Protein AF-A0AAV2ADL7-F1 (afdb_monomer_lite)

Foldseek 3Di:
DVVVVVVVVVVVVVVVVVVVPPDPDQFWAQWEDWDQDPQGIFTFGGGGAFDWEDQPDDDPDDDTLLNLCCVQPVVQNPDPTGGWRYYSVLSVVLVVVLVVVCQFFCVQFVQLSVLVSNVVCLCHIHRRVVQFKAQPDWDWDQDPVRDITIGGAEMEGFAEPVSLQQSCQQQLQTAGPDPPHGSQQQQQALCGSVRDDSQSSVQQCQDGVVRVHPHSHRYHYDYDNDQWDADPNDIHGHDDDDGDHQLDAPDPVGHRHDCNSHVVVDDPVVPPPPPDPPPPPQDDDPNHRNVVVVVVVVVVVVVVVVVCVVVVVPDPDDDDDDDDDDDDDDDDDDDDDDDDDPDDDDPDDDDDDDDDDDDDDDDDDPDDDDDDDPVVVVVVVVLLVLLVVLLVLLLVCLVPQPVLLVVLVVLLVVLLVLCVPFAFADLDVCPQFPFCPDPVNVVQVVCCVPPNHFWWKKKKKKFWPDFDWDWDWEQDPNDTDIDIATPCPPLVNVVVVLVVVVVLQQDWFDDDPDIDGLLVFADQPPPPVASDHPKQALCQQVQSDSVQSPDPHRNVNSSSSCQSNQQPQSRGGSSRGGRPHLPQQFDDDDPDSRRTRMGMIMTTTGDHPDPVVCVSVVRSVVSVVVVVVPDDDPTIDMDIDTRCVVSVVVVVVLVVCVVVLVVVVVVVLVVLQVVLFDDDDPVCRVVRGPNVLSVVLLVLLVSLLSSLSSNVSSVVHHHYPCLVRPLSVVSSVLSSVLSCQLSVLLVPDDDDPPDDPSSSSSSSSSVRVVVNVCVLQVQLVVLCVQLPDSRNNSNVSSSSNSSSSVSSSVCCSRNSSSSVSVSVVSSVVVVVVVVVVVVPDDDD

Secondary structure (DSSP, 8-state):
-HHHHHHHHHHHHHHHHHHTT--------SEEEEEE-SSSEEEEE--S--EE--TT--BTTTB-HHHHHHHH-GGG--SSS-EES--HHHHHHHHHHHHHHHHHTGGG-HHHHHHHHHHHHHHHT-TTGGGTEEEEEEEEEEPTTS-EEEEEEEEEEEEEHHHHHHHHHHHTT-B-SSTT-BTHHHHTGGGTTTT--HHHHHHHHT--TTTTS--SSEEEEEEESSS-EEETTEEE--B------TTS-SSTTSPPPPTTT-GGGS-TTTTSPP-----PPP-EETTEEHHHHHHHHHHHHHHHHHHHHHHHHS-S---------------------------S-----PPPP----------------PPPPHHHHHHHHHHHHHHHHHHHHHHHHHHSHHHHHHHHHHHHHHHHTHHHH---B---HHHHHS-TTSHHHHHHHHHHHHT-SPPEEEEEEEEES----EEEEEEETTEEEEEEE-GGG-HHHHHHHHHHHHHHHT-EEEETTEEEEHHHHB--TTTTT------BSGGGGGTT-GGGGSSTTHHHHHHHHHHH-TTSGGG--TTSS--S-HHHHEES-SSSGGG--EEEEEEEE---SSHHHHHHHHHHHHHHHHHHHH---SSEEEEEE-TTHHHHHHHHHHHHHHHHHHHHHHHHHHHHHHHTS--S-TTTHHHH--HHHHHHHHHHHHHHHHHHHHHHHHTTPPB-HHHHHHHHHHHHHHHHHHHHHHHHHHHHS---TT--HHHHHHHHHHHHHHHHHHHHHHHHHHHHHHTT-S-HHHHHHHHHHHHHHHHHHHHIIIIIHHHHHHHHHHHHHHHHHHHHHHHTS---

Sequence (844 aa):
MCSIVILMIFISSFHQVLLATSSKKDGHCVMYDQCKGYDGAAPCVYKGPPKQLEKDFQIDGNITAVQLLQELCPEFAFDDDPYVCCSAKQLSNFKEQMDLAEVAGFSRCPSCYHNFRQLICFLSCSPWQNEYLNVTKSYWYKKKDGSENEVVEEAEYHLSELYAYSLFDSCKELQGFIPGTLFLDFACGSWGGKQCSPERWLEFIGSTPYDGGQSPFKCHYVLHVEDKININGQTFYPMKEPHFKCSEAPRPDLSACNCYDCKEACSVQALAPPVIPTIPEPFHIFKRDGPTVVAALVFVLFVITITMIFCCHKNPGFTLHQLYPVPDPTTSPTSINLGSLEEIEPLRSKANPVSVSRTKPQRRSQKLQTKPSKFQRLGSGFEKCLESQFQSWGLYVSERPITIMIVSLFVCSVFSFGLFLNFDVTTNPVDLWVSSGSEARRDMEDYNKHFGPFYRIEHIIITPKNQESFYYPVVLNHELKNISWGPVFQQDFLLAALDLQLQIENLTAAFDNDTIHLKDICLSPLKPLNSACAIQSIFGFYQNKADFFQNETDYLTHFKRCSSAPKDSKCFAPFGGPIDSAAVVLGGFNETYDSAQALVIAIPVINYNDYDMTLKARVWESKFLSFIKNYSHPLMNIAYKAERSIQDEIERGSHSDLLTVAISYMLMFGYITVSLGEYHECKTLLVESKFTLGFFGVLIVLISVISSLGLFTFLGIPATLIIVEVIPFLVLAVGVDNIFILVQAFQRGEKKPGQSLEERIGYVVGKVAPSMLLSSISMSSCFFIGTLTEMPAVRLFALYAGVALLVNFFLQMTCFLGLFILDSKRQECQYAKANFEFLLQPAD

InterPro domains:
  IPR000731 Sterol-sensing domain [PS50156] (657-822)
  IPR032190 Niemann-Pick C1, N-terminal [PF16414] (27-287)
  IPR053956 NPC1, middle luminal domain [PF22314] (447-644)
  IPR053958 HMGCR/SNAP/NPC1-like, sterol-sensing domain [PF12349] (687-833)

pLDDT: mean 80.62, std 17.33, range [25.12, 96.25]

Organism: NCBI:txid280406

Radius of gyration: 48.18 Å; chains: 1; bounding box: 111×82×164 Å

Structure (mmCIF, N/CA/C/O backbone):
data_AF-A0AAV2ADL7-F1
#
_entry.id   AF-A0AAV2ADL7-F1
#
loop_
_atom_site.group_PDB
_atom_site.id
_atom_site.type_symbol
_atom_site.label_atom_id
_atom_site.label_alt_id
_atom_site.label_comp_id
_atom_site.label_asym_id
_atom_site.label_entity_id
_atom_site.label_seq_id
_atom_site.pdbx_PDB_ins_code
_atom_site.Cartn_x
_atom_site.Cartn_y
_atom_site.Cartn_z
_atom_site.occupancy
_atom_site.B_iso_or_equiv
_atom_site.auth_seq_id
_atom_site.auth_comp_id
_atom_site.auth_asym_id
_atom_site.auth_atom_id
_atom_site.pdbx_PDB_model_num
ATOM 1 N N . MET A 1 1 ? -20.965 8.026 -73.906 1.00 48.22 1 MET A N 1
ATOM 2 C CA . MET A 1 1 ? -20.432 7.110 -72.872 1.00 48.22 1 MET A CA 1
ATOM 3 C C . MET A 1 1 ? -19.426 6.088 -73.412 1.00 48.22 1 MET A C 1
ATOM 5 O O . MET A 1 1 ? -18.432 5.893 -72.734 1.00 48.22 1 MET A O 1
ATOM 9 N N . CYS A 1 2 ? -19.560 5.520 -74.622 1.00 42.44 2 CYS A N 1
ATOM 10 C CA . CYS A 1 2 ? -18.522 4.619 -75.175 1.00 42.44 2 CYS A CA 1
ATOM 11 C C . CYS A 1 2 ? -17.165 5.288 -75.482 1.00 42.44 2 CYS A C 1
ATOM 13 O O . CYS A 1 2 ? -16.132 4.689 -75.211 1.00 42.44 2 CYS A O 1
ATOM 15 N N . SER A 1 3 ? -17.128 6.528 -75.986 1.00 43.34 3 SER A N 1
ATOM 16 C CA . SER A 1 3 ? -15.850 7.169 -76.365 1.00 43.34 3 SER A CA 1
ATOM 17 C C . SER A 1 3 ? -14.965 7.588 -75.183 1.00 43.34 3 SER A C 1
ATOM 19 O O . SER A 1 3 ? -13.760 7.703 -75.352 1.00 43.34 3 SER A O 1
ATOM 21 N N . ILE A 1 4 ? -15.531 7.781 -73.985 1.00 53.88 4 ILE A N 1
ATOM 22 C CA . ILE A 1 4 ? -14.768 8.167 -72.780 1.00 53.88 4 ILE A CA 1
ATOM 23 C C . ILE A 1 4 ? -14.136 6.932 -72.120 1.00 53.88 4 ILE A C 1
ATOM 25 O O . ILE A 1 4 ? -13.013 7.000 -71.630 1.00 53.88 4 ILE A O 1
ATOM 29 N N . VAL A 1 5 ? -14.814 5.782 -72.178 1.00 56.25 5 VAL A N 1
ATOM 30 C CA . VAL A 1 5 ? -14.293 4.510 -71.650 1.00 56.25 5 VAL A CA 1
ATOM 31 C C . VAL A 1 5 ? -13.140 3.990 -72.513 1.00 56.25 5 VAL A C 1
ATOM 33 O O . VAL A 1 5 ? -12.138 3.532 -71.977 1.00 56.25 5 VAL A O 1
ATOM 36 N N . ILE A 1 6 ? -13.216 4.148 -73.839 1.00 58.34 6 ILE A N 1
ATOM 37 C CA . ILE A 1 6 ? -12.118 3.763 -74.743 1.00 58.34 6 ILE A CA 1
ATOM 38 C C . ILE A 1 6 ? -10.894 4.674 -74.547 1.00 58.34 6 ILE A C 1
ATOM 40 O O . ILE A 1 6 ? -9.771 4.182 -74.570 1.00 58.34 6 ILE A O 1
ATOM 44 N N . LEU A 1 7 ? -11.095 5.972 -74.277 1.00 56.56 7 LEU A N 1
ATOM 45 C CA . LEU A 1 7 ? -9.999 6.904 -73.989 1.00 56.56 7 LEU A CA 1
ATOM 46 C C . LEU A 1 7 ? -9.311 6.592 -72.646 1.00 56.56 7 LEU A C 1
ATOM 48 O O . LEU A 1 7 ? -8.089 6.624 -72.574 1.00 56.56 7 LEU A O 1
ATOM 52 N N . MET A 1 8 ? -10.069 6.221 -71.607 1.00 53.06 8 MET A N 1
ATOM 53 C CA . MET A 1 8 ? -9.515 5.813 -70.305 1.00 53.06 8 MET A CA 1
ATOM 54 C C . MET A 1 8 ? -8.734 4.493 -70.380 1.00 53.06 8 MET A C 1
ATOM 56 O O . MET A 1 8 ? -7.678 4.383 -69.765 1.00 53.06 8 MET A O 1
ATOM 60 N N . ILE A 1 9 ? -9.200 3.521 -71.175 1.00 57.91 9 ILE A N 1
ATOM 61 C CA . ILE A 1 9 ? -8.489 2.247 -71.383 1.00 57.91 9 ILE A CA 1
ATOM 62 C C . ILE A 1 9 ? -7.218 2.460 -72.219 1.00 57.91 9 ILE A C 1
ATOM 64 O O . ILE A 1 9 ? -6.190 1.845 -71.937 1.00 57.91 9 ILE A O 1
ATOM 68 N N . PHE A 1 10 ? -7.241 3.363 -73.207 1.00 52.62 10 PHE A N 1
ATOM 69 C CA . PHE A 1 10 ? -6.038 3.729 -73.963 1.00 52.62 10 PHE A CA 1
ATOM 70 C C . PHE A 1 10 ? -5.021 4.494 -73.107 1.00 52.62 10 PHE A C 1
ATOM 72 O O . PHE A 1 10 ? -3.828 4.249 -73.236 1.00 52.62 10 PHE A O 1
ATOM 79 N N . ILE A 1 11 ? -5.462 5.367 -72.195 1.00 55.22 11 ILE A N 1
ATOM 80 C CA . ILE A 1 11 ? -4.561 6.086 -71.281 1.00 55.22 11 ILE A CA 1
ATOM 81 C C . ILE A 1 11 ? -3.986 5.137 -70.215 1.00 55.22 11 ILE A C 1
ATOM 83 O O . ILE A 1 11 ? -2.796 5.227 -69.925 1.00 55.22 11 ILE A O 1
ATOM 87 N N . SER A 1 12 ? -4.762 4.176 -69.691 1.00 49.53 12 SER A N 1
ATOM 88 C CA . SER A 1 12 ? -4.249 3.195 -68.718 1.00 49.53 12 SER A CA 1
ATOM 89 C C . SER A 1 12 ? -3.252 2.213 -69.340 1.00 49.53 12 SER A C 1
ATOM 91 O O . SER A 1 12 ? -2.256 1.866 -68.708 1.00 49.53 12 SER A O 1
ATOM 93 N N . SER A 1 13 ? -3.472 1.812 -70.596 1.00 45.69 13 SER A N 1
ATOM 94 C CA . SER A 1 13 ? -2.541 0.944 -71.328 1.00 45.69 13 SER A CA 1
ATOM 95 C C . SER A 1 13 ? -1.287 1.690 -71.801 1.00 45.69 13 SER A C 1
ATOM 97 O O . SER A 1 13 ? -0.201 1.119 -71.751 1.00 45.69 13 SER A O 1
ATOM 99 N N . PHE A 1 14 ? -1.370 2.983 -72.145 1.00 43.66 14 PHE A N 1
ATOM 100 C CA . PHE A 1 14 ? -0.176 3.792 -72.433 1.00 43.66 14 PHE A CA 1
ATOM 101 C C . PHE A 1 14 ? 0.647 4.111 -71.171 1.00 43.66 14 PHE A C 1
ATOM 103 O O . PHE A 1 14 ? 1.869 4.203 -71.253 1.00 43.66 14 PHE A O 1
ATOM 110 N N . HIS A 1 15 ? 0.014 4.225 -69.994 1.00 39.25 15 HIS A N 1
ATOM 111 C CA . HIS A 1 15 ? 0.725 4.415 -68.722 1.00 39.25 15 HIS A CA 1
ATOM 112 C C . HIS A 1 15 ? 1.440 3.136 -68.252 1.00 39.25 15 HIS A C 1
ATOM 114 O O . HIS A 1 15 ? 2.564 3.212 -67.761 1.00 39.25 15 HIS A O 1
ATOM 120 N N . GLN A 1 16 ? 0.849 1.956 -68.484 1.00 39.53 16 GLN A N 1
ATOM 121 C CA . GLN A 1 16 ? 1.512 0.670 -68.223 1.00 39.53 16 GLN A CA 1
ATOM 122 C C . GLN A 1 16 ? 2.676 0.393 -69.187 1.00 39.53 16 GLN A C 1
ATOM 124 O O . GLN A 1 16 ? 3.693 -0.153 -68.767 1.00 39.53 16 GLN A O 1
ATOM 129 N N . VAL A 1 17 ? 2.584 0.819 -70.452 1.00 39.44 17 VAL A N 1
ATOM 130 C CA . VAL A 1 17 ? 3.687 0.662 -71.418 1.00 39.44 17 VAL A CA 1
ATOM 131 C C . VAL A 1 17 ? 4.832 1.652 -71.158 1.00 39.44 17 VAL A C 1
ATOM 133 O O . VAL A 1 17 ? 5.983 1.300 -71.397 1.00 39.44 17 VAL A O 1
ATOM 136 N N . LEU A 1 18 ? 4.570 2.841 -70.595 1.00 31.59 18 LEU A N 1
ATOM 137 C CA . LEU A 1 18 ? 5.644 3.775 -70.219 1.00 31.59 18 LEU A CA 1
ATOM 138 C C . LEU A 1 18 ? 6.449 3.316 -68.986 1.00 31.59 18 LEU A C 1
ATOM 140 O O . LEU A 1 18 ? 7.630 3.637 -68.886 1.00 31.59 18 LEU A O 1
ATOM 144 N N . LEU A 1 19 ? 5.842 2.548 -68.071 1.00 35.19 19 LEU A N 1
ATOM 145 C CA . LEU A 1 19 ? 6.539 1.950 -66.920 1.00 35.19 19 LEU A CA 1
ATOM 146 C C . LEU A 1 19 ? 7.342 0.692 -67.299 1.00 35.19 19 LEU A C 1
ATOM 148 O O . LEU A 1 19 ? 8.351 0.400 -66.664 1.00 35.19 19 LEU A O 1
ATOM 152 N N . ALA A 1 20 ? 6.957 -0.008 -68.372 1.00 32.25 20 ALA A N 1
ATOM 153 C CA . ALA A 1 20 ? 7.648 -1.207 -68.863 1.00 32.25 20 ALA A CA 1
ATOM 154 C C . ALA A 1 20 ? 8.943 -0.918 -69.653 1.00 32.25 20 ALA A C 1
ATOM 156 O O . ALA A 1 20 ? 9.639 -1.842 -70.071 1.00 32.25 20 ALA A O 1
ATOM 157 N N . THR A 1 21 ? 9.301 0.354 -69.845 1.00 32.97 21 THR A N 1
ATOM 158 C CA . THR A 1 21 ? 10.604 0.759 -70.389 1.00 32.97 21 THR A CA 1
ATOM 159 C C . THR A 1 21 ? 11.280 1.794 -69.492 1.00 32.97 21 THR A C 1
ATOM 161 O O . THR A 1 21 ? 11.785 2.807 -69.975 1.00 32.97 21 THR A O 1
ATOM 164 N N . SER A 1 22 ? 11.315 1.556 -68.178 1.00 31.69 22 SER A N 1
ATOM 165 C CA . SER A 1 22 ? 12.402 2.110 -67.369 1.00 31.69 22 SER A CA 1
ATOM 166 C C . SER A 1 22 ? 13.655 1.301 -67.693 1.00 31.69 22 SER A C 1
ATOM 168 O O . SER A 1 22 ? 13.734 0.106 -67.420 1.00 31.69 22 SER A O 1
ATOM 170 N N . SER A 1 23 ? 14.579 1.945 -68.401 1.00 34.06 23 SER A N 1
ATOM 171 C CA . SER A 1 23 ? 15.902 1.446 -68.769 1.00 34.06 23 SER A CA 1
ATOM 172 C C . SER A 1 23 ? 16.484 0.511 -67.703 1.00 34.06 23 SER A C 1
ATOM 174 O O . SER A 1 23 ? 16.592 0.916 -66.547 1.00 34.06 23 SER A O 1
ATOM 176 N N . LYS A 1 24 ? 16.949 -0.682 -68.109 1.00 41.03 24 LYS A N 1
ATOM 177 C CA . LYS A 1 24 ? 18.025 -1.410 -67.416 1.00 41.03 24 LYS A CA 1
ATOM 178 C C . LYS A 1 24 ? 19.196 -0.434 -67.239 1.00 41.03 24 LYS A C 1
ATOM 180 O O . LYS A 1 24 ? 20.038 -0.311 -68.119 1.00 41.03 24 LYS A O 1
ATOM 185 N N . LYS A 1 25 ? 19.185 0.373 -66.179 1.00 46.09 25 LYS A N 1
ATOM 186 C CA . LYS A 1 25 ? 20.380 1.048 -65.684 1.00 46.09 25 LYS A CA 1
ATOM 187 C C . LYS A 1 25 ? 21.240 -0.057 -65.091 1.00 46.09 25 LYS A C 1
ATOM 189 O O . LYS A 1 25 ? 20.715 -0.879 -64.342 1.00 46.09 25 LYS A O 1
ATOM 194 N N . ASP A 1 26 ? 22.518 -0.084 -65.446 1.00 63.66 26 ASP A N 1
ATOM 195 C CA . ASP A 1 26 ? 23.492 -1.033 -64.909 1.00 63.66 26 ASP A CA 1
ATOM 196 C C . ASP A 1 26 ? 23.634 -0.825 -63.390 1.00 63.66 26 ASP A C 1
ATOM 198 O O . ASP A 1 26 ? 24.474 -0.051 -62.926 1.00 63.66 26 ASP A O 1
ATOM 202 N N . GLY A 1 27 ? 22.768 -1.473 -62.606 1.00 71.31 27 GLY A N 1
ATOM 203 C CA . GLY A 1 27 ? 22.862 -1.497 -61.149 1.00 71.31 27 GLY A CA 1
ATOM 204 C C . GLY A 1 27 ? 24.207 -2.076 -60.722 1.00 71.31 27 GLY A C 1
ATOM 205 O O . GLY A 1 27 ? 24.761 -2.937 -61.410 1.00 71.31 27 GLY A O 1
ATOM 206 N N . HIS A 1 28 ? 24.758 -1.579 -59.620 1.00 88.50 28 HIS A N 1
ATOM 207 C CA . HIS A 1 28 ? 26.005 -2.074 -59.050 1.00 88.50 28 HIS A CA 1
ATOM 208 C C . HIS A 1 28 ? 25.827 -2.286 -57.549 1.00 88.50 28 HIS A C 1
ATOM 210 O O . HIS A 1 28 ? 25.308 -1.432 -56.828 1.00 88.50 28 HIS A O 1
ATOM 216 N N . CYS A 1 29 ? 26.297 -3.435 -57.083 1.00 91.12 29 CYS A N 1
ATOM 217 C CA . CYS A 1 29 ? 26.344 -3.758 -55.669 1.00 91.12 29 CYS A CA 1
ATOM 218 C C . CYS A 1 29 ? 27.597 -3.162 -55.029 1.00 91.12 29 CYS A C 1
ATOM 220 O O . CYS A 1 29 ? 28.595 -2.899 -55.707 1.00 91.12 29 CYS A O 1
ATOM 222 N N . VAL A 1 30 ? 27.547 -2.989 -53.710 1.00 90.75 30 VAL A N 1
ATOM 223 C CA . VAL A 1 30 ? 28.713 -2.606 -52.895 1.00 90.75 30 VAL A CA 1
ATOM 224 C C . VAL A 1 30 ? 29.140 -3.764 -51.989 1.00 90.75 30 VAL A C 1
ATOM 226 O O . VAL A 1 30 ? 30.325 -3.931 -51.683 1.00 90.75 30 VAL A O 1
ATOM 229 N N . MET A 1 31 ? 28.181 -4.611 -51.618 1.00 91.19 31 MET A N 1
ATOM 230 C CA . MET A 1 31 ? 28.386 -5.821 -50.836 1.00 91.19 31 MET A CA 1
ATOM 231 C C . MET A 1 31 ? 27.556 -6.978 -51.394 1.00 91.19 31 MET A C 1
ATOM 233 O O . MET A 1 31 ? 26.539 -6.758 -52.046 1.00 91.19 31 MET A O 1
ATOM 237 N N . TYR A 1 32 ? 28.018 -8.210 -51.178 1.00 89.25 32 TYR A N 1
ATOM 238 C CA . TYR A 1 32 ? 27.313 -9.427 -51.587 1.00 89.25 32 TYR A CA 1
ATOM 239 C C . TYR A 1 32 ? 27.820 -10.629 -50.792 1.00 89.25 32 TYR A C 1
ATOM 241 O O . TYR A 1 32 ? 29.029 -10.817 -50.661 1.00 89.25 32 TYR A O 1
ATOM 249 N N . ASP A 1 33 ? 26.899 -11.495 -50.372 1.00 85.88 33 ASP A N 1
ATOM 250 C CA . ASP A 1 33 ? 27.159 -12.695 -49.573 1.00 85.88 33 ASP A CA 1
ATOM 251 C C . ASP A 1 33 ? 27.728 -12.405 -48.172 1.00 85.88 33 ASP A C 1
ATOM 253 O O . ASP A 1 33 ? 28.059 -11.273 -47.806 1.00 85.88 33 ASP A O 1
ATOM 257 N N . GLN A 1 34 ? 27.787 -13.447 -47.348 1.00 84.00 34 GLN A N 1
ATOM 258 C CA . GLN A 1 34 ? 28.156 -13.345 -45.947 1.00 84.00 34 GLN A CA 1
ATOM 259 C C . GLN A 1 34 ? 29.566 -13.879 -45.670 1.00 84.00 34 GLN A C 1
ATOM 261 O O . GLN A 1 34 ? 29.920 -15.021 -45.978 1.00 84.00 34 GLN A O 1
ATOM 266 N N . CYS A 1 35 ? 30.363 -13.046 -45.014 1.00 83.44 35 CYS A N 1
ATOM 267 C CA . CYS A 1 35 ? 31.708 -13.323 -44.548 1.00 83.44 35 CYS A CA 1
ATOM 268 C C . CYS A 1 35 ? 31.734 -13.525 -43.026 1.00 83.44 35 CYS A C 1
ATOM 270 O O . CYS A 1 35 ? 30.883 -13.029 -42.290 1.00 83.44 35 CYS A O 1
ATOM 272 N N . LYS A 1 36 ? 32.732 -14.261 -42.522 1.00 76.25 36 LYS A N 1
ATOM 273 C CA . LYS A 1 36 ? 32.988 -14.333 -41.076 1.00 76.25 36 LYS A CA 1
ATOM 274 C C . LYS A 1 36 ? 33.809 -13.116 -40.666 1.00 76.25 36 LYS A C 1
ATOM 276 O O . LYS A 1 36 ? 34.957 -13.011 -41.086 1.00 76.25 36 LYS A O 1
ATOM 281 N N . GLY A 1 37 ? 33.212 -12.229 -39.880 1.00 67.56 37 GLY A N 1
ATOM 282 C CA . GLY A 1 37 ? 33.882 -11.090 -39.268 1.00 67.56 37 GLY A CA 1
ATOM 283 C C . GLY A 1 37 ? 34.268 -11.343 -37.809 1.00 67.56 37 GLY A C 1
ATOM 284 O O . GLY A 1 37 ? 34.036 -12.429 -37.274 1.00 67.56 37 GLY A O 1
ATOM 285 N N . TYR A 1 38 ? 34.879 -10.338 -37.175 1.00 65.00 38 TYR A N 1
ATOM 286 C CA . TYR A 1 38 ? 35.282 -10.379 -35.762 1.00 65.00 38 TYR A CA 1
ATOM 287 C C . TYR A 1 38 ? 34.087 -10.409 -34.795 1.00 65.00 38 TYR A C 1
ATOM 289 O O . TYR A 1 38 ? 34.083 -11.226 -33.877 1.00 65.00 38 TYR A O 1
ATOM 297 N N . ASP A 1 39 ? 33.058 -9.595 -35.050 1.00 63.06 39 ASP A N 1
ATOM 298 C CA . ASP A 1 39 ? 31.891 -9.420 -34.165 1.00 63.06 39 ASP A CA 1
ATOM 299 C C . ASP A 1 39 ? 30.657 -10.231 -34.598 1.00 63.06 39 ASP A C 1
ATOM 301 O O . ASP A 1 39 ? 29.563 -10.072 -34.061 1.00 63.06 39 ASP A O 1
ATOM 305 N N . GLY A 1 40 ? 30.818 -11.114 -35.586 1.00 70.50 40 GLY A N 1
ATOM 306 C CA . GLY A 1 40 ? 29.726 -11.892 -36.157 1.00 70.50 40 GLY A CA 1
ATOM 307 C C . GLY A 1 40 ? 29.864 -12.065 -37.662 1.00 70.50 40 GLY A C 1
ATOM 308 O O . GLY A 1 40 ? 30.937 -11.911 -38.245 1.00 70.50 40 GLY A O 1
ATOM 309 N N . ALA A 1 41 ? 28.770 -12.442 -38.309 1.00 76.88 41 ALA A N 1
ATOM 310 C CA . ALA A 1 41 ? 28.761 -12.713 -39.734 1.00 76.88 41 ALA A CA 1
ATOM 311 C C . ALA A 1 41 ? 28.357 -11.444 -40.513 1.00 76.88 41 ALA A C 1
ATOM 313 O O . ALA A 1 41 ? 27.180 -11.092 -40.571 1.00 76.88 41 ALA A O 1
ATOM 314 N N . ALA A 1 42 ? 29.351 -10.760 -41.084 1.00 84.38 42 ALA A N 1
ATOM 315 C CA . ALA A 1 42 ? 29.231 -9.469 -41.765 1.00 84.38 42 ALA A CA 1
ATOM 316 C C . ALA A 1 42 ? 29.239 -9.621 -43.304 1.00 84.38 42 ALA A C 1
ATOM 318 O O . ALA A 1 42 ? 29.695 -10.648 -43.813 1.00 84.38 42 ALA A O 1
ATOM 319 N N . PRO A 1 43 ? 28.755 -8.634 -44.077 1.00 88.06 43 PRO A N 1
ATOM 320 C CA . PRO A 1 43 ? 28.778 -8.690 -45.539 1.00 88.06 43 PRO A CA 1
ATOM 321 C C . PRO A 1 43 ? 30.203 -8.689 -46.115 1.00 88.06 43 PRO A C 1
ATOM 323 O O . PRO A 1 43 ? 31.111 -8.050 -45.575 1.00 88.06 43 PRO A O 1
ATOM 326 N N . CYS A 1 44 ? 30.400 -9.381 -47.238 1.00 89.31 44 CYS A N 1
ATOM 327 C CA . CYS A 1 44 ? 31.641 -9.286 -48.009 1.00 89.31 44 CYS A CA 1
ATOM 328 C C . CYS A 1 44 ? 31.595 -8.086 -48.969 1.00 89.31 44 CYS A C 1
ATOM 330 O O . CYS A 1 44 ? 30.545 -7.796 -49.550 1.00 89.31 44 CYS A O 1
ATOM 332 N N . VAL A 1 45 ? 32.734 -7.427 -49.197 1.00 90.00 45 VAL A N 1
ATOM 333 C CA . VAL A 1 45 ? 32.847 -6.353 -50.198 1.00 90.00 45 VAL A CA 1
ATOM 334 C C . VAL A 1 45 ? 32.690 -6.943 -51.603 1.00 90.00 45 VAL A C 1
ATOM 336 O O . VAL A 1 45 ? 33.368 -7.903 -51.970 1.00 90.00 45 VAL A O 1
ATOM 339 N N . TYR A 1 46 ? 31.801 -6.367 -52.413 1.00 89.62 46 TYR A N 1
ATOM 340 C CA . TYR A 1 46 ? 31.567 -6.799 -53.791 1.00 89.62 46 TYR A CA 1
ATOM 341 C C . TYR A 1 46 ? 31.100 -5.628 -54.653 1.00 89.62 46 TYR A C 1
ATOM 343 O O . TYR A 1 46 ? 30.003 -5.122 -54.471 1.00 89.62 46 TYR A O 1
ATOM 351 N N . LYS A 1 47 ? 31.921 -5.237 -55.631 1.00 86.44 47 LYS A N 1
ATOM 352 C CA . LYS A 1 47 ? 31.694 -4.067 -56.505 1.00 86.44 47 LYS A CA 1
ATOM 353 C C . LYS A 1 47 ? 31.160 -4.431 -57.899 1.00 86.44 47 LYS A C 1
ATOM 355 O O . LYS A 1 47 ? 31.403 -3.709 -58.862 1.00 86.44 47 LYS A O 1
ATOM 360 N N . GLY A 1 48 ? 30.544 -5.604 -58.041 1.00 87.25 48 GLY A N 1
ATOM 361 C CA . GLY A 1 48 ? 30.050 -6.109 -59.326 1.00 87.25 48 GLY A CA 1
ATOM 362 C C . GLY A 1 48 ? 28.561 -5.827 -59.563 1.00 87.25 48 GLY A C 1
ATOM 363 O O . GLY A 1 48 ? 27.902 -5.225 -58.714 1.00 87.25 48 GLY A O 1
ATOM 364 N N . PRO A 1 49 ? 28.006 -6.286 -60.699 1.00 89.81 49 PRO A N 1
ATOM 365 C CA . PRO A 1 49 ? 26.579 -6.165 -60.972 1.00 89.81 49 PRO A CA 1
ATOM 366 C C . PRO A 1 49 ? 25.745 -7.075 -60.043 1.00 89.81 49 PRO A C 1
ATOM 368 O O . PRO A 1 49 ? 26.274 -8.094 -59.565 1.00 89.81 49 PRO A O 1
ATOM 371 N N . PRO A 1 50 ? 24.455 -6.748 -59.821 1.00 88.69 50 PRO A N 1
ATOM 3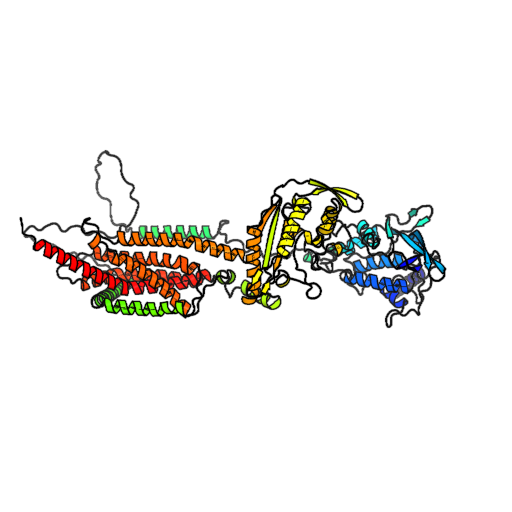72 C CA . PRO A 1 50 ? 23.478 -7.589 -59.134 1.00 88.69 50 PRO A CA 1
ATOM 373 C C . PRO A 1 50 ? 23.466 -9.014 -59.672 1.00 88.69 50 PRO A C 1
ATOM 375 O O . PRO A 1 50 ? 23.608 -9.239 -60.877 1.00 88.69 50 PRO A O 1
ATOM 378 N N . LYS A 1 51 ? 23.292 -9.985 -58.774 1.00 87.75 51 LYS A N 1
ATOM 379 C CA . LYS A 1 51 ? 23.252 -11.405 -59.130 1.00 87.75 51 LYS A CA 1
ATOM 380 C C . LYS A 1 51 ? 21.824 -11.920 -59.057 1.00 87.75 51 LYS A C 1
ATOM 382 O O . LYS A 1 51 ? 21.003 -11.420 -58.296 1.00 87.75 51 LYS A O 1
ATOM 387 N N . GLN A 1 52 ? 21.540 -12.930 -59.867 1.00 86.38 52 GLN A N 1
ATOM 388 C CA . GLN A 1 52 ? 20.272 -13.643 -59.813 1.00 86.38 52 GLN A CA 1
ATOM 389 C C . GLN A 1 52 ? 20.178 -14.417 -58.492 1.00 86.38 52 GLN A C 1
ATOM 391 O O . GLN A 1 52 ? 21.139 -15.088 -58.106 1.00 86.38 52 GLN A O 1
ATOM 396 N N . LEU A 1 53 ? 19.037 -14.319 -57.809 1.00 83.69 53 LEU A N 1
ATOM 397 C CA . LEU A 1 53 ? 18.826 -15.001 -56.534 1.00 83.69 53 LEU A CA 1
ATOM 398 C C . LEU A 1 53 ? 18.762 -16.532 -56.709 1.00 83.69 53 LEU A C 1
ATOM 400 O O . LEU A 1 53 ? 18.102 -17.045 -57.613 1.00 83.69 53 LEU A O 1
ATOM 404 N N . GLU A 1 54 ? 19.438 -17.270 -55.826 1.00 79.56 54 GLU A N 1
ATOM 405 C CA . GLU A 1 54 ? 19.497 -18.738 -55.850 1.00 79.56 54 GLU A CA 1
ATOM 406 C C . GLU A 1 54 ? 18.115 -19.361 -55.562 1.00 79.56 54 GLU A C 1
ATOM 408 O O . GLU A 1 54 ? 17.602 -19.253 -54.450 1.00 79.56 54 GLU A O 1
ATOM 413 N N . LYS A 1 55 ? 17.507 -20.040 -56.548 1.00 66.50 55 LYS A N 1
ATOM 414 C CA . LYS A 1 55 ? 16.154 -20.629 -56.423 1.00 66.50 55 LYS A CA 1
ATOM 415 C C . LYS A 1 55 ? 16.086 -21.897 -55.562 1.00 66.50 55 LYS A C 1
ATOM 417 O O . LYS A 1 55 ? 15.061 -22.145 -54.933 1.00 66.50 55 LYS A O 1
ATOM 422 N N . ASP A 1 56 ? 17.169 -22.673 -55.516 1.00 59.69 56 ASP A N 1
ATOM 423 C CA . ASP A 1 56 ? 17.188 -24.028 -54.939 1.00 59.69 56 ASP A CA 1
ATOM 424 C C . ASP A 1 56 ? 17.607 -24.075 -53.457 1.00 59.69 56 ASP A C 1
ATOM 426 O O . ASP A 1 56 ? 17.727 -25.154 -52.871 1.00 59.69 56 ASP A O 1
ATOM 430 N N . PHE A 1 57 ? 17.840 -22.921 -52.823 1.00 64.06 57 PHE A N 1
ATOM 431 C CA . PHE A 1 57 ? 18.220 -22.860 -51.413 1.00 64.06 57 PHE A CA 1
ATOM 432 C C . PHE A 1 57 ? 16.969 -22.964 -50.526 1.00 64.06 57 PHE A C 1
ATOM 434 O O . PHE A 1 57 ? 16.255 -21.983 -50.316 1.00 64.06 57 PHE A O 1
ATOM 441 N N . GLN A 1 58 ? 16.679 -24.173 -50.035 1.00 58.12 58 GLN A N 1
ATOM 442 C CA . GLN A 1 58 ? 15.603 -24.413 -49.071 1.00 58.12 58 GLN A CA 1
ATOM 443 C C . GLN A 1 58 ? 16.028 -23.955 -47.673 1.00 58.12 58 GLN A C 1
ATOM 445 O O . GLN A 1 58 ? 17.011 -24.454 -47.125 1.00 58.12 58 GLN A O 1
ATOM 450 N N . ILE A 1 59 ? 15.260 -23.035 -47.092 1.00 60.56 59 ILE A N 1
ATOM 451 C CA . ILE A 1 59 ? 15.393 -22.592 -45.700 1.00 60.56 59 ILE A CA 1
ATOM 452 C C . ILE A 1 59 ? 14.189 -23.163 -44.946 1.00 60.56 59 ILE A C 1
ATOM 454 O O . ILE A 1 59 ? 13.058 -23.004 -45.404 1.00 60.56 59 ILE A O 1
ATOM 458 N N . ASP A 1 60 ? 14.449 -23.898 -43.861 1.00 53.12 60 ASP A N 1
ATOM 459 C CA . ASP A 1 60 ? 13.475 -24.488 -42.931 1.00 53.12 60 ASP A CA 1
ATOM 460 C C . ASP A 1 60 ? 12.101 -24.859 -43.531 1.00 53.12 60 ASP A C 1
ATOM 462 O O . ASP A 1 60 ? 11.093 -24.171 -43.396 1.00 53.12 60 ASP A O 1
ATOM 466 N N . GLY A 1 61 ? 12.044 -26.028 -44.174 1.00 56.44 61 GLY A N 1
ATOM 467 C CA . GLY A 1 61 ? 10.822 -26.835 -44.224 1.00 56.44 61 GLY A CA 1
ATOM 468 C C . GLY A 1 61 ? 9.737 -26.516 -45.262 1.00 56.44 61 GLY A C 1
ATOM 469 O O . GLY A 1 61 ? 8.749 -27.245 -45.226 1.00 56.44 61 GLY A O 1
ATOM 470 N N . ASN A 1 62 ? 9.882 -25.521 -46.161 1.00 62.16 62 ASN A N 1
ATOM 471 C CA . ASN A 1 62 ? 9.204 -25.433 -47.489 1.00 62.16 62 ASN A CA 1
ATOM 472 C C . ASN A 1 62 ? 9.309 -24.059 -48.204 1.00 62.16 62 ASN A C 1
ATOM 474 O O . ASN A 1 62 ? 8.759 -23.919 -49.298 1.00 62.16 62 ASN A O 1
ATOM 478 N N . ILE A 1 63 ? 9.962 -23.040 -47.632 1.00 72.12 63 ILE A N 1
ATOM 479 C CA . ILE A 1 63 ? 9.993 -21.683 -48.215 1.00 72.12 63 ILE A CA 1
ATOM 480 C C . ILE A 1 63 ? 11.200 -21.538 -49.158 1.00 72.12 63 ILE A C 1
ATOM 482 O O . ILE A 1 63 ? 12.331 -21.876 -48.805 1.00 72.12 63 ILE A O 1
ATOM 486 N N . THR A 1 64 ? 10.965 -21.044 -50.377 1.00 79.94 64 THR A N 1
ATOM 487 C CA . THR A 1 64 ? 12.027 -20.724 -51.354 1.00 79.94 64 THR A CA 1
ATOM 488 C C . THR A 1 64 ? 12.634 -19.342 -51.087 1.00 79.94 64 THR A C 1
ATOM 490 O O . THR A 1 64 ? 11.951 -18.450 -50.587 1.00 79.94 64 THR A O 1
ATOM 493 N N . ALA A 1 65 ? 13.894 -19.111 -51.470 1.00 79.69 65 ALA A N 1
ATOM 494 C CA . ALA A 1 65 ? 14.550 -17.808 -51.281 1.00 79.69 65 ALA A CA 1
ATOM 495 C C . ALA A 1 65 ? 13.791 -16.637 -51.945 1.00 79.69 65 ALA A C 1
ATOM 497 O O . ALA A 1 65 ? 13.780 -15.529 -51.416 1.00 79.69 65 ALA A O 1
ATOM 498 N N . VAL A 1 66 ? 13.107 -16.889 -53.068 1.00 82.38 66 VAL A N 1
ATOM 499 C CA . VAL A 1 66 ? 12.264 -15.894 -53.756 1.00 82.38 66 VAL A CA 1
ATOM 500 C C . VAL A 1 66 ? 10.998 -15.579 -52.955 1.00 82.38 66 VAL A C 1
ATOM 502 O O . VAL A 1 66 ? 10.636 -14.414 -52.825 1.00 82.38 66 VAL A O 1
ATOM 505 N N . GLN A 1 67 ? 10.350 -16.586 -52.360 1.00 83.25 67 GLN A N 1
ATOM 506 C CA . GLN A 1 67 ? 9.214 -16.361 -51.454 1.00 83.25 67 GLN A CA 1
ATOM 507 C C . GLN A 1 67 ? 9.642 -15.594 -50.202 1.00 83.25 67 GLN A C 1
ATOM 509 O O . GLN A 1 67 ? 8.924 -14.703 -49.757 1.00 83.25 67 GLN A O 1
ATOM 514 N N . LEU A 1 68 ? 10.830 -15.893 -49.671 1.00 85.25 68 LEU A N 1
ATOM 515 C CA . LEU A 1 68 ? 11.387 -15.164 -48.538 1.00 85.25 68 LEU A CA 1
ATOM 516 C C . LEU A 1 68 ? 11.691 -13.701 -48.897 1.00 85.25 68 LEU A C 1
ATOM 518 O O . LEU A 1 68 ? 11.405 -12.800 -48.111 1.00 85.25 68 LEU A O 1
ATOM 522 N N . LEU A 1 69 ? 12.211 -13.447 -50.103 1.00 87.12 69 LEU A N 1
ATOM 523 C CA . LEU A 1 69 ? 12.380 -12.090 -50.621 1.00 87.12 69 LEU A CA 1
ATOM 524 C C . LEU A 1 69 ? 11.026 -11.380 -50.772 1.00 87.12 69 LEU A C 1
ATOM 526 O O . LEU A 1 69 ? 10.917 -10.218 -50.406 1.00 87.12 69 LEU A O 1
ATOM 530 N N . GLN A 1 70 ? 9.988 -12.064 -51.255 1.00 87.06 70 GLN A N 1
ATOM 531 C CA . GLN A 1 70 ? 8.646 -11.491 -51.403 1.00 87.06 70 GLN A CA 1
ATOM 532 C C . GLN A 1 70 ? 7.999 -11.135 -50.052 1.00 87.06 70 GLN A C 1
ATOM 534 O O . GLN A 1 70 ? 7.271 -10.146 -49.951 1.00 87.06 70 GLN A O 1
ATOM 539 N N . GLU A 1 71 ? 8.270 -11.924 -49.013 1.00 84.88 71 GLU A N 1
ATOM 540 C CA . GLU A 1 71 ? 7.818 -11.673 -47.644 1.00 84.88 71 GLU A CA 1
ATOM 541 C C . GLU A 1 71 ? 8.556 -10.470 -47.024 1.00 84.88 71 GLU A C 1
ATOM 543 O O . GLU A 1 71 ? 7.925 -9.512 -46.561 1.00 84.88 71 GLU A O 1
ATOM 548 N N . LEU A 1 72 ? 9.894 -10.485 -47.068 1.00 86.44 72 LEU A N 1
ATOM 549 C CA . LEU A 1 72 ? 10.746 -9.493 -46.407 1.00 86.44 72 LEU A CA 1
ATOM 550 C C . LEU A 1 72 ? 10.875 -8.184 -47.194 1.00 86.44 72 LEU A C 1
ATOM 552 O O . LEU A 1 72 ? 10.665 -7.115 -46.631 1.00 86.44 72 LEU A O 1
ATOM 556 N N . CYS A 1 73 ? 11.191 -8.254 -48.484 1.00 90.44 73 CYS A N 1
ATOM 557 C CA . CYS A 1 73 ? 11.467 -7.105 -49.349 1.00 90.44 73 CYS A CA 1
ATOM 558 C C . CYS A 1 73 ? 10.683 -7.223 -50.675 1.00 90.44 73 CYS A C 1
ATOM 560 O O . CYS A 1 73 ? 11.276 -7.456 -51.737 1.00 90.44 73 CYS A O 1
ATOM 562 N N . PRO A 1 74 ? 9.342 -7.090 -50.650 1.00 86.81 74 PRO A N 1
ATOM 563 C CA . PRO A 1 74 ? 8.499 -7.180 -51.850 1.00 86.81 74 PRO A CA 1
ATOM 564 C C . PRO A 1 74 ? 8.880 -6.156 -52.929 1.00 86.81 74 PRO A C 1
ATOM 566 O O . PRO A 1 74 ? 8.562 -6.355 -54.097 1.00 86.81 74 PRO A O 1
ATOM 569 N N . GLU A 1 75 ? 9.562 -5.071 -52.549 1.00 84.62 75 GLU A N 1
ATOM 570 C CA . GLU A 1 75 ? 10.006 -3.986 -53.422 1.00 84.62 75 GLU A CA 1
ATOM 571 C C . GLU A 1 75 ? 11.087 -4.443 -54.407 1.00 84.62 75 GLU A C 1
ATOM 573 O O . GLU A 1 75 ? 11.449 -3.686 -55.295 1.00 84.62 75 GLU A O 1
ATOM 578 N N . PHE A 1 76 ? 11.622 -5.658 -54.259 1.00 85.69 76 PHE A N 1
ATOM 579 C CA . PHE A 1 76 ? 12.607 -6.235 -55.177 1.00 85.69 76 PHE A CA 1
ATOM 580 C C . PHE A 1 76 ? 12.131 -7.548 -55.819 1.00 85.69 76 PHE A C 1
ATOM 582 O O . PHE A 1 76 ? 12.867 -8.153 -56.595 1.00 85.69 76 PHE A O 1
ATOM 589 N N . ALA A 1 77 ? 10.898 -7.983 -55.536 1.00 80.75 77 ALA A N 1
ATOM 590 C CA . ALA A 1 77 ? 10.321 -9.248 -55.999 1.00 80.75 77 ALA A CA 1
ATOM 591 C C . ALA A 1 77 ? 9.353 -9.063 -57.191 1.00 80.75 77 ALA A C 1
ATOM 593 O O . ALA A 1 77 ? 8.286 -9.673 -57.230 1.00 80.75 77 ALA A O 1
ATOM 594 N N . PHE A 1 78 ? 9.690 -8.182 -58.142 1.00 70.31 78 PHE A N 1
ATOM 595 C CA . PHE A 1 78 ? 8.818 -7.861 -59.287 1.00 70.31 78 PHE A CA 1
ATOM 596 C C . PHE A 1 78 ? 8.828 -8.914 -60.405 1.00 70.31 78 PHE A C 1
ATOM 598 O O . PHE A 1 78 ? 7.831 -9.045 -61.113 1.00 70.31 78 PHE A O 1
ATOM 605 N N . ASP A 1 79 ? 9.935 -9.645 -60.554 1.00 69.31 79 ASP A N 1
ATOM 606 C CA . ASP A 1 79 ? 10.149 -10.643 -61.606 1.00 69.31 79 ASP A CA 1
ATOM 607 C C . ASP A 1 79 ? 10.251 -12.057 -61.007 1.00 69.31 79 ASP A C 1
ATOM 609 O O . ASP A 1 79 ? 10.710 -12.225 -59.876 1.00 69.31 79 ASP A O 1
ATOM 613 N N . ASP A 1 80 ? 9.919 -13.090 -61.795 1.00 66.81 80 ASP A N 1
ATOM 614 C CA . ASP A 1 80 ? 10.127 -14.513 -61.438 1.00 66.81 80 ASP A CA 1
ATOM 615 C C . ASP A 1 80 ? 11.621 -14.863 -61.207 1.00 66.81 80 ASP A C 1
ATOM 617 O O . ASP A 1 80 ? 11.962 -15.930 -60.680 1.00 66.81 80 ASP A O 1
ATOM 621 N N . ASP A 1 81 ? 12.515 -13.962 -61.630 1.00 71.25 81 ASP A N 1
ATOM 622 C CA . ASP A 1 81 ? 13.974 -14.049 -61.583 1.00 71.25 81 ASP A CA 1
ATOM 623 C C . ASP A 1 81 ? 14.603 -12.721 -61.109 1.00 71.25 81 ASP A C 1
ATOM 625 O O . ASP A 1 81 ? 15.195 -11.991 -61.911 1.00 71.25 81 ASP A O 1
ATOM 629 N N . PRO A 1 82 ? 14.488 -12.370 -59.814 1.00 81.62 82 PRO A N 1
ATOM 630 C CA . PRO A 1 82 ? 14.955 -11.082 -59.317 1.00 81.62 82 PRO A CA 1
ATOM 631 C C . PRO A 1 82 ? 16.490 -11.023 -59.264 1.00 81.62 82 PRO A C 1
ATOM 633 O O . PRO A 1 82 ? 17.160 -11.909 -58.719 1.00 81.62 82 PRO A O 1
ATOM 636 N N . TYR A 1 83 ? 17.050 -9.942 -59.815 1.00 86.81 83 TYR A N 1
ATOM 637 C CA . TYR A 1 83 ? 18.461 -9.586 -59.676 1.00 86.81 83 TYR A CA 1
ATOM 638 C C . TYR A 1 83 ? 18.639 -8.684 -58.454 1.00 86.81 83 TYR A C 1
ATOM 640 O O . TYR A 1 83 ? 18.134 -7.564 -58.430 1.00 86.81 83 TYR A O 1
ATOM 648 N N . VAL A 1 84 ? 19.369 -9.166 -57.450 1.00 89.88 84 VAL A N 1
ATOM 649 C CA . VAL A 1 84 ? 19.534 -8.505 -56.146 1.00 89.88 84 VAL A CA 1
ATOM 650 C C . VAL A 1 84 ? 20.994 -8.532 -55.690 1.00 89.88 84 VAL A C 1
ATOM 652 O O . VAL A 1 84 ? 21.820 -9.294 -56.200 1.00 89.88 84 VAL A O 1
ATOM 655 N N . CYS A 1 85 ? 21.327 -7.685 -54.718 1.00 91.69 85 CYS A N 1
ATOM 656 C CA . CYS A 1 85 ? 22.667 -7.612 -54.127 1.00 91.69 85 CYS A CA 1
ATOM 657 C C . CYS A 1 85 ? 22.833 -8.464 -52.856 1.00 91.69 85 CYS A C 1
ATOM 659 O O . CYS A 1 85 ? 23.833 -8.326 -52.158 1.00 91.69 85 CYS A O 1
ATOM 661 N N . CYS A 1 86 ? 21.902 -9.379 -52.567 1.00 90.00 86 CYS A N 1
ATOM 662 C CA . CYS A 1 86 ? 21.974 -10.258 -51.399 1.00 90.00 86 CYS A CA 1
ATOM 663 C C . CYS A 1 86 ? 21.908 -11.750 -51.753 1.00 90.00 86 CYS A C 1
ATOM 665 O O . CYS A 1 86 ? 21.299 -12.142 -52.747 1.00 90.00 86 CYS A O 1
ATOM 667 N N . SER A 1 87 ? 22.547 -12.588 -50.929 1.00 89.31 87 SER A N 1
ATOM 668 C CA . SER A 1 87 ? 22.488 -14.051 -51.030 1.00 89.31 87 SER A CA 1
ATOM 669 C C . SER A 1 87 ? 21.349 -14.639 -50.187 1.00 89.31 87 SER A C 1
ATOM 671 O O . SER A 1 87 ? 20.854 -14.008 -49.251 1.00 89.31 87 SER A O 1
ATOM 673 N N . ALA A 1 88 ? 20.957 -15.888 -50.463 1.00 86.25 88 ALA A N 1
ATOM 674 C CA . ALA A 1 88 ? 19.903 -16.571 -49.704 1.00 86.25 88 ALA A CA 1
ATOM 675 C C . ALA A 1 88 ? 20.225 -16.690 -48.196 1.00 86.25 88 ALA A C 1
ATOM 677 O O . ALA A 1 88 ? 19.327 -16.611 -47.363 1.00 86.25 88 ALA A O 1
ATOM 678 N N . LYS A 1 89 ? 21.511 -16.793 -47.832 1.00 84.62 89 LYS A N 1
ATOM 679 C CA . LYS A 1 89 ? 21.975 -16.804 -46.430 1.00 84.62 89 LYS A CA 1
ATOM 680 C C . LYS A 1 89 ? 21.865 -15.437 -45.753 1.00 84.62 89 LYS A C 1
ATOM 682 O O . LYS A 1 89 ? 21.618 -15.355 -44.555 1.00 84.62 89 LYS A O 1
ATOM 687 N N . GLN A 1 90 ? 22.068 -14.353 -46.504 1.00 86.62 90 GLN A N 1
ATOM 688 C CA . GLN A 1 90 ? 21.840 -13.007 -45.975 1.00 86.62 90 GLN A CA 1
ATOM 689 C C . GLN A 1 90 ? 20.348 -12.790 -45.714 1.00 86.62 90 GLN A C 1
ATOM 691 O O . GLN A 1 90 ? 19.998 -12.265 -44.664 1.00 86.62 90 GLN A O 1
ATOM 696 N N . LEU A 1 91 ? 19.480 -13.267 -46.613 1.00 87.56 91 LEU A N 1
ATOM 697 C CA . LEU A 1 91 ? 18.028 -13.217 -46.429 1.00 87.56 91 LEU A CA 1
ATOM 698 C C . LEU A 1 91 ? 17.547 -14.059 -45.238 1.00 87.56 91 LEU A C 1
ATOM 700 O O . LEU A 1 91 ? 16.701 -13.587 -44.486 1.00 87.56 91 LEU A O 1
ATOM 704 N N . SER A 1 92 ? 18.091 -15.265 -45.024 1.00 85.88 92 SER A N 1
ATOM 705 C CA . SER A 1 92 ? 17.712 -16.097 -43.870 1.00 85.88 92 SER A CA 1
ATOM 706 C C . SER A 1 92 ? 18.051 -15.422 -42.541 1.00 85.88 92 SER A C 1
ATOM 708 O O . SER A 1 92 ? 17.201 -15.325 -41.665 1.00 85.88 92 SER A O 1
ATOM 710 N N . ASN A 1 93 ? 19.264 -14.883 -42.413 1.00 84.19 93 ASN A N 1
ATOM 711 C CA . ASN A 1 93 ? 19.678 -14.191 -41.190 1.00 84.19 93 ASN A CA 1
ATOM 712 C C . ASN A 1 93 ? 18.937 -12.867 -41.006 1.00 84.19 93 ASN A C 1
ATOM 714 O O . ASN A 1 93 ? 18.650 -12.464 -39.882 1.00 84.19 93 ASN A O 1
ATOM 718 N N . PHE A 1 94 ? 18.614 -12.192 -42.111 1.00 87.06 94 PHE A N 1
ATOM 719 C CA . PHE A 1 94 ? 17.779 -11.004 -42.064 1.00 87.06 94 PHE A CA 1
ATOM 720 C C . PHE A 1 94 ? 16.378 -11.336 -41.531 1.00 87.06 94 PHE A C 1
ATOM 722 O O . PHE A 1 94 ? 15.875 -10.589 -40.696 1.00 87.06 94 PHE A O 1
ATOM 729 N N . LYS A 1 95 ? 15.790 -12.483 -41.912 1.00 87.50 95 LYS A N 1
ATOM 730 C CA . LYS A 1 95 ? 14.529 -12.969 -41.329 1.00 87.50 95 LYS A CA 1
ATOM 731 C C . LYS A 1 95 ? 14.636 -13.118 -39.811 1.00 87.50 95 LYS A C 1
ATOM 733 O O . LYS A 1 95 ? 13.845 -12.519 -39.099 1.00 87.50 95 LYS A O 1
ATOM 738 N N . GLU A 1 96 ? 15.651 -13.830 -39.318 1.00 85.75 96 GLU A N 1
ATOM 739 C CA . GLU A 1 96 ? 15.843 -14.045 -37.874 1.00 85.75 96 GLU A CA 1
ATOM 740 C C . GLU A 1 96 ? 15.951 -12.722 -37.091 1.00 85.75 96 GLU A C 1
ATOM 742 O O . GLU A 1 96 ? 15.385 -12.580 -36.005 1.00 85.75 96 GLU A O 1
ATOM 747 N N . GLN A 1 97 ? 16.648 -11.726 -37.650 1.00 85.62 97 GLN A N 1
ATOM 748 C CA . GLN A 1 97 ? 16.770 -10.398 -37.038 1.00 85.62 97 GLN A CA 1
ATOM 749 C C . GLN A 1 97 ? 15.453 -9.612 -37.067 1.00 85.62 97 GLN A C 1
ATOM 751 O O . GLN A 1 97 ? 15.117 -8.935 -36.091 1.00 85.62 97 GLN A O 1
ATOM 756 N N . MET A 1 98 ? 14.697 -9.702 -38.163 1.00 87.25 98 MET A N 1
ATOM 757 C CA . MET A 1 98 ? 13.400 -9.038 -38.296 1.00 87.25 98 MET A CA 1
ATOM 758 C C . MET A 1 98 ? 12.325 -9.683 -37.417 1.00 87.25 98 MET A C 1
ATOM 760 O O . MET A 1 98 ? 11.537 -8.947 -36.827 1.00 87.25 98 MET A O 1
ATOM 764 N N . ASP A 1 99 ? 12.337 -11.007 -37.253 1.00 85.94 99 ASP A N 1
ATOM 765 C CA . ASP A 1 99 ? 11.438 -11.737 -36.351 1.00 85.94 99 ASP A CA 1
ATOM 766 C C . ASP A 1 99 ? 11.672 -11.298 -34.893 1.00 85.94 99 ASP A C 1
ATOM 768 O O . ASP A 1 99 ? 10.728 -11.035 -34.143 1.00 85.94 99 ASP A O 1
ATOM 772 N N . LEU A 1 100 ? 12.939 -11.122 -34.489 1.00 82.25 100 LEU A N 1
ATOM 773 C CA . LEU A 1 100 ? 13.279 -10.583 -33.168 1.00 82.25 100 LEU A CA 1
ATOM 774 C C . LEU A 1 100 ? 12.762 -9.146 -32.986 1.00 82.25 100 LEU A C 1
ATOM 776 O O . LEU A 1 100 ? 12.216 -8.809 -31.933 1.00 82.25 100 LEU A O 1
ATOM 780 N N . ALA A 1 101 ? 12.914 -8.300 -34.008 1.00 81.25 101 ALA A N 1
ATOM 781 C CA . ALA A 1 101 ? 12.424 -6.925 -33.987 1.00 81.25 101 ALA A CA 1
ATOM 782 C C . ALA A 1 101 ? 10.884 -6.872 -33.902 1.00 81.25 101 ALA A C 1
ATOM 784 O O . ALA A 1 101 ? 10.314 -6.066 -33.160 1.00 81.25 101 ALA A O 1
ATOM 785 N N . GLU A 1 102 ? 10.195 -7.764 -34.609 1.00 82.31 102 GLU A N 1
ATOM 786 C CA . GLU A 1 102 ? 8.739 -7.855 -34.618 1.00 82.31 102 GLU A CA 1
ATOM 787 C C . GLU A 1 102 ? 8.166 -8.182 -33.229 1.00 82.31 102 GLU A C 1
ATOM 789 O O . GLU A 1 102 ? 7.233 -7.508 -32.770 1.00 82.31 102 GLU A O 1
ATOM 794 N N . VAL A 1 103 ? 8.779 -9.141 -32.521 1.00 78.44 103 VAL A N 1
ATOM 795 C CA . VAL A 1 103 ? 8.434 -9.500 -31.130 1.00 78.44 103 VAL A CA 1
ATOM 796 C C . VAL A 1 103 ? 8.774 -8.360 -30.161 1.00 78.44 103 VAL A C 1
ATOM 798 O O . VAL A 1 103 ? 8.045 -8.131 -29.195 1.00 78.44 103 VAL A O 1
ATOM 801 N N . ALA A 1 104 ? 9.839 -7.596 -30.419 1.00 72.19 104 ALA A N 1
ATOM 802 C CA . ALA A 1 104 ? 10.255 -6.493 -29.551 1.00 72.19 104 ALA A CA 1
ATOM 803 C C . ALA A 1 104 ? 9.258 -5.314 -29.516 1.00 72.19 104 ALA A C 1
ATOM 805 O O . ALA A 1 104 ? 9.236 -4.564 -28.535 1.00 72.19 104 ALA A O 1
ATOM 806 N N . GLY A 1 105 ? 8.410 -5.162 -30.540 1.00 75.06 105 GLY A N 1
ATOM 807 C CA . GLY A 1 105 ? 7.305 -4.195 -30.526 1.00 75.06 105 GLY A CA 1
ATOM 808 C C . GLY A 1 105 ? 6.799 -3.756 -31.898 1.00 75.06 105 GLY A C 1
ATOM 809 O O . GLY A 1 105 ? 5.680 -3.250 -31.993 1.00 75.06 105 GLY A O 1
ATOM 810 N N . PHE A 1 106 ? 7.569 -3.967 -32.971 1.00 82.19 106 PHE A N 1
ATOM 811 C CA . PHE A 1 106 ? 7.193 -3.487 -34.305 1.00 82.19 106 PHE A CA 1
ATOM 812 C C . PHE A 1 106 ? 5.898 -4.112 -34.858 1.00 82.19 106 PHE A C 1
ATOM 814 O O . PHE A 1 106 ? 5.200 -3.451 -35.626 1.00 82.19 106 PHE A O 1
ATOM 821 N N . SER A 1 107 ? 5.512 -5.316 -34.413 1.00 79.12 107 SER A N 1
ATOM 822 C CA . SER A 1 107 ? 4.228 -5.955 -34.774 1.00 79.12 107 SER A CA 1
ATOM 823 C C . SER A 1 107 ? 2.990 -5.106 -34.452 1.00 79.12 107 SER A C 1
ATOM 825 O O . SER A 1 107 ? 1.935 -5.284 -35.058 1.00 79.12 107 SER A O 1
ATOM 827 N N . ARG A 1 108 ? 3.092 -4.162 -33.508 1.00 83.94 108 ARG A N 1
ATOM 828 C CA . ARG A 1 108 ? 1.964 -3.331 -33.062 1.00 83.94 108 ARG A CA 1
ATOM 829 C C . ARG A 1 108 ? 1.608 -2.205 -34.038 1.00 83.94 108 ARG A C 1
ATOM 831 O O . ARG A 1 108 ? 0.476 -1.724 -34.018 1.00 83.94 108 ARG A O 1
ATOM 838 N N . CYS A 1 109 ? 2.557 -1.773 -34.873 1.00 89.88 109 CYS A N 1
ATOM 839 C CA . CYS A 1 109 ? 2.372 -0.676 -35.824 1.00 89.88 109 CYS A CA 1
ATOM 840 C C . CYS A 1 109 ? 2.932 -1.052 -37.207 1.00 89.88 109 CYS A C 1
ATOM 842 O O . CYS A 1 109 ? 4.134 -0.895 -37.451 1.00 89.88 109 CYS A O 1
ATOM 844 N N . PRO A 1 110 ? 2.065 -1.498 -38.140 1.00 89.94 110 PRO A N 1
ATOM 845 C CA . PRO A 1 110 ? 2.486 -1.953 -39.464 1.00 89.94 110 PRO A CA 1
ATOM 846 C C . PRO A 1 110 ? 3.228 -0.891 -40.286 1.00 89.94 110 PRO A C 1
ATOM 848 O O . PRO A 1 110 ? 4.163 -1.225 -41.009 1.00 89.94 110 PRO A O 1
ATOM 851 N N . SER A 1 111 ? 2.852 0.387 -40.172 1.00 91.00 111 SER A N 1
ATOM 852 C CA . SER A 1 111 ? 3.471 1.490 -40.927 1.00 91.00 111 SER A CA 1
ATOM 853 C C . SER A 1 111 ? 4.915 1.747 -40.483 1.00 91.00 111 SER A C 1
ATOM 855 O O . SER A 1 111 ? 5.808 1.883 -41.316 1.00 91.00 111 SER A O 1
ATOM 857 N N . CYS A 1 112 ? 5.162 1.734 -39.169 1.00 92.00 112 CYS A N 1
ATOM 858 C CA . CYS A 1 112 ? 6.504 1.841 -38.591 1.00 92.00 112 CYS A CA 1
ATOM 859 C C . CYS A 1 112 ? 7.382 0.649 -38.995 1.00 92.00 112 CYS A C 1
ATOM 861 O O . CYS A 1 112 ? 8.500 0.836 -39.480 1.00 92.00 112 CYS A O 1
ATOM 863 N N . TYR A 1 113 ? 6.853 -0.574 -38.869 1.00 91.00 113 TYR A N 1
ATOM 864 C CA . TYR A 1 113 ? 7.561 -1.782 -39.295 1.00 91.00 113 TYR A CA 1
ATOM 865 C C . TYR A 1 113 ? 7.899 -1.750 -40.786 1.00 91.00 113 TYR A C 1
ATOM 867 O O . TYR A 1 113 ? 9.020 -2.077 -41.164 1.00 91.00 113 TYR A O 1
ATOM 875 N N . HIS A 1 114 ? 6.968 -1.297 -41.631 1.00 91.00 114 HIS A N 1
ATOM 876 C CA . HIS A 1 114 ? 7.194 -1.153 -43.065 1.00 91.00 114 HIS A CA 1
ATOM 877 C C . HIS A 1 114 ? 8.382 -0.233 -43.362 1.00 91.00 114 HIS A C 1
ATOM 879 O O . HIS A 1 114 ? 9.295 -0.640 -44.080 1.00 91.00 114 HIS A O 1
ATOM 885 N N . ASN A 1 115 ? 8.396 0.974 -42.786 1.00 92.00 115 ASN A N 1
ATOM 886 C CA . ASN A 1 115 ? 9.475 1.945 -42.986 1.00 92.00 115 ASN A CA 1
ATOM 887 C C . ASN A 1 115 ? 10.828 1.397 -42.484 1.00 92.00 115 ASN A C 1
ATOM 889 O O . ASN A 1 115 ? 11.861 1.572 -43.134 1.00 92.00 115 ASN A O 1
ATOM 893 N N . PHE A 1 116 ? 10.840 0.718 -41.331 1.00 92.00 116 PHE A N 1
ATOM 894 C CA . PHE A 1 116 ? 12.064 0.150 -40.759 1.00 92.00 116 PHE A CA 1
ATOM 895 C C . PHE A 1 116 ? 12.599 -1.016 -41.601 1.00 92.00 116 PHE A C 1
ATOM 897 O O . PHE A 1 116 ? 13.771 -1.047 -41.968 1.00 92.00 116 PHE A O 1
ATOM 904 N N . ARG A 1 117 ? 11.724 -1.945 -41.989 1.00 91.25 117 ARG A N 1
ATOM 905 C CA . ARG A 1 117 ? 12.044 -3.060 -42.886 1.00 91.25 117 ARG A CA 1
ATOM 906 C C . ARG A 1 117 ? 12.592 -2.559 -44.220 1.00 91.25 117 ARG A C 1
ATOM 908 O O . ARG A 1 117 ? 13.611 -3.057 -44.684 1.00 91.25 117 ARG A O 1
ATOM 915 N N . GLN A 1 118 ? 11.958 -1.544 -44.807 1.00 91.75 118 GLN A N 1
ATOM 916 C CA . GLN A 1 118 ? 12.384 -0.947 -46.072 1.00 91.75 118 GLN A CA 1
ATOM 917 C C . GLN A 1 118 ? 13.781 -0.318 -45.964 1.00 91.75 118 GLN A C 1
ATOM 919 O O . GLN A 1 118 ? 14.600 -0.524 -46.857 1.00 91.75 118 GLN A O 1
ATOM 924 N N . LEU A 1 119 ? 14.107 0.348 -44.849 1.00 93.12 119 LEU A N 1
ATOM 925 C CA . LEU A 1 119 ? 15.455 0.872 -44.601 1.00 93.12 119 LEU A CA 1
ATOM 926 C C . LEU A 1 119 ? 16.521 -0.235 -44.709 1.00 93.12 119 LEU A C 1
ATOM 928 O O . LEU A 1 119 ? 17.523 -0.067 -45.410 1.00 93.12 119 LEU A O 1
ATOM 932 N N . ILE A 1 120 ? 16.290 -1.376 -44.050 1.00 91.81 120 ILE A N 1
ATOM 933 C CA . ILE A 1 120 ? 17.244 -2.494 -44.027 1.00 91.81 120 ILE A CA 1
ATOM 934 C C . ILE A 1 120 ? 17.238 -3.290 -45.343 1.00 91.81 120 ILE A C 1
ATOM 936 O O . ILE A 1 120 ? 18.294 -3.743 -45.791 1.00 91.81 120 ILE A O 1
ATOM 940 N N . CYS A 1 121 ? 16.089 -3.410 -46.013 1.00 92.31 121 CYS A N 1
ATOM 941 C CA . CYS A 1 121 ? 15.979 -4.007 -47.346 1.00 92.31 121 CYS A CA 1
ATOM 942 C C . CYS A 1 121 ? 16.824 -3.244 -48.374 1.00 92.31 121 CYS A C 1
ATOM 944 O O . CYS A 1 121 ? 17.579 -3.858 -49.134 1.00 92.31 121 CYS A O 1
ATOM 946 N N . PHE A 1 122 ? 16.747 -1.910 -48.377 1.00 92.75 122 PHE A N 1
ATOM 947 C CA . PHE A 1 122 ? 17.533 -1.073 -49.284 1.00 92.75 122 PHE A CA 1
ATOM 948 C C . PHE A 1 122 ? 19.022 -1.074 -48.944 1.00 92.75 122 PHE A C 1
ATOM 950 O O . PHE A 1 122 ? 19.846 -1.059 -49.863 1.00 92.75 122 PHE A O 1
ATOM 957 N N . LEU A 1 123 ? 19.372 -1.181 -47.659 1.00 91.50 123 LEU A N 1
ATOM 958 C CA . LEU A 1 123 ? 20.748 -1.424 -47.236 1.00 91.50 123 LEU A CA 1
ATOM 959 C C . LEU A 1 123 ? 21.254 -2.763 -47.797 1.00 91.50 123 LEU A C 1
ATOM 961 O O . LEU A 1 123 ? 22.312 -2.807 -48.410 1.00 91.50 123 LEU A O 1
ATOM 965 N N . SER A 1 124 ? 20.487 -3.845 -47.648 1.00 89.94 124 SER A N 1
ATOM 966 C CA . SER A 1 124 ? 20.999 -5.215 -47.806 1.00 89.94 124 SER A CA 1
ATOM 967 C C . SER A 1 124 ? 20.860 -5.815 -49.208 1.00 89.94 124 SER A C 1
ATOM 969 O O . SER A 1 124 ? 21.777 -6.498 -49.657 1.00 89.94 124 SER A O 1
ATOM 971 N N . CYS A 1 125 ? 19.738 -5.593 -49.900 1.00 90.94 125 CYS A N 1
ATOM 972 C CA . CYS A 1 125 ? 19.355 -6.373 -51.089 1.00 90.94 125 CYS A CA 1
ATOM 973 C C . CYS A 1 125 ? 19.149 -5.557 -52.372 1.00 90.94 125 CYS A C 1
ATOM 975 O O . CYS A 1 125 ? 19.075 -6.151 -53.449 1.00 90.94 125 CYS A O 1
ATOM 977 N N . SER A 1 126 ? 19.064 -4.228 -52.287 1.00 91.69 126 SER A N 1
ATOM 978 C CA . SER A 1 126 ? 18.764 -3.380 -53.446 1.00 91.69 126 SER A CA 1
ATOM 979 C C . SER A 1 126 ? 19.770 -3.545 -54.593 1.00 91.69 126 SER A C 1
ATOM 981 O O . SER A 1 126 ? 20.976 -3.559 -54.344 1.00 91.69 126 SER A O 1
ATOM 983 N N . PRO A 1 127 ? 19.316 -3.597 -55.858 1.00 89.94 127 PRO A N 1
ATOM 984 C CA . PRO A 1 127 ? 20.200 -3.704 -57.018 1.00 89.94 127 PRO A CA 1
ATOM 985 C C . PRO A 1 127 ? 21.002 -2.422 -57.323 1.00 89.94 127 PRO A C 1
ATOM 987 O O . PRO A 1 127 ? 21.923 -2.466 -58.140 1.00 89.94 127 PRO A O 1
ATOM 990 N N . TRP A 1 128 ? 20.684 -1.293 -56.677 1.00 90.56 128 TRP A N 1
ATOM 991 C CA . TRP A 1 128 ? 21.346 0.010 -56.870 1.00 90.56 128 TRP A CA 1
ATOM 992 C C . TRP A 1 128 ? 22.068 0.507 -55.609 1.00 90.56 128 TRP A C 1
ATOM 994 O O . TRP A 1 128 ? 22.147 1.708 -55.369 1.00 90.56 128 TRP A O 1
ATOM 1004 N N . GLN A 1 129 ? 22.601 -0.406 -54.787 1.00 90.88 129 GLN A N 1
ATOM 1005 C CA . GLN A 1 129 ? 23.317 -0.060 -53.547 1.00 90.88 129 GLN A CA 1
ATOM 1006 C C . GLN A 1 129 ? 24.375 1.035 -53.732 1.00 90.88 129 GLN A C 1
ATOM 1008 O O . GLN A 1 129 ? 24.531 1.888 -52.864 1.00 90.88 129 GLN A O 1
ATOM 1013 N N . ASN A 1 130 ? 25.100 1.031 -54.853 1.00 90.31 130 ASN A N 1
ATOM 1014 C CA . ASN A 1 130 ? 26.167 1.995 -55.120 1.00 90.31 130 ASN A CA 1
ATOM 1015 C C . ASN A 1 130 ? 25.699 3.456 -55.234 1.00 90.31 130 ASN A C 1
ATOM 1017 O O . ASN A 1 130 ? 26.541 4.350 -55.200 1.00 90.31 130 ASN A O 1
ATOM 1021 N N . GLU A 1 131 ? 24.399 3.714 -55.406 1.00 90.12 131 GLU A N 1
ATOM 1022 C CA . GLU A 1 131 ? 23.876 5.078 -55.496 1.00 90.12 131 GLU A CA 1
ATOM 1023 C C . GLU A 1 131 ? 23.859 5.783 -54.131 1.00 90.12 131 GLU A C 1
ATOM 1025 O O . GLU A 1 131 ? 24.027 6.997 -54.090 1.00 90.12 131 GLU A O 1
ATOM 1030 N N . TYR A 1 132 ? 23.730 5.056 -53.018 1.00 91.56 132 TYR A N 1
ATOM 1031 C CA . TYR A 1 132 ? 23.581 5.638 -51.673 1.00 91.56 132 TYR A CA 1
ATOM 1032 C C . TYR A 1 132 ? 24.464 5.003 -50.594 1.00 91.56 132 TYR A C 1
ATOM 1034 O O . TYR A 1 132 ? 24.527 5.531 -49.483 1.00 91.56 132 TYR A O 1
ATOM 1042 N N . LEU A 1 133 ? 25.126 3.882 -50.880 1.00 92.38 133 LEU A N 1
ATOM 1043 C CA . LEU A 1 133 ? 25.976 3.167 -49.933 1.00 92.38 133 LEU A CA 1
ATOM 1044 C C . LEU A 1 133 ? 27.444 3.254 -50.357 1.00 92.38 133 LEU A C 1
ATOM 1046 O O . LEU A 1 133 ? 27.784 3.025 -51.518 1.00 92.38 133 LEU A O 1
ATOM 1050 N N . ASN A 1 134 ? 28.326 3.514 -49.396 1.00 91.50 134 ASN A N 1
ATOM 1051 C CA . ASN A 1 134 ? 29.767 3.542 -49.604 1.00 91.50 134 ASN A CA 1
ATOM 1052 C C . ASN A 1 134 ? 30.492 2.780 -48.487 1.00 91.50 134 ASN A C 1
ATOM 1054 O O . ASN A 1 134 ? 30.228 2.997 -47.311 1.00 91.50 134 ASN A O 1
ATOM 1058 N N . VAL A 1 135 ? 31.434 1.900 -48.830 1.00 90.62 135 VAL A N 1
ATOM 1059 C CA . VAL A 1 135 ? 32.257 1.195 -47.830 1.00 90.62 135 VAL A CA 1
ATOM 1060 C C . VAL A 1 135 ? 33.490 2.038 -47.532 1.00 90.62 135 VAL A C 1
ATOM 1062 O O . VAL A 1 135 ? 34.346 2.216 -48.400 1.00 90.62 135 VAL A O 1
ATOM 1065 N N . THR A 1 136 ? 33.585 2.545 -46.305 1.00 89.56 136 THR A N 1
ATOM 1066 C CA . THR A 1 136 ? 34.694 3.395 -45.855 1.00 89.56 136 THR A CA 1
ATOM 1067 C C . THR A 1 136 ? 35.886 2.568 -45.397 1.00 89.56 136 THR A C 1
ATOM 1069 O O . THR A 1 136 ? 37.030 2.920 -45.691 1.00 89.56 136 THR A O 1
ATOM 1072 N N . LYS A 1 137 ? 35.632 1.443 -44.719 1.00 90.06 137 LYS A N 1
ATOM 1073 C CA . LYS A 1 137 ? 36.673 0.591 -44.141 1.00 90.06 137 LYS A CA 1
ATOM 1074 C C . LYS A 1 137 ? 36.350 -0.888 -44.322 1.00 90.06 137 LYS A C 1
ATOM 1076 O O . LYS A 1 137 ? 35.219 -1.334 -44.133 1.00 90.06 137 LYS A O 1
ATOM 1081 N N . SER A 1 138 ? 37.367 -1.657 -44.691 1.00 89.69 138 SER A N 1
ATOM 1082 C CA . SER A 1 138 ? 37.280 -3.106 -44.864 1.00 89.69 138 SER A CA 1
ATOM 1083 C C . SER A 1 138 ? 38.598 -3.777 -44.484 1.00 89.69 138 SER A C 1
ATOM 1085 O O . SER A 1 138 ? 39.659 -3.147 -44.502 1.00 89.69 138 SER A O 1
ATOM 1087 N N . TYR A 1 139 ? 38.532 -5.060 -44.132 1.00 88.44 139 TYR A N 1
ATOM 1088 C CA . TYR A 1 139 ? 39.700 -5.876 -43.800 1.00 88.44 139 TYR A CA 1
ATOM 1089 C C . TYR A 1 139 ? 39.639 -7.240 -44.484 1.00 88.44 139 TYR A C 1
ATOM 1091 O O . TYR A 1 139 ? 38.574 -7.764 -44.805 1.00 88.44 139 TYR A O 1
ATOM 1099 N N . TRP A 1 140 ? 40.805 -7.851 -44.686 1.00 83.88 140 TRP A N 1
ATOM 1100 C CA . TRP A 1 140 ? 40.923 -9.155 -45.333 1.00 83.88 140 TRP A CA 1
ATOM 1101 C C . TRP A 1 140 ? 40.881 -10.281 -44.300 1.00 83.88 140 TRP A C 1
ATOM 1103 O O . TRP A 1 140 ? 41.742 -10.370 -43.424 1.00 83.88 140 TRP A O 1
ATOM 1113 N N . TYR A 1 141 ? 39.900 -11.174 -44.424 1.00 78.94 141 TYR A N 1
ATOM 1114 C CA . TYR A 1 141 ? 39.772 -12.370 -43.599 1.00 78.94 141 TYR A CA 1
ATOM 1115 C C . TYR A 1 141 ? 40.229 -13.614 -44.368 1.00 78.94 141 TYR A C 1
ATOM 1117 O O . TYR A 1 141 ? 39.665 -13.975 -45.406 1.00 78.94 141 TYR A O 1
ATOM 1125 N N . LYS A 1 142 ? 41.240 -14.315 -43.839 1.00 74.00 142 LYS A N 1
ATOM 1126 C CA . LYS A 1 142 ? 41.731 -15.571 -44.424 1.00 74.00 142 LYS A CA 1
ATOM 1127 C C . LYS A 1 142 ? 40.884 -16.747 -43.949 1.00 74.00 142 LYS A C 1
ATOM 1129 O O . LYS A 1 142 ? 40.858 -17.065 -42.760 1.00 74.00 142 LYS A O 1
ATOM 1134 N N . LYS A 1 143 ? 40.218 -17.439 -44.877 1.00 68.44 143 LYS A N 1
ATOM 1135 C CA . LYS A 1 143 ? 39.528 -18.699 -44.566 1.00 68.44 143 LYS A CA 1
ATOM 1136 C C . LYS A 1 143 ? 40.545 -19.816 -44.313 1.00 68.44 143 LYS A C 1
ATOM 1138 O O . LYS A 1 143 ? 41.663 -19.790 -44.819 1.00 68.44 143 LYS A O 1
ATOM 1143 N N . LYS A 1 144 ? 40.117 -20.855 -43.582 1.00 63.84 144 LYS A N 1
ATOM 1144 C CA . LYS A 1 144 ? 40.918 -22.072 -43.324 1.00 63.84 144 LYS A CA 1
ATOM 1145 C C . LYS A 1 144 ? 41.360 -22.805 -44.603 1.00 63.84 144 LYS A C 1
ATOM 1147 O O . LYS A 1 144 ? 42.312 -23.569 -44.546 1.00 63.84 144 LYS A O 1
ATOM 1152 N N . ASP A 1 145 ? 40.682 -22.550 -45.721 1.00 67.94 145 ASP A N 1
ATOM 1153 C CA . ASP A 1 145 ? 40.934 -23.136 -47.045 1.00 67.94 145 ASP A CA 1
ATOM 1154 C C . ASP A 1 145 ? 41.926 -22.312 -47.905 1.00 67.94 145 ASP A C 1
ATOM 1156 O O . ASP A 1 145 ? 42.130 -22.582 -49.081 1.00 67.94 145 ASP A O 1
ATOM 1160 N N . GLY A 1 146 ? 42.534 -21.256 -47.346 1.00 62.91 146 GLY A N 1
ATOM 1161 C CA . GLY A 1 146 ? 43.534 -20.425 -48.035 1.00 62.91 146 GLY A CA 1
ATOM 1162 C C . GLY A 1 146 ? 42.974 -19.308 -48.928 1.00 62.91 146 GLY A C 1
ATOM 1163 O O . GLY A 1 146 ? 43.734 -18.437 -49.339 1.00 62.91 146 GLY A O 1
ATOM 1164 N N . SER A 1 147 ? 41.662 -19.271 -49.186 1.00 71.62 147 SER A N 1
ATOM 1165 C CA . SER A 1 147 ? 40.992 -18.153 -49.868 1.00 71.62 147 SER A CA 1
ATOM 1166 C C . SER A 1 147 ? 40.832 -16.935 -48.944 1.00 71.62 147 SER A C 1
ATOM 1168 O O . SER A 1 147 ? 40.373 -17.084 -47.804 1.00 71.62 147 SER A O 1
ATOM 1170 N N . GLU A 1 148 ? 41.142 -15.739 -49.439 1.00 74.81 148 GLU A N 1
ATOM 1171 C CA . GLU A 1 148 ? 40.962 -14.471 -48.721 1.00 74.81 148 GLU A CA 1
ATOM 1172 C C . GLU A 1 148 ? 39.660 -13.794 -49.165 1.00 74.81 148 GLU A C 1
ATOM 1174 O O . GLU A 1 148 ? 39.406 -13.666 -50.361 1.00 74.81 148 GLU A O 1
ATOM 1179 N N . ASN A 1 149 ? 38.837 -13.364 -48.207 1.00 80.44 149 ASN A N 1
ATOM 1180 C CA . ASN A 1 149 ? 37.646 -12.561 -48.475 1.00 80.44 149 ASN A CA 1
ATOM 1181 C C . ASN A 1 149 ? 37.805 -11.178 -47.826 1.00 80.44 149 ASN A C 1
ATOM 1183 O O . ASN A 1 149 ? 38.178 -11.094 -46.657 1.00 80.44 149 ASN A O 1
ATOM 1187 N N . GLU A 1 150 ? 37.476 -10.114 -48.554 1.00 87.81 150 GLU A N 1
ATOM 1188 C CA . GLU A 1 150 ? 37.401 -8.751 -48.019 1.00 87.81 150 GLU A CA 1
ATOM 1189 C C . GLU A 1 150 ? 36.048 -8.548 -47.311 1.00 87.81 150 GLU A C 1
ATOM 1191 O O . GLU A 1 150 ? 34.986 -8.767 -47.899 1.00 87.81 150 GLU A O 1
ATOM 1196 N N . VAL A 1 151 ? 36.085 -8.190 -46.028 1.00 88.00 151 VAL A N 1
ATOM 1197 C CA . VAL A 1 151 ? 34.924 -8.051 -45.137 1.00 88.00 151 VAL A CA 1
ATOM 1198 C C . VAL A 1 151 ? 34.689 -6.575 -44.838 1.00 88.00 151 VAL A C 1
ATOM 1200 O O . VAL A 1 151 ? 35.643 -5.839 -44.580 1.00 88.00 151 VAL A O 1
ATOM 1203 N N . VAL A 1 152 ? 33.427 -6.145 -44.861 1.00 89.06 152 VAL A N 1
ATOM 1204 C CA . VAL A 1 152 ? 33.040 -4.774 -44.502 1.00 89.06 152 VAL A CA 1
ATOM 1205 C C . VAL A 1 152 ? 33.214 -4.567 -42.994 1.00 89.06 152 VAL A C 1
ATOM 1207 O O . VAL A 1 152 ? 32.693 -5.346 -42.197 1.00 89.06 152 VAL A O 1
ATOM 1210 N N . GLU A 1 153 ? 33.939 -3.518 -42.605 1.00 87.88 153 GLU A N 1
ATOM 1211 C CA . GLU A 1 153 ? 34.090 -3.090 -41.206 1.00 87.88 153 GLU A CA 1
ATOM 1212 C C . GLU A 1 153 ? 33.198 -1.884 -40.912 1.00 87.88 153 GLU A C 1
ATOM 1214 O O . GLU A 1 153 ? 32.437 -1.887 -39.943 1.00 87.88 153 GLU A O 1
ATOM 1219 N N . GLU A 1 154 ? 33.266 -0.880 -41.791 1.00 91.12 154 GLU A N 1
ATOM 1220 C CA . GLU A 1 154 ? 32.517 0.368 -41.687 1.00 91.12 154 GLU A CA 1
ATOM 1221 C C . GLU A 1 154 ? 31.945 0.747 -43.062 1.00 91.12 154 GLU A C 1
ATOM 1223 O O . GLU A 1 154 ? 32.628 0.644 -44.090 1.00 91.12 154 GLU A O 1
ATOM 1228 N N . ALA A 1 155 ? 30.687 1.188 -43.087 1.00 92.31 155 ALA A N 1
ATOM 1229 C CA . ALA A 1 155 ? 30.039 1.708 -44.288 1.00 92.31 155 ALA A CA 1
ATOM 1230 C C . ALA A 1 155 ? 29.209 2.958 -43.980 1.00 92.31 155 ALA A C 1
ATOM 1232 O O . ALA A 1 155 ? 28.566 3.046 -42.937 1.00 92.31 155 ALA A O 1
ATOM 1233 N N . GLU A 1 156 ? 29.192 3.901 -44.914 1.00 93.62 156 GLU A N 1
ATOM 1234 C CA . GLU A 1 156 ? 28.349 5.092 -44.902 1.00 93.62 156 GLU A CA 1
ATOM 1235 C C . GLU A 1 156 ? 27.104 4.859 -45.754 1.00 93.62 156 GLU A C 1
ATOM 1237 O O . GLU A 1 156 ? 27.199 4.498 -46.928 1.00 93.62 156 GLU A O 1
ATOM 1242 N N . TYR A 1 157 ? 25.936 5.093 -45.162 1.00 94.44 157 TYR A N 1
ATOM 1243 C CA . TYR A 1 157 ? 24.646 5.009 -45.827 1.00 94.44 157 TYR A CA 1
ATOM 1244 C C . TYR A 1 157 ? 23.997 6.392 -45.873 1.00 94.44 157 TYR A C 1
ATOM 1246 O O . TYR A 1 157 ? 23.625 6.969 -44.850 1.00 94.44 157 TYR A O 1
ATOM 1254 N N . HIS A 1 158 ? 23.874 6.937 -47.079 1.00 94.25 158 HIS A N 1
ATOM 1255 C CA . HIS A 1 158 ? 23.276 8.238 -47.330 1.00 94.25 158 HIS A CA 1
ATOM 1256 C C . HIS A 1 158 ? 21.751 8.128 -47.445 1.00 94.25 158 HIS A C 1
ATOM 1258 O O . HIS A 1 158 ? 21.221 7.482 -48.351 1.00 94.25 158 HIS A O 1
ATOM 1264 N N . LEU A 1 159 ? 21.044 8.798 -46.539 1.00 94.19 159 LEU A N 1
ATOM 1265 C CA . LEU A 1 159 ? 19.585 8.788 -46.451 1.00 94.19 159 LEU A CA 1
ATOM 1266 C C . LEU A 1 159 ? 19.010 10.187 -46.655 1.00 94.19 159 LEU A C 1
ATOM 1268 O O . LEU A 1 159 ? 19.615 11.183 -46.256 1.00 94.19 159 LEU A O 1
ATOM 1272 N N . SER A 1 160 ? 17.804 10.264 -47.216 1.00 94.44 160 SER A N 1
ATOM 1273 C CA . SER A 1 160 ? 17.023 11.499 -47.176 1.00 94.44 160 SER A CA 1
ATOM 1274 C C . SER A 1 160 ? 16.604 11.820 -45.738 1.00 94.44 160 SER A C 1
ATOM 1276 O O . SER A 1 160 ? 16.054 10.966 -45.038 1.00 94.44 160 SER A O 1
ATOM 1278 N N . GLU A 1 161 ? 16.805 13.067 -45.311 1.00 93.06 161 GLU A N 1
ATOM 1279 C CA . GLU A 1 161 ? 16.374 13.548 -43.992 1.00 93.06 161 GLU A CA 1
ATOM 1280 C C . GLU A 1 161 ? 14.869 13.321 -43.780 1.00 93.06 161 GLU A C 1
ATOM 1282 O O . GLU A 1 161 ? 14.445 12.808 -42.748 1.00 93.06 161 GLU A O 1
ATOM 1287 N N . LEU A 1 162 ? 14.057 13.591 -44.802 1.00 92.56 162 LEU A N 1
ATOM 1288 C CA . LEU A 1 162 ? 12.606 13.440 -44.726 1.00 92.56 162 LEU A CA 1
ATOM 1289 C C . LEU A 1 162 ? 12.179 11.980 -44.475 1.00 92.56 162 LEU A C 1
ATOM 1291 O O . LEU A 1 162 ? 11.249 11.736 -43.707 1.00 92.56 162 LEU A O 1
ATOM 1295 N N . TYR A 1 163 ? 12.894 11.010 -45.055 1.00 93.31 163 TYR A N 1
ATOM 1296 C CA . TYR A 1 163 ? 12.655 9.587 -44.798 1.00 93.31 163 TYR A CA 1
ATOM 1297 C C . TYR A 1 163 ? 13.013 9.212 -43.353 1.00 93.31 163 TYR A C 1
ATOM 1299 O O . TYR A 1 163 ? 12.217 8.575 -42.667 1.00 93.31 163 TYR A O 1
ATOM 1307 N N . ALA A 1 164 ? 14.181 9.646 -42.866 1.00 93.19 164 ALA A N 1
ATOM 1308 C CA . ALA A 1 164 ? 14.643 9.353 -41.509 1.00 93.19 164 ALA A CA 1
ATOM 1309 C C . ALA A 1 164 ? 13.714 9.930 -40.429 1.00 93.19 164 ALA A C 1
ATOM 1311 O O . ALA A 1 164 ? 13.377 9.239 -39.465 1.00 93.19 164 ALA A O 1
ATOM 1312 N N . TYR A 1 165 ? 13.250 11.168 -40.616 1.00 93.56 165 TYR A N 1
ATOM 1313 C CA . TYR A 1 165 ? 12.311 11.810 -39.698 1.00 93.56 165 TYR A CA 1
ATOM 1314 C C . TYR A 1 165 ? 10.945 11.124 -39.716 1.00 93.56 165 TYR A C 1
ATOM 1316 O O . TYR A 1 165 ? 10.405 10.839 -38.651 1.00 93.56 165 TYR A O 1
ATOM 1324 N N . SER A 1 166 ? 10.411 10.773 -40.891 1.00 91.81 166 SER A N 1
ATOM 1325 C CA . SER A 1 166 ? 9.140 10.043 -40.956 1.00 91.81 166 SER A CA 1
ATOM 1326 C C . SER A 1 166 ? 9.238 8.636 -40.366 1.00 91.81 166 SER A C 1
ATOM 1328 O O . SER A 1 166 ? 8.291 8.176 -39.727 1.00 91.81 166 SER A O 1
ATOM 1330 N N . LEU A 1 167 ? 10.364 7.946 -40.564 1.00 93.00 167 LEU A N 1
ATOM 1331 C CA . LEU A 1 167 ? 10.633 6.650 -39.951 1.00 93.00 167 LEU A CA 1
ATOM 1332 C C . LEU A 1 167 ? 10.605 6.781 -38.420 1.00 93.00 167 LEU A C 1
ATOM 1334 O O . LEU A 1 167 ? 9.845 6.069 -37.764 1.00 93.00 167 LEU A O 1
ATOM 1338 N N . PHE A 1 168 ? 11.341 7.740 -37.858 1.00 93.25 168 PHE A N 1
ATOM 1339 C CA . PHE A 1 168 ? 11.333 8.009 -36.419 1.00 93.25 168 PHE A CA 1
ATOM 1340 C C . PHE A 1 168 ? 9.938 8.388 -35.903 1.00 93.25 168 PHE A C 1
ATOM 1342 O O . PHE A 1 168 ? 9.449 7.784 -34.948 1.00 93.25 168 PHE A O 1
ATOM 1349 N N . ASP A 1 169 ? 9.257 9.332 -36.555 1.00 91.69 169 ASP A N 1
ATOM 1350 C CA . ASP A 1 169 ? 7.936 9.808 -36.138 1.00 91.69 169 ASP A CA 1
ATOM 1351 C C . ASP A 1 169 ? 6.873 8.711 -36.172 1.00 91.69 169 ASP A C 1
ATOM 1353 O O . ASP A 1 169 ? 6.016 8.670 -35.288 1.00 91.69 169 ASP A O 1
ATOM 1357 N N . SER A 1 170 ? 6.958 7.788 -37.135 1.00 92.19 170 SER A N 1
ATOM 1358 C CA . SER A 1 170 ? 6.052 6.642 -37.211 1.00 92.19 170 SER A CA 1
ATOM 1359 C C . SER A 1 170 ? 6.222 5.656 -36.046 1.00 92.19 170 SER A C 1
ATOM 1361 O O . SER A 1 170 ? 5.278 4.940 -35.720 1.00 92.19 170 SER A O 1
ATOM 1363 N N . CYS A 1 171 ? 7.394 5.643 -35.401 1.00 90.44 171 CYS A N 1
ATOM 1364 C CA . CYS A 1 171 ? 7.777 4.675 -34.371 1.00 90.44 171 CYS A CA 1
ATOM 1365 C C . CYS A 1 171 ? 7.901 5.271 -32.957 1.00 90.44 171 CYS A C 1
ATOM 1367 O O . CYS A 1 171 ? 8.018 4.523 -31.987 1.00 90.44 171 CYS A O 1
ATOM 1369 N N . LYS A 1 172 ? 7.887 6.603 -32.805 1.00 88.81 172 LYS A N 1
ATOM 1370 C CA . LYS A 1 172 ? 8.255 7.267 -31.540 1.00 88.81 172 LYS A CA 1
ATOM 1371 C C . LYS A 1 172 ? 7.325 6.987 -30.356 1.00 88.81 172 LYS A C 1
ATOM 1373 O O . LYS A 1 172 ? 7.757 7.086 -29.212 1.00 88.81 172 LYS A O 1
ATOM 1378 N N . GLU A 1 173 ? 6.061 6.655 -30.617 1.00 87.62 173 GLU A N 1
ATOM 1379 C CA . GLU A 1 173 ? 5.046 6.380 -29.583 1.00 87.62 173 GLU A CA 1
ATOM 1380 C C . GLU A 1 173 ? 4.689 4.893 -29.468 1.00 87.62 173 GLU A C 1
ATOM 1382 O O . GLU A 1 173 ? 3.799 4.519 -28.701 1.00 87.62 173 GLU A O 1
ATOM 1387 N N . LEU A 1 174 ? 5.410 4.047 -30.206 1.00 87.19 174 LEU A N 1
ATOM 1388 C CA . LEU A 1 174 ? 5.213 2.609 -30.209 1.00 87.19 174 LEU A CA 1
ATOM 1389 C C . LEU A 1 174 ? 5.471 2.047 -28.814 1.00 87.19 174 LEU A C 1
ATOM 1391 O O . LEU A 1 174 ? 6.496 2.343 -28.198 1.00 87.19 174 LEU A O 1
ATOM 1395 N N . GLN A 1 175 ? 4.563 1.219 -28.313 1.00 83.25 175 GLN A N 1
ATOM 1396 C CA . GLN A 1 175 ? 4.728 0.599 -27.004 1.00 83.25 175 GLN A CA 1
ATOM 1397 C C . GLN A 1 175 ? 5.693 -0.582 -27.096 1.00 83.25 175 GLN A C 1
ATOM 1399 O O . GLN A 1 175 ? 5.665 -1.357 -28.052 1.00 83.25 175 GLN A O 1
ATOM 1404 N N . GLY A 1 176 ? 6.551 -0.727 -26.091 1.00 73.88 176 GLY A N 1
ATOM 1405 C CA . GLY A 1 176 ? 7.439 -1.878 -25.973 1.00 73.88 176 GLY A CA 1
ATOM 1406 C C . GLY A 1 176 ? 6.704 -3.131 -25.488 1.00 73.88 176 GLY A C 1
ATOM 1407 O O . GLY A 1 176 ? 5.526 -3.098 -25.131 1.00 73.88 176 GLY A O 1
ATOM 1408 N N . PHE A 1 177 ? 7.437 -4.243 -25.400 1.00 69.38 177 PHE A N 1
ATOM 1409 C CA . PHE A 1 177 ? 6.941 -5.502 -24.824 1.00 69.38 177 PHE A CA 1
ATOM 1410 C C . PHE A 1 177 ? 6.422 -5.353 -23.378 1.00 69.38 177 PHE A C 1
ATOM 1412 O O . PHE A 1 177 ? 5.525 -6.081 -22.958 1.00 69.38 177 PHE A O 1
ATOM 1419 N N . ILE A 1 178 ? 6.964 -4.399 -22.609 1.00 67.94 178 ILE A N 1
ATOM 1420 C CA . ILE A 1 178 ? 6.538 -4.132 -21.230 1.00 67.94 178 ILE A CA 1
ATOM 1421 C C . ILE A 1 178 ? 5.484 -3.009 -21.225 1.00 67.94 178 ILE A C 1
ATOM 1423 O O . ILE A 1 178 ? 5.807 -1.893 -21.652 1.00 67.94 178 ILE A O 1
ATOM 1427 N N . PRO A 1 179 ? 4.263 -3.258 -20.703 1.00 66.19 179 PRO A N 1
ATOM 1428 C CA . PRO A 1 179 ? 3.209 -2.250 -20.622 1.00 66.19 179 PRO A CA 1
ATOM 1429 C C . PRO A 1 179 ? 3.674 -0.963 -19.931 1.00 66.19 179 PRO A C 1
ATOM 1431 O O . PRO A 1 179 ? 4.350 -1.009 -18.904 1.00 66.19 179 PRO A O 1
ATOM 1434 N N . GLY A 1 180 ? 3.305 0.188 -20.496 1.00 69.06 180 GLY A N 1
ATOM 1435 C CA . GLY A 1 180 ? 3.652 1.505 -19.952 1.00 69.06 180 GLY A CA 1
ATOM 1436 C C . GLY A 1 180 ? 5.042 2.023 -20.338 1.00 69.06 180 GLY A C 1
ATOM 1437 O O . GLY A 1 180 ? 5.436 3.078 -19.846 1.00 69.06 180 GLY A O 1
ATOM 1438 N N . THR A 1 181 ? 5.777 1.328 -21.215 1.00 75.19 181 THR A N 1
ATOM 1439 C CA . THR A 1 181 ? 7.034 1.838 -21.795 1.00 75.19 181 THR A CA 1
ATOM 1440 C C . THR A 1 181 ? 7.038 1.863 -23.302 1.00 75.19 181 THR A C 1
ATOM 1442 O O . THR A 1 181 ? 6.306 1.113 -23.945 1.00 75.19 181 THR A O 1
ATOM 1445 N N . LEU A 1 182 ? 7.884 2.727 -23.855 1.00 83.38 182 LEU A N 1
ATOM 1446 C CA . LEU A 1 182 ? 8.021 2.914 -25.286 1.00 83.38 182 LEU A CA 1
ATOM 1447 C C . LEU A 1 182 ? 9.077 1.962 -25.843 1.00 83.38 182 LEU A C 1
ATOM 1449 O O . LEU A 1 182 ? 10.059 1.625 -25.188 1.00 83.38 182 LEU A O 1
ATOM 1453 N N . PHE A 1 183 ? 8.896 1.545 -27.087 1.00 84.06 183 PHE A N 1
ATOM 1454 C CA . PHE A 1 183 ? 9.845 0.718 -27.819 1.00 84.06 183 PHE A CA 1
ATOM 1455 C C . PHE A 1 183 ? 11.228 1.389 -27.904 1.00 84.06 183 PHE A C 1
ATOM 1457 O O . PHE A 1 183 ? 12.255 0.755 -27.646 1.00 84.06 183 PHE A O 1
ATOM 1464 N N . LEU A 1 184 ? 11.259 2.701 -28.163 1.00 85.69 184 LEU A N 1
ATOM 1465 C CA . LEU A 1 184 ? 12.497 3.486 -28.210 1.00 85.69 184 LEU A CA 1
ATOM 1466 C C . LEU A 1 184 ? 13.228 3.580 -26.861 1.00 85.69 184 LEU A C 1
ATOM 1468 O O . LEU A 1 184 ? 14.413 3.908 -26.858 1.00 85.69 184 LEU A O 1
ATOM 1472 N N . ASP A 1 185 ? 12.589 3.242 -25.732 1.00 78.50 185 ASP A N 1
ATOM 1473 C CA . ASP A 1 185 ? 13.294 3.152 -24.444 1.00 78.50 185 ASP A CA 1
ATOM 1474 C C . ASP A 1 185 ? 14.380 2.066 -24.463 1.00 78.50 185 ASP A C 1
ATOM 1476 O O . ASP A 1 185 ? 15.376 2.181 -23.754 1.00 78.50 185 ASP A O 1
ATOM 1480 N N . PHE A 1 186 ? 14.210 1.039 -25.301 1.00 77.25 186 PHE A N 1
ATOM 1481 C CA . PHE A 1 186 ? 15.165 -0.054 -25.486 1.00 77.25 186 PHE A CA 1
ATOM 1482 C C . PHE A 1 186 ? 15.931 0.073 -26.802 1.00 77.25 186 PHE A C 1
ATOM 1484 O O . PHE A 1 186 ? 17.102 -0.291 -26.885 1.00 77.25 186 PHE A O 1
ATOM 1491 N N . ALA A 1 187 ? 15.273 0.598 -27.835 1.00 81.56 187 ALA A N 1
ATOM 1492 C CA . ALA A 1 187 ? 15.824 0.671 -29.180 1.00 81.56 187 ALA A CA 1
ATOM 1493 C C . ALA A 1 187 ? 16.683 1.920 -29.442 1.00 81.56 187 ALA A C 1
ATOM 1495 O O . ALA A 1 187 ? 17.074 2.123 -30.582 1.00 81.56 187 ALA A O 1
ATOM 1496 N N . CYS A 1 188 ? 16.979 2.750 -28.432 1.00 85.69 188 CYS A N 1
ATOM 1497 C CA . CYS A 1 188 ? 17.816 3.957 -28.563 1.00 85.69 188 CYS A CA 1
ATOM 1498 C C . CYS A 1 188 ? 19.100 3.926 -27.705 1.00 85.69 188 CYS A C 1
ATOM 1500 O O . CYS A 1 188 ? 19.749 4.952 -27.483 1.00 85.69 188 CYS A O 1
ATOM 1502 N N . GLY A 1 189 ? 19.474 2.747 -27.195 1.00 78.44 189 GLY A N 1
ATOM 1503 C CA . GLY A 1 189 ? 20.712 2.539 -26.444 1.00 78.44 189 GLY A CA 1
ATOM 1504 C C . GLY A 1 189 ? 20.825 3.379 -25.168 1.00 78.44 189 GLY A C 1
ATOM 1505 O O . GLY A 1 189 ? 19.881 3.499 -24.389 1.00 78.44 189 GLY A O 1
ATOM 1506 N N . SER A 1 190 ? 22.003 3.966 -24.945 1.00 71.25 190 SER A N 1
ATOM 1507 C CA . SER A 1 190 ? 22.339 4.758 -23.749 1.00 71.25 190 SER A CA 1
ATOM 1508 C C . SER A 1 190 ? 21.537 6.054 -23.597 1.00 71.25 190 SER A C 1
ATOM 1510 O O . SER A 1 190 ? 21.498 6.614 -22.502 1.00 71.25 190 SER A O 1
ATOM 1512 N N . TRP A 1 191 ? 20.912 6.546 -24.669 1.00 74.62 191 TRP A N 1
ATOM 1513 C CA . TRP A 1 191 ? 20.153 7.797 -24.660 1.00 74.62 191 TRP A CA 1
ATOM 1514 C C . TRP A 1 191 ? 18.756 7.640 -24.032 1.00 74.62 191 TRP A C 1
ATOM 1516 O O . TRP A 1 191 ? 18.195 8.620 -23.534 1.00 74.62 191 TRP A O 1
ATOM 1526 N N . GLY A 1 192 ? 18.203 6.418 -24.022 1.00 74.69 192 GLY A N 1
ATOM 1527 C CA . GLY A 1 192 ? 16.821 6.139 -23.612 1.00 74.69 192 GLY A CA 1
ATOM 1528 C C . GLY A 1 192 ? 15.775 6.821 -24.510 1.00 74.69 192 GLY A C 1
ATOM 1529 O O . GLY A 1 192 ? 16.109 7.593 -25.409 1.00 74.69 192 GLY A O 1
ATOM 1530 N N . GLY A 1 193 ? 14.481 6.582 -24.268 1.00 76.88 193 GLY A N 1
ATOM 1531 C CA . GLY A 1 193 ? 13.425 7.102 -25.147 1.00 76.88 193 GLY A CA 1
ATOM 1532 C C . GLY A 1 193 ? 13.233 8.618 -25.057 1.00 76.88 193 GLY A C 1
ATOM 1533 O O . GLY A 1 193 ? 12.965 9.267 -26.064 1.00 76.88 193 GLY A O 1
ATOM 1534 N N . LYS A 1 194 ? 13.443 9.228 -23.879 1.00 75.38 194 LYS A N 1
ATOM 1535 C CA . LYS A 1 194 ? 13.227 10.678 -23.669 1.00 75.38 194 LYS A CA 1
ATOM 1536 C C . LYS A 1 194 ? 14.204 11.575 -24.428 1.00 75.38 194 LYS A C 1
ATOM 1538 O O . LYS A 1 194 ? 13.844 12.696 -24.772 1.00 75.38 194 LYS A O 1
ATOM 1543 N N . GLN A 1 195 ? 15.443 11.124 -24.625 1.00 80.56 195 GLN A N 1
ATOM 1544 C CA . GLN A 1 195 ? 16.474 11.881 -25.343 1.00 80.56 195 GLN A CA 1
ATOM 1545 C C . GLN A 1 195 ? 16.735 11.307 -26.739 1.00 80.56 195 GLN A C 1
ATOM 1547 O O . GLN A 1 195 ? 17.727 11.671 -27.373 1.00 80.56 195 GLN A O 1
ATOM 1552 N N . CYS A 1 196 ? 15.875 10.410 -27.218 1.00 88.06 196 CYS A N 1
ATOM 1553 C CA . CYS A 1 196 ? 16.033 9.818 -28.531 1.00 88.06 196 CYS A CA 1
ATOM 1554 C C . CYS A 1 196 ? 15.680 10.834 -29.627 1.00 88.06 196 CYS A C 1
ATOM 1556 O O . CYS A 1 196 ? 14.671 11.534 -29.537 1.00 88.06 196 CYS A O 1
ATOM 1558 N N . SER A 1 197 ? 16.518 10.911 -30.658 1.00 91.50 197 SER A N 1
ATOM 1559 C CA . SER A 1 197 ? 16.280 11.679 -31.885 1.00 91.50 197 SER A CA 1
ATOM 1560 C C . SER A 1 197 ? 16.456 10.754 -33.096 1.00 91.50 197 SER A C 1
ATOM 1562 O O . SER A 1 197 ? 17.044 9.679 -32.931 1.00 91.50 197 SER A O 1
ATOM 1564 N N . PRO A 1 198 ? 15.986 11.134 -34.298 1.00 91.88 198 PRO A N 1
ATOM 1565 C CA . PRO A 1 198 ? 16.172 10.324 -35.502 1.00 91.88 198 PRO A CA 1
ATOM 1566 C C . PRO A 1 198 ? 17.640 9.940 -35.734 1.00 91.88 198 PRO A C 1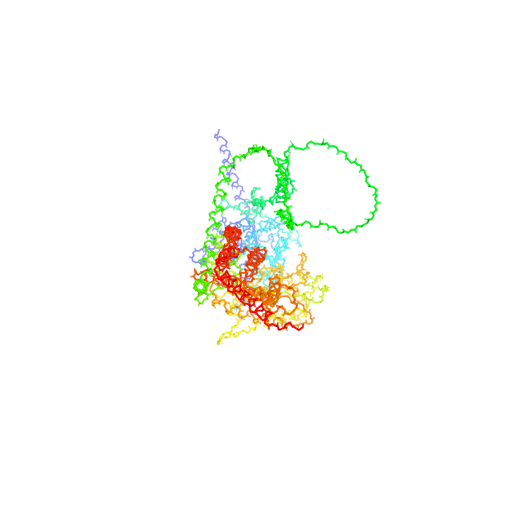
ATOM 1568 O O . PRO A 1 198 ? 17.946 8.784 -36.013 1.00 91.88 198 PRO A O 1
ATOM 1571 N N . GLU A 1 199 ? 18.560 10.884 -35.534 1.00 91.12 199 GLU A N 1
ATOM 1572 C CA . GLU A 1 199 ? 20.000 10.683 -35.707 1.00 91.12 199 GLU A CA 1
ATOM 1573 C C . GLU A 1 199 ? 20.551 9.694 -34.677 1.00 91.12 199 GLU A C 1
ATOM 1575 O O . GLU A 1 199 ? 21.246 8.748 -35.036 1.00 91.12 199 GLU A O 1
ATOM 1580 N N . ARG A 1 200 ? 20.192 9.872 -33.399 1.00 89.88 200 ARG A N 1
ATOM 1581 C CA . ARG A 1 200 ? 20.643 9.001 -32.300 1.00 89.88 200 ARG A CA 1
ATOM 1582 C C . ARG A 1 200 ? 20.105 7.584 -32.434 1.00 89.88 200 ARG A C 1
ATOM 1584 O O . ARG A 1 200 ? 20.800 6.624 -32.113 1.00 89.88 200 ARG A O 1
ATOM 1591 N N . TRP A 1 201 ? 18.867 7.449 -32.903 1.00 91.19 201 TRP A N 1
ATOM 1592 C CA . TRP A 1 201 ? 18.266 6.145 -33.131 1.00 91.19 201 TRP A CA 1
ATOM 1593 C C . TRP A 1 201 ? 18.971 5.397 -34.263 1.00 91.19 201 TRP A C 1
ATOM 1595 O O . TRP A 1 201 ? 19.349 4.239 -34.094 1.00 91.19 201 TRP A O 1
ATOM 1605 N N . LEU A 1 202 ? 19.208 6.071 -35.392 1.00 92.56 202 LEU A N 1
ATOM 1606 C CA . LEU A 1 202 ? 19.934 5.493 -36.521 1.00 92.56 202 LEU A CA 1
ATOM 1607 C C . LEU A 1 202 ? 21.386 5.161 -36.157 1.00 92.56 202 LEU A C 1
ATOM 1609 O O . LEU A 1 202 ? 21.878 4.095 -36.521 1.00 92.56 202 LEU A O 1
ATOM 1613 N N . GLU A 1 203 ? 22.054 6.012 -35.377 1.00 90.31 203 GLU A N 1
ATOM 1614 C CA . GLU A 1 203 ? 23.388 5.731 -34.840 1.00 90.31 203 GLU A CA 1
ATOM 1615 C C . GLU A 1 203 ? 23.403 4.443 -34.001 1.00 90.31 203 GLU A C 1
ATOM 1617 O O . GLU A 1 203 ? 24.302 3.613 -34.155 1.00 90.31 203 GLU A O 1
ATOM 1622 N N . PHE A 1 204 ? 22.385 4.235 -33.159 1.00 89.44 204 PHE A N 1
ATOM 1623 C CA . PHE A 1 204 ? 22.241 3.008 -32.381 1.00 89.44 204 PHE A CA 1
ATOM 1624 C C . PHE A 1 204 ? 21.974 1.785 -33.267 1.00 89.44 204 PHE A C 1
ATOM 1626 O O . PHE A 1 204 ? 22.639 0.762 -33.097 1.00 89.44 204 PHE A O 1
ATOM 1633 N N . ILE A 1 205 ? 21.071 1.887 -34.249 1.00 90.00 205 ILE A N 1
ATOM 1634 C CA . ILE A 1 205 ? 20.797 0.805 -35.212 1.00 90.00 205 ILE A CA 1
ATOM 1635 C C . ILE A 1 205 ? 22.072 0.408 -35.966 1.00 90.00 205 ILE A C 1
ATOM 1637 O O . ILE A 1 205 ? 22.281 -0.770 -36.233 1.00 90.00 205 ILE A O 1
ATOM 1641 N N . GLY A 1 206 ? 22.933 1.374 -36.292 1.00 89.94 206 GLY A N 1
ATOM 1642 C CA . GLY A 1 206 ? 24.202 1.150 -36.983 1.00 89.94 206 GLY A CA 1
ATOM 1643 C C . GLY A 1 206 ? 25.370 0.740 -36.085 1.00 89.94 206 GLY A C 1
ATOM 1644 O O . GLY A 1 206 ? 26.471 0.527 -36.592 1.00 89.94 206 GLY A O 1
ATOM 1645 N N . SER A 1 207 ? 25.172 0.647 -34.767 1.00 88.19 207 SER A N 1
ATOM 1646 C CA . SER A 1 207 ? 26.232 0.342 -33.801 1.00 88.19 207 SER A CA 1
ATOM 1647 C C . SER A 1 207 ? 26.438 -1.164 -33.598 1.00 88.19 207 SER A C 1
ATOM 1649 O O . SER A 1 207 ? 25.494 -1.957 -33.664 1.00 88.19 207 SER A O 1
ATOM 1651 N N . THR A 1 208 ? 27.689 -1.569 -33.367 1.00 86.31 208 THR A N 1
ATOM 1652 C CA . THR A 1 208 ? 28.069 -2.979 -33.188 1.00 86.31 208 THR A CA 1
ATOM 1653 C C . THR A 1 208 ? 27.781 -3.465 -31.760 1.00 86.31 208 THR A C 1
ATOM 1655 O O . THR A 1 208 ? 27.581 -2.643 -30.859 1.00 86.31 208 THR A O 1
ATOM 1658 N N . PRO A 1 209 ? 27.804 -4.787 -31.494 1.00 81.00 209 PRO A N 1
ATOM 1659 C CA . PRO A 1 209 ? 27.664 -5.329 -30.139 1.00 81.00 209 PRO A CA 1
ATOM 1660 C C . PRO A 1 209 ? 28.666 -4.768 -29.120 1.00 81.00 209 PRO A C 1
ATOM 1662 O O . PRO A 1 209 ? 28.340 -4.659 -27.936 1.00 81.00 209 PRO A O 1
ATOM 1665 N N . TYR A 1 210 ? 29.863 -4.370 -29.568 1.00 75.50 210 TYR A N 1
ATOM 1666 C CA . TYR A 1 210 ? 30.868 -3.718 -28.724 1.00 75.50 210 TYR A CA 1
ATOM 1667 C C . TYR A 1 210 ? 30.401 -2.340 -28.226 1.00 75.50 210 TYR A C 1
ATOM 1669 O O . TYR A 1 210 ? 30.510 -2.038 -27.037 1.00 75.50 210 TYR A O 1
ATOM 1677 N N . ASP A 1 211 ? 29.790 -1.552 -29.111 1.00 72.62 211 ASP A N 1
ATOM 1678 C CA . ASP A 1 211 ? 29.219 -0.235 -28.804 1.00 72.62 211 ASP A CA 1
ATOM 1679 C C . ASP A 1 211 ? 27.853 -0.331 -28.089 1.00 72.62 211 ASP A C 1
ATOM 1681 O O . ASP A 1 211 ? 27.300 0.670 -27.630 1.00 72.62 211 ASP A O 1
ATOM 1685 N N . GLY A 1 212 ? 27.306 -1.544 -27.951 1.00 71.19 212 GLY A N 1
ATOM 1686 C CA . GLY A 1 212 ? 26.023 -1.817 -27.306 1.00 71.19 212 GLY A CA 1
ATOM 1687 C C . GLY A 1 212 ? 24.824 -1.925 -28.252 1.00 71.19 212 GLY A C 1
ATOM 1688 O O . GLY A 1 212 ? 23.703 -1.988 -27.751 1.00 71.19 212 GLY A O 1
ATOM 1689 N N . GLY A 1 213 ? 25.042 -1.961 -29.570 1.00 80.50 213 GLY A N 1
ATOM 1690 C CA . GLY A 1 213 ? 24.016 -2.233 -30.581 1.00 80.50 213 GLY A CA 1
ATOM 1691 C C . GLY A 1 213 ? 23.937 -3.703 -30.996 1.00 80.50 213 GLY A C 1
ATOM 1692 O O . GLY A 1 213 ? 24.404 -4.594 -30.290 1.00 80.50 213 GLY A O 1
ATOM 1693 N N . GLN A 1 214 ? 23.324 -3.961 -32.153 1.00 82.00 214 GLN A N 1
ATOM 1694 C CA . GLN A 1 214 ? 23.128 -5.312 -32.710 1.00 82.00 214 GLN A CA 1
ATOM 1695 C C . GLN A 1 214 ? 23.590 -5.432 -34.175 1.00 82.00 214 GLN A C 1
ATOM 1697 O O . GLN A 1 214 ? 23.437 -6.490 -34.786 1.00 82.00 214 GLN A O 1
ATOM 1702 N N . SER A 1 215 ? 24.157 -4.368 -34.758 1.00 86.94 215 SER A N 1
ATOM 1703 C CA . SER A 1 215 ? 24.598 -4.383 -36.155 1.00 86.94 215 SER A CA 1
ATOM 1704 C C . SER A 1 215 ? 25.862 -5.236 -36.331 1.00 86.94 215 SER A C 1
ATOM 1706 O O . SER A 1 215 ? 26.815 -5.072 -35.569 1.00 86.94 215 SER A O 1
ATOM 1708 N N . PRO A 1 216 ? 25.943 -6.111 -37.350 1.00 84.94 216 PRO A N 1
ATOM 1709 C CA . PRO A 1 216 ? 27.115 -6.963 -37.576 1.00 84.94 216 PRO A CA 1
ATOM 1710 C C . PRO A 1 216 ? 28.374 -6.199 -38.031 1.00 84.94 216 PRO A C 1
ATOM 1712 O O . PRO A 1 216 ? 29.471 -6.749 -37.982 1.00 84.94 216 PRO A O 1
ATOM 1715 N N . PHE A 1 217 ? 28.221 -4.957 -38.495 1.00 88.19 217 PHE A N 1
ATOM 1716 C CA . PHE A 1 217 ? 29.296 -4.027 -38.857 1.00 88.19 217 PHE A CA 1
ATOM 1717 C C . PHE A 1 217 ? 28.856 -2.595 -38.527 1.00 88.19 217 PHE A C 1
ATOM 1719 O O . PHE A 1 217 ? 27.662 -2.341 -38.343 1.00 88.19 217 PHE A O 1
ATOM 1726 N N . LYS A 1 218 ? 29.789 -1.643 -38.453 1.00 90.12 218 LYS A N 1
ATOM 1727 C CA . LYS A 1 218 ? 29.437 -0.254 -38.138 1.00 90.12 218 LYS A CA 1
ATOM 1728 C C . LYS A 1 218 ? 28.833 0.421 -39.372 1.00 90.12 218 LYS A C 1
ATOM 1730 O O . LYS A 1 218 ? 29.492 0.552 -40.401 1.00 90.12 218 LYS A O 1
ATOM 1735 N N . CYS A 1 219 ? 27.581 0.858 -39.280 1.00 92.06 219 CYS A N 1
ATOM 1736 C CA . CYS A 1 219 ? 26.909 1.581 -40.357 1.00 92.06 219 CYS A CA 1
ATOM 1737 C C . CYS A 1 219 ? 26.648 3.031 -39.938 1.00 92.06 219 CYS A C 1
ATOM 1739 O O . CYS A 1 219 ? 25.920 3.293 -38.983 1.00 92.06 219 CYS A O 1
ATOM 1741 N N . HIS A 1 220 ? 27.255 3.977 -40.649 1.00 93.81 220 HIS A N 1
ATOM 1742 C CA . HIS A 1 220 ? 27.070 5.405 -40.433 1.00 93.81 220 HIS A CA 1
ATOM 1743 C C . HIS A 1 220 ? 25.943 5.921 -41.321 1.00 93.81 220 HIS A C 1
ATOM 1745 O O . HIS A 1 220 ? 26.115 6.095 -42.527 1.00 93.81 220 HIS A O 1
ATOM 1751 N N . TYR A 1 221 ? 24.789 6.184 -40.718 1.00 93.94 221 TYR A N 1
ATOM 1752 C CA . TYR A 1 221 ? 23.667 6.814 -41.402 1.00 93.94 221 TYR A CA 1
ATOM 1753 C C . TYR A 1 221 ? 23.891 8.324 -41.478 1.00 93.94 221 TYR A C 1
ATOM 1755 O O . TYR A 1 221 ? 23.943 9.003 -40.454 1.00 93.94 221 TYR A O 1
ATOM 1763 N N . VAL A 1 222 ? 24.024 8.853 -42.693 1.00 92.44 222 VAL A N 1
ATOM 1764 C CA . VAL A 1 222 ? 24.251 10.282 -42.935 1.00 92.44 222 VAL A CA 1
ATOM 1765 C C . VAL A 1 222 ? 23.015 10.867 -43.604 1.00 92.44 222 VAL A C 1
ATOM 1767 O O . VAL A 1 222 ? 22.641 10.445 -44.700 1.00 92.44 222 VAL A O 1
ATOM 1770 N N . LEU A 1 223 ? 22.380 11.827 -42.933 1.00 92.56 223 LEU A N 1
ATOM 1771 C CA . LEU A 1 223 ? 21.148 12.460 -43.394 1.00 92.56 223 LEU A CA 1
ATOM 1772 C C . LEU A 1 223 ? 21.453 13.643 -44.313 1.00 92.56 223 LEU A C 1
ATOM 1774 O O . LEU A 1 223 ? 22.264 14.504 -43.974 1.00 92.56 223 LEU A O 1
ATOM 1778 N N . HIS A 1 224 ? 20.770 13.696 -45.454 1.00 91.88 224 HIS A N 1
ATOM 1779 C CA . HIS A 1 224 ? 20.914 14.758 -46.448 1.00 91.88 224 HIS A CA 1
ATOM 1780 C C . HIS A 1 224 ? 19.558 15.350 -46.832 1.00 91.88 224 HIS A C 1
ATOM 1782 O O . HIS A 1 224 ? 18.572 14.630 -47.007 1.00 91.88 224 HIS A O 1
ATOM 1788 N N . VAL A 1 225 ? 19.525 16.673 -47.004 1.00 89.12 225 VAL A N 1
ATOM 1789 C CA . VAL A 1 225 ? 18.346 17.411 -47.499 1.00 89.12 225 VAL A CA 1
ATOM 1790 C C . VAL A 1 225 ? 18.289 17.398 -49.029 1.00 89.12 225 VAL A C 1
ATOM 1792 O O . VAL A 1 225 ? 17.215 17.407 -49.625 1.00 89.12 225 VAL A O 1
ATOM 1795 N N . GLU A 1 226 ? 19.457 17.397 -49.673 1.00 88.81 226 GLU A N 1
ATOM 1796 C CA . GLU A 1 226 ? 19.594 17.452 -51.125 1.00 88.81 226 GLU A CA 1
ATOM 1797 C C . GLU A 1 226 ? 19.412 16.064 -51.757 1.00 88.81 226 GLU A C 1
ATOM 1799 O O . GLU A 1 226 ? 19.955 15.072 -51.279 1.00 88.81 226 GLU A O 1
ATOM 1804 N N . ASP A 1 227 ? 18.710 16.002 -52.891 1.00 84.19 227 ASP A N 1
ATOM 1805 C CA . ASP A 1 227 ? 18.455 14.749 -53.625 1.00 84.19 227 ASP A CA 1
ATOM 1806 C C . ASP A 1 227 ? 19.700 14.210 -54.363 1.00 84.19 227 ASP A C 1
ATOM 1808 O O . ASP A 1 227 ? 19.681 13.113 -54.923 1.00 84.19 227 ASP A O 1
ATOM 1812 N N . LYS A 1 228 ? 20.785 14.989 -54.411 1.00 87.88 228 LYS A N 1
ATOM 1813 C CA . LYS A 1 228 ? 22.032 14.634 -55.089 1.00 87.88 228 LYS A CA 1
ATOM 1814 C C . LYS A 1 228 ? 23.211 15.262 -54.366 1.00 87.88 228 LYS A C 1
ATOM 1816 O O . LYS A 1 228 ? 23.313 16.483 -54.317 1.00 87.88 228 LYS A O 1
ATOM 1821 N N . ILE A 1 229 ? 24.141 14.432 -53.915 1.00 88.75 229 ILE A N 1
ATOM 1822 C CA . ILE A 1 229 ? 25.345 14.867 -53.208 1.00 88.75 229 ILE A CA 1
ATOM 1823 C C . ILE A 1 229 ? 26.592 14.470 -53.997 1.00 88.75 229 ILE A C 1
ATOM 1825 O O . ILE A 1 229 ? 26.612 13.461 -54.702 1.00 88.75 229 ILE A O 1
ATOM 1829 N N . ASN A 1 230 ? 27.643 15.280 -53.905 1.00 85.31 230 ASN A N 1
ATOM 1830 C CA . ASN A 1 230 ? 28.929 14.981 -54.526 1.00 85.31 230 ASN A CA 1
ATOM 1831 C C . ASN A 1 230 ? 30.011 14.982 -53.448 1.00 85.31 230 ASN A C 1
ATOM 1833 O O . ASN A 1 230 ? 30.374 16.038 -52.933 1.00 85.31 230 ASN A O 1
ATOM 1837 N N . ILE A 1 231 ? 30.502 13.794 -53.102 1.00 80.88 231 ILE A N 1
ATOM 1838 C CA . ILE A 1 231 ? 31.516 13.588 -52.067 1.00 80.88 231 ILE A CA 1
ATOM 1839 C C . ILE A 1 231 ? 32.743 12.989 -52.753 1.00 80.88 231 ILE A C 1
ATOM 1841 O O . ILE A 1 231 ? 32.659 11.956 -53.411 1.00 80.88 231 ILE A O 1
ATOM 1845 N N . ASN A 1 232 ? 33.897 13.651 -52.635 1.00 75.81 232 ASN A N 1
ATOM 1846 C CA . ASN A 1 232 ? 35.177 13.187 -53.193 1.00 75.81 232 ASN A CA 1
ATOM 1847 C C . ASN A 1 232 ? 35.150 12.855 -54.704 1.00 75.81 232 ASN A C 1
ATOM 1849 O O . ASN A 1 232 ? 35.890 11.992 -55.173 1.00 75.81 232 ASN A O 1
ATOM 1853 N N . GLY A 1 233 ? 34.306 13.543 -55.483 1.00 75.31 233 GLY A N 1
ATOM 1854 C CA . GLY A 1 233 ? 34.165 13.327 -56.928 1.00 75.31 233 GLY A CA 1
ATOM 1855 C C . GLY A 1 233 ? 33.251 12.158 -57.317 1.00 75.31 233 GLY A C 1
ATOM 1856 O O . GLY A 1 233 ? 33.072 11.916 -58.512 1.00 75.31 233 GLY A O 1
ATOM 1857 N N . GLN A 1 234 ? 32.655 11.460 -56.345 1.00 80.56 234 GLN A N 1
ATOM 1858 C CA . GLN A 1 234 ? 31.584 10.490 -56.555 1.00 80.56 234 GLN A CA 1
ATOM 1859 C C . GLN A 1 234 ? 30.227 11.132 -56.265 1.00 80.56 234 GLN A C 1
ATOM 1861 O O . GLN A 1 234 ? 30.034 11.833 -55.273 1.00 80.56 234 GLN A O 1
ATOM 1866 N N . THR A 1 235 ? 29.280 10.903 -57.172 1.00 86.69 235 THR A N 1
ATOM 1867 C CA . THR A 1 235 ? 27.904 11.374 -57.028 1.00 86.69 235 THR A CA 1
ATOM 1868 C C . THR A 1 235 ? 27.073 10.296 -56.352 1.00 86.69 235 THR A C 1
ATOM 1870 O O . THR A 1 235 ? 26.954 9.208 -56.912 1.00 86.69 235 THR A O 1
ATOM 1873 N N . PHE A 1 236 ? 26.462 10.630 -55.220 1.00 87.81 236 PHE A N 1
ATOM 1874 C CA . PHE A 1 236 ? 25.496 9.779 -54.535 1.00 87.81 236 PHE A CA 1
ATOM 1875 C C . PHE A 1 236 ? 24.093 10.394 -54.619 1.00 87.81 236 PHE A C 1
ATOM 1877 O O . PHE A 1 236 ? 23.925 11.617 -54.669 1.00 87.81 236 PHE A O 1
ATOM 1884 N N . TYR A 1 237 ? 23.088 9.530 -54.634 1.00 90.88 237 TYR A N 1
ATOM 1885 C CA . TYR A 1 237 ? 21.670 9.850 -54.573 1.00 90.88 237 TYR A CA 1
ATOM 1886 C C . TYR A 1 237 ? 21.134 9.243 -53.279 1.00 90.88 237 TYR A C 1
ATOM 1888 O O . TYR A 1 237 ? 20.947 8.030 -53.235 1.00 90.88 237 TYR A O 1
ATOM 1896 N N . PRO A 1 238 ? 20.944 10.039 -52.210 1.00 91.88 238 PRO A N 1
ATOM 1897 C CA . PRO A 1 238 ? 20.451 9.528 -50.935 1.00 91.88 238 PRO A CA 1
ATOM 1898 C C . PRO A 1 238 ? 19.148 8.736 -51.098 1.00 91.88 238 PRO A C 1
ATOM 1900 O O . PRO A 1 238 ? 18.286 9.121 -51.891 1.00 91.88 238 PRO A O 1
ATOM 1903 N N . MET A 1 239 ? 18.983 7.654 -50.330 1.00 91.25 239 MET A N 1
ATOM 1904 C CA . MET A 1 239 ? 17.775 6.823 -50.396 1.00 91.25 239 MET A CA 1
ATOM 1905 C C . MET A 1 239 ? 16.533 7.674 -50.098 1.00 91.25 239 MET A C 1
ATOM 1907 O O . MET A 1 239 ? 16.412 8.272 -49.023 1.00 91.25 239 MET A O 1
ATOM 1911 N N . LYS A 1 240 ? 15.604 7.709 -51.058 1.00 88.88 240 LYS A N 1
ATOM 1912 C CA . LYS A 1 240 ? 14.369 8.497 -51.000 1.00 88.88 240 LYS A CA 1
ATOM 1913 C C . LYS A 1 240 ? 13.200 7.676 -51.528 1.00 88.88 240 LYS A C 1
ATOM 1915 O O . LYS A 1 240 ? 12.719 7.876 -52.640 1.00 88.88 240 LYS A O 1
ATOM 1920 N N . GLU A 1 241 ? 12.751 6.755 -50.694 1.00 89.69 241 GLU A N 1
ATOM 1921 C CA . GLU A 1 241 ? 11.635 5.868 -51.002 1.00 89.69 241 GLU A CA 1
ATOM 1922 C C . GLU A 1 241 ? 10.329 6.344 -50.344 1.00 89.69 241 GLU A C 1
ATOM 1924 O O . GLU A 1 241 ? 10.362 7.124 -49.378 1.00 89.69 241 GLU A O 1
ATOM 1929 N N . PRO A 1 242 ? 9.160 5.917 -50.862 1.00 88.50 242 PRO A N 1
ATOM 1930 C CA . PRO A 1 242 ? 7.884 6.221 -50.232 1.00 88.50 242 PRO A CA 1
ATOM 1931 C C . PRO A 1 242 ? 7.843 5.621 -48.826 1.00 88.50 242 PRO A C 1
ATOM 1933 O O . PRO A 1 242 ? 8.125 4.443 -48.634 1.00 88.50 242 PRO A O 1
ATOM 1936 N N . HIS A 1 243 ? 7.469 6.453 -47.864 1.00 89.62 243 HIS A N 1
ATOM 1937 C CA . HIS A 1 243 ? 7.336 6.128 -46.450 1.00 89.62 243 HIS A CA 1
ATOM 1938 C C . HIS A 1 243 ? 5.913 6.457 -46.008 1.00 89.62 243 HIS A C 1
ATOM 1940 O O . HIS A 1 243 ? 5.270 7.349 -46.565 1.00 89.62 243 HIS A O 1
ATOM 1946 N N . PHE A 1 244 ? 5.434 5.748 -44.992 1.00 90.94 244 PHE A N 1
ATOM 1947 C CA . PHE A 1 244 ? 4.075 5.903 -44.486 1.00 90.94 244 PHE A CA 1
ATOM 1948 C C . PHE A 1 244 ? 4.077 6.544 -43.108 1.00 90.94 244 PHE A C 1
ATOM 1950 O O . PHE A 1 244 ? 4.882 6.190 -42.241 1.00 90.94 244 PHE A O 1
ATOM 1957 N N . LYS A 1 245 ? 3.132 7.453 -42.872 1.00 91.06 245 LYS A N 1
ATOM 1958 C CA . LYS A 1 245 ? 2.862 7.936 -41.516 1.00 91.06 245 LYS A CA 1
ATOM 1959 C C . LYS A 1 245 ? 2.194 6.844 -40.689 1.00 91.06 245 LYS A C 1
ATOM 1961 O O . LYS A 1 245 ? 1.569 5.935 -41.229 1.00 91.06 245 LYS A O 1
ATOM 1966 N N . CYS A 1 246 ? 2.249 6.953 -39.364 1.00 90.00 246 CYS A N 1
ATOM 1967 C CA . CYS A 1 246 ? 1.588 5.971 -38.501 1.00 90.00 246 CYS A CA 1
ATOM 1968 C C . CYS A 1 246 ? 0.047 6.011 -38.586 1.00 90.00 246 CYS A C 1
ATOM 1970 O O . CYS A 1 246 ? -0.613 5.023 -38.269 1.00 90.00 246 CYS A O 1
ATOM 1972 N N . SER A 1 247 ? -0.528 7.115 -39.074 1.00 88.94 247 SER A N 1
ATOM 1973 C CA . SER A 1 247 ? -1.958 7.260 -39.382 1.00 88.94 247 SER A CA 1
ATOM 1974 C C . SER A 1 247 ? -2.377 6.651 -40.728 1.00 88.94 247 SER A C 1
ATOM 1976 O O . SER A 1 247 ? -3.572 6.557 -41.009 1.00 88.94 247 SER A O 1
ATOM 1978 N N . GLU A 1 248 ? -1.425 6.214 -41.554 1.00 90.44 248 GLU A N 1
ATOM 1979 C CA . GLU A 1 248 ? -1.665 5.680 -42.894 1.00 90.44 248 GLU A CA 1
ATOM 1980 C C . GLU A 1 248 ? -1.389 4.176 -42.935 1.00 90.44 248 GLU A C 1
ATOM 1982 O O . GLU A 1 248 ? -0.451 3.684 -42.312 1.00 90.44 248 GLU A O 1
ATOM 1987 N N . ALA A 1 249 ? -2.201 3.431 -43.685 1.00 88.00 249 ALA A N 1
ATOM 1988 C CA . ALA A 1 249 ? -1.971 2.009 -43.909 1.00 88.00 249 ALA A CA 1
ATOM 1989 C C . ALA A 1 249 ? -0.932 1.807 -45.030 1.00 88.00 249 ALA A C 1
ATOM 1991 O O . ALA A 1 249 ? -1.138 2.331 -46.128 1.00 88.00 249 ALA A O 1
ATOM 1992 N N . PRO A 1 250 ? 0.145 1.027 -44.808 1.00 85.25 250 PRO A N 1
ATOM 1993 C CA . PRO A 1 250 ? 1.193 0.823 -45.811 1.00 85.25 250 PRO A CA 1
ATOM 1994 C C . PRO A 1 250 ? 0.730 -0.043 -46.990 1.00 85.25 250 PRO A C 1
ATOM 1996 O O . PRO A 1 250 ? 1.276 0.034 -48.089 1.00 85.25 250 PRO A O 1
ATOM 1999 N N . ARG A 1 251 ? -0.283 -0.888 -46.770 1.00 82.00 251 ARG A N 1
ATOM 2000 C CA . ARG A 1 251 ? -0.882 -1.757 -47.783 1.00 82.00 251 ARG A CA 1
ATOM 2001 C C . ARG A 1 251 ? -2.389 -1.895 -47.552 1.00 82.00 251 ARG A C 1
ATOM 2003 O O . ARG A 1 251 ? -2.828 -1.761 -46.413 1.00 82.00 251 ARG A O 1
ATOM 2010 N N . PRO A 1 252 ? -3.186 -2.179 -48.597 1.00 79.81 252 PRO A N 1
ATOM 2011 C CA . PRO A 1 252 ? -4.645 -2.265 -48.490 1.00 79.81 252 PRO A CA 1
ATOM 2012 C C . PRO A 1 252 ? -5.165 -3.437 -47.637 1.00 79.81 252 PRO A C 1
ATOM 2014 O O . PRO A 1 252 ? -6.321 -3.412 -47.225 1.00 79.81 252 PRO A O 1
ATOM 2017 N N . ASP A 1 253 ? -4.346 -4.459 -47.388 1.00 83.38 253 ASP A N 1
ATOM 2018 C CA . ASP A 1 253 ? -4.632 -5.592 -46.498 1.00 83.38 253 ASP A CA 1
ATOM 2019 C C . ASP A 1 253 ? -4.353 -5.292 -45.016 1.00 83.38 253 ASP A C 1
ATOM 2021 O O . ASP A 1 253 ? -4.827 -6.019 -44.143 1.00 83.38 253 ASP A O 1
ATOM 2025 N N . LEU A 1 254 ? -3.620 -4.214 -44.724 1.00 82.75 254 LEU A N 1
ATOM 2026 C CA . LEU A 1 254 ? -3.225 -3.811 -43.377 1.00 82.75 254 LEU A CA 1
ATOM 2027 C C . LEU A 1 254 ? -3.995 -2.562 -42.934 1.00 82.75 254 LEU A C 1
ATOM 2029 O O . LEU A 1 254 ? -4.379 -1.718 -43.740 1.00 82.75 254 LEU A O 1
ATOM 2033 N N . SER A 1 255 ? -4.220 -2.422 -41.628 1.00 84.31 255 SER A N 1
ATOM 2034 C CA . SER A 1 255 ? -4.769 -1.195 -41.044 1.00 84.31 255 SER A CA 1
ATOM 2035 C C . SER A 1 255 ? -3.658 -0.214 -40.661 1.00 84.31 255 SER A C 1
ATOM 2037 O O . SER A 1 255 ? -2.511 -0.610 -40.447 1.00 84.31 255 SER A O 1
ATOM 2039 N N . ALA A 1 256 ? -4.011 1.067 -40.523 1.00 86.12 256 ALA A N 1
ATOM 2040 C CA . ALA A 1 256 ? -3.155 2.050 -39.860 1.00 86.12 256 ALA A CA 1
ATOM 2041 C C . ALA A 1 256 ? -2.880 1.649 -38.397 1.00 86.12 256 ALA A C 1
ATOM 2043 O O . ALA A 1 256 ? -3.562 0.781 -37.838 1.00 86.12 256 ALA A O 1
ATOM 2044 N N . CYS A 1 257 ? -1.884 2.280 -37.773 1.00 88.75 257 CYS A N 1
ATOM 2045 C CA . CYS A 1 257 ? -1.503 1.963 -36.401 1.00 88.75 257 CYS A CA 1
ATOM 2046 C C . CYS A 1 257 ? -2.592 2.361 -35.396 1.00 88.75 257 CYS A C 1
ATOM 2048 O O . CYS A 1 257 ? -3.386 3.275 -35.623 1.00 88.75 257 CYS A O 1
ATOM 2050 N N . ASN A 1 258 ? -2.631 1.669 -34.256 1.00 86.56 258 ASN A N 1
ATOM 2051 C CA . ASN A 1 258 ? -3.574 1.991 -33.190 1.00 86.56 258 ASN A CA 1
ATOM 2052 C C . ASN A 1 258 ? -3.257 3.355 -32.561 1.00 86.56 258 ASN A C 1
ATOM 2054 O O . ASN A 1 258 ? -2.099 3.705 -32.364 1.00 86.56 258 ASN A O 1
ATOM 2058 N N . CYS A 1 259 ? -4.299 4.069 -32.131 1.00 85.06 259 CYS A N 1
ATOM 2059 C CA . CYS A 1 259 ? -4.198 5.358 -31.433 1.00 85.06 259 CYS A CA 1
ATOM 2060 C C . CYS A 1 259 ? -3.283 5.322 -30.188 1.00 85.06 259 CYS A C 1
ATOM 2062 O O . CYS A 1 259 ? -2.595 6.291 -29.882 1.00 85.06 259 CYS A O 1
ATOM 2064 N N . TYR A 1 260 ? -3.239 4.188 -29.482 1.00 82.06 260 TYR A N 1
ATOM 2065 C CA . TYR A 1 260 ? -2.371 4.006 -28.315 1.00 82.06 260 TYR A CA 1
ATOM 2066 C C . TYR A 1 260 ? -0.873 3.946 -28.675 1.00 82.06 260 TYR A C 1
ATOM 2068 O O . TYR A 1 260 ? -0.036 4.348 -27.872 1.00 82.06 260 TYR A O 1
ATOM 2076 N N . ASP A 1 261 ? -0.549 3.472 -29.882 1.00 85.31 261 ASP A N 1
ATOM 2077 C CA . ASP A 1 261 ? 0.815 3.329 -30.405 1.00 85.31 261 ASP A CA 1
ATOM 2078 C C . ASP A 1 261 ? 1.204 4.497 -31.352 1.00 85.31 261 ASP A C 1
ATOM 2080 O O . ASP A 1 261 ? 2.359 4.623 -31.750 1.00 85.31 261 ASP A O 1
ATOM 2084 N N . CYS A 1 262 ? 0.243 5.356 -31.722 1.00 87.25 262 CYS A N 1
ATOM 2085 C CA . CYS A 1 262 ? 0.418 6.552 -32.551 1.00 87.25 262 CYS A CA 1
ATOM 2086 C C . CYS A 1 262 ? -0.725 7.554 -32.305 1.00 87.25 262 CYS A C 1
ATOM 2088 O O . CYS A 1 262 ? -1.856 7.351 -32.754 1.00 87.25 262 CYS A O 1
ATOM 2090 N N . LYS A 1 263 ? -0.435 8.695 -31.671 1.00 83.75 263 LYS A N 1
ATOM 2091 C CA . LYS A 1 263 ? -1.430 9.750 -31.411 1.00 83.75 263 LYS A CA 1
ATOM 2092 C C . LYS A 1 263 ? -1.984 10.387 -32.678 1.00 83.75 263 LYS A C 1
ATOM 2094 O O . LYS A 1 263 ? -3.127 10.833 -32.674 1.00 83.75 263 LYS A O 1
ATOM 2099 N N . GLU A 1 264 ? -1.209 10.426 -33.762 1.00 84.00 264 GLU A N 1
ATOM 2100 C CA . GLU A 1 264 ? -1.674 10.958 -35.052 1.00 84.00 264 GLU A CA 1
ATOM 2101 C C . GLU A 1 264 ? -2.783 10.082 -35.668 1.00 84.00 264 GLU A C 1
ATOM 2103 O O . GLU A 1 264 ? -3.606 10.581 -36.431 1.00 84.00 264 GLU A O 1
ATOM 2108 N N . ALA A 1 265 ? -2.863 8.799 -35.292 1.00 84.25 265 ALA A N 1
ATOM 2109 C CA . ALA A 1 265 ? -3.932 7.890 -35.701 1.00 84.25 265 ALA A CA 1
ATOM 2110 C C . ALA A 1 265 ? -5.203 8.016 -34.833 1.00 84.25 265 ALA A C 1
ATOM 2112 O O . ALA A 1 265 ? -6.236 7.418 -35.143 1.00 84.25 265 ALA A O 1
ATOM 2113 N N . CYS A 1 266 ? -5.163 8.783 -33.738 1.00 81.69 266 CYS A N 1
ATOM 2114 C CA . CYS A 1 266 ? -6.324 8.985 -32.879 1.00 81.69 266 CYS A CA 1
ATOM 2115 C C . CYS A 1 266 ? -7.375 9.877 -33.543 1.00 81.69 266 CYS A C 1
ATOM 2117 O O . CYS A 1 266 ? -7.095 10.987 -33.995 1.00 81.69 266 CYS A O 1
ATOM 2119 N N . SER A 1 267 ? -8.638 9.451 -33.483 1.00 69.88 267 SER A N 1
ATOM 2120 C CA . SER A 1 267 ? -9.748 10.384 -33.687 1.00 69.88 267 SER A CA 1
ATOM 2121 C C . SER A 1 267 ? -9.756 11.434 -32.567 1.00 69.88 267 SER A C 1
ATOM 2123 O O . SER A 1 267 ? -9.443 11.133 -31.414 1.00 69.88 267 SER A O 1
ATOM 2125 N N . VAL A 1 268 ? -10.150 12.670 -32.883 1.00 62.50 268 VAL A N 1
ATOM 2126 C CA . VAL A 1 268 ? -10.147 13.810 -31.942 1.00 62.50 268 VAL A CA 1
ATOM 2127 C C . VAL A 1 268 ? -10.950 13.524 -30.654 1.00 62.50 268 VAL A C 1
ATOM 2129 O O . VAL A 1 268 ? -10.662 14.090 -29.605 1.00 62.50 268 VAL A O 1
ATOM 2132 N N . GLN A 1 269 ? -11.918 12.601 -30.698 1.00 57.47 269 GLN A N 1
ATOM 2133 C CA . GLN A 1 269 ? -12.712 12.167 -29.541 1.00 57.47 269 GLN A CA 1
ATOM 2134 C C . GLN A 1 269 ? -11.991 11.194 -28.592 1.00 57.47 269 GLN A C 1
ATOM 2136 O O . GLN A 1 269 ? -12.333 11.166 -27.415 1.00 57.47 269 GLN A O 1
ATOM 2141 N N . ALA A 1 270 ? -10.992 10.436 -29.057 1.00 54.78 270 ALA A N 1
ATOM 2142 C CA . ALA A 1 270 ? -10.219 9.507 -28.221 1.00 54.78 270 ALA A CA 1
ATOM 2143 C C . ALA A 1 270 ? -9.110 10.200 -27.404 1.00 54.78 270 ALA A C 1
ATOM 2145 O O . ALA A 1 270 ? -8.640 9.654 -26.411 1.00 54.78 270 ALA A O 1
ATOM 2146 N N . LEU A 1 271 ? -8.704 11.408 -27.809 1.00 55.81 271 LEU A N 1
ATOM 2147 C CA . LEU A 1 271 ? -7.714 12.242 -27.111 1.00 55.81 271 LEU A CA 1
ATOM 2148 C C . LEU A 1 271 ? -8.314 13.043 -25.944 1.00 55.81 271 LEU A C 1
ATOM 2150 O O . LEU A 1 271 ? -7.571 13.650 -25.172 1.00 55.81 271 LEU A O 1
ATOM 2154 N N . ALA A 1 272 ? -9.644 13.075 -25.812 1.00 59.41 272 ALA A N 1
ATOM 2155 C CA . ALA A 1 272 ? -10.285 13.688 -24.660 1.00 59.41 272 ALA A CA 1
ATOM 2156 C C . ALA A 1 272 ? -10.082 12.768 -23.443 1.00 59.41 272 ALA A C 1
ATOM 2158 O O . ALA A 1 272 ? -10.463 11.596 -23.513 1.00 59.41 272 ALA A O 1
ATOM 2159 N N . PRO A 1 273 ? -9.487 13.253 -22.336 1.00 63.00 273 PRO A N 1
ATOM 2160 C CA . PRO A 1 273 ? -9.339 12.436 -21.141 1.00 63.00 273 PRO A CA 1
ATOM 2161 C C . PRO A 1 273 ? -10.720 11.923 -20.708 1.00 63.00 273 PRO A C 1
ATOM 2163 O O . PRO A 1 273 ? -11.693 12.686 -20.781 1.00 63.00 273 PRO A O 1
ATOM 2166 N N . PRO A 1 274 ? -10.836 10.650 -20.276 1.00 65.62 274 PRO A N 1
ATOM 2167 C CA . PRO A 1 274 ? -12.091 10.144 -19.744 1.00 65.62 274 PRO A CA 1
ATOM 2168 C C . PRO A 1 274 ? -12.549 11.090 -18.638 1.00 65.62 274 PRO A C 1
ATOM 2170 O O . PRO A 1 274 ? -11.739 11.529 -17.819 1.00 65.62 274 PRO A O 1
ATOM 2173 N N . VAL A 1 275 ? -13.834 11.445 -18.645 1.00 66.94 275 VAL A N 1
ATOM 2174 C CA . VAL A 1 275 ? -14.412 12.293 -17.602 1.00 66.94 275 VAL A CA 1
ATOM 2175 C C . VAL A 1 275 ? -14.265 11.525 -16.296 1.00 66.94 275 VAL A C 1
ATOM 2177 O O . VAL A 1 275 ? -15.017 10.589 -16.034 1.00 66.94 275 VAL A O 1
ATOM 2180 N N . ILE A 1 276 ? -13.242 11.875 -15.516 1.00 59.56 276 ILE A N 1
ATOM 2181 C CA . ILE A 1 276 ? -13.027 11.317 -14.186 1.00 59.56 276 ILE A CA 1
ATOM 2182 C C . ILE A 1 276 ? -14.326 11.597 -13.429 1.00 59.56 276 ILE A C 1
ATOM 2184 O O . ILE A 1 276 ? -14.752 12.758 -13.422 1.00 59.56 276 ILE A O 1
ATOM 2188 N N . PRO A 1 277 ? -14.993 10.580 -12.849 1.00 65.88 277 PRO A N 1
ATOM 2189 C CA . PRO A 1 277 ? -16.160 10.827 -12.022 1.00 65.88 277 PRO A CA 1
ATOM 2190 C C . PRO A 1 277 ? -15.734 11.833 -10.959 1.00 65.88 277 PRO A C 1
ATOM 2192 O O . PRO A 1 277 ? -14.824 11.576 -10.171 1.00 65.88 277 PRO A O 1
ATOM 2195 N N . THR A 1 278 ? -16.318 13.027 -11.016 1.00 62.53 278 THR A N 1
ATOM 2196 C CA . THR A 1 278 ? -16.007 14.099 -10.080 1.00 62.53 278 THR A CA 1
ATOM 2197 C C . THR A 1 278 ? -16.227 13.545 -8.685 1.00 62.53 278 THR A C 1
ATOM 2199 O O . THR A 1 278 ? -17.321 13.047 -8.405 1.00 62.53 278 THR A O 1
ATOM 2202 N N . ILE A 1 279 ? -15.189 13.602 -7.843 1.00 63.03 279 ILE A N 1
ATOM 2203 C CA . ILE A 1 279 ? -15.295 13.300 -6.412 1.00 63.03 279 ILE A CA 1
ATOM 2204 C C . ILE A 1 279 ? -16.572 13.998 -5.936 1.00 63.03 279 ILE A C 1
ATOM 2206 O O . ILE A 1 279 ? -16.698 15.195 -6.219 1.00 63.03 279 ILE A O 1
ATOM 2210 N N . PRO A 1 280 ? -17.542 13.285 -5.328 1.00 69.25 280 PRO A N 1
ATOM 2211 C CA . PRO A 1 280 ? -18.789 13.906 -4.912 1.00 69.25 280 PRO A CA 1
ATOM 2212 C C . PRO A 1 280 ? -18.430 15.134 -4.084 1.00 69.25 280 PRO A C 1
ATOM 2214 O O . PRO A 1 280 ? -17.720 15.016 -3.083 1.00 69.25 280 PRO A O 1
ATOM 2217 N N . GLU A 1 281 ? -18.822 16.312 -4.576 1.00 68.75 281 GLU A N 1
ATOM 2218 C CA . GLU A 1 281 ? -18.448 17.566 -3.937 1.00 68.75 281 GLU A CA 1
ATOM 2219 C C . GLU A 1 281 ? -18.866 17.496 -2.463 1.00 68.75 281 GLU A C 1
ATOM 2221 O O . GLU A 1 281 ? -19.967 17.010 -2.164 1.00 68.75 281 GLU A O 1
ATOM 2226 N N . PRO A 1 282 ? -18.004 17.935 -1.528 1.00 71.44 282 PRO A N 1
ATOM 2227 C CA . PRO A 1 282 ? -18.369 17.974 -0.123 1.00 71.44 282 PRO A CA 1
ATOM 2228 C C . PRO A 1 282 ? -19.707 18.700 0.025 1.00 71.44 282 PRO A C 1
ATOM 2230 O O . PRO A 1 282 ? -19.957 19.720 -0.616 1.00 71.44 282 PRO A O 1
ATOM 2233 N N . PHE A 1 283 ? -20.606 18.132 0.830 1.00 80.56 283 PHE A N 1
ATOM 2234 C CA . PHE A 1 283 ? -21.959 18.650 1.008 1.00 80.56 283 PHE A CA 1
ATOM 2235 C C . PHE A 1 283 ? -21.913 20.135 1.393 1.00 80.56 283 PHE A C 1
ATOM 2237 O O . PHE A 1 283 ? -21.533 20.475 2.513 1.00 80.56 283 PHE A O 1
ATOM 2244 N N . HIS A 1 284 ? -22.304 21.016 0.470 1.00 82.12 284 HIS A N 1
ATOM 2245 C CA . HIS A 1 284 ? -22.317 22.464 0.656 1.00 82.12 284 HIS A CA 1
ATOM 2246 C C . HIS A 1 284 ? -23.739 23.016 0.572 1.00 82.12 284 HIS A C 1
ATOM 2248 O O . HIS A 1 284 ? -24.527 22.650 -0.297 1.00 82.12 284 HIS A O 1
ATOM 2254 N N . ILE A 1 285 ? -24.051 23.970 1.448 1.00 84.31 285 ILE A N 1
ATOM 2255 C CA . ILE A 1 285 ? -25.274 24.775 1.379 1.00 84.31 285 ILE A CA 1
ATOM 2256 C C . ILE A 1 285 ? -24.834 26.244 1.340 1.00 84.31 285 ILE A C 1
ATOM 2258 O O . ILE A 1 285 ? -24.048 26.682 2.174 1.00 84.31 285 ILE A O 1
ATOM 2262 N N . PHE A 1 286 ? -25.298 27.017 0.351 1.00 83.12 286 PHE A N 1
ATOM 2263 C CA . PHE A 1 286 ? -24.923 28.432 0.157 1.00 83.12 286 PHE A CA 1
ATOM 2264 C C . PHE A 1 286 ? -23.401 28.712 0.137 1.00 83.12 286 PHE A C 1
ATOM 2266 O O . PHE A 1 286 ? -22.947 29.702 0.710 1.00 83.12 286 PHE A O 1
ATOM 2273 N N . LYS A 1 287 ? -22.596 27.861 -0.522 1.00 79.94 287 LYS A N 1
ATOM 2274 C CA . LYS A 1 287 ? -21.116 27.983 -0.582 1.00 79.94 287 LYS A CA 1
ATOM 2275 C C . LYS A 1 287 ? -20.419 27.968 0.793 1.00 79.94 287 LYS A C 1
ATOM 2277 O O . LYS A 1 287 ? -19.318 28.493 0.947 1.00 79.94 287 LYS A O 1
ATOM 2282 N N . ARG A 1 288 ? -21.072 27.403 1.804 1.00 80.06 288 ARG A N 1
ATOM 2283 C CA . ARG A 1 288 ? -20.516 27.101 3.127 1.00 80.06 288 ARG A CA 1
ATOM 2284 C C . ARG A 1 288 ? -20.645 25.600 3.354 1.00 80.06 288 ARG A C 1
ATOM 2286 O O . ARG A 1 288 ? -21.455 24.945 2.695 1.00 80.06 288 ARG A O 1
ATOM 2293 N N . ASP A 1 289 ? -19.860 25.054 4.271 1.00 82.00 289 ASP A N 1
ATOM 2294 C CA . ASP A 1 289 ? -19.968 23.649 4.666 1.00 82.00 289 ASP A CA 1
ATOM 2295 C C . ASP A 1 289 ? -21.408 23.341 5.094 1.00 82.00 289 ASP A C 1
ATOM 229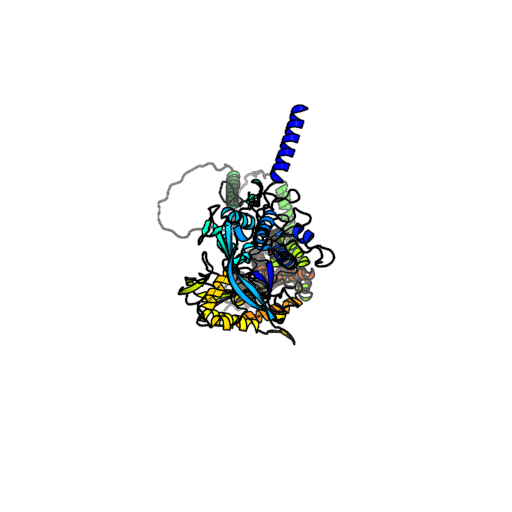7 O O . ASP A 1 289 ? -21.948 23.927 6.037 1.00 82.00 289 ASP A O 1
ATOM 2301 N N . GLY A 1 290 ? -22.058 22.443 4.357 1.00 84.94 290 GLY A N 1
ATOM 2302 C CA . GLY A 1 290 ? -23.444 22.042 4.565 1.00 84.94 290 GLY A CA 1
ATOM 2303 C C . GLY A 1 290 ? -23.723 21.567 5.994 1.00 84.94 290 GLY A C 1
ATOM 2304 O O . GLY A 1 290 ? -24.725 22.012 6.559 1.00 84.94 290 GLY A O 1
ATOM 2305 N N . PRO A 1 291 ? -22.842 20.778 6.649 1.00 83.69 291 PRO A N 1
ATOM 2306 C CA . PRO A 1 291 ? -23.025 20.396 8.049 1.00 83.69 291 PRO A CA 1
ATOM 2307 C C . PRO A 1 291 ? -23.087 21.604 8.990 1.00 83.69 291 PRO A C 1
ATOM 2309 O O . PRO A 1 291 ? -23.920 21.640 9.894 1.00 83.69 291 PRO A O 1
ATOM 2312 N N . THR A 1 292 ? -22.269 22.631 8.751 1.00 81.19 292 THR A N 1
ATOM 2313 C CA . THR A 1 292 ? -22.257 23.863 9.553 1.00 81.19 292 THR A CA 1
ATOM 2314 C C . THR A 1 292 ? -23.552 24.650 9.387 1.00 81.19 292 THR A C 1
ATOM 2316 O O . THR A 1 292 ? -24.103 25.151 10.367 1.00 81.19 292 THR A O 1
ATOM 2319 N N . VAL A 1 293 ? -24.076 24.737 8.161 1.00 87.44 293 VAL A N 1
ATOM 2320 C CA . VAL A 1 293 ? -25.346 25.427 7.886 1.00 87.44 293 VAL A CA 1
ATOM 2321 C C . VAL A 1 293 ? -26.527 24.678 8.501 1.00 87.44 293 VAL A C 1
ATOM 2323 O O . VAL A 1 293 ? -27.384 25.303 9.123 1.00 87.44 293 VAL A O 1
ATOM 2326 N N . VAL A 1 294 ? -26.560 23.347 8.388 1.00 87.38 294 VAL A N 1
ATOM 2327 C CA . VAL A 1 294 ? -27.591 22.517 9.031 1.00 87.38 294 VAL A CA 1
ATOM 2328 C C . VAL A 1 294 ? -27.526 22.659 10.551 1.00 87.38 294 VAL A C 1
ATOM 2330 O O . VAL A 1 294 ? -28.557 22.903 11.173 1.00 87.38 294 VAL A O 1
ATOM 2333 N N . ALA A 1 295 ? -26.336 22.587 11.154 1.00 83.62 295 ALA A N 1
ATOM 2334 C CA . ALA A 1 295 ? -26.164 22.773 12.594 1.00 83.62 295 ALA A CA 1
ATOM 2335 C C . ALA A 1 295 ? -26.649 24.157 13.059 1.00 83.62 295 ALA A C 1
ATOM 2337 O O . ALA A 1 295 ? -27.363 24.260 14.058 1.00 83.62 295 ALA A O 1
ATOM 2338 N N . ALA A 1 296 ? -26.336 25.216 12.306 1.00 86.94 296 ALA A N 1
ATOM 2339 C CA . ALA A 1 296 ? -26.816 26.565 12.592 1.00 86.94 296 ALA A CA 1
ATOM 2340 C C . ALA A 1 296 ? -28.347 26.678 12.472 1.00 86.94 296 ALA A C 1
ATOM 2342 O O . ALA A 1 296 ? -28.986 27.277 13.336 1.00 86.94 296 ALA A O 1
ATOM 2343 N N . LEU A 1 297 ? -28.955 26.073 11.446 1.00 89.94 297 LEU A N 1
ATOM 2344 C CA . LEU A 1 297 ? -30.413 26.043 11.277 1.00 89.94 297 LEU A CA 1
ATOM 2345 C C . LEU A 1 297 ? -31.107 25.286 12.412 1.00 89.94 297 LEU A C 1
ATOM 2347 O O . LEU A 1 297 ? -32.106 25.771 12.941 1.00 89.94 297 LEU A O 1
ATOM 2351 N N . VAL A 1 298 ? -30.566 24.134 12.818 1.00 90.12 298 VAL A N 1
ATOM 2352 C CA . VAL A 1 298 ? -31.066 23.362 13.965 1.00 90.12 298 VAL A CA 1
ATOM 2353 C C . VAL A 1 298 ? -30.965 24.187 15.246 1.00 90.12 298 VAL A C 1
ATOM 2355 O O . VAL A 1 298 ? -31.935 24.252 15.995 1.00 90.12 298 VAL A O 1
ATOM 2358 N N . PHE A 1 299 ? -29.844 24.878 15.473 1.00 88.69 299 PHE A N 1
ATOM 2359 C CA . PHE A 1 299 ? -29.672 25.756 16.630 1.00 88.69 299 PHE A CA 1
ATOM 2360 C C . PHE A 1 299 ? -30.695 26.900 16.644 1.00 88.69 299 PHE A C 1
ATOM 2362 O O . PHE A 1 299 ? -31.342 27.142 17.661 1.00 88.69 299 PHE A O 1
ATOM 2369 N N . VAL A 1 300 ? -30.905 27.571 15.509 1.00 92.19 300 VAL A N 1
ATOM 2370 C CA . VAL A 1 300 ? -31.892 28.655 15.391 1.00 92.19 300 VAL A CA 1
ATOM 2371 C C . VAL A 1 300 ? -33.313 28.136 15.617 1.00 92.19 300 VAL A C 1
ATOM 2373 O O . VAL A 1 300 ? -34.060 28.736 16.387 1.00 92.19 300 VAL A O 1
ATOM 2376 N N . LEU A 1 301 ? -33.690 27.005 15.012 1.00 93.31 301 LEU A N 1
ATOM 2377 C CA . LEU A 1 301 ? -34.990 26.367 15.245 1.00 93.31 301 LEU A CA 1
ATOM 2378 C C . LEU A 1 301 ? -35.174 25.978 16.715 1.00 93.31 301 LEU A C 1
ATOM 2380 O O . LEU A 1 301 ? -36.244 26.195 17.280 1.00 93.31 301 LEU A O 1
ATOM 2384 N N . PHE A 1 302 ? -34.137 25.452 17.360 1.00 90.06 302 PHE A N 1
ATOM 2385 C CA . PHE A 1 302 ? -34.166 25.107 18.777 1.00 90.06 302 PHE A CA 1
ATOM 2386 C C . PHE A 1 302 ? -34.375 26.346 19.663 1.00 90.06 302 PHE A C 1
ATOM 2388 O O . PHE A 1 302 ? -35.247 26.353 20.529 1.00 90.06 302 PHE A O 1
ATOM 2395 N N . VAL A 1 303 ? -33.669 27.447 19.395 1.00 89.25 303 VAL A N 1
ATOM 2396 C CA . VAL A 1 303 ? -33.860 28.714 20.120 1.00 89.25 303 VAL A CA 1
ATOM 2397 C C . VAL A 1 303 ? -35.256 29.296 19.872 1.00 89.25 303 VAL A C 1
ATOM 2399 O O . VAL A 1 303 ? -35.913 29.741 20.814 1.00 89.25 303 VAL A O 1
ATOM 2402 N N . ILE A 1 304 ? -35.757 29.266 18.633 1.00 91.38 304 ILE A N 1
ATOM 2403 C CA . ILE A 1 304 ? -37.105 29.754 18.293 1.00 91.38 304 ILE A CA 1
ATOM 2404 C C . ILE A 1 304 ? -38.179 28.910 18.979 1.00 91.38 304 ILE A C 1
ATOM 2406 O O . ILE A 1 304 ? -39.131 29.456 19.526 1.00 91.38 304 ILE A O 1
ATOM 2410 N N . THR A 1 305 ? -38.045 27.586 18.977 1.00 87.19 305 THR A N 1
ATOM 2411 C CA . THR A 1 305 ? -39.016 26.699 19.631 1.00 87.19 305 THR A CA 1
ATOM 2412 C C . THR A 1 305 ? -39.016 26.897 21.143 1.00 87.19 305 THR A C 1
ATOM 2414 O O . THR A 1 305 ? -40.093 27.062 21.711 1.00 87.19 305 THR A O 1
ATOM 2417 N N . ILE A 1 306 ? -37.851 26.996 21.794 1.00 84.25 306 ILE A N 1
ATOM 2418 C CA . ILE A 1 306 ? -37.761 27.312 23.229 1.00 84.25 306 ILE A CA 1
ATOM 2419 C C . ILE A 1 306 ? -38.381 28.675 23.534 1.00 84.25 306 ILE A C 1
ATOM 2421 O O . ILE A 1 306 ? -39.203 28.783 24.441 1.00 84.25 306 ILE A O 1
ATOM 2425 N N . THR A 1 307 ? -38.026 29.714 22.776 1.00 81.94 307 THR A N 1
ATOM 2426 C CA . THR A 1 307 ? -38.565 31.064 22.995 1.00 81.94 307 THR A CA 1
ATOM 2427 C C . THR A 1 307 ? -40.066 31.128 22.731 1.00 81.94 307 THR A C 1
ATOM 2429 O O . THR A 1 307 ? -40.776 31.758 23.506 1.00 81.94 307 THR A O 1
ATOM 2432 N N . MET A 1 308 ? -40.582 30.428 21.718 1.00 83.19 308 MET A N 1
ATOM 2433 C CA . MET A 1 308 ? -42.021 30.296 21.475 1.00 83.19 308 MET A CA 1
ATOM 2434 C C . MET A 1 308 ? -42.722 29.553 22.606 1.00 83.19 308 MET A C 1
ATOM 2436 O O . MET A 1 308 ? -43.752 30.023 23.070 1.00 83.19 308 MET A O 1
ATOM 2440 N N . ILE A 1 309 ? -42.166 28.448 23.106 1.00 81.31 309 ILE A N 1
ATOM 2441 C CA . ILE A 1 309 ? -42.721 27.741 24.268 1.00 81.31 309 ILE A CA 1
ATOM 2442 C C . ILE A 1 309 ? -42.770 28.686 25.476 1.00 81.31 309 ILE A C 1
ATOM 2444 O O . ILE A 1 309 ? -43.818 28.801 26.109 1.00 81.31 309 ILE A O 1
ATOM 2448 N N . PHE A 1 310 ? -41.691 29.425 25.747 1.00 77.69 310 PHE A N 1
ATOM 2449 C CA . PHE A 1 310 ? -41.613 30.373 26.861 1.00 77.69 310 PHE A CA 1
ATOM 2450 C C . PHE A 1 310 ? -42.597 31.546 26.706 1.00 77.69 310 PHE A C 1
ATOM 2452 O O . PHE A 1 310 ? -43.284 31.918 27.657 1.00 77.69 310 PHE A O 1
ATOM 2459 N N . CYS A 1 311 ? -42.718 32.106 25.500 1.00 75.88 311 CYS A N 1
ATOM 2460 C CA . CYS A 1 311 ? -43.639 33.198 25.181 1.00 75.88 311 CYS A CA 1
ATOM 2461 C C . CYS A 1 311 ? -45.108 32.748 25.179 1.00 75.88 311 CYS A C 1
ATOM 2463 O O . CYS A 1 311 ? -45.962 33.485 25.661 1.00 75.88 311 CYS A O 1
ATOM 2465 N N . CYS A 1 312 ? -45.414 31.540 24.698 1.00 70.75 312 CYS A N 1
ATOM 2466 C CA . CYS A 1 312 ? -46.763 30.971 24.712 1.00 70.75 312 CYS A CA 1
ATOM 2467 C C . CYS A 1 312 ? -47.194 30.509 26.113 1.00 70.75 312 CYS A C 1
ATOM 2469 O O . CYS A 1 312 ? -48.380 30.579 26.430 1.00 70.75 312 CYS A O 1
ATOM 2471 N N . HIS A 1 313 ? -46.262 30.076 26.972 1.00 63.94 313 HIS A N 1
ATOM 2472 C CA . HIS A 1 313 ? -46.547 29.810 28.388 1.00 63.94 313 HIS A CA 1
ATOM 2473 C C . HIS A 1 313 ? -46.693 31.091 29.219 1.00 63.94 313 HIS A C 1
ATOM 2475 O O . HIS A 1 313 ? -47.350 31.075 30.264 1.00 63.94 313 HIS A O 1
ATOM 2481 N N . LYS A 1 314 ? -46.154 32.222 28.752 1.00 54.44 314 LYS A N 1
ATOM 2482 C CA . LYS A 1 314 ? -46.374 33.535 29.362 1.00 54.44 314 LYS A CA 1
ATOM 2483 C C . LYS A 1 314 ? -47.738 34.093 28.943 1.00 54.44 314 LYS A C 1
ATOM 2485 O O . LYS A 1 314 ? -47.835 35.026 28.153 1.00 54.44 314 LYS A O 1
ATOM 2490 N N . ASN A 1 315 ? -48.818 33.524 29.479 1.00 48.88 315 ASN A N 1
ATOM 2491 C CA . ASN A 1 315 ? -50.154 34.082 29.268 1.00 48.88 315 ASN A CA 1
ATOM 2492 C C . ASN A 1 315 ? -50.272 35.487 29.912 1.00 48.88 315 ASN A C 1
ATOM 2494 O O . ASN A 1 315 ? -49.791 35.694 31.032 1.00 48.88 315 ASN A O 1
ATOM 2498 N N . PRO A 1 316 ? -50.926 36.456 29.241 1.00 49.72 316 PRO A N 1
ATOM 2499 C CA . PRO A 1 316 ? -51.036 37.836 29.692 1.00 49.72 316 PRO A CA 1
ATOM 2500 C C . PRO A 1 316 ? -52.113 37.923 30.775 1.00 49.72 316 PRO A C 1
ATOM 2502 O O . PRO A 1 316 ? -53.310 37.910 30.500 1.00 49.72 316 PRO A O 1
ATOM 2505 N N . GLY A 1 317 ? -51.690 37.976 32.032 1.00 43.69 317 GLY A N 1
ATOM 2506 C CA . GLY A 1 317 ? -52.615 37.997 33.159 1.00 43.69 317 GLY A CA 1
ATOM 2507 C C . GLY A 1 317 ? -52.004 38.542 34.437 1.00 43.69 317 GLY A C 1
ATOM 2508 O O . GLY A 1 317 ? -52.289 38.015 35.504 1.00 43.69 317 GLY A O 1
ATOM 2509 N N . PHE A 1 318 ? -51.160 39.569 34.349 1.00 35.50 318 PHE A N 1
ATOM 2510 C CA . PHE A 1 318 ? -50.807 40.368 35.521 1.00 35.50 318 PHE A CA 1
ATOM 2511 C C . PHE A 1 318 ? -50.645 41.833 35.110 1.00 35.50 318 PHE A C 1
ATOM 2513 O O . PHE A 1 318 ? -49.608 42.269 34.616 1.00 35.50 318 PHE A O 1
ATOM 2520 N N . THR A 1 319 ? -51.743 42.574 35.231 1.00 33.03 319 THR A N 1
ATOM 2521 C CA . THR A 1 319 ? -51.801 44.021 35.038 1.00 33.03 319 THR A CA 1
ATOM 2522 C C . THR A 1 319 ? -50.992 44.740 36.110 1.00 33.03 319 THR A C 1
ATOM 2524 O O . THR A 1 319 ? -51.186 44.528 37.305 1.00 33.03 319 THR A O 1
ATOM 2527 N N . LEU A 1 320 ? -50.124 45.628 35.633 1.00 37.84 320 LEU A N 1
ATOM 2528 C CA . LEU A 1 320 ? -49.397 46.655 36.362 1.00 37.84 320 LEU A CA 1
ATOM 2529 C C . LEU A 1 320 ? -50.351 47.492 37.233 1.00 37.84 320 LEU A C 1
ATOM 2531 O O . LEU A 1 320 ? -51.202 48.203 36.700 1.00 37.84 320 LEU A O 1
ATOM 2535 N N . HIS A 1 321 ? -50.178 47.471 38.555 1.00 31.94 321 HIS A N 1
ATOM 2536 C CA . HIS A 1 321 ? -50.601 48.595 39.383 1.00 31.94 321 HIS A CA 1
ATOM 2537 C C . HIS A 1 321 ? -49.706 48.765 40.619 1.00 31.94 321 HIS A C 1
ATOM 2539 O O . HIS A 1 321 ? -49.592 47.870 41.448 1.00 31.94 321 HIS A O 1
ATOM 2545 N N . GLN A 1 322 ? -49.167 49.985 40.714 1.00 30.22 322 GLN A N 1
ATOM 2546 C CA . GLN A 1 322 ? -48.710 50.720 41.900 1.00 30.22 322 GLN A CA 1
ATOM 2547 C C . GLN A 1 322 ? -47.274 50.570 42.450 1.00 30.22 322 GLN A C 1
ATOM 2549 O O . GLN A 1 322 ? -46.943 49.659 43.194 1.00 30.22 322 GLN A O 1
ATOM 2554 N N . LEU A 1 323 ? -46.522 51.645 42.155 1.00 29.56 323 LEU A N 1
ATOM 2555 C CA . LEU A 1 323 ? -45.650 52.461 43.017 1.00 29.56 323 LEU A CA 1
ATOM 2556 C C . LEU A 1 323 ? -44.428 51.815 43.699 1.00 29.56 323 LEU A C 1
ATOM 2558 O O . LEU A 1 323 ? -44.524 51.217 44.764 1.00 29.56 323 LEU A O 1
ATOM 2562 N N . TYR A 1 324 ? -43.249 52.155 43.171 1.00 25.22 324 TYR A N 1
ATOM 2563 C CA . TYR A 1 324 ? -42.050 52.374 43.987 1.00 25.22 324 TYR A CA 1
ATOM 2564 C C . TYR A 1 324 ? -42.136 53.730 44.710 1.00 25.22 324 TYR A C 1
ATOM 2566 O O . TYR A 1 324 ? -42.659 54.696 44.145 1.00 25.22 324 TYR A O 1
ATOM 2574 N N . PRO A 1 325 ? -41.489 53.845 45.879 1.00 33.78 325 PRO A N 1
ATOM 2575 C CA . PRO A 1 325 ? -40.477 54.877 46.028 1.00 33.78 325 PRO A CA 1
ATOM 2576 C C . PRO A 1 325 ? -39.088 54.255 46.225 1.00 33.78 325 PRO A C 1
ATOM 2578 O O . PRO A 1 325 ? -38.915 53.181 46.796 1.00 33.78 325 PRO A O 1
ATOM 2581 N N . VAL A 1 326 ? -38.117 54.962 45.662 1.00 39.06 326 VAL A N 1
ATOM 2582 C CA . VAL A 1 326 ? -36.683 54.669 45.555 1.00 39.06 326 VAL A CA 1
ATOM 2583 C C . VAL A 1 326 ? -36.000 54.570 46.930 1.00 39.06 326 VAL A C 1
ATOM 2585 O O . VAL A 1 326 ? -36.341 55.356 47.815 1.00 39.06 326 VAL A O 1
ATOM 2588 N N . PRO A 1 327 ? -34.967 53.718 47.082 1.00 30.89 327 PRO A N 1
ATOM 2589 C CA . PRO A 1 327 ? -33.869 53.999 48.001 1.00 30.89 327 PRO A CA 1
ATOM 2590 C C . PRO A 1 327 ? -32.505 54.135 47.297 1.00 30.89 327 PRO A C 1
ATOM 2592 O O . PRO A 1 327 ? -32.202 53.440 46.327 1.00 30.89 327 PRO A O 1
ATOM 2595 N N . ASP A 1 328 ? -31.710 55.056 47.843 1.00 27.38 328 ASP A N 1
ATOM 2596 C CA . ASP A 1 328 ? -30.334 55.427 47.491 1.00 27.38 328 ASP A CA 1
ATOM 2597 C C . ASP A 1 328 ? -29.285 54.301 47.683 1.00 27.38 328 ASP A C 1
ATOM 2599 O O . ASP A 1 328 ? -29.541 53.316 48.383 1.00 27.38 328 ASP A O 1
ATOM 2603 N N . PRO A 1 329 ? -28.074 54.448 47.099 1.00 40.12 329 PRO A N 1
ATOM 2604 C CA . PRO A 1 329 ? -27.091 53.383 46.935 1.00 40.12 329 PRO A CA 1
ATOM 2605 C C . PRO A 1 329 ? -26.008 53.402 48.020 1.00 40.12 329 PRO A C 1
ATOM 2607 O O . PRO A 1 329 ? -25.269 54.374 48.143 1.00 40.12 329 PRO A O 1
ATOM 2610 N N . THR A 1 330 ? -25.806 52.295 48.739 1.00 27.44 330 THR A N 1
ATOM 2611 C CA . THR A 1 330 ? -24.514 52.019 49.395 1.00 27.44 330 THR A CA 1
ATOM 2612 C C . THR A 1 330 ? -24.196 50.519 49.428 1.00 27.44 330 THR A C 1
ATOM 2614 O O . THR A 1 330 ? -25.061 49.688 49.682 1.00 27.44 330 THR A O 1
ATOM 2617 N N . THR A 1 331 ? -22.910 50.218 49.202 1.00 29.05 331 THR A N 1
ATOM 2618 C CA . THR A 1 331 ? -22.162 48.948 49.378 1.00 29.05 331 THR A CA 1
ATOM 2619 C C . THR A 1 331 ? -22.196 47.861 48.281 1.00 29.05 331 THR A C 1
ATOM 2621 O O . THR A 1 331 ? -23.049 46.988 48.239 1.00 29.05 331 THR A O 1
ATOM 2624 N N . SER A 1 332 ? -21.189 47.985 47.401 1.00 27.05 332 SER A N 1
ATOM 2625 C CA . SER A 1 332 ? -20.197 47.026 46.849 1.00 27.05 332 SER A CA 1
ATOM 2626 C C . SER A 1 332 ? -20.343 45.489 46.988 1.00 27.05 332 SER A C 1
ATOM 2628 O O . SER A 1 332 ? -20.943 44.990 47.932 1.00 27.05 332 SER A O 1
ATOM 2630 N N . PRO A 1 333 ? -19.691 44.730 46.074 1.00 38.66 333 PRO A N 1
ATOM 2631 C CA . PRO A 1 333 ? -20.231 43.532 45.435 1.00 38.66 333 PRO A CA 1
ATOM 2632 C C . PRO A 1 333 ? -19.611 42.227 45.946 1.00 38.66 333 PRO A C 1
ATOM 2634 O O . PRO A 1 333 ? -18.418 42.185 46.231 1.00 38.66 333 PRO A O 1
ATOM 2637 N N . THR A 1 334 ? -20.362 41.127 45.894 1.00 25.23 334 THR A N 1
ATOM 2638 C CA . THR A 1 334 ? -19.770 39.787 45.785 1.00 25.23 334 THR A CA 1
ATOM 2639 C C . THR A 1 334 ? -20.699 38.787 45.096 1.00 25.23 334 THR A C 1
ATOM 2641 O O . THR A 1 334 ? -21.897 38.715 45.348 1.00 25.23 334 THR A O 1
ATOM 2644 N N . SER A 1 335 ? -20.053 37.978 44.254 1.00 27.02 335 SER A N 1
ATOM 2645 C CA . SER A 1 335 ? -20.460 36.698 43.661 1.00 27.02 335 SER A CA 1
ATOM 2646 C C . SER A 1 335 ? -21.549 36.679 42.581 1.00 27.02 335 SER A C 1
ATOM 2648 O O . SER A 1 335 ? -22.751 36.722 42.818 1.00 27.02 335 SER A O 1
ATOM 2650 N N . ILE A 1 336 ? -21.026 36.506 41.368 1.00 29.59 336 ILE A N 1
ATOM 2651 C CA . ILE A 1 336 ? -21.628 35.960 40.155 1.00 29.59 336 ILE A CA 1
ATOM 2652 C C . ILE A 1 336 ? -22.339 34.636 40.474 1.00 29.59 336 ILE A C 1
ATOM 2654 O O . ILE A 1 336 ? -21.731 33.710 41.008 1.00 29.59 336 ILE A O 1
ATOM 2658 N N . ASN A 1 337 ? -23.620 34.566 40.121 1.00 25.12 337 ASN A N 1
ATOM 2659 C CA . ASN A 1 337 ? -24.469 33.392 40.270 1.00 25.12 337 ASN A CA 1
ATOM 2660 C C . ASN A 1 337 ? -24.371 32.565 38.976 1.00 25.12 337 ASN A C 1
ATOM 2662 O O . ASN A 1 337 ? -24.898 32.964 37.935 1.00 25.12 337 ASN A O 1
ATOM 2666 N N . LEU A 1 338 ? -23.608 31.470 39.022 1.00 28.52 338 LEU A N 1
ATOM 2667 C CA . LEU A 1 338 ? -23.490 30.501 37.935 1.00 28.52 338 LEU A CA 1
ATOM 2668 C C . LEU A 1 338 ? -24.660 29.519 38.057 1.00 28.52 338 LEU A C 1
ATOM 2670 O O . LEU A 1 338 ? -24.841 28.885 39.094 1.00 28.52 338 LEU A O 1
ATOM 2674 N N . GLY A 1 339 ? -25.475 29.450 37.007 1.00 31.55 339 GLY A N 1
ATOM 2675 C CA . GLY A 1 339 ? -26.733 28.718 37.003 1.00 31.55 339 GLY A CA 1
ATOM 2676 C C . GLY A 1 339 ? -26.577 27.230 37.308 1.00 31.55 339 GLY A C 1
ATOM 2677 O O . GLY A 1 339 ? -25.812 26.524 36.658 1.00 31.55 339 GLY A O 1
ATOM 2678 N N . SER A 1 340 ? -27.379 26.749 38.253 1.00 26.89 340 SER A N 1
ATOM 2679 C CA . SER A 1 340 ? -27.832 25.364 38.288 1.00 26.89 340 SER A CA 1
ATOM 2680 C C . SER A 1 340 ? -29.130 25.265 39.094 1.00 26.89 340 SER A C 1
ATOM 2682 O O . SER A 1 340 ? -29.226 25.798 40.194 1.00 26.89 340 SER A O 1
ATOM 2684 N N . LEU A 1 341 ? -30.103 24.563 38.506 1.00 32.75 341 LEU A N 1
ATOM 2685 C CA . LEU A 1 341 ? -31.196 23.857 39.181 1.00 32.75 341 LEU A CA 1
ATOM 2686 C C . LEU A 1 341 ? -32.111 24.684 40.097 1.00 32.75 341 LEU A C 1
ATOM 2688 O O . LEU A 1 341 ? -32.073 24.571 41.318 1.00 32.75 341 LEU A O 1
ATOM 2692 N N . GLU A 1 342 ? -33.055 25.390 39.479 1.00 29.17 342 GLU A N 1
ATOM 2693 C CA . GLU A 1 342 ? -34.279 25.836 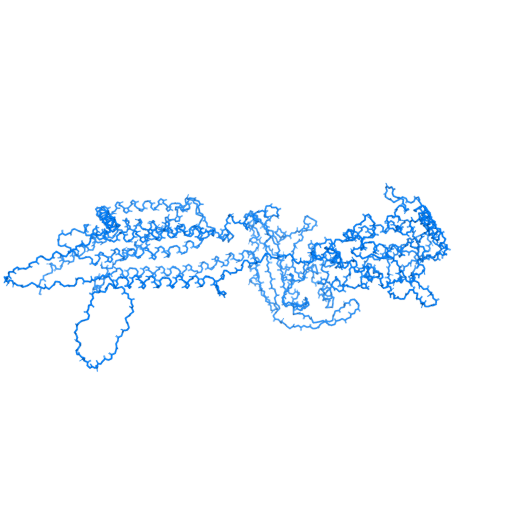40.143 1.00 29.17 342 GLU A CA 1
ATOM 2694 C C . GLU A 1 342 ? -35.488 25.244 39.404 1.00 29.17 342 GLU A C 1
ATOM 2696 O O . GLU A 1 342 ? -35.961 25.820 38.434 1.00 29.17 342 GLU A O 1
ATOM 2701 N N . GLU A 1 343 ? -35.939 24.054 39.825 1.00 29.53 343 GLU A N 1
ATOM 2702 C CA . GLU A 1 343 ? -37.377 23.738 39.919 1.00 29.53 343 GLU A CA 1
ATOM 2703 C C . GLU A 1 343 ? -37.635 22.497 40.800 1.00 29.53 343 GLU A C 1
ATOM 2705 O O . GLU A 1 343 ? -38.087 21.452 40.347 1.00 29.53 343 GLU A O 1
ATOM 2710 N N . ILE A 1 344 ? -37.356 22.612 42.101 1.00 31.53 344 ILE A N 1
ATOM 2711 C CA . ILE A 1 344 ? -38.216 22.012 43.132 1.00 31.53 344 ILE A CA 1
ATOM 2712 C C . ILE A 1 344 ? -38.317 23.064 44.236 1.00 31.53 344 ILE A C 1
ATOM 2714 O O . ILE A 1 344 ? -37.372 23.261 44.998 1.00 31.53 344 ILE A O 1
ATOM 2718 N N . GLU A 1 345 ? -39.444 23.775 44.300 1.00 26.83 345 GLU A N 1
ATOM 2719 C CA . GLU A 1 345 ? -39.740 24.670 45.421 1.00 26.83 345 GLU A CA 1
ATOM 2720 C C . GLU A 1 345 ? -39.611 23.910 46.760 1.00 26.83 345 GLU A C 1
ATOM 2722 O O . GLU A 1 345 ? -40.220 22.847 46.935 1.00 26.83 345 GLU A O 1
ATOM 2727 N N . PRO A 1 346 ? -38.866 24.449 47.742 1.00 30.89 346 PRO A N 1
ATOM 2728 C CA . PRO A 1 346 ? -38.809 23.901 49.084 1.00 30.89 346 PRO A CA 1
ATOM 2729 C C . PRO A 1 346 ? -40.031 24.384 49.873 1.00 30.89 346 PRO A C 1
ATOM 2731 O O . PRO A 1 346 ? -40.182 25.574 50.152 1.00 30.89 346 PRO A O 1
ATOM 2734 N N . LEU A 1 347 ? -40.888 23.466 50.323 1.00 26.67 347 LEU A N 1
ATOM 2735 C CA . LEU A 1 347 ? -41.847 23.771 51.389 1.00 26.67 347 LEU A CA 1
ATOM 2736 C C . LEU A 1 347 ? -41.086 23.935 52.712 1.00 26.67 347 LEU A C 1
ATOM 2738 O O . LEU A 1 347 ? -40.921 22.992 53.484 1.00 26.67 347 LEU A O 1
ATOM 2742 N N . ARG A 1 348 ? -40.602 25.155 52.967 1.00 27.61 348 ARG A N 1
ATOM 2743 C CA . ARG A 1 348 ? -39.972 25.544 54.230 1.00 27.61 348 ARG A CA 1
ATOM 2744 C C . ARG A 1 348 ? -41.026 25.923 55.279 1.00 27.61 348 ARG A C 1
ATOM 2746 O O . ARG A 1 348 ? -41.889 26.765 55.055 1.00 27.61 348 ARG A O 1
ATOM 2753 N N . SER A 1 349 ? -40.811 25.380 56.476 1.00 27.72 349 SER A N 1
ATOM 2754 C CA . SER A 1 349 ? -41.261 25.833 57.801 1.00 27.72 349 SER A CA 1
ATOM 2755 C C . SER A 1 349 ? -42.719 25.591 58.223 1.00 27.72 349 SER A C 1
ATOM 2757 O O . SER A 1 349 ? -43.633 26.349 57.916 1.00 27.72 349 SER A O 1
ATOM 2759 N N . LYS A 1 350 ? -42.904 24.598 59.105 1.00 27.98 350 LYS A N 1
ATOM 2760 C CA . LYS A 1 350 ? -43.849 24.738 60.222 1.00 27.98 350 LYS A CA 1
ATOM 2761 C C . LYS A 1 350 ? -43.130 25.459 61.362 1.00 27.98 350 LYS A C 1
ATOM 2763 O O . LYS A 1 350 ? -42.095 24.991 61.826 1.00 27.98 350 LYS A O 1
ATOM 2768 N N . ALA A 1 351 ? -43.691 26.582 61.798 1.00 32.72 351 ALA A N 1
ATOM 2769 C CA . ALA A 1 351 ? -43.357 27.211 63.068 1.00 32.72 351 ALA A CA 1
ATOM 2770 C C . ALA A 1 351 ? -44.031 26.468 64.243 1.00 32.72 351 ALA A C 1
ATOM 2772 O O . ALA A 1 351 ? -45.048 25.794 64.069 1.00 32.72 351 ALA A O 1
ATOM 2773 N N . ASN A 1 352 ? -43.422 26.618 65.422 1.00 27.48 352 ASN A N 1
ATOM 2774 C CA . ASN A 1 352 ? -43.774 26.053 66.731 1.00 27.48 352 ASN A CA 1
ATOM 2775 C C . ASN A 1 352 ? -45.227 26.320 67.208 1.00 27.48 352 ASN A C 1
ATOM 2777 O O . ASN A 1 352 ? -45.894 27.217 66.692 1.00 27.48 352 ASN A O 1
ATOM 2781 N N . PRO A 1 353 ? -45.724 25.571 68.221 1.00 38.78 353 PRO A N 1
ATOM 2782 C CA . PRO A 1 353 ? -47.137 25.545 68.598 1.00 38.78 353 PRO A CA 1
ATOM 2783 C C . PRO A 1 353 ? -47.469 26.536 69.725 1.00 38.78 353 PRO A C 1
ATOM 2785 O O . PRO A 1 353 ? -46.881 26.429 70.793 1.00 38.78 353 PRO A O 1
ATOM 2788 N N . VAL A 1 354 ? -48.461 27.426 69.551 1.00 29.08 354 VAL A N 1
ATOM 2789 C CA . VAL A 1 354 ? -49.181 28.099 70.662 1.00 29.08 354 VAL A CA 1
ATOM 2790 C C . VAL A 1 354 ? -50.661 28.364 70.289 1.00 29.08 354 VAL A C 1
ATOM 2792 O O . VAL A 1 354 ? -51.040 28.438 69.125 1.00 29.08 354 VAL A O 1
ATOM 2795 N N . SER A 1 355 ? -51.484 28.427 71.334 1.00 25.69 355 SER A N 1
ATOM 2796 C CA . SER A 1 355 ? -52.928 28.241 71.543 1.00 25.69 355 SER A CA 1
ATOM 2797 C C . SER A 1 355 ? -53.969 29.228 70.959 1.00 25.69 355 SER A C 1
ATOM 2799 O O . SER A 1 355 ? -53.806 30.438 71.031 1.00 25.69 355 SER A O 1
ATOM 2801 N N . VAL A 1 356 ? -55.126 28.647 70.585 1.00 29.98 356 VAL A N 1
ATOM 2802 C CA . VAL A 1 356 ? -56.543 29.025 70.873 1.00 29.98 356 VAL A CA 1
ATOM 2803 C C . VAL A 1 356 ? -57.037 30.471 70.600 1.00 29.98 356 VAL A C 1
ATOM 2805 O O . VAL A 1 356 ? -56.802 31.373 71.390 1.00 29.98 356 VAL A O 1
ATOM 2808 N N . SER A 1 357 ? -57.929 30.658 69.606 1.00 25.52 357 SER A N 1
ATOM 2809 C CA . SER A 1 357 ? -59.374 30.981 69.799 1.00 25.52 357 SER A CA 1
ATOM 2810 C C . SER A 1 357 ? -60.108 31.482 68.524 1.00 25.52 357 SER A C 1
ATOM 2812 O O . SER A 1 357 ? -59.631 32.329 67.784 1.00 25.52 357 SER A O 1
ATOM 2814 N N . ARG A 1 358 ? -61.305 30.905 68.297 1.00 30.56 358 ARG A N 1
ATOM 2815 C CA . ARG A 1 358 ? -62.554 31.423 67.670 1.00 30.56 358 ARG A CA 1
ATOM 2816 C C . ARG A 1 358 ? -62.514 32.687 66.769 1.00 30.56 358 ARG A C 1
ATOM 2818 O O . ARG A 1 358 ? -62.378 33.781 67.292 1.00 30.56 358 ARG A O 1
ATOM 2825 N N . THR A 1 359 ? -62.982 32.602 65.506 1.00 27.03 359 THR A N 1
ATOM 2826 C CA . THR A 1 359 ? -64.376 32.911 65.045 1.00 27.03 359 THR A CA 1
ATOM 2827 C C . THR A 1 359 ? -64.570 32.917 63.501 1.00 27.03 359 THR A C 1
ATOM 2829 O O . THR A 1 359 ? -63.926 33.677 62.798 1.00 27.03 359 THR A O 1
ATOM 2832 N N . LYS A 1 360 ? -65.592 32.161 63.041 1.00 26.75 360 LYS A N 1
ATOM 2833 C CA . LYS A 1 360 ? -66.569 32.397 61.933 1.00 26.75 360 LYS A CA 1
ATOM 2834 C C . LYS A 1 360 ? -66.148 32.434 60.429 1.00 26.75 360 LYS A C 1
ATOM 2836 O O . LYS A 1 360 ? -64.986 32.608 60.103 1.00 26.75 360 LYS A O 1
ATOM 2841 N N . PRO A 1 361 ? -67.104 32.139 59.505 1.00 42.06 361 PRO A N 1
ATOM 2842 C CA . PRO A 1 361 ? -66.868 31.351 58.287 1.00 42.06 361 PRO A CA 1
ATOM 2843 C C . PRO A 1 361 ? -66.866 32.183 56.994 1.00 42.06 361 PRO A C 1
ATOM 2845 O O . PRO A 1 361 ? -67.650 33.123 56.874 1.00 42.06 361 PRO A O 1
ATOM 2848 N N . GLN A 1 362 ? -66.108 31.777 55.965 1.00 27.17 362 GLN A N 1
ATOM 2849 C CA . GLN A 1 362 ? -66.297 32.343 54.623 1.00 27.17 362 GLN A CA 1
ATOM 2850 C C . GLN A 1 362 ? -65.958 31.386 53.464 1.00 27.17 362 GLN A C 1
ATOM 2852 O O . GLN A 1 362 ? -64.820 31.007 53.227 1.00 27.17 362 GLN A O 1
ATOM 2857 N N . ARG A 1 363 ? -67.037 31.024 52.758 1.00 29.39 363 ARG A N 1
ATOM 2858 C CA . ARG A 1 363 ? -67.191 30.748 51.318 1.00 29.39 363 ARG A CA 1
ATOM 2859 C C . ARG A 1 363 ? -66.068 30.005 50.579 1.00 29.39 363 ARG A C 1
ATOM 2861 O O . ARG A 1 363 ? -65.111 30.574 50.070 1.00 29.39 363 ARG A O 1
ATOM 2868 N N . ARG A 1 364 ? -66.365 28.724 50.352 1.00 33.09 364 ARG A N 1
ATOM 2869 C CA . ARG A 1 364 ? -65.876 27.860 49.271 1.00 33.09 364 ARG A CA 1
ATOM 2870 C C . ARG A 1 364 ? -65.971 28.593 47.920 1.00 33.09 364 ARG A C 1
ATOM 2872 O O . ARG A 1 364 ? -67.069 28.769 47.400 1.00 33.09 364 ARG A O 1
ATOM 2879 N N . SER A 1 365 ? -64.836 28.998 47.354 1.00 30.86 365 SER A N 1
ATOM 2880 C CA . SER A 1 365 ? -64.739 29.361 45.937 1.00 30.86 365 SER A CA 1
ATOM 2881 C C . SER A 1 365 ? -64.193 28.150 45.186 1.00 30.86 365 SER A C 1
ATOM 2883 O O . SER A 1 365 ? -63.026 27.785 45.325 1.00 30.86 365 SER A O 1
ATOM 2885 N N . GLN A 1 366 ? -65.076 27.463 44.460 1.00 38.44 366 GLN A N 1
ATOM 2886 C CA . GLN A 1 366 ? -64.711 26.425 43.501 1.00 38.44 366 GLN A CA 1
ATOM 2887 C C . GLN A 1 366 ? -63.906 27.079 42.372 1.00 38.44 366 GLN A C 1
ATOM 2889 O O . GLN A 1 366 ? -64.480 27.620 41.430 1.00 38.44 366 GLN A O 1
ATOM 2894 N N . LYS A 1 367 ? -62.571 27.027 42.447 1.00 34.72 367 LYS A N 1
ATOM 2895 C CA . LYS A 1 367 ? -61.738 27.240 41.261 1.00 34.72 367 LYS A CA 1
ATOM 2896 C C . LYS A 1 367 ? -61.810 25.988 40.390 1.00 34.72 367 LYS A C 1
ATOM 2898 O O . LYS A 1 367 ? -61.489 24.882 40.819 1.00 34.72 367 LYS A O 1
ATOM 2903 N N . LEU A 1 368 ? -62.297 26.217 39.178 1.00 35.94 368 LEU A N 1
ATOM 2904 C CA . LEU A 1 368 ? -62.474 25.293 38.072 1.00 35.94 368 LEU A CA 1
ATOM 2905 C C . LEU A 1 368 ? -61.152 24.554 37.782 1.00 35.94 368 LEU A C 1
ATOM 2907 O O . LEU A 1 368 ? -60.249 25.111 37.164 1.00 35.94 368 LEU A O 1
ATOM 2911 N N . GLN A 1 369 ? -61.025 23.308 38.247 1.00 39.53 369 GLN A N 1
ATOM 2912 C CA . GLN A 1 369 ? -59.968 22.399 37.799 1.00 39.53 369 GLN A CA 1
ATOM 2913 C C . GLN A 1 369 ? -60.227 22.070 36.325 1.00 39.53 369 GLN A C 1
ATOM 2915 O O . GLN A 1 369 ? -61.156 21.331 35.990 1.00 39.53 369 GLN A O 1
ATOM 2920 N N . THR A 1 370 ? -59.423 22.639 35.433 1.00 46.47 370 THR A N 1
ATOM 2921 C CA . THR A 1 370 ? -59.336 22.220 34.035 1.00 46.47 370 THR A CA 1
ATOM 2922 C C . THR A 1 370 ? -59.022 20.723 33.993 1.00 46.47 370 THR A C 1
ATOM 2924 O O . THR A 1 370 ? -58.071 20.247 34.611 1.00 46.47 370 THR A O 1
ATOM 2927 N N . LYS A 1 371 ? -59.877 19.937 33.322 1.00 50.91 371 LYS A N 1
ATOM 2928 C CA . LYS A 1 371 ? -59.698 18.482 33.213 1.00 50.91 371 LYS A CA 1
ATOM 2929 C C . LYS A 1 371 ? -58.363 18.205 32.497 1.00 50.91 371 LYS A C 1
ATOM 2931 O O . LYS A 1 371 ? -58.196 18.705 31.387 1.00 50.91 371 LYS A O 1
ATOM 2936 N N . PRO A 1 372 ? -57.454 17.394 33.070 1.00 56.25 372 PRO A N 1
ATOM 2937 C CA . PRO A 1 372 ? -56.198 17.055 32.408 1.00 56.25 372 PRO A CA 1
ATOM 2938 C C . PRO A 1 372 ? -56.473 16.329 31.087 1.00 56.25 372 PRO A C 1
ATOM 2940 O O . PRO A 1 372 ? -57.423 15.539 31.000 1.00 56.25 372 PRO A O 1
ATOM 2943 N N . SER A 1 373 ? -55.641 16.610 30.080 1.00 66.44 373 SER A N 1
ATOM 2944 C CA . SER A 1 373 ? -55.662 15.971 28.756 1.00 66.44 373 SER A CA 1
ATOM 2945 C C . SER A 1 373 ? -55.687 14.438 28.885 1.00 66.44 373 SER A C 1
ATOM 2947 O O . SER A 1 373 ? -55.127 13.879 29.831 1.00 66.44 373 SER A O 1
ATOM 2949 N N . LYS A 1 374 ? -56.324 13.728 27.937 1.00 70.81 374 LYS A N 1
ATOM 2950 C CA . LYS A 1 374 ? -56.366 12.249 27.935 1.00 70.81 374 LYS A CA 1
ATOM 2951 C C . LYS A 1 374 ? -54.958 11.638 28.004 1.00 70.81 374 LYS A C 1
ATOM 2953 O O . LYS A 1 374 ? -54.769 10.657 28.714 1.00 70.81 374 LYS A O 1
ATOM 2958 N N . PHE A 1 375 ? -53.980 12.266 27.348 1.00 69.69 375 PHE A N 1
ATOM 2959 C CA . PHE A 1 375 ? -52.572 11.856 27.380 1.00 69.69 375 PHE A CA 1
ATOM 2960 C C . PHE A 1 375 ? -51.932 12.082 28.755 1.00 69.69 375 PHE A C 1
ATOM 2962 O O . PHE A 1 375 ? -51.205 11.233 29.252 1.00 69.69 375 PHE A O 1
ATOM 2969 N N . GLN A 1 376 ? -52.272 13.186 29.419 1.00 71.50 376 GLN A N 1
ATOM 2970 C CA . GLN A 1 376 ? -51.767 13.517 30.753 1.00 71.50 376 GLN A CA 1
ATOM 2971 C C . GLN A 1 376 ? -52.359 12.599 31.838 1.00 71.50 376 GLN A C 1
ATOM 2973 O O . GLN A 1 376 ? -51.690 12.246 32.808 1.00 71.50 376 GLN A O 1
ATOM 2978 N N . ARG A 1 377 ? -53.607 12.144 31.657 1.00 76.31 377 ARG A N 1
ATOM 2979 C CA . ARG A 1 377 ? -54.218 11.096 32.493 1.00 76.31 377 ARG A CA 1
ATOM 2980 C C . ARG A 1 377 ? -53.577 9.729 32.273 1.00 76.31 377 ARG A C 1
ATOM 2982 O O . ARG A 1 377 ? -53.380 9.008 33.243 1.00 76.31 377 ARG A O 1
ATOM 2989 N N . LEU A 1 378 ? -53.257 9.385 31.025 1.00 77.56 378 LEU A N 1
ATOM 2990 C CA . LEU A 1 378 ? -52.556 8.142 30.706 1.00 77.56 378 LEU A CA 1
ATOM 2991 C C . LEU A 1 378 ? -51.139 8.147 31.300 1.00 77.56 378 LEU A C 1
ATOM 2993 O O . LEU A 1 378 ? -50.771 7.197 31.980 1.00 77.56 378 LEU A O 1
ATOM 2997 N N . GLY A 1 379 ? -50.392 9.243 31.119 1.00 81.50 379 GLY A N 1
ATOM 2998 C CA . GLY A 1 379 ? -49.042 9.417 31.660 1.00 81.50 379 GLY A CA 1
ATOM 2999 C C . GLY A 1 379 ? -49.006 9.346 33.185 1.00 81.50 379 GLY A C 1
ATOM 3000 O O . GLY A 1 379 ? -48.289 8.524 33.738 1.00 81.50 379 GLY A O 1
ATOM 3001 N N . SER A 1 380 ? -49.864 10.109 33.871 1.00 80.75 380 SER A N 1
ATOM 3002 C CA . SER A 1 380 ? -49.955 10.045 35.341 1.00 80.75 380 SER A CA 1
ATOM 3003 C C . SER A 1 380 ? -50.460 8.694 35.867 1.00 80.75 380 SER A C 1
ATOM 3005 O O . SER A 1 380 ? -50.122 8.302 36.982 1.00 80.75 380 SER A O 1
ATOM 3007 N N . GLY A 1 381 ? -51.266 7.964 35.089 1.00 84.75 381 GLY A N 1
ATOM 3008 C CA . GLY A 1 381 ? -51.662 6.591 35.409 1.00 84.75 381 GLY A CA 1
ATOM 3009 C C . GLY A 1 381 ? -50.501 5.604 35.287 1.00 84.75 381 GLY A C 1
ATOM 3010 O O . GLY A 1 381 ? -50.312 4.770 36.169 1.00 84.75 381 GLY A O 1
ATOM 3011 N N . PHE A 1 382 ? -49.705 5.727 34.224 1.00 86.94 382 PHE A N 1
ATOM 3012 C CA . PHE A 1 382 ? -48.516 4.912 33.992 1.00 86.94 382 PHE A CA 1
ATOM 3013 C C . PHE A 1 382 ? -47.424 5.176 35.035 1.00 86.94 382 PHE A C 1
ATOM 3015 O O . PHE A 1 382 ? -46.896 4.231 35.611 1.00 86.94 382 PHE A O 1
ATOM 3022 N N . GLU A 1 383 ? -47.157 6.443 35.352 1.00 86.88 383 GLU A N 1
ATOM 3023 C CA . GLU A 1 383 ? -46.202 6.843 36.389 1.00 86.88 383 GLU A CA 1
ATOM 3024 C C . GLU A 1 383 ? -46.590 6.260 37.752 1.00 86.88 383 GLU A C 1
ATOM 3026 O O . GLU A 1 383 ? -45.796 5.562 38.371 1.00 86.88 383 GLU A O 1
ATOM 3031 N N . LYS A 1 384 ? -47.853 6.413 38.173 1.00 87.62 384 LYS A N 1
ATOM 3032 C CA . LYS A 1 384 ? -48.347 5.804 39.421 1.00 87.62 384 LYS A CA 1
ATOM 3033 C C . LYS A 1 384 ? -48.271 4.279 39.421 1.00 87.62 384 LYS A C 1
ATOM 3035 O O . LYS A 1 384 ? -48.043 3.682 40.470 1.00 87.62 384 LYS A O 1
ATOM 3040 N N . CYS A 1 385 ? -48.487 3.646 38.268 1.00 90.88 385 CYS A N 1
ATOM 3041 C CA . CYS A 1 385 ? -48.343 2.201 38.124 1.00 90.88 385 CYS A CA 1
ATOM 3042 C C . CYS A 1 385 ? -46.887 1.775 38.356 1.00 90.88 385 CYS A C 1
ATOM 3044 O O . CYS A 1 385 ? -46.642 0.882 39.167 1.00 90.88 385 CYS A O 1
ATOM 3046 N N . LEU A 1 386 ? -45.929 2.453 37.713 1.00 89.81 386 LEU A N 1
ATOM 3047 C CA . LEU A 1 386 ? -44.499 2.210 37.910 1.00 89.81 386 LEU A CA 1
ATOM 3048 C C . LEU A 1 386 ? -44.073 2.473 39.356 1.00 89.81 386 LEU A C 1
ATOM 3050 O O . LEU A 1 386 ? -43.409 1.623 39.941 1.00 89.81 386 LEU A O 1
ATOM 3054 N N . GLU A 1 387 ? -44.499 3.587 39.957 1.00 91.75 387 GLU A N 1
ATOM 3055 C CA . GLU A 1 387 ? -44.206 3.893 41.363 1.00 91.75 387 GLU A CA 1
ATOM 3056 C C . GLU A 1 387 ? -44.704 2.778 42.292 1.00 91.75 387 GLU A C 1
ATOM 3058 O O . GLU A 1 387 ? -43.961 2.306 43.149 1.00 91.75 387 GLU A O 1
ATOM 3063 N N . SER A 1 388 ? -45.940 2.305 42.093 1.00 91.69 388 SER A N 1
ATOM 3064 C CA . SER A 1 388 ? -46.519 1.225 42.897 1.00 91.69 388 SER A CA 1
ATOM 3065 C C . SER A 1 388 ? -45.795 -0.109 42.695 1.00 91.69 388 SER A C 1
ATOM 3067 O O . SER A 1 388 ? -45.603 -0.849 43.660 1.00 91.69 388 SER A O 1
ATOM 3069 N N . GLN A 1 389 ? -45.409 -0.435 41.458 1.00 93.31 389 GLN A N 1
ATOM 3070 C CA . GLN A 1 389 ? -44.671 -1.657 41.127 1.00 93.31 389 GLN A CA 1
ATOM 3071 C C . GLN A 1 389 ? -43.280 -1.644 41.764 1.00 93.31 389 GLN A C 1
ATOM 3073 O O . GLN A 1 389 ? -42.908 -2.595 42.449 1.00 93.31 389 GLN A O 1
ATOM 3078 N N . PHE A 1 390 ? -42.538 -0.545 41.614 1.00 93.50 390 PHE A N 1
ATOM 3079 C CA . PHE A 1 390 ? -41.211 -0.396 42.207 1.00 93.50 390 PHE A CA 1
ATOM 3080 C C . PHE A 1 390 ? -41.251 -0.293 43.729 1.00 93.50 390 PHE A C 1
ATOM 3082 O O . PHE A 1 390 ? -40.348 -0.802 44.388 1.00 93.50 390 PHE A O 1
ATOM 3089 N N . GLN A 1 391 ? -42.306 0.286 44.304 1.00 92.81 391 GLN A N 1
ATOM 3090 C CA . GLN A 1 391 ? -42.506 0.276 45.750 1.00 92.81 391 GLN A CA 1
ATOM 3091 C C . GLN A 1 391 ? -42.727 -1.146 46.273 1.00 92.81 391 GLN A C 1
ATOM 3093 O O . GLN A 1 391 ? -42.099 -1.544 47.255 1.00 92.81 391 GLN A O 1
ATOM 3098 N N . SER A 1 392 ? -43.572 -1.931 45.597 1.00 92.19 392 SER A N 1
ATOM 3099 C CA . SER A 1 392 ? -43.779 -3.342 45.937 1.00 92.19 392 SER A CA 1
ATOM 3100 C C . SER A 1 392 ? -42.503 -4.164 45.746 1.00 92.19 392 SER A C 1
ATOM 3102 O O . SER A 1 392 ? -42.216 -5.038 46.561 1.00 92.19 392 SER A O 1
ATOM 3104 N N . TRP A 1 393 ? -41.726 -3.879 44.698 1.00 92.69 393 TRP A N 1
ATOM 3105 C CA . TRP A 1 393 ? -40.439 -4.525 44.447 1.00 92.69 393 TRP A CA 1
ATOM 3106 C C . TRP A 1 393 ? -39.418 -4.197 45.538 1.00 92.69 393 TRP A C 1
ATOM 3108 O O . TRP A 1 393 ? -38.800 -5.100 46.089 1.00 92.69 393 TRP A O 1
ATOM 3118 N N . GLY A 1 394 ? -39.280 -2.922 45.910 1.00 91.19 394 GLY A N 1
ATOM 3119 C CA . GLY A 1 394 ? -38.378 -2.496 46.978 1.00 91.19 394 GLY A CA 1
ATOM 3120 C C . GLY A 1 394 ? -38.729 -3.126 48.327 1.00 91.19 394 GLY A C 1
ATOM 3121 O O . GLY A 1 394 ? -37.832 -3.573 49.041 1.00 91.19 394 GLY A O 1
ATOM 3122 N N . LEU A 1 395 ? -40.025 -3.247 48.637 1.00 91.00 395 LEU A N 1
ATOM 3123 C CA . LEU A 1 395 ? -40.496 -3.934 49.841 1.00 91.00 395 LEU A CA 1
ATOM 3124 C C . LEU A 1 395 ? -40.141 -5.430 49.805 1.00 91.00 395 LEU A C 1
ATOM 3126 O O . LEU A 1 395 ? -39.523 -5.941 50.737 1.00 91.00 395 LEU A O 1
ATOM 3130 N N . TYR A 1 396 ? -40.414 -6.101 48.685 1.00 91.62 396 TYR A N 1
ATOM 3131 C CA . TYR A 1 396 ? -40.043 -7.503 48.476 1.00 91.62 396 TYR A CA 1
ATOM 3132 C C . TYR A 1 396 ? -38.530 -7.743 48.621 1.00 91.62 396 TYR A C 1
ATOM 3134 O O . TYR A 1 396 ? -38.104 -8.697 49.276 1.00 91.62 396 TYR A O 1
ATOM 3142 N N . VAL A 1 397 ? -37.700 -6.847 48.073 1.00 92.69 397 VAL A N 1
ATOM 3143 C CA . VAL A 1 397 ? -36.239 -6.936 48.205 1.00 92.69 397 VAL A CA 1
ATOM 3144 C C . VAL A 1 397 ? -35.789 -6.723 49.648 1.00 92.69 397 VAL A C 1
ATOM 3146 O O . VAL A 1 397 ? -34.885 -7.414 50.119 1.00 92.69 397 VAL A O 1
ATOM 3149 N N . SER A 1 398 ? -36.449 -5.827 50.381 1.00 89.38 398 SER A N 1
ATOM 3150 C CA . SER A 1 398 ? -36.130 -5.538 51.781 1.00 89.38 398 SER A CA 1
ATOM 3151 C C . SER A 1 398 ? -36.466 -6.661 52.764 1.00 89.38 398 SER A C 1
ATOM 3153 O O . SER A 1 398 ? -35.758 -6.824 53.765 1.00 89.38 398 SER A O 1
ATOM 3155 N N . GLU A 1 399 ? -37.467 -7.485 52.449 1.00 89.19 399 GLU A N 1
ATOM 3156 C CA . GLU A 1 399 ? -37.812 -8.670 53.238 1.00 89.19 399 GLU A CA 1
ATOM 3157 C C . GLU A 1 399 ? -36.778 -9.794 53.075 1.00 89.19 399 GLU A C 1
ATOM 3159 O O . GLU A 1 399 ? -36.517 -10.536 54.024 1.00 89.19 399 GLU A O 1
ATOM 3164 N N . ARG A 1 400 ? -36.172 -9.936 51.885 1.00 90.75 400 ARG A N 1
ATOM 3165 C CA . ARG A 1 400 ? -35.267 -11.056 51.560 1.00 90.75 400 ARG A CA 1
ATOM 3166 C C . ARG A 1 400 ? -33.978 -10.643 50.816 1.00 90.75 400 ARG A C 1
ATOM 3168 O O . ARG A 1 400 ? -33.653 -11.247 49.783 1.00 90.75 400 ARG A O 1
ATOM 3175 N N . PRO A 1 401 ? -33.174 -9.702 51.349 1.00 90.25 401 PRO A N 1
ATOM 3176 C CA . PRO A 1 401 ? -32.061 -9.085 50.618 1.00 90.25 401 PRO A CA 1
ATOM 3177 C C . PRO A 1 401 ? -30.962 -10.082 50.219 1.00 90.25 401 PRO A C 1
ATOM 3179 O O . PRO A 1 401 ? -30.472 -10.048 49.094 1.00 90.25 401 PRO A O 1
ATOM 3182 N N . ILE A 1 402 ? -30.612 -11.024 51.104 1.00 90.56 402 ILE A N 1
ATOM 3183 C CA . ILE A 1 402 ? -29.534 -11.999 50.857 1.00 90.56 402 ILE A CA 1
ATOM 3184 C C . ILE A 1 402 ? -29.905 -12.958 49.718 1.00 90.56 402 ILE A C 1
ATOM 3186 O O . ILE A 1 402 ? -29.087 -13.229 48.844 1.00 90.56 402 ILE A O 1
ATOM 3190 N N . THR A 1 403 ? -31.148 -13.449 49.693 1.00 90.12 403 THR A N 1
ATOM 3191 C CA . THR A 1 403 ? -31.575 -14.417 48.670 1.00 90.12 403 THR A CA 1
ATOM 3192 C C . THR A 1 403 ? -31.568 -13.812 47.267 1.00 90.12 403 THR A C 1
ATOM 3194 O O . THR A 1 403 ? -31.084 -14.443 46.334 1.00 90.12 403 THR A O 1
ATOM 3197 N N . ILE A 1 404 ? -32.031 -12.568 47.118 1.00 92.06 404 ILE A N 1
ATOM 3198 C CA . ILE A 1 404 ? -32.086 -11.880 45.822 1.00 92.06 404 ILE A CA 1
ATOM 3199 C C . ILE A 1 404 ? -30.683 -11.508 45.341 1.00 92.06 404 ILE A C 1
ATOM 3201 O O . ILE A 1 404 ? -30.383 -11.631 44.153 1.00 92.06 404 ILE A O 1
ATOM 3205 N N . MET A 1 405 ? -29.797 -11.115 46.258 1.00 91.69 405 MET A N 1
ATOM 3206 C CA . MET A 1 405 ? -28.390 -10.876 45.944 1.00 91.69 405 MET A CA 1
ATOM 3207 C C . MET A 1 405 ? -27.707 -12.146 45.415 1.00 91.69 405 MET A C 1
ATOM 3209 O O . MET A 1 405 ? -27.052 -12.098 44.381 1.00 91.69 405 MET A O 1
ATOM 3213 N N . ILE A 1 406 ? -27.917 -13.300 46.057 1.00 92.31 406 ILE A N 1
ATOM 3214 C CA . ILE A 1 406 ? -27.349 -14.577 45.592 1.00 92.31 406 ILE A CA 1
ATOM 3215 C C . ILE A 1 406 ? -27.899 -14.955 44.211 1.00 92.31 406 ILE A C 1
ATOM 3217 O O . ILE A 1 406 ? -27.130 -15.342 43.336 1.00 92.31 406 ILE A O 1
ATOM 3221 N N . VAL A 1 407 ? -29.210 -14.813 43.987 1.00 92.06 407 VAL A N 1
ATOM 3222 C CA . VAL A 1 407 ? -29.833 -15.134 42.691 1.00 92.06 407 VAL A CA 1
ATOM 3223 C C . VAL A 1 407 ? -29.320 -14.217 41.577 1.00 92.06 407 VAL A C 1
ATOM 3225 O O . VAL A 1 407 ? -28.969 -14.701 40.505 1.00 92.06 407 VAL A O 1
ATOM 3228 N N . SER A 1 408 ? -29.238 -12.907 41.819 1.00 90.62 408 SER A N 1
ATOM 3229 C CA . SER A 1 408 ? -28.734 -11.946 40.824 1.00 90.62 408 SER A CA 1
ATOM 3230 C C . SER A 1 408 ? -27.255 -12.169 40.496 1.00 90.62 408 SER A C 1
ATOM 3232 O O . SER A 1 408 ? -26.895 -12.204 39.320 1.00 90.62 408 SER A O 1
ATOM 3234 N N . LEU A 1 409 ? -26.411 -12.420 41.503 1.00 91.44 409 LEU A N 1
ATOM 3235 C CA . LEU A 1 409 ? -25.004 -12.771 41.291 1.00 91.44 409 LEU A CA 1
ATOM 3236 C C . LEU A 1 409 ? -24.841 -14.110 40.565 1.00 91.44 409 LEU A C 1
ATOM 3238 O O . LEU A 1 409 ? -23.955 -14.232 39.725 1.00 91.44 409 LEU A O 1
ATOM 3242 N N . PHE A 1 410 ? -25.704 -15.096 40.828 1.00 92.50 410 PHE A N 1
ATOM 3243 C CA . PHE A 1 410 ? -25.699 -16.365 40.099 1.00 92.50 410 PHE A CA 1
ATOM 3244 C C . PHE A 1 410 ? -26.001 -16.161 38.609 1.00 92.50 410 PHE A C 1
ATOM 3246 O O . PHE A 1 410 ? -25.261 -16.664 37.768 1.00 92.50 410 PHE A O 1
ATOM 3253 N N . VAL A 1 411 ? -27.023 -15.367 38.269 1.00 90.69 411 VAL A N 1
ATOM 3254 C CA . VAL A 1 411 ? -27.350 -15.035 36.869 1.00 90.69 411 VAL A CA 1
ATOM 3255 C C . VAL A 1 411 ? -26.166 -14.356 36.171 1.00 90.69 411 VAL A C 1
ATOM 3257 O O . VAL A 1 411 ? -25.773 -14.765 35.080 1.00 90.69 411 VAL A O 1
ATOM 3260 N N . CYS A 1 412 ? -25.539 -13.370 36.815 1.00 91.88 412 CYS A N 1
ATOM 3261 C CA . CYS A 1 412 ? -24.365 -12.695 36.257 1.00 91.88 412 CYS A CA 1
ATOM 3262 C C . CYS A 1 412 ? -23.136 -13.604 36.164 1.00 91.88 412 CYS A C 1
ATOM 3264 O O . CYS A 1 412 ? -22.367 -13.496 35.210 1.00 91.88 412 CYS A O 1
ATOM 3266 N N . SER A 1 413 ? -22.964 -14.540 37.099 1.00 89.88 413 SER A N 1
ATOM 3267 C CA . SER A 1 413 ? -21.907 -15.550 37.028 1.00 89.88 413 SER A CA 1
ATOM 3268 C C . SER A 1 413 ? -22.103 -16.496 35.844 1.00 89.88 413 SER A C 1
ATOM 3270 O O . SER A 1 413 ? -21.115 -16.882 35.227 1.00 89.88 413 SER A O 1
ATOM 3272 N N . VAL A 1 414 ? -23.348 -16.854 35.504 1.00 90.50 414 VAL A N 1
ATOM 3273 C CA . VAL A 1 414 ? -23.655 -17.663 34.311 1.00 90.50 414 VAL A CA 1
ATOM 3274 C C . VAL A 1 414 ? -23.283 -16.907 33.036 1.00 90.50 414 VAL A C 1
ATOM 3276 O O . VAL A 1 414 ? -22.645 -17.485 32.163 1.00 90.50 414 VAL A O 1
ATOM 3279 N N . PHE A 1 415 ? -23.606 -15.614 32.938 1.00 89.75 415 PHE A N 1
ATOM 3280 C CA . PHE A 1 415 ? -23.185 -14.801 31.789 1.00 89.75 415 PHE A CA 1
ATOM 3281 C C . PHE A 1 415 ? -21.667 -14.633 31.727 1.00 89.75 415 PHE A C 1
ATOM 3283 O O . PHE A 1 415 ? -21.066 -14.815 30.674 1.00 89.75 415 PHE A O 1
ATOM 3290 N N . SER A 1 416 ? -21.029 -14.374 32.867 1.00 91.25 416 SER A N 1
ATOM 3291 C CA . SER A 1 416 ? -19.574 -14.213 32.958 1.00 91.25 416 SER A CA 1
ATOM 3292 C C . SER A 1 416 ? -18.812 -15.504 32.638 1.00 91.25 416 SER A C 1
ATOM 3294 O O . SER A 1 416 ? -17.679 -15.437 32.170 1.00 91.25 416 SER A O 1
ATOM 3296 N N . PHE A 1 417 ? -19.418 -16.684 32.832 1.00 90.19 417 PHE A N 1
ATOM 3297 C CA . PHE A 1 417 ? -18.800 -17.972 32.498 1.00 90.19 417 PHE A CA 1
ATOM 3298 C C . PHE A 1 417 ? -18.437 -18.092 31.009 1.00 90.19 417 PHE A C 1
ATOM 3300 O O . PHE A 1 417 ? -17.476 -18.780 30.670 1.00 90.19 417 PHE A O 1
ATOM 3307 N N . GLY A 1 418 ? -19.129 -17.365 30.124 1.00 86.12 418 GLY A N 1
ATOM 3308 C CA . GLY A 1 418 ? -18.806 -17.317 28.698 1.00 86.12 418 GLY A CA 1
ATOM 3309 C C . GLY A 1 418 ? -17.395 -16.809 28.382 1.00 86.12 418 GLY A C 1
ATOM 3310 O O . GLY A 1 418 ? -16.858 -17.151 27.329 1.00 86.12 418 GLY A O 1
ATOM 3311 N N . LEU A 1 419 ? -16.752 -16.060 29.288 1.00 88.31 419 LEU A N 1
ATOM 3312 C CA . LEU A 1 419 ? -15.355 -15.633 29.131 1.00 88.31 419 LEU A CA 1
ATOM 3313 C C . LEU A 1 419 ? -14.363 -16.802 29.192 1.00 88.31 419 LEU A C 1
ATOM 3315 O O . LEU A 1 419 ? -13.308 -16.736 28.573 1.00 88.31 419 LEU A O 1
ATOM 3319 N N . PHE A 1 420 ? -14.684 -17.877 29.916 1.00 86.38 420 PHE A N 1
ATOM 3320 C CA . PHE A 1 420 ? -13.787 -19.029 30.058 1.00 86.38 420 PHE A CA 1
ATOM 3321 C C . PHE A 1 420 ? -13.876 -20.021 28.893 1.00 86.38 420 PHE A C 1
ATOM 3323 O O . PHE A 1 420 ? -13.008 -20.880 28.775 1.00 86.38 420 PHE A O 1
ATOM 3330 N N . LEU A 1 421 ? -14.923 -19.940 28.064 1.00 80.69 421 LEU A N 1
ATOM 3331 C CA . LEU A 1 421 ? -15.153 -20.907 26.989 1.00 80.69 421 LEU A CA 1
ATOM 3332 C C . LEU A 1 421 ? -14.378 -20.557 25.717 1.00 80.69 421 LEU A C 1
ATOM 3334 O O . LEU A 1 421 ? -13.668 -21.416 25.219 1.00 80.69 421 LEU A O 1
ATOM 3338 N N . ASN A 1 422 ? -14.520 -19.329 25.207 1.00 78.00 422 ASN A N 1
ATOM 3339 C CA . ASN A 1 422 ? -13.892 -18.860 23.963 1.00 78.00 422 ASN A CA 1
ATOM 3340 C C . ASN A 1 422 ? -13.772 -17.323 23.978 1.00 78.00 422 ASN A C 1
ATOM 3342 O O . ASN A 1 422 ? -14.548 -16.623 23.328 1.00 78.00 422 ASN A O 1
ATOM 3346 N N . PHE A 1 423 ? -12.839 -16.781 24.764 1.00 85.81 423 PHE A N 1
ATOM 3347 C CA . PHE A 1 423 ? -12.517 -15.354 24.702 1.00 85.81 423 PHE A CA 1
ATOM 3348 C C . PHE A 1 423 ? -11.491 -15.104 23.596 1.00 85.81 423 PHE A C 1
ATOM 3350 O O . PHE A 1 423 ? -10.335 -15.499 23.728 1.00 85.81 423 PHE A O 1
ATOM 3357 N N . ASP A 1 424 ? -11.933 -14.453 22.521 1.00 85.69 424 ASP A N 1
ATOM 3358 C CA . ASP A 1 424 ? -11.090 -14.058 21.393 1.00 85.69 424 ASP A CA 1
ATOM 3359 C C . ASP A 1 424 ? -11.095 -12.532 21.225 1.00 85.69 424 ASP A C 1
ATOM 3361 O O . ASP A 1 424 ? -12.121 -11.872 21.442 1.00 85.69 424 ASP A O 1
ATOM 3365 N N . VAL A 1 425 ? -9.940 -11.973 20.857 1.00 85.88 425 VAL A N 1
ATOM 3366 C CA . VAL A 1 425 ? -9.724 -10.532 20.700 1.00 85.88 425 VAL A CA 1
ATOM 3367 C C . VAL A 1 425 ? -9.222 -10.240 19.293 1.00 85.88 425 VAL A C 1
ATOM 3369 O O . VAL A 1 425 ? -8.118 -10.626 18.914 1.00 85.88 425 VAL A O 1
ATOM 3372 N N . THR A 1 426 ? -10.000 -9.481 18.524 1.00 84.06 426 THR A N 1
ATOM 3373 C CA . THR A 1 426 ? -9.600 -9.070 17.173 1.00 84.06 426 THR A CA 1
ATOM 3374 C C . THR A 1 426 ? -8.541 -7.973 17.234 1.00 84.06 426 THR A C 1
ATOM 3376 O O . THR A 1 426 ? -8.821 -6.861 17.690 1.00 84.06 426 THR A O 1
ATOM 3379 N N . THR A 1 427 ? -7.346 -8.267 16.722 1.00 80.25 427 THR A N 1
ATOM 3380 C CA . THR A 1 427 ? -6.218 -7.323 16.603 1.00 80.25 427 THR A CA 1
ATOM 3381 C C . THR A 1 427 ? -5.963 -6.865 15.165 1.00 80.25 427 THR A C 1
ATOM 3383 O O . THR A 1 427 ? -5.265 -5.876 14.945 1.00 80.25 427 THR A O 1
ATOM 3386 N N . ASN A 1 428 ? -6.538 -7.550 14.169 1.00 80.06 428 ASN A N 1
ATOM 3387 C CA . ASN A 1 428 ? -6.367 -7.194 12.765 1.00 80.06 428 ASN A CA 1
ATOM 3388 C C . ASN A 1 428 ? -7.070 -5.858 12.451 1.00 80.06 428 ASN A C 1
ATOM 3390 O O . ASN A 1 428 ? -8.296 -5.779 12.573 1.00 80.06 428 ASN A O 1
ATOM 3394 N N . PRO A 1 429 ? -6.347 -4.816 11.995 1.00 81.56 429 PRO A N 1
ATOM 3395 C CA . PRO A 1 429 ? -6.960 -3.531 11.680 1.00 81.56 429 PRO A CA 1
ATOM 3396 C C . PRO A 1 429 ? -8.020 -3.641 10.577 1.00 81.56 429 PRO A C 1
ATOM 3398 O O . PRO A 1 429 ? -9.050 -2.979 10.664 1.00 81.56 429 PRO A O 1
ATOM 3401 N N . VAL A 1 430 ? -7.833 -4.492 9.564 1.00 84.69 430 VAL A N 1
ATOM 3402 C CA . VAL A 1 430 ? -8.800 -4.562 8.455 1.00 84.69 430 VAL A CA 1
ATOM 3403 C C . VAL A 1 430 ? -10.167 -5.032 8.958 1.00 84.69 430 VAL A C 1
ATOM 3405 O O . VAL A 1 430 ? -11.181 -4.449 8.591 1.00 84.69 430 VAL A O 1
ATOM 3408 N N . ASP A 1 431 ? -10.199 -6.013 9.860 1.00 84.62 431 ASP A N 1
ATOM 3409 C CA . ASP A 1 431 ? -11.450 -6.551 10.413 1.00 84.62 431 ASP A CA 1
ATOM 3410 C C . ASP A 1 431 ? -12.096 -5.605 11.448 1.00 84.62 431 ASP A C 1
ATOM 3412 O O . ASP A 1 431 ? -13.301 -5.671 11.690 1.00 84.62 431 ASP A O 1
ATOM 3416 N N . LEU A 1 432 ? -11.315 -4.688 12.035 1.00 86.00 432 LEU A N 1
ATOM 3417 C CA . LEU A 1 432 ? -11.804 -3.658 12.960 1.00 86.00 432 LEU A CA 1
ATOM 3418 C C . LEU A 1 432 ? -12.458 -2.472 12.232 1.00 86.00 432 LEU A C 1
ATOM 3420 O O . LEU A 1 432 ? -13.486 -1.957 12.687 1.00 86.00 432 LEU A O 1
ATOM 3424 N N . TRP A 1 433 ? -11.853 -2.022 11.128 1.00 88.38 433 TRP A N 1
ATOM 3425 C CA . TRP A 1 433 ? -12.215 -0.767 10.457 1.00 88.38 433 TRP A CA 1
ATOM 3426 C C . TRP A 1 433 ? -13.054 -0.963 9.189 1.00 88.38 433 TRP A C 1
ATOM 3428 O O . TRP A 1 433 ? -13.802 -0.057 8.823 1.00 88.38 433 TRP A O 1
ATOM 3438 N N . VAL A 1 434 ? -12.973 -2.122 8.528 1.00 90.44 434 VAL A N 1
ATOM 3439 C CA . VAL A 1 434 ? -13.663 -2.390 7.257 1.00 90.44 434 VAL A CA 1
ATOM 3440 C C . VAL A 1 434 ? -14.784 -3.401 7.471 1.00 90.44 434 VAL A C 1
ATOM 3442 O O . VAL A 1 434 ? -14.576 -4.483 8.015 1.00 90.44 434 VAL A O 1
ATOM 3445 N N . SER A 1 435 ? -15.995 -3.063 7.029 1.00 88.88 435 SER A N 1
ATOM 3446 C CA . SER A 1 435 ? -17.137 -3.970 7.139 1.00 88.88 435 SER A CA 1
ATOM 3447 C C . SER A 1 435 ? -16.991 -5.157 6.181 1.00 88.88 435 SER A C 1
ATOM 3449 O O . SER A 1 435 ? -16.570 -4.998 5.031 1.00 88.88 435 SER A O 1
ATOM 3451 N N . SER A 1 436 ? -17.385 -6.353 6.630 1.00 84.94 436 SER A N 1
ATOM 3452 C CA . SER A 1 436 ? -17.313 -7.576 5.814 1.00 84.94 436 SER A CA 1
ATOM 3453 C C . SER A 1 436 ? -18.194 -7.525 4.559 1.00 84.94 436 SER A C 1
ATOM 3455 O O . SER A 1 436 ? -17.908 -8.195 3.576 1.00 84.94 436 SER A O 1
ATOM 3457 N N . GLY A 1 437 ? -19.256 -6.712 4.576 1.00 86.38 437 GLY A N 1
ATOM 3458 C CA . GLY A 1 437 ? -20.156 -6.508 3.438 1.00 86.38 437 GLY A CA 1
ATOM 3459 C C . GLY A 1 437 ? -19.763 -5.368 2.492 1.00 86.38 437 GLY A C 1
ATOM 3460 O O . GLY A 1 437 ? -20.464 -5.152 1.504 1.00 86.38 437 GLY A O 1
ATOM 3461 N N . SER A 1 438 ? -18.692 -4.619 2.782 1.00 91.06 438 SER A N 1
ATOM 3462 C CA . SER A 1 438 ? -18.269 -3.498 1.933 1.00 91.06 438 SER A CA 1
ATOM 3463 C C . SER A 1 438 ? -17.809 -3.967 0.548 1.00 91.06 438 SER A C 1
ATOM 3465 O O . SER A 1 438 ? -17.344 -5.091 0.362 1.00 91.06 438 SER A O 1
ATOM 3467 N N . GLU A 1 439 ? -17.937 -3.096 -0.453 1.00 91.88 439 GLU A N 1
ATOM 3468 C CA . GLU A 1 439 ? -17.386 -3.330 -1.795 1.00 91.88 439 GLU A CA 1
ATOM 3469 C C . GLU A 1 439 ? -15.870 -3.532 -1.748 1.00 91.88 439 GLU A C 1
ATOM 3471 O O . GLU A 1 439 ? -15.393 -4.568 -2.190 1.00 91.88 439 GLU A O 1
ATOM 3476 N N . ALA A 1 440 ? -15.147 -2.654 -1.045 1.00 90.06 440 ALA A N 1
ATOM 3477 C CA . ALA A 1 440 ? -13.700 -2.771 -0.875 1.00 90.06 440 ALA A CA 1
ATOM 3478 C C . ALA A 1 440 ? -13.260 -4.117 -0.268 1.00 90.06 440 ALA A C 1
ATOM 3480 O O . ALA A 1 440 ? -12.235 -4.665 -0.669 1.00 90.06 440 ALA A O 1
ATOM 3481 N N . ARG A 1 441 ? -14.025 -4.680 0.683 1.00 89.38 441 ARG A N 1
ATOM 3482 C CA . ARG A 1 441 ? -13.718 -6.005 1.240 1.00 89.38 441 ARG A CA 1
ATOM 3483 C C . ARG A 1 441 ? -13.930 -7.116 0.214 1.00 89.38 441 ARG A C 1
ATOM 3485 O O . ARG A 1 441 ? -13.089 -8.003 0.125 1.00 89.38 441 ARG A O 1
ATOM 3492 N N . ARG A 1 442 ? -15.014 -7.055 -0.564 1.00 91.88 442 ARG A N 1
ATOM 3493 C CA . ARG A 1 442 ? -15.297 -8.030 -1.629 1.00 91.88 442 ARG A CA 1
ATOM 3494 C C . ARG A 1 442 ? -14.231 -7.989 -2.721 1.00 91.88 442 ARG A C 1
ATOM 3496 O O . ARG A 1 442 ? -13.754 -9.045 -3.116 1.00 91.88 442 ARG A O 1
ATOM 3503 N N . ASP A 1 443 ? -13.812 -6.796 -3.131 1.00 93.31 443 ASP A N 1
ATOM 3504 C CA . ASP A 1 443 ? -12.752 -6.614 -4.128 1.00 93.31 443 ASP A CA 1
ATOM 3505 C C . ASP A 1 443 ? -11.410 -7.150 -3.616 1.00 93.31 443 ASP A C 1
ATOM 3507 O O . ASP A 1 443 ? -10.691 -7.839 -4.337 1.00 93.31 443 ASP A O 1
ATOM 3511 N N . MET A 1 444 ? -11.088 -6.894 -2.343 1.00 89.75 444 MET A N 1
ATOM 3512 C CA . MET A 1 444 ? -9.889 -7.436 -1.703 1.00 89.75 444 MET A CA 1
ATOM 3513 C C . MET A 1 444 ? -9.926 -8.969 -1.626 1.00 89.75 444 MET A C 1
ATOM 3515 O O . MET A 1 444 ? -8.925 -9.623 -1.905 1.00 89.75 444 MET A O 1
ATOM 3519 N N . GLU A 1 445 ? -11.061 -9.562 -1.251 1.00 90.62 445 GLU A N 1
ATOM 3520 C CA . GLU A 1 445 ? -11.221 -11.018 -1.178 1.00 90.62 445 GLU A CA 1
ATOM 3521 C C . GLU A 1 445 ? -11.153 -11.674 -2.564 1.00 90.62 445 GLU A C 1
ATOM 3523 O O . GLU A 1 445 ? -10.527 -12.728 -2.710 1.00 90.62 445 GLU A O 1
ATOM 3528 N N . ASP A 1 446 ? -11.726 -11.039 -3.589 1.00 92.38 446 ASP A N 1
ATOM 3529 C CA . ASP A 1 446 ? -11.646 -11.509 -4.972 1.00 92.38 446 ASP A CA 1
ATOM 3530 C C . ASP A 1 446 ? -10.215 -11.426 -5.523 1.00 92.38 446 ASP A C 1
ATOM 3532 O O . ASP A 1 446 ? -9.714 -12.395 -6.102 1.00 92.38 446 ASP A O 1
ATOM 3536 N N . TYR A 1 447 ? -9.514 -10.320 -5.252 1.00 93.19 447 TYR A N 1
ATOM 3537 C CA . TYR A 1 447 ? -8.098 -10.163 -5.581 1.00 93.19 447 TYR A CA 1
ATOM 3538 C C . TYR A 1 447 ? -7.246 -11.235 -4.891 1.00 93.19 447 TYR A C 1
ATOM 3540 O O . TYR A 1 447 ? -6.495 -11.953 -5.552 1.00 93.19 447 TYR A O 1
ATOM 3548 N N . ASN A 1 448 ? -7.414 -11.415 -3.578 1.00 91.12 448 ASN A N 1
ATOM 3549 C CA . ASN A 1 448 ? -6.643 -12.381 -2.795 1.00 91.12 448 ASN A CA 1
ATOM 3550 C C . ASN A 1 448 ? -6.887 -13.829 -3.238 1.00 91.12 448 ASN A C 1
ATOM 3552 O O . ASN A 1 448 ? -6.016 -14.682 -3.061 1.00 91.12 448 ASN A O 1
ATOM 3556 N N . LYS A 1 449 ? -8.063 -14.126 -3.801 1.00 90.00 449 LYS A N 1
ATOM 3557 C CA . LYS A 1 449 ? -8.402 -15.448 -4.331 1.00 90.00 449 LYS A CA 1
ATOM 3558 C C . LYS A 1 449 ? -7.754 -15.718 -5.689 1.00 90.00 449 LYS A C 1
ATOM 3560 O O . LYS A 1 449 ? -7.311 -16.840 -5.921 1.00 90.00 449 LYS A O 1
ATOM 3565 N N . HIS A 1 450 ? -7.717 -14.724 -6.577 1.00 93.00 450 HIS A N 1
ATOM 3566 C CA . HIS A 1 450 ? -7.183 -14.885 -7.933 1.00 93.00 450 HIS A CA 1
ATOM 3567 C C . HIS A 1 450 ? -5.665 -14.703 -8.010 1.00 93.00 450 HIS A C 1
ATOM 3569 O O . HIS A 1 450 ? -5.000 -15.444 -8.731 1.00 93.00 450 HIS A O 1
ATOM 3575 N N . PHE A 1 451 ? -5.116 -13.746 -7.262 1.00 90.75 451 PHE A N 1
ATOM 3576 C CA . PHE A 1 451 ? -3.708 -13.347 -7.343 1.00 90.75 451 PHE A CA 1
ATOM 3577 C C . PHE A 1 451 ? -2.904 -13.679 -6.080 1.00 90.75 451 PHE A C 1
ATOM 3579 O O . PHE A 1 451 ? -1.681 -13.549 -6.082 1.00 90.75 451 PHE A O 1
ATOM 3586 N N . GLY A 1 452 ? -3.567 -14.142 -5.017 1.00 89.12 452 GLY A N 1
ATOM 3587 C CA . GLY A 1 452 ? -2.971 -14.224 -3.687 1.00 89.12 452 GLY A CA 1
ATOM 3588 C C . GLY A 1 452 ? -2.989 -12.867 -2.972 1.00 89.12 452 GLY A C 1
ATOM 3589 O O . GLY A 1 452 ? -3.238 -11.831 -3.594 1.00 89.12 452 GLY A O 1
ATOM 3590 N N . PRO A 1 453 ? -2.768 -12.848 -1.648 1.00 90.25 453 PRO A N 1
ATOM 3591 C CA . PRO A 1 453 ? -2.708 -11.603 -0.902 1.00 90.25 453 PRO A CA 1
ATOM 3592 C C . PRO A 1 453 ? -1.537 -10.740 -1.359 1.00 90.25 453 PRO A C 1
ATOM 3594 O O . PRO A 1 453 ? -0.468 -11.236 -1.722 1.00 90.25 453 PRO A O 1
ATOM 3597 N N . PHE A 1 454 ? -1.735 -9.426 -1.289 1.00 91.19 454 PHE A N 1
ATOM 3598 C CA . PHE A 1 454 ? -0.672 -8.472 -1.564 1.00 91.19 454 PHE A CA 1
ATOM 3599 C C . PHE A 1 454 ? 0.528 -8.720 -0.636 1.00 91.19 454 PHE A C 1
ATOM 3601 O O . PHE A 1 454 ? 0.353 -9.012 0.553 1.00 91.19 454 PHE A O 1
ATOM 3608 N N . TYR A 1 455 ? 1.737 -8.638 -1.192 1.00 92.38 455 TYR A N 1
ATOM 3609 C CA . TYR A 1 455 ? 2.981 -8.914 -0.477 1.00 92.38 455 TYR A CA 1
ATOM 3610 C C . TYR A 1 455 ? 3.215 -7.912 0.664 1.00 92.38 455 TYR A C 1
ATOM 3612 O O . TYR A 1 455 ? 2.721 -6.785 0.656 1.00 92.38 455 TYR A O 1
ATOM 3620 N N . ARG A 1 456 ? 3.974 -8.342 1.669 1.00 93.62 456 ARG A N 1
ATOM 3621 C CA . ARG A 1 456 ? 4.406 -7.520 2.805 1.00 93.62 456 ARG A CA 1
ATOM 3622 C C . ARG A 1 456 ? 5.643 -6.741 2.375 1.00 93.62 456 ARG A C 1
ATOM 3624 O O . ARG A 1 456 ? 6.424 -7.256 1.577 1.00 93.62 456 ARG A O 1
ATOM 3631 N N . ILE A 1 457 ? 5.796 -5.501 2.833 1.00 93.75 457 ILE A N 1
ATOM 3632 C CA . ILE A 1 457 ? 6.924 -4.668 2.409 1.00 93.75 457 ILE A CA 1
ATOM 3633 C C . ILE A 1 457 ? 7.680 -4.119 3.609 1.00 93.75 457 ILE A C 1
ATOM 3635 O O . ILE A 1 457 ? 7.130 -3.376 4.427 1.00 93.75 457 ILE A O 1
ATOM 3639 N N . GLU A 1 458 ? 8.974 -4.410 3.649 1.00 95.81 458 GLU A N 1
ATOM 3640 C CA . GLU A 1 458 ? 9.920 -3.787 4.558 1.00 95.81 458 GLU A CA 1
ATOM 3641 C C . GLU A 1 458 ? 10.606 -2.621 3.841 1.00 95.81 458 GLU A C 1
ATOM 3643 O O . GLU A 1 458 ? 11.316 -2.800 2.850 1.00 95.81 458 GLU A O 1
ATOM 3648 N N . HIS A 1 459 ? 10.371 -1.406 4.336 1.00 94.94 459 HIS A N 1
ATOM 3649 C CA . HIS A 1 459 ? 10.946 -0.176 3.798 1.00 94.94 459 HIS A CA 1
ATOM 3650 C C . HIS A 1 459 ? 12.071 0.330 4.687 1.00 94.94 459 HIS A C 1
ATOM 3652 O O . HIS A 1 459 ? 11.930 0.411 5.909 1.00 94.94 459 HIS A O 1
ATOM 3658 N N . ILE A 1 460 ? 13.154 0.765 4.052 1.00 96.19 460 ILE A N 1
ATOM 3659 C CA . ILE A 1 460 ? 14.274 1.437 4.698 1.00 96.19 460 ILE A CA 1
ATOM 3660 C C . ILE A 1 460 ? 14.581 2.688 3.889 1.00 96.19 460 ILE A C 1
ATOM 3662 O O . ILE A 1 460 ? 14.873 2.613 2.699 1.00 96.19 460 ILE A O 1
ATOM 3666 N N . ILE A 1 461 ? 14.510 3.841 4.538 1.00 96.25 461 ILE A N 1
ATOM 3667 C CA . ILE A 1 461 ? 14.865 5.132 3.964 1.00 96.25 461 ILE A CA 1
ATOM 3668 C C . ILE A 1 461 ? 16.152 5.585 4.638 1.00 96.25 461 ILE A C 1
ATOM 3670 O O . ILE A 1 461 ? 16.200 5.767 5.856 1.00 96.25 461 ILE A O 1
ATOM 3674 N N . ILE A 1 462 ? 17.200 5.757 3.842 1.00 95.75 462 ILE A N 1
ATOM 3675 C CA . ILE A 1 462 ? 18.534 6.119 4.308 1.00 95.75 462 ILE A CA 1
ATOM 3676 C C . ILE A 1 462 ? 18.863 7.502 3.759 1.00 95.75 462 ILE A C 1
ATOM 3678 O O . ILE A 1 462 ? 18.863 7.726 2.550 1.00 95.75 462 ILE A O 1
ATOM 3682 N N . THR A 1 463 ? 19.163 8.436 4.656 1.00 95.44 463 THR A N 1
ATOM 3683 C CA . THR A 1 463 ? 19.584 9.797 4.297 1.00 95.44 463 THR A CA 1
ATOM 3684 C C . THR A 1 463 ? 21.004 10.054 4.793 1.00 95.44 463 THR A C 1
ATOM 3686 O O . THR A 1 463 ? 21.301 9.719 5.947 1.00 95.44 463 THR A O 1
ATOM 3689 N N . PRO A 1 464 ? 21.887 10.655 3.982 1.00 94.94 464 PRO A N 1
ATOM 3690 C CA . PRO A 1 464 ? 23.214 11.049 4.432 1.00 94.94 464 PRO A CA 1
ATOM 3691 C C . PRO A 1 464 ? 23.110 12.196 5.446 1.00 94.94 464 PRO A C 1
ATOM 3693 O O . PRO A 1 464 ? 22.249 13.073 5.335 1.00 94.94 464 PRO A O 1
ATOM 3696 N N . LYS A 1 465 ? 23.981 12.204 6.463 1.00 92.31 465 LYS A N 1
ATOM 3697 C CA . LYS A 1 465 ? 24.043 13.328 7.418 1.00 92.31 465 LYS A CA 1
ATOM 3698 C C . LYS A 1 465 ? 24.632 14.583 6.784 1.00 92.31 465 LYS A C 1
ATOM 3700 O O . LYS A 1 465 ? 24.217 15.685 7.131 1.00 92.31 465 LYS A O 1
ATOM 3705 N N . ASN A 1 466 ? 25.583 14.405 5.868 1.00 90.44 466 ASN A N 1
ATOM 3706 C CA . ASN A 1 466 ? 26.047 15.483 5.012 1.00 90.44 466 ASN A CA 1
ATOM 3707 C C . ASN A 1 466 ? 25.071 15.632 3.838 1.00 90.44 466 ASN A C 1
ATOM 3709 O O . ASN A 1 466 ? 24.874 14.684 3.089 1.00 90.44 466 ASN A O 1
ATOM 3713 N N . GLN A 1 467 ? 24.454 16.802 3.699 1.00 86.62 467 GLN A N 1
ATOM 3714 C CA . GLN A 1 467 ? 23.484 17.097 2.637 1.00 86.62 467 GLN A CA 1
ATOM 3715 C C . GLN A 1 467 ? 24.086 17.957 1.513 1.00 86.62 467 GLN A C 1
ATOM 3717 O O . GLN A 1 467 ? 23.368 18.473 0.659 1.00 86.62 467 GLN A O 1
ATOM 3722 N N . GLU A 1 468 ? 25.409 18.124 1.498 1.00 90.12 468 GLU A N 1
ATOM 3723 C CA . GLU A 1 468 ? 26.103 18.872 0.455 1.00 90.12 468 GLU A CA 1
ATOM 3724 C C . GLU A 1 468 ? 26.134 18.093 -0.865 1.00 90.12 468 GLU A C 1
ATOM 3726 O O . GLU A 1 468 ? 26.555 16.937 -0.934 1.00 90.12 468 GLU A O 1
ATOM 3731 N N . SER A 1 469 ? 25.691 18.758 -1.931 1.00 89.56 469 SER A N 1
ATOM 3732 C CA . SER A 1 469 ? 25.835 18.260 -3.300 1.00 89.56 469 SER A CA 1
ATOM 3733 C C . SER A 1 469 ? 27.263 18.482 -3.793 1.00 89.56 469 SER A C 1
ATOM 3735 O O . SER A 1 469 ? 27.903 19.473 -3.437 1.00 89.56 469 SER A O 1
ATOM 3737 N N . PHE A 1 470 ? 27.751 17.592 -4.650 1.00 90.56 470 PHE A N 1
ATOM 3738 C CA . PHE A 1 470 ? 29.095 17.673 -5.221 1.00 90.56 470 PHE A CA 1
ATOM 3739 C C . PHE A 1 470 ? 29.038 17.648 -6.749 1.00 90.56 470 PHE A C 1
ATOM 3741 O O . PHE A 1 470 ? 28.062 17.196 -7.338 1.00 90.56 470 PHE A O 1
ATOM 3748 N N . TYR A 1 471 ? 30.073 18.162 -7.407 1.00 88.19 471 TYR A N 1
ATOM 3749 C CA . TYR A 1 471 ? 30.176 18.138 -8.866 1.00 88.19 471 TYR A CA 1
ATOM 3750 C C . TYR A 1 471 ? 31.181 17.078 -9.277 1.00 88.19 471 TYR A C 1
ATOM 3752 O O . TYR A 1 471 ? 32.293 17.052 -8.747 1.00 88.19 471 TYR A O 1
ATOM 3760 N N . TYR A 1 472 ? 30.797 16.221 -10.217 1.00 86.12 472 TYR A N 1
ATOM 3761 C CA . TYR A 1 472 ? 31.691 15.195 -10.735 1.00 86.12 472 TYR A CA 1
ATOM 3762 C C . TYR A 1 472 ? 31.413 14.930 -12.220 1.00 86.12 472 TYR A C 1
ATOM 3764 O O . TYR A 1 472 ? 30.241 14.835 -12.616 1.00 86.12 472 TYR A O 1
ATOM 3772 N N . PRO A 1 473 ? 32.461 14.821 -13.058 1.00 84.88 473 PRO A N 1
ATOM 3773 C CA . PRO A 1 473 ? 32.293 14.556 -14.475 1.00 84.88 473 PRO A CA 1
ATOM 3774 C C . PRO A 1 473 ? 31.925 13.097 -14.749 1.00 84.88 473 PRO A C 1
ATOM 3776 O O . PRO A 1 473 ? 32.523 12.178 -14.197 1.00 84.88 473 PRO A O 1
ATOM 3779 N N . VAL A 1 474 ? 30.987 12.888 -15.668 1.00 82.00 474 VAL A N 1
ATOM 3780 C CA . VAL A 1 474 ? 30.623 11.565 -16.191 1.00 82.00 474 VAL A CA 1
ATOM 3781 C C . VAL A 1 474 ? 30.834 11.488 -17.694 1.00 82.00 474 VAL A C 1
ATOM 3783 O O . VAL A 1 474 ? 30.721 12.493 -18.402 1.00 82.00 474 VAL A O 1
ATOM 3786 N N . VAL A 1 475 ? 31.145 10.285 -18.176 1.00 76.69 475 VAL A N 1
ATOM 3787 C CA . VAL A 1 475 ? 31.358 10.018 -19.602 1.00 76.69 475 VAL A CA 1
ATOM 3788 C C . VAL A 1 475 ? 30.028 9.621 -20.225 1.00 76.69 475 VAL A C 1
ATOM 3790 O O . VAL A 1 475 ? 29.590 8.481 -20.132 1.00 76.69 475 VAL A O 1
ATOM 3793 N N . LEU A 1 476 ? 29.366 10.566 -20.878 1.00 68.44 476 LEU A N 1
ATOM 3794 C CA . LEU A 1 476 ? 28.138 10.310 -21.623 1.00 68.44 476 LEU A CA 1
ATOM 3795 C C . LEU A 1 476 ? 28.468 10.314 -23.109 1.00 68.44 476 LEU A C 1
ATOM 3797 O O . LEU A 1 476 ? 28.809 11.357 -23.656 1.00 68.44 476 LEU A O 1
ATOM 3801 N N . ASN A 1 477 ? 28.346 9.151 -23.754 1.00 62.22 477 ASN A N 1
ATOM 3802 C CA . ASN A 1 477 ? 28.492 9.001 -25.207 1.00 62.22 477 ASN A CA 1
ATOM 3803 C C . ASN A 1 477 ? 29.825 9.567 -25.721 1.00 62.22 477 ASN A C 1
ATOM 3805 O O . ASN A 1 477 ? 29.865 10.383 -26.634 1.00 62.22 477 ASN A O 1
ATOM 3809 N N . HIS A 1 478 ? 30.917 9.152 -25.069 1.00 66.50 478 HIS A N 1
ATOM 3810 C CA . HIS A 1 478 ? 32.294 9.591 -25.332 1.00 66.50 478 HIS A CA 1
ATOM 3811 C C . HIS A 1 478 ? 32.585 11.084 -25.065 1.00 66.50 478 HIS A C 1
ATOM 3813 O O . HIS A 1 478 ? 33.707 11.530 -25.298 1.00 66.50 478 HIS A O 1
ATOM 3819 N N . GLU A 1 479 ? 31.639 11.840 -24.493 1.00 70.50 479 GLU A N 1
ATOM 3820 C CA . GLU A 1 479 ? 31.837 13.217 -24.025 1.00 70.50 479 GLU A CA 1
ATOM 3821 C C . GLU A 1 479 ? 31.891 13.292 -22.492 1.00 70.50 479 GLU A C 1
ATOM 3823 O O . GLU A 1 479 ? 31.082 12.687 -21.787 1.00 70.50 479 GLU A O 1
ATOM 3828 N N . LEU A 1 480 ? 32.816 14.093 -21.959 1.00 78.44 480 LEU A N 1
ATOM 3829 C CA . LEU A 1 480 ? 32.934 14.341 -20.522 1.00 78.44 480 LEU A CA 1
ATOM 3830 C C . LEU A 1 480 ? 32.008 15.502 -20.120 1.00 78.44 480 LEU A C 1
ATOM 3832 O O . LEU A 1 480 ? 32.238 16.644 -20.520 1.00 78.44 480 LEU A O 1
ATOM 3836 N N . LYS A 1 481 ? 30.965 15.234 -19.326 1.00 79.19 481 LYS A N 1
ATOM 3837 C CA . LYS A 1 481 ? 30.012 16.256 -18.850 1.00 79.19 481 LYS A CA 1
ATOM 3838 C C . LYS A 1 481 ? 30.055 16.372 -17.338 1.00 79.19 481 LYS A C 1
ATOM 3840 O O . LYS A 1 481 ? 29.922 15.375 -16.638 1.00 79.19 481 LYS A O 1
ATOM 3845 N N . ASN A 1 482 ? 30.216 17.595 -16.835 1.00 85.06 482 ASN A N 1
ATOM 3846 C CA . ASN A 1 482 ? 30.203 17.862 -15.401 1.00 85.06 482 ASN A CA 1
ATOM 3847 C C . ASN A 1 482 ? 28.760 18.020 -14.906 1.00 85.06 482 ASN A C 1
ATOM 3849 O O . ASN A 1 482 ? 28.041 18.893 -15.391 1.00 85.06 482 ASN A O 1
ATOM 3853 N N . ILE A 1 483 ? 28.341 17.170 -13.967 1.00 85.44 483 ILE A N 1
ATOM 3854 C CA . ILE A 1 483 ? 26.972 17.127 -13.437 1.00 85.44 483 ILE A CA 1
ATOM 3855 C C . ILE A 1 483 ? 27.018 17.337 -11.919 1.00 85.44 483 ILE A C 1
ATOM 3857 O O . ILE A 1 483 ? 27.973 16.933 -11.254 1.00 85.44 483 ILE A O 1
ATOM 3861 N N . SER A 1 484 ? 25.994 18.000 -11.377 1.00 89.44 484 SER A N 1
ATOM 3862 C CA . SER A 1 484 ? 25.770 18.100 -9.934 1.00 89.44 484 SER A CA 1
ATOM 3863 C C . SER A 1 484 ? 25.101 16.831 -9.407 1.00 89.44 484 SER A C 1
ATOM 3865 O O . SER A 1 484 ? 24.004 16.482 -9.849 1.00 89.44 484 SER A O 1
ATOM 3867 N N . TRP A 1 485 ? 25.726 16.198 -8.426 1.00 91.44 485 TRP A N 1
ATOM 3868 C CA . TRP A 1 485 ? 25.259 14.992 -7.762 1.00 91.44 485 TRP A CA 1
ATOM 3869 C C . TRP A 1 485 ? 24.748 15.310 -6.362 1.00 91.44 485 TRP A C 1
ATOM 3871 O O . TRP A 1 485 ? 25.368 16.059 -5.603 1.00 91.44 485 TRP A O 1
ATOM 3881 N N . GLY A 1 486 ? 23.611 14.716 -6.024 1.00 91.50 486 GLY A N 1
ATOM 3882 C CA . GLY A 1 486 ? 23.044 14.739 -4.690 1.00 91.50 486 GLY A CA 1
ATOM 3883 C C . GLY A 1 486 ? 23.935 14.000 -3.686 1.00 91.50 486 GLY A C 1
ATOM 3884 O O . GLY A 1 486 ? 24.771 13.172 -4.061 1.00 91.50 486 GLY A O 1
ATOM 3885 N N . PRO A 1 487 ? 23.749 14.262 -2.386 1.00 92.62 487 PRO A N 1
ATOM 3886 C CA . PRO A 1 487 ? 24.614 13.732 -1.333 1.00 92.62 487 PRO A CA 1
ATOM 3887 C C . PRO A 1 487 ? 24.566 12.198 -1.219 1.00 92.62 487 PRO A C 1
ATOM 3889 O O . PRO A 1 487 ? 25.508 11.583 -0.726 1.00 92.62 487 PRO A O 1
ATOM 3892 N N . VAL A 1 488 ? 23.495 11.562 -1.712 1.00 93.19 488 VAL A N 1
ATOM 3893 C CA . VAL A 1 488 ? 23.324 10.096 -1.738 1.00 93.19 488 VAL A CA 1
ATOM 3894 C C . VAL A 1 488 ? 24.366 9.406 -2.613 1.00 93.19 488 VAL A C 1
ATOM 3896 O O . VAL A 1 488 ? 24.684 8.249 -2.372 1.00 93.19 488 VAL A O 1
ATOM 3899 N N . PHE A 1 489 ? 24.911 10.096 -3.614 1.00 92.44 489 PHE A N 1
ATOM 3900 C CA . PHE A 1 489 ? 25.866 9.505 -4.550 1.00 92.44 489 PHE A CA 1
ATOM 3901 C C . PHE A 1 489 ? 27.311 9.539 -4.053 1.00 92.44 489 PHE A C 1
ATOM 3903 O O . PHE A 1 489 ? 28.204 9.114 -4.776 1.00 92.44 489 PHE A O 1
ATOM 3910 N N . GLN A 1 490 ? 27.563 10.018 -2.831 1.00 91.31 490 GLN A N 1
ATOM 3911 C CA . GLN A 1 490 ? 28.890 9.914 -2.231 1.00 91.31 490 GLN A CA 1
ATOM 3912 C C . GLN A 1 490 ? 29.280 8.437 -2.084 1.00 91.31 490 GLN A C 1
ATOM 3914 O O . GLN A 1 490 ? 28.545 7.644 -1.493 1.00 91.31 490 GLN A O 1
ATOM 3919 N N . GLN A 1 491 ? 30.454 8.078 -2.599 1.00 90.38 491 GLN A N 1
ATOM 3920 C CA . GLN A 1 491 ? 30.942 6.697 -2.640 1.00 90.38 491 GLN A CA 1
ATOM 3921 C C . GLN A 1 491 ? 30.968 6.043 -1.249 1.00 90.38 491 GLN A C 1
ATOM 3923 O O . GLN A 1 491 ? 30.441 4.944 -1.083 1.00 90.38 491 GLN A O 1
ATOM 3928 N N . ASP A 1 492 ? 31.492 6.741 -0.236 1.00 91.56 492 ASP A N 1
ATOM 3929 C CA . ASP A 1 492 ? 31.550 6.248 1.148 1.00 91.56 492 ASP A CA 1
ATOM 3930 C C . ASP A 1 492 ? 30.156 5.952 1.720 1.00 91.56 492 ASP A C 1
ATOM 3932 O O . ASP A 1 492 ? 29.955 4.969 2.435 1.00 91.56 492 ASP A O 1
ATOM 3936 N N . PHE A 1 493 ? 29.172 6.793 1.389 1.00 93.62 493 PHE A N 1
ATOM 3937 C CA . PHE A 1 493 ? 27.788 6.601 1.810 1.00 93.62 493 PHE A CA 1
ATOM 3938 C C . PHE A 1 493 ? 27.148 5.402 1.100 1.00 93.62 493 PHE A C 1
ATOM 3940 O O . PHE A 1 493 ? 26.514 4.580 1.761 1.00 93.62 493 PHE A O 1
ATOM 3947 N N . LEU A 1 494 ? 27.340 5.266 -0.218 1.00 93.12 494 LEU A N 1
ATOM 3948 C CA . LEU A 1 494 ? 26.812 4.140 -0.996 1.00 93.12 494 LEU A CA 1
ATOM 3949 C C . LEU A 1 494 ? 27.404 2.805 -0.541 1.00 93.12 494 LEU A C 1
ATOM 3951 O O . LEU A 1 494 ? 26.659 1.843 -0.378 1.00 93.12 494 LEU A O 1
ATOM 3955 N N . LEU A 1 495 ? 28.710 2.747 -0.275 1.00 93.75 495 LEU A N 1
ATOM 3956 C CA . LEU A 1 495 ? 29.362 1.549 0.257 1.00 93.75 495 LEU A CA 1
ATOM 3957 C C . LEU A 1 495 ? 28.833 1.186 1.651 1.00 93.75 495 LEU A C 1
ATOM 3959 O O . LEU A 1 495 ? 28.542 0.018 1.907 1.00 93.75 495 LEU A O 1
ATOM 3963 N N . ALA A 1 496 ? 28.645 2.174 2.531 1.00 94.06 496 ALA A N 1
ATOM 3964 C CA . ALA A 1 496 ? 28.083 1.942 3.861 1.00 94.06 496 ALA A CA 1
ATOM 3965 C C . ALA A 1 496 ? 26.617 1.467 3.806 1.00 94.06 496 ALA A C 1
ATOM 3967 O O . ALA A 1 496 ? 26.210 0.593 4.571 1.00 94.06 496 ALA A O 1
ATOM 3968 N N . ALA A 1 497 ? 25.817 2.012 2.887 1.00 95.00 497 ALA A N 1
ATOM 3969 C CA . ALA A 1 497 ? 24.436 1.583 2.680 1.00 95.00 497 ALA A CA 1
ATOM 3970 C C . ALA A 1 497 ? 24.339 0.198 2.003 1.00 95.00 497 ALA A C 1
ATOM 3972 O O . ALA A 1 497 ? 23.440 -0.575 2.338 1.00 95.00 497 ALA A O 1
ATOM 3973 N N . LEU A 1 498 ? 25.277 -0.151 1.114 1.00 95.31 498 LEU A N 1
ATOM 3974 C CA . LEU A 1 498 ? 25.384 -1.492 0.532 1.00 95.31 498 LEU A CA 1
ATOM 3975 C C . LEU A 1 498 ? 25.717 -2.535 1.605 1.00 95.31 498 LEU A C 1
ATOM 3977 O O . LEU A 1 498 ? 25.086 -3.588 1.647 1.00 95.31 498 LEU A O 1
ATOM 3981 N N . ASP A 1 499 ? 26.666 -2.235 2.495 1.00 95.06 499 ASP A N 1
ATOM 3982 C CA . ASP A 1 499 ? 27.012 -3.107 3.623 1.00 95.06 499 ASP A CA 1
ATOM 3983 C C . ASP A 1 499 ? 25.796 -3.364 4.527 1.00 95.06 499 ASP A C 1
ATOM 3985 O O . ASP A 1 499 ? 25.496 -4.512 4.859 1.00 95.06 499 ASP A O 1
ATOM 3989 N N . LEU A 1 500 ? 25.012 -2.323 4.833 1.00 95.25 500 LEU A N 1
ATOM 3990 C CA . LEU A 1 500 ? 23.755 -2.480 5.569 1.00 95.25 500 LEU A CA 1
ATOM 3991 C C . LEU A 1 500 ? 22.771 -3.418 4.845 1.00 95.25 500 LEU A C 1
ATOM 3993 O O . LEU A 1 500 ? 22.197 -4.299 5.487 1.00 95.25 500 LEU A O 1
ATOM 3997 N N . GLN A 1 501 ? 22.588 -3.273 3.526 1.00 95.38 501 GLN A N 1
ATOM 3998 C CA . GLN A 1 501 ? 21.717 -4.172 2.758 1.00 95.38 501 GLN A CA 1
ATOM 3999 C C . GLN A 1 501 ? 22.207 -5.625 2.829 1.00 95.38 501 GLN A C 1
ATOM 4001 O O . GLN A 1 501 ? 21.417 -6.523 3.115 1.00 95.38 501 GLN A O 1
ATOM 4006 N N . LEU A 1 502 ? 23.503 -5.867 2.624 1.00 94.81 502 LEU A N 1
ATOM 4007 C CA . LEU A 1 502 ? 24.082 -7.213 2.651 1.00 94.81 502 LEU A CA 1
ATOM 4008 C C . LEU A 1 502 ? 23.983 -7.864 4.041 1.00 94.81 502 LEU A C 1
ATOM 4010 O O . LEU A 1 502 ? 23.762 -9.074 4.146 1.00 94.81 502 LEU A O 1
ATOM 4014 N N . GLN A 1 503 ? 24.098 -7.081 5.117 1.00 94.94 503 GLN A N 1
ATOM 4015 C CA . GLN A 1 503 ? 23.870 -7.570 6.480 1.00 94.94 503 GLN A CA 1
ATOM 4016 C C . GLN A 1 503 ? 22.408 -7.978 6.708 1.00 94.94 503 GLN A C 1
ATOM 4018 O O . GLN A 1 503 ? 22.154 -8.992 7.360 1.00 94.94 503 GLN A O 1
ATOM 4023 N N . ILE A 1 504 ? 21.451 -7.238 6.138 1.00 95.00 504 ILE A N 1
ATOM 4024 C CA . ILE A 1 504 ? 20.020 -7.571 6.202 1.00 95.00 504 ILE A CA 1
ATOM 4025 C C . ILE A 1 504 ? 19.709 -8.823 5.374 1.00 95.00 504 ILE A C 1
ATOM 4027 O O . ILE A 1 504 ? 18.970 -9.690 5.836 1.00 95.00 504 ILE A O 1
ATOM 4031 N N . GLU A 1 505 ? 20.301 -8.965 4.187 1.00 93.50 505 GLU A N 1
ATOM 4032 C CA . GLU A 1 505 ? 20.135 -10.157 3.345 1.00 93.50 505 GLU A CA 1
ATOM 4033 C C . GLU A 1 505 ? 20.636 -11.440 4.034 1.00 93.50 505 GLU A C 1
ATOM 4035 O O . GLU A 1 505 ? 20.050 -12.511 3.859 1.00 93.50 505 GLU A O 1
ATOM 4040 N N . ASN A 1 506 ? 21.685 -11.330 4.856 1.00 94.44 506 ASN A N 1
ATOM 4041 C CA . ASN A 1 506 ? 22.253 -12.437 5.632 1.00 94.44 506 ASN A CA 1
ATOM 4042 C C . ASN A 1 506 ? 21.583 -12.656 7.000 1.00 94.44 506 ASN A C 1
ATOM 4044 O O . ASN A 1 506 ? 21.992 -13.546 7.754 1.00 94.44 506 ASN A O 1
ATOM 4048 N N . LEU A 1 507 ? 20.561 -11.871 7.343 1.00 94.00 507 LEU A N 1
ATOM 4049 C CA . LEU A 1 507 ? 19.867 -11.980 8.619 1.00 94.00 507 LEU A CA 1
ATOM 4050 C C . LEU A 1 507 ? 19.090 -13.299 8.706 1.00 94.00 507 LEU A C 1
ATOM 4052 O O . LEU A 1 507 ? 18.277 -13.633 7.841 1.00 94.00 507 LEU A O 1
ATOM 4056 N N . THR A 1 508 ? 19.318 -14.027 9.798 1.00 93.25 508 THR A N 1
ATOM 4057 C CA . THR A 1 508 ? 18.629 -15.281 10.111 1.00 93.25 508 THR A CA 1
ATOM 4058 C C . THR A 1 508 ? 17.780 -15.129 11.362 1.00 93.25 508 THR A C 1
ATOM 4060 O O . THR A 1 508 ? 18.178 -14.486 12.341 1.00 93.25 508 THR A O 1
ATOM 4063 N N . ALA A 1 509 ? 16.593 -15.728 11.331 1.00 91.88 509 ALA A N 1
ATOM 4064 C CA . ALA A 1 509 ? 15.695 -15.790 12.473 1.00 91.88 509 ALA A CA 1
ATOM 4065 C C . ALA A 1 509 ? 15.473 -17.251 12.870 1.00 91.88 509 ALA A C 1
ATOM 4067 O O . ALA A 1 509 ? 15.207 -18.096 12.019 1.00 91.88 509 ALA A O 1
ATOM 4068 N N . ALA A 1 510 ? 15.605 -17.554 14.160 1.00 89.06 510 ALA A N 1
ATOM 4069 C CA . ALA A 1 510 ? 15.286 -18.875 14.685 1.00 89.06 510 ALA A CA 1
ATOM 4070 C C . ALA A 1 510 ? 13.771 -18.975 14.899 1.00 89.06 510 ALA A C 1
ATOM 4072 O O . ALA A 1 510 ? 13.188 -18.109 15.556 1.00 89.06 510 ALA A O 1
ATOM 4073 N N . PHE A 1 511 ? 13.152 -20.018 14.355 1.00 84.94 511 PHE A N 1
ATOM 4074 C CA . PHE A 1 511 ? 11.742 -20.326 14.557 1.00 84.94 511 PHE A CA 1
ATOM 4075 C C . PHE A 1 511 ? 11.588 -21.823 14.819 1.00 84.94 511 PHE A C 1
ATOM 4077 O O . PHE A 1 511 ? 11.909 -22.646 13.964 1.00 84.94 511 PHE A O 1
ATOM 4084 N N . ASP A 1 512 ? 11.129 -22.168 16.021 1.00 83.31 512 ASP A N 1
ATOM 4085 C CA . ASP A 1 512 ? 11.119 -23.535 16.548 1.00 83.31 512 ASP A CA 1
ATOM 4086 C C . ASP A 1 512 ? 12.501 -24.219 16.446 1.00 83.31 512 ASP A C 1
ATOM 4088 O O . ASP A 1 512 ? 13.415 -23.862 17.191 1.00 83.31 512 ASP A O 1
ATOM 4092 N N . ASN A 1 513 ? 12.656 -25.179 15.524 1.00 84.25 513 ASN A N 1
ATOM 4093 C CA . ASN A 1 513 ? 13.903 -25.901 15.226 1.00 84.25 513 ASN A CA 1
ATOM 4094 C C . ASN A 1 513 ? 14.549 -25.491 13.889 1.00 84.25 513 ASN A C 1
ATOM 4096 O O . ASN A 1 513 ? 15.638 -25.974 13.575 1.00 84.25 513 ASN A O 1
ATOM 4100 N N . ASP A 1 514 ? 13.903 -24.617 13.115 1.00 85.12 514 ASP A N 1
ATOM 4101 C CA . ASP A 1 514 ? 14.361 -24.198 11.794 1.00 85.12 514 ASP A CA 1
ATOM 4102 C C . ASP A 1 514 ? 14.987 -22.794 11.847 1.00 85.12 514 ASP A C 1
ATOM 4104 O O . ASP A 1 514 ? 14.577 -21.911 12.608 1.00 85.12 514 ASP A O 1
ATOM 4108 N N . THR A 1 515 ? 15.988 -22.559 10.998 1.00 90.62 515 THR A N 1
ATOM 4109 C CA . THR A 1 515 ? 16.548 -21.225 10.754 1.00 90.62 515 THR A CA 1
ATOM 4110 C C . THR A 1 515 ? 15.945 -20.649 9.483 1.00 90.62 515 THR A C 1
ATOM 4112 O O . THR A 1 515 ? 16.169 -21.175 8.396 1.00 90.62 515 THR A O 1
ATOM 4115 N N . ILE A 1 516 ? 15.195 -19.560 9.617 1.00 91.38 516 ILE A N 1
ATOM 4116 C CA . ILE A 1 516 ? 14.562 -18.865 8.497 1.00 91.38 516 ILE A CA 1
ATOM 4117 C C . ILE A 1 516 ? 15.568 -17.885 7.897 1.00 91.38 516 ILE A C 1
ATOM 4119 O O . ILE A 1 516 ? 16.046 -16.977 8.589 1.00 91.38 516 ILE A O 1
ATOM 4123 N N . HIS A 1 517 ? 15.849 -18.045 6.605 1.00 92.19 517 HIS A N 1
ATOM 4124 C CA . HIS A 1 517 ? 16.594 -17.075 5.811 1.00 92.19 517 HIS A CA 1
ATOM 4125 C C . HIS A 1 517 ? 15.638 -16.155 5.048 1.00 92.19 517 HIS A C 1
ATOM 4127 O O . HIS A 1 517 ? 14.516 -16.537 4.715 1.00 92.19 517 HIS A O 1
ATOM 4133 N N . LEU A 1 518 ? 16.109 -14.961 4.673 1.00 92.38 518 LEU A N 1
ATOM 4134 C CA . LEU A 1 518 ? 15.326 -14.054 3.826 1.00 92.38 518 LEU A CA 1
ATOM 4135 C C . LEU A 1 518 ? 14.902 -14.723 2.503 1.00 92.38 518 LEU A C 1
ATOM 4137 O O . LEU A 1 518 ? 13.770 -14.555 2.062 1.00 92.38 518 LEU A O 1
ATOM 4141 N N . LYS A 1 519 ? 15.775 -15.548 1.906 1.00 90.75 519 LYS A N 1
ATOM 4142 C CA . LYS A 1 519 ? 15.508 -16.279 0.650 1.00 90.75 519 LYS A CA 1
ATOM 4143 C C . LYS A 1 519 ? 14.333 -17.261 0.723 1.00 90.75 519 LYS A C 1
ATOM 4145 O O . LYS A 1 519 ? 13.799 -17.634 -0.320 1.00 90.75 519 LYS A O 1
ATOM 4150 N N . ASP A 1 520 ? 13.936 -17.676 1.924 1.00 89.81 520 ASP A N 1
ATOM 4151 C CA . ASP A 1 520 ? 12.826 -18.613 2.114 1.00 89.81 520 ASP A CA 1
ATOM 4152 C C . ASP A 1 520 ? 11.463 -17.908 2.093 1.00 89.81 520 ASP A C 1
ATOM 4154 O O . ASP A 1 520 ? 10.454 -18.532 1.764 1.00 89.81 520 ASP A O 1
ATOM 4158 N N . ILE A 1 521 ? 11.434 -16.614 2.431 1.00 92.06 521 ILE A N 1
ATOM 4159 C CA . ILE A 1 521 ? 10.205 -15.826 2.618 1.00 92.06 521 ILE A CA 1
ATOM 4160 C C . ILE A 1 521 ? 10.042 -14.691 1.598 1.00 92.06 521 ILE A C 1
ATOM 4162 O O . ILE A 1 521 ? 8.928 -14.220 1.380 1.00 92.06 521 ILE A O 1
ATOM 4166 N N . CYS A 1 522 ? 11.130 -14.229 0.984 1.00 93.12 522 CYS A N 1
ATOM 4167 C CA . CYS A 1 522 ? 11.102 -13.116 0.045 1.00 93.12 522 CYS A CA 1
ATOM 4168 C C . CYS A 1 522 ? 10.389 -13.476 -1.264 1.00 93.12 522 CYS A C 1
ATOM 4170 O O . CYS A 1 522 ? 10.315 -14.639 -1.671 1.00 93.12 522 CYS A O 1
ATOM 4172 N N . LEU A 1 523 ? 9.895 -12.457 -1.964 1.00 92.75 523 LEU A N 1
ATOM 4173 C CA . LEU A 1 523 ? 9.326 -12.635 -3.293 1.00 92.75 523 LEU A CA 1
ATOM 4174 C C . LEU A 1 523 ? 10.439 -12.901 -4.325 1.00 92.75 523 LEU A C 1
ATOM 4176 O O . LEU A 1 523 ? 11.326 -12.069 -4.519 1.00 92.75 523 LEU A O 1
ATOM 4180 N N . SER A 1 524 ? 10.364 -14.039 -5.022 1.00 93.12 524 SER A N 1
ATOM 4181 C CA . SER A 1 524 ? 11.281 -14.420 -6.110 1.00 93.12 524 SER A CA 1
ATOM 4182 C C . SER A 1 524 ? 10.499 -14.709 -7.400 1.00 93.12 524 SER A C 1
ATOM 4184 O O . SER A 1 524 ? 9.959 -15.808 -7.542 1.00 93.12 524 SER A O 1
ATOM 4186 N N . PRO A 1 525 ? 10.435 -13.763 -8.356 1.00 89.50 525 PRO A N 1
ATOM 4187 C CA . PRO A 1 525 ? 9.547 -13.861 -9.519 1.00 89.50 525 PRO A CA 1
ATOM 4188 C C . PRO A 1 525 ? 9.952 -14.951 -10.522 1.00 89.50 525 PRO A C 1
ATOM 4190 O O . PRO A 1 525 ? 9.095 -15.515 -11.191 1.00 89.50 525 PRO A O 1
ATOM 4193 N N . LEU A 1 526 ? 11.246 -15.274 -10.620 1.00 89.69 526 LEU A N 1
ATOM 4194 C CA . LEU A 1 526 ? 11.783 -16.244 -11.583 1.00 89.69 526 LEU A CA 1
ATOM 4195 C C . LEU A 1 526 ? 12.029 -17.637 -10.979 1.00 89.69 526 LEU A C 1
ATOM 4197 O O . LEU A 1 526 ? 12.755 -18.443 -11.560 1.00 89.69 526 LEU A O 1
ATOM 4201 N N . LYS A 1 527 ? 11.465 -17.954 -9.809 1.00 87.50 527 LYS A N 1
ATOM 4202 C CA . LYS A 1 527 ? 11.636 -19.279 -9.191 1.00 87.50 527 LYS A CA 1
ATOM 4203 C C . LYS A 1 527 ? 10.962 -20.353 -10.074 1.00 87.50 527 LYS A C 1
ATOM 4205 O O . LYS A 1 527 ? 9.806 -20.160 -10.442 1.00 87.50 527 LYS A O 1
ATOM 4210 N N . PRO A 1 528 ? 11.626 -21.483 -10.418 1.00 85.56 528 PRO A N 1
ATOM 4211 C CA . PRO A 1 528 ? 12.892 -22.006 -9.882 1.00 85.56 528 PRO A CA 1
ATOM 4212 C C . PRO A 1 528 ? 14.171 -21.634 -10.659 1.00 85.56 528 PRO A C 1
ATOM 4214 O O . PRO A 1 528 ? 15.248 -22.021 -10.219 1.00 85.56 528 PRO A O 1
ATOM 4217 N N . LEU A 1 529 ? 14.088 -20.919 -11.787 1.00 87.81 529 LEU A N 1
ATOM 4218 C CA . LEU A 1 529 ? 15.254 -20.544 -12.609 1.00 87.81 529 LEU A CA 1
ATOM 4219 C C . LEU A 1 529 ? 16.244 -19.657 -11.842 1.00 87.81 529 LEU A C 1
ATOM 4221 O O . LEU A 1 529 ? 17.454 -19.837 -11.954 1.00 87.81 529 LEU A O 1
ATOM 4225 N N . ASN A 1 530 ? 15.727 -18.717 -11.048 1.00 89.31 530 ASN A N 1
ATOM 4226 C CA . ASN A 1 530 ? 16.511 -17.868 -10.158 1.00 89.31 530 ASN A CA 1
ATOM 4227 C C . ASN A 1 530 ? 15.798 -17.727 -8.805 1.00 89.31 530 ASN A C 1
ATOM 4229 O O . ASN A 1 530 ? 14.611 -17.406 -8.746 1.00 89.31 530 ASN A O 1
ATOM 4233 N N . SER A 1 531 ? 16.526 -17.975 -7.715 1.00 88.62 531 SER A N 1
ATOM 4234 C CA . SER A 1 531 ? 16.025 -17.909 -6.337 1.00 88.62 531 SER A CA 1
ATOM 4235 C C . SER A 1 531 ? 16.464 -16.645 -5.587 1.00 88.62 531 SER A C 1
ATOM 4237 O O . SER A 1 531 ? 16.441 -16.624 -4.357 1.00 88.62 531 SER A O 1
ATOM 4239 N N . ALA A 1 532 ? 16.954 -15.621 -6.288 1.00 92.50 532 ALA A N 1
ATOM 4240 C CA . ALA A 1 532 ? 17.257 -14.330 -5.682 1.00 92.50 532 ALA A CA 1
ATOM 4241 C C . ALA A 1 532 ? 15.970 -13.555 -5.340 1.00 92.50 532 ALA A C 1
ATOM 4243 O O . ALA A 1 532 ? 14.938 -13.686 -6.004 1.00 92.50 532 ALA A O 1
ATOM 4244 N N . CYS A 1 533 ? 16.036 -12.759 -4.275 1.00 93.19 533 CYS A N 1
ATOM 4245 C CA . CYS A 1 533 ? 14.925 -11.944 -3.793 1.00 93.19 533 CYS A CA 1
ATOM 4246 C C . CYS A 1 533 ? 14.756 -10.681 -4.643 1.00 93.19 533 CYS A C 1
ATOM 4248 O O . CYS A 1 533 ? 15.747 -10.066 -5.043 1.00 93.19 533 CYS A O 1
ATOM 4250 N N . ALA A 1 534 ? 13.512 -10.256 -4.863 1.00 93.06 534 ALA A N 1
ATOM 4251 C CA . ALA A 1 534 ? 13.169 -9.039 -5.598 1.00 93.06 534 ALA A CA 1
ATOM 4252 C C . ALA A 1 534 ? 13.397 -7.754 -4.776 1.00 93.06 534 ALA A C 1
ATOM 4254 O O . ALA A 1 534 ? 12.472 -6.981 -4.546 1.00 93.06 534 ALA A O 1
ATOM 4255 N N . ILE A 1 535 ? 14.627 -7.533 -4.306 1.00 94.00 535 ILE A N 1
ATOM 4256 C CA . ILE A 1 535 ? 15.000 -6.342 -3.532 1.00 94.00 535 ILE A CA 1
ATOM 4257 C C . ILE A 1 535 ? 15.073 -5.136 -4.471 1.00 94.00 535 ILE A C 1
ATOM 4259 O O . ILE A 1 535 ? 15.849 -5.130 -5.428 1.00 94.00 535 ILE A O 1
ATOM 4263 N N . GLN A 1 536 ? 14.277 -4.110 -4.179 1.00 93.19 536 GLN A N 1
ATOM 4264 C CA . GLN A 1 536 ? 14.270 -2.849 -4.913 1.00 93.19 536 GLN A CA 1
ATOM 4265 C C . GLN A 1 536 ? 15.211 -1.869 -4.212 1.00 93.19 536 GLN A C 1
ATOM 4267 O O . GLN A 1 536 ? 14.869 -1.290 -3.180 1.00 93.19 536 GLN A O 1
ATOM 4272 N N . SER A 1 537 ? 16.413 -1.698 -4.758 1.00 93.88 537 SER A N 1
ATOM 4273 C CA . SER A 1 537 ? 17.407 -0.736 -4.276 1.00 93.88 537 SER A CA 1
ATOM 4274 C C . SER A 1 537 ? 18.311 -0.265 -5.411 1.00 93.88 537 SER A C 1
ATOM 4276 O O . SER A 1 537 ? 18.464 -0.960 -6.415 1.00 93.88 537 SER A O 1
ATOM 4278 N N . ILE A 1 538 ? 18.975 0.886 -5.245 1.00 93.12 538 ILE A N 1
ATOM 4279 C CA . ILE A 1 538 ? 19.956 1.386 -6.229 1.00 93.12 538 ILE A CA 1
ATOM 4280 C C . ILE A 1 538 ? 21.058 0.358 -6.532 1.00 93.12 538 ILE A C 1
ATOM 4282 O O . ILE A 1 538 ? 21.593 0.313 -7.639 1.00 93.12 538 ILE A O 1
ATOM 4286 N N . PHE A 1 539 ? 21.382 -0.492 -5.555 1.00 93.44 539 PHE A N 1
ATOM 4287 C CA . PHE A 1 539 ? 22.432 -1.499 -5.653 1.00 93.44 539 PHE A CA 1
ATOM 4288 C C . PHE A 1 539 ? 22.088 -2.621 -6.634 1.00 93.44 539 PHE A C 1
ATOM 4290 O O . PHE A 1 539 ? 22.999 -3.258 -7.168 1.00 93.44 539 PHE A O 1
ATOM 4297 N N . GLY A 1 540 ? 20.802 -2.794 -6.959 1.00 91.38 540 GLY A N 1
ATOM 4298 C CA . GLY A 1 540 ? 20.360 -3.694 -8.017 1.00 91.38 540 GLY A CA 1
ATOM 4299 C C . GLY A 1 540 ? 20.996 -3.366 -9.372 1.00 91.38 540 GLY A C 1
ATOM 4300 O O . GLY A 1 540 ? 21.406 -4.290 -10.070 1.00 91.38 540 GLY A O 1
ATOM 4301 N N . PHE A 1 541 ? 21.216 -2.083 -9.699 1.00 90.62 541 PHE A N 1
ATOM 4302 C CA . PHE A 1 541 ? 21.909 -1.686 -10.938 1.00 90.62 541 PHE A CA 1
ATOM 4303 C C . PHE A 1 541 ? 23.357 -2.198 -11.025 1.00 90.62 541 PHE A C 1
ATOM 4305 O O . PHE A 1 541 ? 23.898 -2.315 -12.123 1.00 90.62 541 PHE A O 1
ATOM 4312 N N . TYR A 1 542 ? 23.965 -2.524 -9.882 1.00 91.69 542 TYR A N 1
ATOM 4313 C CA . TYR A 1 542 ? 25.341 -3.013 -9.742 1.00 91.69 542 TYR A CA 1
ATOM 4314 C C . TYR A 1 542 ? 25.396 -4.474 -9.275 1.00 91.69 542 TYR A C 1
ATOM 4316 O O . TYR A 1 542 ? 26.396 -4.928 -8.713 1.00 91.69 542 TYR A O 1
ATOM 4324 N N . GLN A 1 543 ? 24.286 -5.206 -9.419 1.00 90.44 543 GLN A N 1
ATOM 4325 C CA . GLN A 1 543 ? 24.141 -6.598 -8.990 1.00 90.44 543 GLN A CA 1
ATOM 4326 C C . GLN A 1 543 ? 24.552 -6.844 -7.521 1.00 90.44 543 GLN A C 1
ATOM 4328 O O . GLN A 1 543 ? 25.046 -7.922 -7.189 1.00 90.44 543 GLN A O 1
ATOM 4333 N N . ASN A 1 544 ? 24.353 -5.850 -6.646 1.00 91.81 544 ASN A N 1
ATOM 4334 C CA . ASN A 1 544 ? 24.738 -5.859 -5.229 1.00 91.81 544 ASN A CA 1
ATOM 4335 C C . ASN A 1 544 ? 26.239 -6.132 -4.969 1.00 91.81 544 ASN A C 1
ATOM 4337 O O . ASN A 1 544 ? 26.596 -6.673 -3.922 1.00 91.81 544 ASN A O 1
ATOM 4341 N N . LYS A 1 545 ? 27.139 -5.776 -5.898 1.00 90.44 545 LYS A N 1
ATOM 4342 C CA . LYS A 1 545 ? 28.593 -5.970 -5.738 1.00 90.44 545 LYS A CA 1
ATOM 4343 C C . LYS A 1 545 ? 29.318 -4.662 -5.434 1.00 90.44 545 LYS A C 1
ATOM 4345 O O . LYS A 1 545 ? 29.152 -3.671 -6.139 1.00 90.44 545 LYS A O 1
ATOM 4350 N N . ALA A 1 546 ? 30.195 -4.698 -4.431 1.00 89.12 546 ALA A N 1
ATOM 4351 C CA . ALA A 1 546 ? 31.024 -3.554 -4.048 1.00 89.12 546 ALA A CA 1
ATOM 4352 C C . ALA A 1 546 ? 32.106 -3.209 -5.095 1.00 89.12 546 ALA A C 1
ATOM 4354 O O . ALA A 1 546 ? 32.540 -2.062 -5.166 1.00 89.12 546 ALA A O 1
ATOM 4355 N N . ASP A 1 547 ? 32.516 -4.173 -5.929 1.00 87.69 547 ASP A N 1
ATOM 4356 C CA . ASP A 1 547 ? 33.597 -4.001 -6.914 1.00 87.69 547 ASP A CA 1
ATOM 4357 C C . ASP A 1 547 ? 33.309 -2.894 -7.939 1.00 87.69 547 ASP A C 1
ATOM 4359 O O . ASP A 1 547 ? 34.222 -2.179 -8.348 1.00 87.69 547 ASP A O 1
ATOM 4363 N N . PHE A 1 548 ? 32.036 -2.684 -8.296 1.00 84.56 548 PHE A N 1
ATOM 4364 C CA . PHE A 1 548 ? 31.630 -1.631 -9.234 1.00 84.56 548 PHE A CA 1
ATOM 4365 C C . PHE A 1 548 ? 31.869 -0.214 -8.706 1.00 84.56 548 PHE A C 1
ATOM 4367 O O . PHE A 1 548 ? 31.980 0.719 -9.494 1.00 84.56 548 PHE A O 1
ATOM 4374 N N . PHE A 1 549 ? 31.976 -0.042 -7.387 1.00 84.50 549 PHE A N 1
ATOM 4375 C CA . PHE A 1 549 ? 32.203 1.261 -6.768 1.00 84.50 549 PHE A CA 1
ATOM 4376 C C . PHE A 1 549 ? 33.688 1.594 -6.611 1.00 84.50 549 PHE A C 1
ATOM 4378 O O . PHE A 1 549 ? 33.996 2.684 -6.153 1.00 84.50 549 PHE A O 1
ATOM 4385 N N . GLN A 1 550 ? 34.622 0.700 -6.962 1.00 80.31 550 GLN A N 1
ATOM 4386 C CA . GLN A 1 550 ? 36.062 0.953 -6.789 1.00 80.31 550 GLN A CA 1
ATOM 4387 C C . GLN A 1 550 ? 36.624 1.965 -7.799 1.00 80.31 550 GLN A C 1
ATOM 4389 O O . GLN A 1 550 ? 37.638 2.603 -7.525 1.00 80.31 550 GLN A O 1
ATOM 4394 N N . ASN A 1 551 ? 35.975 2.128 -8.956 1.00 77.75 551 ASN A N 1
ATOM 4395 C CA . ASN A 1 551 ? 36.384 3.074 -9.990 1.00 77.75 551 ASN A CA 1
ATOM 4396 C C . ASN A 1 551 ? 35.494 4.328 -9.936 1.00 77.75 551 ASN A C 1
ATOM 4398 O O . ASN A 1 551 ? 34.318 4.266 -10.292 1.00 77.75 551 ASN A O 1
ATOM 4402 N N . GLU A 1 552 ? 36.040 5.466 -9.491 1.00 67.06 552 GLU A N 1
ATOM 4403 C CA . GLU A 1 552 ? 35.253 6.664 -9.139 1.00 67.06 552 GLU A CA 1
ATOM 4404 C C . GLU A 1 552 ? 34.420 7.254 -10.293 1.00 67.06 552 GLU A C 1
ATOM 4406 O O . GLU A 1 552 ? 33.375 7.857 -10.062 1.00 67.06 552 GLU A O 1
ATOM 4411 N N . THR A 1 553 ? 34.853 7.083 -11.544 1.00 69.19 553 THR A N 1
ATOM 4412 C CA . THR A 1 553 ? 34.172 7.662 -12.721 1.00 69.19 553 THR A CA 1
ATOM 4413 C C . THR A 1 553 ? 33.116 6.742 -13.328 1.00 69.19 553 THR A C 1
ATOM 4415 O O . THR A 1 553 ? 32.158 7.210 -13.955 1.00 69.19 553 THR A O 1
ATOM 4418 N N . ASP A 1 554 ? 33.271 5.435 -13.139 1.00 82.12 554 ASP A N 1
ATOM 4419 C CA . ASP A 1 554 ? 32.494 4.432 -13.861 1.00 82.12 554 ASP A CA 1
ATOM 4420 C C . ASP A 1 554 ? 31.129 4.207 -13.204 1.00 82.12 554 ASP A C 1
ATOM 4422 O O . ASP A 1 554 ? 30.113 4.154 -13.893 1.00 82.12 554 ASP A O 1
ATOM 4426 N N . TYR A 1 555 ? 31.058 4.198 -11.865 1.00 88.19 555 TYR A N 1
ATOM 4427 C CA . TYR A 1 555 ? 29.792 3.942 -11.169 1.00 88.19 555 TYR A CA 1
ATOM 4428 C C . TYR A 1 555 ? 28.748 5.044 -11.420 1.00 88.19 555 TYR A C 1
ATOM 4430 O O . TYR A 1 555 ? 27.598 4.742 -11.728 1.00 88.19 555 TYR A O 1
ATOM 4438 N N . LEU A 1 556 ? 29.137 6.325 -11.386 1.00 89.56 556 LEU A N 1
ATOM 4439 C CA . LEU A 1 556 ? 28.228 7.444 -11.678 1.00 89.56 556 LEU A CA 1
ATOM 4440 C C . LEU A 1 556 ? 27.753 7.429 -13.135 1.00 89.56 556 LEU A C 1
ATOM 4442 O O . LEU A 1 556 ? 26.583 7.692 -13.423 1.00 89.56 556 LEU A O 1
ATOM 4446 N N . THR A 1 557 ? 28.654 7.080 -14.054 1.00 86.44 557 THR A N 1
ATOM 4447 C CA . THR A 1 557 ? 28.340 6.937 -15.478 1.00 86.44 557 THR A CA 1
ATOM 4448 C C . THR A 1 557 ? 27.355 5.785 -15.704 1.00 86.44 557 THR A C 1
ATOM 4450 O O . THR A 1 557 ? 26.335 5.957 -16.379 1.00 86.44 557 THR A O 1
ATOM 4453 N N . HIS A 1 558 ? 27.605 4.634 -15.075 1.00 87.44 558 HIS A N 1
ATOM 4454 C CA . HIS A 1 558 ? 26.726 3.465 -15.111 1.00 87.44 558 HIS A CA 1
ATOM 4455 C C . HIS A 1 558 ? 25.354 3.769 -14.510 1.00 87.44 558 HIS A C 1
ATOM 4457 O O . HIS A 1 558 ? 24.333 3.478 -15.133 1.00 87.44 558 HIS A O 1
ATOM 4463 N N . PHE A 1 559 ? 25.297 4.451 -13.362 1.00 89.38 559 PHE A N 1
ATOM 4464 C CA . PHE A 1 559 ? 24.034 4.908 -12.785 1.00 89.38 559 PHE A CA 1
ATOM 4465 C C . PHE A 1 559 ? 23.269 5.820 -13.740 1.00 89.38 559 PHE A C 1
ATOM 4467 O O . PHE A 1 559 ? 22.058 5.666 -13.901 1.00 89.38 559 PHE A O 1
ATOM 4474 N N . LYS A 1 560 ? 23.938 6.772 -14.398 1.00 85.50 560 LYS A N 1
ATOM 4475 C CA . LYS A 1 560 ? 23.267 7.688 -15.327 1.00 85.50 560 LYS A CA 1
ATOM 4476 C C . LYS A 1 560 ? 22.656 6.944 -16.517 1.00 85.50 560 LYS A C 1
ATOM 4478 O O . LYS A 1 560 ? 21.527 7.243 -16.913 1.00 85.50 560 LYS A O 1
ATOM 4483 N N . ARG A 1 561 ? 23.365 5.938 -17.036 1.00 81.38 561 ARG A N 1
ATOM 4484 C CA . ARG A 1 561 ? 22.863 5.030 -18.074 1.00 81.38 561 ARG A CA 1
ATOM 4485 C C . ARG A 1 561 ? 21.658 4.230 -17.572 1.00 81.38 561 ARG A C 1
ATOM 4487 O O . ARG A 1 561 ? 20.604 4.281 -18.196 1.00 81.38 561 ARG A O 1
ATOM 4494 N N . CYS A 1 562 ? 21.772 3.564 -16.425 1.00 85.19 562 CYS A N 1
ATOM 4495 C CA . CYS A 1 562 ? 20.706 2.717 -15.885 1.00 85.19 562 CYS A CA 1
ATOM 4496 C C . CYS A 1 562 ? 19.491 3.497 -15.366 1.00 85.19 562 CYS A C 1
ATOM 4498 O O . CYS A 1 562 ? 18.373 3.013 -15.444 1.00 85.19 562 CYS A O 1
ATOM 4500 N N . SER A 1 563 ? 19.658 4.720 -14.871 1.00 84.38 563 SER A N 1
ATOM 4501 C CA . SER A 1 563 ? 18.526 5.570 -14.475 1.00 84.38 563 SER A CA 1
ATOM 4502 C C . SER A 1 563 ? 17.748 6.103 -15.681 1.00 84.38 563 SER A C 1
ATOM 4504 O O . SER A 1 563 ? 16.545 6.339 -15.572 1.00 84.38 563 SER A O 1
ATOM 4506 N N . SER A 1 564 ? 18.416 6.258 -16.829 1.00 77.69 564 SER A N 1
ATOM 4507 C CA . SER A 1 564 ? 17.792 6.675 -18.091 1.00 77.69 564 SER A CA 1
ATOM 4508 C C . SER A 1 564 ? 17.174 5.494 -18.849 1.00 77.69 564 SER A C 1
ATOM 4510 O O . SER A 1 564 ? 16.109 5.643 -19.442 1.00 77.69 564 SER A O 1
ATOM 4512 N N . ALA A 1 565 ? 17.811 4.320 -18.787 1.00 75.19 565 ALA A N 1
ATOM 4513 C CA . ALA A 1 565 ? 17.377 3.077 -19.421 1.00 75.19 565 ALA A CA 1
ATOM 4514 C C . ALA A 1 565 ? 17.476 1.885 -18.435 1.00 75.19 565 ALA A C 1
ATOM 4516 O O . ALA A 1 565 ? 18.330 1.011 -18.597 1.00 75.19 565 ALA A O 1
ATOM 4517 N N . PRO A 1 566 ? 16.596 1.798 -17.413 1.00 75.12 566 PRO A N 1
ATOM 4518 C CA . PRO A 1 566 ? 16.669 0.762 -16.365 1.00 75.12 566 PRO A CA 1
ATOM 4519 C C . PRO A 1 566 ? 16.400 -0.650 -16.879 1.00 75.12 566 PRO A C 1
ATOM 4521 O O . PRO A 1 566 ? 16.632 -1.633 -16.179 1.00 75.12 566 PRO A O 1
ATOM 4524 N N . LYS A 1 567 ? 15.895 -0.744 -18.108 1.00 72.94 567 LYS A N 1
ATOM 4525 C CA . LYS A 1 567 ? 15.483 -1.984 -18.749 1.00 72.94 567 LYS A CA 1
ATOM 4526 C C . LYS A 1 567 ? 16.535 -2.576 -19.689 1.00 72.94 567 LYS A C 1
ATOM 4528 O O . LYS A 1 567 ? 16.278 -3.615 -20.290 1.00 72.94 567 LYS A O 1
ATOM 4533 N N . ASP A 1 568 ? 17.705 -1.945 -19.799 1.00 74.50 568 ASP A N 1
ATOM 4534 C CA . ASP A 1 568 ? 18.889 -2.571 -20.393 1.00 74.50 568 ASP A CA 1
ATOM 4535 C C . ASP A 1 568 ? 19.266 -3.808 -19.556 1.00 74.50 568 ASP A C 1
ATOM 4537 O O . ASP A 1 568 ? 19.322 -3.742 -18.325 1.00 74.50 568 ASP A O 1
ATOM 4541 N N . SER A 1 569 ? 19.554 -4.938 -20.208 1.00 75.44 569 SER A N 1
ATOM 4542 C CA . SER A 1 569 ? 19.953 -6.179 -19.531 1.00 75.44 569 SER A CA 1
ATOM 4543 C C . SER A 1 569 ? 21.181 -6.005 -18.631 1.00 75.44 569 SER A C 1
ATOM 4545 O O . SER A 1 569 ? 21.324 -6.717 -17.640 1.00 75.44 569 SER A O 1
ATOM 4547 N N . LYS A 1 570 ? 22.055 -5.033 -18.937 1.00 80.56 570 LYS A N 1
ATOM 4548 C CA . LYS A 1 570 ? 23.232 -4.705 -18.112 1.00 80.56 570 LYS A CA 1
ATOM 4549 C C . LYS A 1 570 ? 22.865 -4.042 -16.775 1.00 80.56 570 LYS A C 1
ATOM 4551 O O . LYS A 1 570 ? 23.683 -4.025 -15.860 1.00 80.56 570 LYS A O 1
ATOM 4556 N N . CYS A 1 571 ? 21.647 -3.518 -16.660 1.00 85.50 571 CYS A N 1
ATOM 4557 C CA . CYS A 1 571 ? 21.120 -2.834 -15.481 1.00 85.50 571 CYS A CA 1
ATOM 4558 C C . CYS A 1 571 ? 20.177 -3.719 -14.650 1.00 85.50 571 CYS A C 1
ATOM 4560 O O . CYS A 1 571 ? 19.591 -3.243 -13.678 1.00 85.50 571 CYS A O 1
ATOM 4562 N N . PHE A 1 572 ? 20.004 -4.993 -15.018 1.00 88.56 572 PHE A N 1
ATOM 4563 C CA . PHE A 1 572 ? 19.130 -5.898 -14.278 1.00 88.56 572 PHE A CA 1
ATOM 4564 C C . PHE A 1 572 ? 19.682 -6.194 -12.887 1.00 88.56 572 PHE A C 1
ATOM 4566 O O . PHE A 1 572 ? 20.881 -6.420 -12.687 1.00 88.56 572 PHE A O 1
ATOM 4573 N N . ALA A 1 573 ? 18.758 -6.233 -11.934 1.00 91.38 573 ALA A N 1
ATOM 4574 C CA . ALA A 1 573 ? 19.038 -6.620 -10.569 1.00 91.38 573 ALA A CA 1
ATOM 4575 C C . ALA A 1 573 ? 19.302 -8.136 -10.469 1.00 91.38 573 ALA A C 1
ATOM 4577 O O . ALA A 1 573 ? 18.934 -8.896 -11.370 1.00 91.38 573 ALA A O 1
ATOM 4578 N N . PRO A 1 574 ? 19.890 -8.624 -9.359 1.00 91.06 574 PRO A N 1
ATOM 4579 C CA . PRO A 1 574 ? 20.242 -10.038 -9.194 1.00 91.06 574 PRO A CA 1
ATOM 4580 C C . PRO A 1 574 ? 19.080 -11.024 -9.362 1.00 91.06 574 PRO A C 1
ATOM 4582 O O . PRO A 1 574 ? 19.312 -12.188 -9.682 1.00 91.06 574 PRO A O 1
ATOM 4585 N N . PHE A 1 575 ? 17.833 -10.582 -9.169 1.00 90.69 575 PHE A N 1
ATOM 4586 C CA . PHE A 1 575 ? 16.635 -11.399 -9.390 1.00 90.69 575 PHE A CA 1
ATOM 4587 C C . PHE A 1 575 ? 16.275 -11.601 -10.869 1.00 90.69 575 PHE A C 1
ATOM 4589 O O . PHE A 1 575 ? 15.372 -12.379 -11.160 1.00 90.69 575 PHE A O 1
ATOM 4596 N N . GLY A 1 576 ? 16.998 -10.968 -11.800 1.00 85.94 576 GLY A N 1
ATOM 4597 C CA . GLY A 1 576 ? 16.857 -11.165 -13.246 1.00 85.94 576 GLY A CA 1
ATOM 4598 C C . GLY A 1 576 ? 15.826 -10.262 -13.923 1.00 85.94 576 GLY A C 1
ATOM 4599 O O . GLY A 1 576 ? 15.458 -10.532 -15.062 1.00 85.94 576 GLY A O 1
ATOM 4600 N N . GLY A 1 577 ? 15.361 -9.212 -13.243 1.00 85.88 577 GLY A N 1
ATOM 4601 C CA . GLY A 1 577 ? 14.473 -8.200 -13.814 1.00 85.88 577 GLY A CA 1
ATOM 4602 C C . GLY A 1 577 ? 14.986 -6.773 -13.593 1.00 85.88 577 GLY A C 1
ATOM 4603 O O . GLY A 1 577 ? 15.901 -6.558 -12.788 1.00 85.88 577 GLY A O 1
ATOM 4604 N N . PRO A 1 578 ? 14.420 -5.793 -14.318 1.00 87.44 578 PRO A N 1
ATOM 4605 C CA . PRO A 1 578 ? 14.736 -4.385 -14.122 1.00 87.44 578 PRO A CA 1
ATOM 4606 C C . PRO A 1 578 ? 14.140 -3.857 -12.813 1.00 87.44 578 PRO A C 1
ATOM 4608 O O . PRO A 1 578 ? 13.151 -4.383 -12.303 1.00 87.44 578 PRO A O 1
ATOM 4611 N N . ILE A 1 579 ? 14.727 -2.780 -12.296 1.00 85.75 579 ILE A N 1
ATOM 4612 C CA . ILE A 1 579 ? 14.101 -1.957 -11.254 1.00 85.75 579 ILE A CA 1
ATOM 4613 C C . ILE A 1 579 ? 12.996 -1.134 -11.927 1.00 85.75 579 ILE A C 1
ATOM 4615 O O . ILE A 1 579 ? 13.257 -0.511 -12.959 1.00 85.75 579 ILE A O 1
ATOM 4619 N N . ASP A 1 580 ? 11.787 -1.112 -11.356 1.00 73.44 580 ASP A N 1
ATOM 4620 C CA . ASP A 1 580 ? 10.603 -0.486 -11.975 1.00 73.44 580 ASP A CA 1
ATOM 4621 C C . ASP A 1 580 ? 10.860 0.963 -12.408 1.00 73.44 580 ASP A C 1
ATOM 4623 O O . ASP A 1 580 ? 10.535 1.368 -13.526 1.00 73.44 580 ASP A O 1
ATOM 4627 N N . SER A 1 581 ? 11.476 1.751 -11.525 1.00 78.44 581 SER A N 1
ATOM 4628 C CA . SER A 1 581 ? 12.021 3.065 -11.857 1.00 78.44 581 SER A CA 1
ATOM 4629 C C . SER A 1 581 ? 13.034 3.524 -10.811 1.00 78.44 581 SER A C 1
ATOM 4631 O O . SER A 1 581 ? 12.967 3.134 -9.643 1.00 78.44 581 SER A O 1
ATOM 4633 N N . ALA A 1 582 ? 13.921 4.443 -11.198 1.00 83.06 582 ALA A N 1
ATOM 4634 C CA . ALA A 1 582 ? 14.807 5.119 -10.250 1.00 83.06 582 ALA A CA 1
ATOM 4635 C C . ALA A 1 582 ? 14.032 5.889 -9.154 1.00 83.06 582 ALA A C 1
ATOM 4637 O O . ALA A 1 582 ? 14.571 6.114 -8.077 1.00 83.06 582 ALA A O 1
ATOM 4638 N N . ALA A 1 583 ? 12.760 6.239 -9.392 1.00 85.81 583 ALA A N 1
ATOM 4639 C CA . ALA A 1 583 ? 11.902 6.927 -8.425 1.00 85.81 583 ALA A CA 1
ATOM 4640 C C . ALA A 1 583 ? 11.420 6.034 -7.266 1.00 85.81 583 ALA A C 1
ATOM 4642 O O . ALA A 1 583 ? 11.028 6.558 -6.230 1.00 85.81 583 ALA A O 1
ATOM 4643 N N . VAL A 1 584 ? 11.435 4.704 -7.423 1.00 87.88 584 VAL A N 1
ATOM 4644 C CA . VAL A 1 584 ? 11.069 3.766 -6.342 1.00 87.88 584 VAL A CA 1
ATOM 4645 C C . VAL A 1 584 ? 12.217 3.608 -5.342 1.00 87.88 584 VAL A C 1
ATOM 4647 O O . VAL A 1 584 ? 11.982 3.387 -4.157 1.00 87.88 584 VAL A O 1
ATOM 4650 N N . VAL A 1 585 ? 13.459 3.746 -5.815 1.00 92.38 585 VAL A N 1
ATOM 4651 C CA . VAL A 1 585 ? 14.680 3.512 -5.027 1.00 92.38 585 VAL A CA 1
ATOM 4652 C C . VAL A 1 585 ? 15.361 4.800 -4.555 1.00 92.38 585 VAL A C 1
ATOM 4654 O O . VAL A 1 585 ? 16.279 4.741 -3.743 1.00 92.38 585 VAL A O 1
ATOM 4657 N N . LEU A 1 586 ? 14.931 5.970 -5.033 1.00 93.75 586 LEU A N 1
ATOM 4658 C CA . LEU A 1 586 ? 15.465 7.279 -4.647 1.00 93.75 586 LEU A CA 1
ATOM 4659 C C . LEU A 1 586 ? 14.347 8.225 -4.217 1.00 93.75 586 LEU A C 1
ATOM 4661 O O . LEU A 1 586 ? 13.222 8.141 -4.699 1.00 93.75 586 LEU A O 1
ATOM 4665 N N . GLY A 1 587 ? 14.676 9.171 -3.342 1.00 92.31 587 GLY A N 1
ATOM 4666 C CA . GLY A 1 587 ? 13.759 10.202 -2.865 1.00 92.31 587 GLY A CA 1
ATOM 4667 C C . GLY A 1 587 ? 14.420 11.574 -2.747 1.00 92.31 587 GLY A C 1
ATOM 4668 O O . GLY A 1 587 ? 15.646 11.701 -2.748 1.00 92.31 587 GLY A O 1
ATOM 4669 N N . GLY A 1 588 ? 13.595 12.619 -2.645 1.00 90.19 588 GLY A N 1
ATOM 4670 C CA . GLY A 1 588 ? 14.066 13.997 -2.462 1.00 90.19 588 GLY A CA 1
ATOM 4671 C C . GLY A 1 588 ? 14.815 14.567 -3.669 1.00 90.19 588 GLY A C 1
ATOM 4672 O O . GLY A 1 588 ? 15.751 15.337 -3.488 1.00 90.19 588 GLY A O 1
ATOM 4673 N N . PHE A 1 589 ? 14.445 14.152 -4.882 1.00 89.50 589 PHE A N 1
ATOM 4674 C CA . PHE A 1 589 ? 14.947 14.718 -6.135 1.00 89.50 589 PHE A CA 1
ATOM 4675 C C . PHE A 1 589 ? 13.928 15.704 -6.723 1.00 89.50 589 PHE A C 1
ATOM 4677 O O . PHE A 1 589 ? 12.731 15.592 -6.461 1.00 89.50 589 PHE A O 1
ATOM 4684 N N . ASN A 1 590 ? 14.403 16.654 -7.530 1.00 82.81 590 ASN A N 1
ATOM 4685 C CA . ASN A 1 590 ? 13.537 17.599 -8.239 1.00 82.81 590 ASN A CA 1
ATOM 4686 C C . ASN A 1 590 ? 13.069 16.994 -9.576 1.00 82.81 590 ASN A C 1
ATOM 4688 O O . ASN A 1 590 ? 12.158 16.173 -9.611 1.00 82.81 590 ASN A O 1
ATOM 4692 N N . GLU A 1 591 ? 13.711 17.373 -10.685 1.00 79.00 591 GLU A N 1
ATOM 4693 C CA . GLU A 1 591 ? 13.372 16.893 -12.035 1.00 79.00 591 GLU A CA 1
ATOM 4694 C C . GLU A 1 591 ? 14.244 15.712 -12.483 1.00 79.00 591 GLU A C 1
ATOM 4696 O O . GLU A 1 591 ? 13.798 14.860 -13.253 1.00 79.00 591 GLU A O 1
ATOM 4701 N N . THR A 1 592 ? 15.488 15.644 -11.999 1.00 82.50 592 THR A N 1
ATOM 4702 C CA . THR A 1 592 ? 16.463 14.607 -12.356 1.00 82.50 592 THR A CA 1
ATOM 4703 C C . THR A 1 592 ? 16.867 13.784 -11.140 1.00 82.50 592 THR A C 1
ATOM 4705 O O . THR A 1 592 ? 17.091 14.316 -10.050 1.00 82.50 592 THR A O 1
ATOM 4708 N N . TYR A 1 593 ? 17.022 12.475 -11.345 1.00 88.38 593 TYR A N 1
ATOM 4709 C CA . TYR A 1 593 ? 17.395 11.525 -10.291 1.00 88.38 593 TYR A CA 1
ATOM 4710 C C . TYR A 1 593 ? 18.786 11.785 -9.694 1.00 88.38 593 TYR A C 1
ATOM 4712 O O . TYR A 1 593 ? 19.037 11.408 -8.554 1.00 88.38 593 TYR A O 1
ATOM 4720 N N . ASP A 1 594 ? 19.663 12.484 -10.421 1.00 88.31 594 ASP A N 1
ATOM 4721 C CA . ASP A 1 594 ? 21.013 12.842 -9.964 1.00 88.31 594 ASP A CA 1
ATOM 4722 C C . ASP A 1 594 ? 20.980 13.722 -8.704 1.00 88.31 594 ASP A C 1
ATOM 4724 O O . ASP A 1 594 ? 21.918 13.702 -7.919 1.00 88.31 594 ASP A O 1
ATOM 4728 N N . SER A 1 595 ? 19.894 14.475 -8.490 1.00 90.25 595 SER A N 1
ATOM 4729 C CA . SER A 1 595 ? 19.719 15.386 -7.349 1.00 90.25 595 SER A CA 1
ATOM 4730 C C . SER A 1 595 ? 19.179 14.719 -6.074 1.00 90.25 595 SER A C 1
ATOM 4732 O O . SER A 1 595 ? 18.852 15.415 -5.116 1.00 90.25 595 SER A O 1
ATOM 4734 N N . ALA A 1 596 ? 19.062 13.387 -6.048 1.00 93.62 596 ALA A N 1
ATOM 4735 C CA . ALA A 1 596 ? 18.436 12.660 -4.946 1.00 93.62 596 ALA A CA 1
ATOM 4736 C C . ALA A 1 596 ? 19.127 12.871 -3.585 1.00 93.62 596 ALA A C 1
ATOM 4738 O O . ALA A 1 596 ? 20.354 12.831 -3.459 1.00 93.62 596 ALA A O 1
ATOM 4739 N N . GLN A 1 597 ? 18.303 13.041 -2.548 1.00 92.75 597 GLN A N 1
ATOM 4740 C CA . GLN A 1 597 ? 18.720 13.290 -1.161 1.00 92.75 597 GLN A CA 1
ATOM 4741 C C . GLN A 1 597 ? 18.474 12.100 -0.228 1.00 92.75 597 GLN A C 1
ATOM 4743 O O . GLN A 1 597 ? 19.038 12.048 0.866 1.00 92.75 597 GLN A O 1
ATOM 4748 N N . ALA A 1 598 ? 17.650 11.138 -0.646 1.00 94.19 598 ALA A N 1
ATOM 4749 C CA . ALA A 1 598 ? 17.371 9.921 0.103 1.00 94.19 598 ALA A CA 1
ATOM 4750 C C . ALA A 1 598 ? 17.491 8.678 -0.784 1.00 94.19 598 ALA A C 1
ATOM 4752 O O . ALA A 1 598 ? 17.131 8.702 -1.962 1.00 94.19 598 ALA A O 1
ATOM 4753 N N . LEU A 1 599 ? 17.952 7.586 -0.183 1.00 95.06 599 LEU A N 1
ATOM 4754 C CA . LEU A 1 599 ? 17.925 6.245 -0.750 1.00 95.06 599 LEU A CA 1
ATOM 4755 C C . LEU A 1 599 ? 16.773 5.457 -0.124 1.00 95.06 599 LEU A C 1
ATOM 4757 O O . LEU A 1 599 ? 16.566 5.527 1.087 1.00 95.06 599 LEU A O 1
ATOM 4761 N N . VAL A 1 600 ? 16.060 4.679 -0.934 1.00 95.69 600 VAL A N 1
ATOM 4762 C CA . VAL A 1 600 ? 14.996 3.777 -0.494 1.00 95.69 600 VAL A CA 1
ATOM 4763 C C . VAL A 1 600 ? 15.377 2.344 -0.855 1.00 95.69 600 VAL A C 1
ATOM 4765 O O . VAL A 1 600 ? 15.719 2.046 -1.998 1.00 95.69 600 VAL A O 1
ATOM 4768 N N . ILE A 1 601 ? 15.320 1.457 0.135 1.00 95.56 601 ILE A N 1
ATOM 4769 C CA . ILE A 1 601 ? 15.427 0.008 -0.035 1.00 95.56 601 ILE A CA 1
ATOM 4770 C C . ILE A 1 601 ? 14.065 -0.575 0.328 1.00 95.56 601 ILE A C 1
ATOM 4772 O O . ILE A 1 601 ? 13.594 -0.388 1.453 1.00 95.56 601 ILE A O 1
ATOM 4776 N N . ALA A 1 602 ? 13.438 -1.269 -0.618 1.00 95.31 602 ALA A N 1
ATOM 4777 C CA . ALA A 1 602 ? 12.193 -1.990 -0.391 1.00 95.31 602 ALA A CA 1
ATOM 4778 C C . ALA A 1 602 ? 12.409 -3.490 -0.605 1.00 95.31 602 ALA A C 1
ATOM 4780 O O . ALA A 1 602 ? 12.868 -3.929 -1.663 1.00 95.31 602 ALA A O 1
ATOM 4781 N N . ILE A 1 603 ? 12.079 -4.274 0.417 1.00 95.12 603 ILE A N 1
ATOM 4782 C CA . ILE A 1 603 ? 12.169 -5.732 0.396 1.00 95.12 603 ILE A CA 1
ATOM 4783 C C . ILE A 1 603 ? 10.733 -6.269 0.413 1.00 95.12 603 ILE A C 1
ATOM 4785 O O . ILE A 1 603 ? 10.034 -6.074 1.402 1.00 95.12 603 ILE A O 1
ATOM 4789 N N . PRO A 1 604 ? 10.253 -6.885 -0.680 1.00 94.62 604 PRO A N 1
ATOM 4790 C CA . PRO A 1 604 ? 8.952 -7.536 -0.704 1.00 94.62 604 PRO A CA 1
ATOM 4791 C C . PRO A 1 604 ? 9.048 -8.971 -0.161 1.00 94.62 604 PRO A C 1
ATOM 4793 O O . PRO A 1 604 ? 9.801 -9.807 -0.674 1.00 94.62 604 PRO A O 1
ATOM 4796 N N . VAL A 1 605 ? 8.233 -9.273 0.845 1.00 94.88 605 VAL A N 1
ATOM 4797 C CA . VAL A 1 605 ? 8.086 -10.590 1.475 1.00 94.88 605 VAL A CA 1
ATOM 4798 C C . VAL A 1 605 ? 6.719 -11.178 1.138 1.00 94.88 605 VAL A C 1
ATOM 4800 O O . VAL A 1 605 ? 5.703 -10.483 1.113 1.00 94.88 605 VAL A O 1
ATOM 4803 N N . ILE A 1 606 ? 6.677 -12.477 0.845 1.00 92.31 606 ILE A N 1
ATOM 4804 C CA . ILE A 1 606 ? 5.444 -13.158 0.444 1.00 92.31 606 ILE A CA 1
ATOM 4805 C C . ILE A 1 606 ? 4.453 -13.137 1.610 1.00 92.31 606 ILE A C 1
ATOM 4807 O O . ILE A 1 606 ? 4.780 -13.514 2.737 1.00 92.31 606 ILE A O 1
ATOM 4811 N N . ASN A 1 607 ? 3.229 -12.702 1.323 1.00 91.69 607 ASN A N 1
ATOM 4812 C CA . ASN A 1 607 ? 2.123 -12.752 2.266 1.00 91.69 607 ASN A CA 1
ATOM 4813 C C . ASN A 1 607 ? 1.292 -14.017 2.032 1.00 91.69 607 ASN A C 1
ATOM 4815 O O . ASN A 1 607 ? 1.205 -14.503 0.903 1.00 91.69 607 ASN A O 1
ATOM 4819 N N . TYR A 1 608 ? 0.645 -14.525 3.077 1.00 88.25 608 TYR A N 1
ATOM 4820 C CA . TYR A 1 608 ? -0.245 -15.679 2.980 1.00 88.25 608 TYR A CA 1
ATOM 4821 C C . TYR A 1 608 ? -1.596 -15.359 3.617 1.00 88.25 608 TYR A C 1
ATOM 4823 O O . TYR A 1 608 ? -1.685 -14.593 4.572 1.00 88.25 608 TYR A O 1
ATOM 4831 N N . ASN A 1 609 ? -2.661 -15.964 3.086 1.00 80.81 609 ASN A N 1
ATOM 4832 C CA . ASN A 1 609 ? -3.981 -15.890 3.719 1.00 80.81 609 ASN A CA 1
ATOM 4833 C C . ASN A 1 609 ? -4.017 -16.715 5.017 1.00 80.81 609 ASN A C 1
ATOM 4835 O O . ASN A 1 609 ? -4.808 -16.421 5.908 1.00 80.81 609 ASN A O 1
ATOM 4839 N N . ASP A 1 610 ? -3.165 -17.740 5.115 1.00 81.75 610 ASP A N 1
ATOM 4840 C CA . ASP A 1 610 ? -2.997 -18.548 6.317 1.00 81.75 610 ASP A CA 1
ATOM 4841 C C . ASP A 1 610 ? -2.072 -17.841 7.323 1.00 81.75 610 ASP A C 1
ATOM 4843 O O . ASP A 1 610 ? -0.956 -17.409 6.998 1.00 81.75 610 ASP A O 1
ATOM 4847 N N . TYR A 1 611 ? -2.551 -17.732 8.560 1.00 76.50 611 TYR A N 1
ATOM 4848 C CA . TYR A 1 611 ? -1.837 -17.094 9.656 1.00 76.50 611 TYR A CA 1
ATOM 4849 C C . TYR A 1 611 ? -0.541 -17.838 9.998 1.00 76.50 611 TYR A C 1
ATOM 4851 O O . TYR A 1 611 ? 0.496 -17.198 10.193 1.00 76.50 611 TYR A O 1
ATOM 4859 N N . ASP A 1 612 ? -0.566 -19.174 9.989 1.00 80.31 612 ASP A N 1
ATOM 4860 C CA . ASP A 1 612 ? 0.575 -19.998 10.402 1.00 80.31 612 ASP A CA 1
ATOM 4861 C C . ASP A 1 612 ? 1.743 -19.879 9.417 1.00 80.31 612 ASP A C 1
ATOM 4863 O O . ASP A 1 612 ? 2.908 -19.793 9.811 1.00 80.31 612 ASP A O 1
ATOM 4867 N N . MET A 1 613 ? 1.443 -19.777 8.119 1.00 79.25 613 MET A N 1
ATOM 4868 C CA . MET A 1 613 ? 2.464 -19.545 7.092 1.00 79.25 613 MET A CA 1
ATOM 4869 C C . MET A 1 613 ? 3.065 -18.138 7.187 1.00 79.25 613 MET A C 1
ATOM 4871 O O . MET A 1 613 ? 4.267 -17.954 6.981 1.00 79.25 613 MET A O 1
ATOM 4875 N N . THR A 1 614 ? 2.253 -17.150 7.566 1.00 85.94 614 THR A N 1
ATOM 4876 C CA . THR A 1 614 ? 2.688 -15.756 7.743 1.00 85.94 614 THR A CA 1
ATOM 4877 C C . THR A 1 614 ? 3.532 -15.565 9.008 1.00 85.94 614 THR A C 1
ATOM 4879 O O . THR A 1 614 ? 4.315 -14.617 9.103 1.00 85.94 614 THR A O 1
ATOM 4882 N N . LEU A 1 615 ? 3.432 -16.472 9.983 1.00 88.00 615 LEU A N 1
ATOM 4883 C CA . LEU A 1 615 ? 4.176 -16.389 11.239 1.00 88.00 615 LEU A CA 1
ATOM 4884 C C . LEU A 1 615 ? 5.697 -16.396 11.016 1.00 88.00 615 LEU A C 1
ATOM 4886 O O . LEU A 1 615 ? 6.412 -15.622 11.655 1.00 88.00 615 LEU A O 1
ATOM 4890 N N . LYS A 1 616 ? 6.182 -17.183 10.046 1.00 89.69 616 LYS A N 1
ATOM 4891 C CA . LYS A 1 616 ? 7.601 -17.218 9.652 1.00 89.69 616 LYS A CA 1
ATOM 4892 C C . LYS A 1 616 ? 8.107 -15.843 9.203 1.00 89.69 616 LYS A C 1
ATOM 4894 O O . LYS A 1 616 ? 9.149 -15.388 9.675 1.00 89.69 616 LYS A O 1
ATOM 4899 N N . ALA A 1 617 ? 7.336 -15.157 8.355 1.00 92.25 617 ALA A N 1
ATOM 4900 C CA . ALA A 1 617 ? 7.645 -13.799 7.905 1.00 92.25 617 ALA A CA 1
ATOM 4901 C C . ALA A 1 617 ? 7.659 -12.811 9.082 1.00 92.25 617 ALA A C 1
ATOM 4903 O O . ALA A 1 617 ? 8.629 -12.081 9.267 1.00 92.25 617 ALA A O 1
ATOM 4904 N N . ARG A 1 618 ? 6.651 -12.865 9.964 1.00 91.88 618 ARG A N 1
ATOM 4905 C CA . ARG A 1 618 ? 6.572 -11.985 11.144 1.00 91.88 618 ARG A CA 1
ATOM 4906 C C . ARG A 1 618 ? 7.746 -12.163 12.106 1.00 91.88 618 ARG A C 1
ATOM 4908 O O . ARG A 1 618 ? 8.184 -11.186 12.720 1.00 91.88 618 ARG A O 1
ATOM 4915 N N . VAL A 1 619 ? 8.239 -13.386 12.288 1.00 92.94 619 VAL A N 1
ATOM 4916 C CA . VAL A 1 619 ? 9.386 -13.672 13.165 1.00 92.94 619 VAL A CA 1
ATOM 4917 C C . VAL A 1 619 ? 10.674 -13.102 12.572 1.00 92.94 619 VAL A C 1
ATOM 4919 O O . VAL A 1 619 ? 11.440 -12.456 13.291 1.00 92.94 619 VAL A O 1
ATOM 4922 N N . TRP A 1 620 ? 10.870 -13.245 11.259 1.00 94.25 620 TRP A N 1
ATOM 4923 C CA . TRP A 1 620 ? 11.975 -12.592 10.560 1.00 94.25 620 TRP A CA 1
ATOM 4924 C C . TRP A 1 620 ? 11.877 -11.059 10.638 1.00 94.25 620 TRP A C 1
ATOM 4926 O O . TRP A 1 620 ? 12.849 -10.415 11.029 1.00 94.25 620 TRP A O 1
ATOM 4936 N N . GLU A 1 621 ? 10.693 -10.479 10.407 1.00 95.44 621 GLU A N 1
ATOM 4937 C CA . GLU A 1 621 ? 10.434 -9.035 10.540 1.00 95.44 621 GLU A CA 1
ATOM 4938 C C . GLU A 1 621 ? 10.777 -8.512 11.948 1.00 95.44 621 GLU A C 1
ATOM 4940 O O . GLU A 1 621 ? 11.366 -7.444 12.096 1.00 95.44 621 GLU A O 1
ATOM 4945 N N . SER A 1 622 ? 10.460 -9.266 13.006 1.00 93.88 622 SER A N 1
ATOM 4946 C CA . SER A 1 622 ? 10.807 -8.882 14.384 1.00 93.88 622 SER A CA 1
ATOM 4947 C C . SER A 1 622 ? 12.323 -8.844 14.606 1.00 93.88 622 SER A C 1
ATOM 4949 O O . SER A 1 622 ? 12.855 -7.920 15.239 1.00 93.88 622 SER A O 1
ATOM 4951 N N . LYS A 1 623 ? 13.046 -9.818 14.041 1.00 94.50 623 LYS A N 1
ATOM 4952 C CA . LYS A 1 623 ? 14.509 -9.850 14.092 1.00 94.50 623 LYS A CA 1
ATOM 4953 C C . LYS A 1 623 ? 15.124 -8.713 13.272 1.00 94.50 623 LYS A C 1
ATOM 4955 O O . LYS A 1 623 ? 16.071 -8.088 13.746 1.00 94.50 623 LYS A O 1
ATOM 4960 N N . PHE A 1 624 ? 14.554 -8.413 12.108 1.00 95.75 624 PHE A N 1
ATOM 4961 C CA . PHE A 1 624 ? 14.909 -7.281 11.255 1.00 95.75 624 PHE A CA 1
ATOM 4962 C C . PHE A 1 624 ? 14.750 -5.938 11.986 1.00 95.75 624 PHE A C 1
ATOM 4964 O O . PHE A 1 624 ? 15.707 -5.167 12.065 1.00 95.75 624 PHE A O 1
ATOM 4971 N N . LEU A 1 625 ? 13.593 -5.691 12.615 1.00 95.69 625 LEU A N 1
ATOM 4972 C CA . LEU A 1 625 ? 13.345 -4.480 13.408 1.00 95.69 625 LEU A CA 1
ATOM 4973 C C . LEU A 1 625 ? 14.346 -4.349 14.565 1.00 95.69 625 LEU A C 1
ATOM 4975 O O . LEU A 1 625 ? 14.897 -3.274 14.798 1.00 95.69 625 LEU A O 1
ATOM 4979 N N . SER A 1 626 ? 14.621 -5.452 15.265 1.00 94.62 626 SER A N 1
ATOM 4980 C CA . SER A 1 626 ? 15.588 -5.483 16.370 1.00 94.62 626 SER A CA 1
ATOM 4981 C C . SER A 1 626 ? 17.021 -5.200 15.906 1.00 94.62 626 SER A C 1
ATOM 4983 O O . SER A 1 626 ? 17.786 -4.555 16.623 1.00 94.62 626 SER A O 1
ATOM 4985 N N . PHE A 1 627 ? 17.390 -5.679 14.716 1.00 95.38 627 PHE A N 1
ATOM 4986 C CA . PHE A 1 627 ? 18.694 -5.432 14.109 1.00 95.38 627 PHE A CA 1
ATOM 4987 C C . PHE A 1 627 ? 18.855 -3.959 13.724 1.00 95.38 627 PHE A C 1
ATOM 4989 O O . PHE A 1 627 ? 19.788 -3.315 14.201 1.00 95.38 627 PHE A O 1
ATOM 4996 N N . ILE A 1 628 ? 17.918 -3.398 12.949 1.00 95.25 628 ILE A N 1
ATOM 4997 C CA . ILE A 1 628 ? 18.016 -2.004 12.491 1.00 95.25 628 ILE A CA 1
ATOM 4998 C C . ILE A 1 628 ? 17.946 -1.023 13.662 1.00 95.25 628 ILE A C 1
ATOM 5000 O O . ILE A 1 628 ? 18.689 -0.047 13.682 1.00 95.25 628 ILE A O 1
ATOM 5004 N N . LYS A 1 629 ? 17.120 -1.291 14.681 1.00 94.31 629 LYS A N 1
ATOM 5005 C CA . LYS A 1 629 ? 17.030 -0.434 15.873 1.00 94.31 629 LYS A CA 1
ATOM 5006 C C . LYS A 1 629 ? 18.366 -0.281 16.609 1.00 94.31 629 LYS A C 1
ATOM 5008 O O . LYS A 1 629 ? 18.622 0.776 17.179 1.00 94.31 629 LYS A O 1
ATOM 5013 N N . ASN A 1 630 ? 19.200 -1.321 16.602 1.00 95.19 630 ASN A N 1
ATOM 5014 C CA . ASN A 1 630 ? 20.517 -1.315 17.242 1.00 95.19 630 ASN A CA 1
ATOM 5015 C C . ASN A 1 630 ? 21.646 -0.885 16.293 1.00 95.19 630 ASN A C 1
ATOM 5017 O O . ASN A 1 630 ? 22.774 -0.668 16.739 1.00 95.19 630 ASN A O 1
ATOM 5021 N N . TYR A 1 631 ? 21.363 -0.768 14.997 1.00 94.06 631 TYR A N 1
ATOM 5022 C CA . TYR A 1 631 ? 22.334 -0.360 13.999 1.00 94.06 631 TYR A CA 1
ATOM 5023 C C . TYR A 1 631 ? 22.473 1.167 13.999 1.00 94.06 631 TYR A C 1
ATOM 5025 O O . TYR A 1 631 ? 21.502 1.904 13.838 1.00 94.06 631 TYR A O 1
ATOM 5033 N N . SER A 1 632 ? 23.697 1.662 14.170 1.00 91.75 632 SER A N 1
ATOM 5034 C CA . SER A 1 632 ? 23.998 3.092 14.094 1.00 91.75 632 SER A CA 1
ATOM 5035 C C . SER A 1 632 ? 25.293 3.313 13.324 1.00 91.75 632 SER A C 1
ATOM 5037 O O . SER A 1 632 ? 26.256 2.567 13.489 1.00 91.75 632 SER A O 1
ATOM 5039 N N . HIS A 1 633 ? 25.314 4.337 12.473 1.00 92.94 633 HIS A N 1
ATOM 5040 C CA . HIS A 1 633 ? 26.457 4.643 11.618 1.00 92.94 633 HIS A CA 1
ATOM 5041 C C . HIS A 1 633 ? 26.726 6.160 11.601 1.00 92.94 633 HIS A C 1
ATOM 5043 O O . HIS A 1 633 ? 25.783 6.961 11.659 1.00 92.94 633 HIS A O 1
ATOM 5049 N N . PRO A 1 634 ? 27.993 6.612 11.536 1.00 92.81 634 PRO A N 1
ATOM 5050 C CA . PRO A 1 634 ? 28.317 8.037 11.574 1.00 92.81 634 PRO A CA 1
ATOM 5051 C C . PRO A 1 634 ? 27.794 8.806 10.355 1.00 92.81 634 PRO A C 1
ATOM 5053 O O . PRO A 1 634 ? 27.352 9.937 10.534 1.00 92.81 634 PRO A O 1
ATOM 5056 N N . LEU A 1 635 ? 27.782 8.197 9.163 1.00 92.25 635 LEU A N 1
ATOM 5057 C CA . LEU A 1 635 ? 27.479 8.875 7.890 1.00 92.25 635 LEU A CA 1
ATOM 5058 C C . LEU A 1 635 ? 25.987 8.955 7.521 1.00 92.25 635 LEU A C 1
ATOM 5060 O O . LEU A 1 635 ? 25.618 9.773 6.680 1.00 92.25 635 LEU A O 1
ATOM 5064 N N . MET A 1 636 ? 25.124 8.134 8.128 1.00 94.12 636 MET A N 1
ATOM 5065 C CA . MET A 1 636 ? 23.731 7.971 7.690 1.00 94.12 636 MET A CA 1
ATOM 5066 C C . MET A 1 636 ? 22.726 8.064 8.840 1.00 94.12 636 MET A C 1
ATOM 5068 O O . MET A 1 636 ? 23.024 7.695 9.975 1.00 94.12 636 MET A O 1
ATOM 5072 N N . ASN A 1 637 ? 21.529 8.550 8.515 1.00 94.62 637 ASN A N 1
ATOM 5073 C CA . ASN A 1 637 ? 20.322 8.453 9.329 1.00 94.62 637 ASN A CA 1
ATOM 5074 C C . ASN A 1 637 ? 19.362 7.475 8.649 1.00 94.62 637 ASN A C 1
ATOM 5076 O O . ASN A 1 637 ? 19.189 7.535 7.430 1.00 94.62 637 ASN A O 1
ATOM 5080 N N . ILE A 1 638 ? 18.742 6.598 9.436 1.00 95.62 638 ILE A N 1
ATOM 5081 C CA . ILE A 1 638 ? 17.931 5.489 8.935 1.00 95.62 638 ILE A CA 1
ATOM 5082 C C . ILE A 1 638 ? 16.521 5.618 9.508 1.00 95.62 638 ILE A C 1
ATOM 5084 O O . ILE A 1 638 ? 16.342 5.673 10.724 1.00 95.62 638 ILE A O 1
ATOM 5088 N N . ALA A 1 639 ? 15.525 5.633 8.629 1.00 95.94 639 ALA A N 1
ATOM 5089 C CA . ALA A 1 639 ? 14.126 5.419 8.964 1.00 95.94 639 ALA A CA 1
ATOM 5090 C C . ALA A 1 639 ? 13.693 4.070 8.387 1.00 95.94 639 ALA A C 1
ATOM 5092 O O . ALA A 1 639 ? 14.086 3.712 7.280 1.00 95.94 639 ALA A O 1
ATOM 5093 N N . TYR A 1 640 ? 12.906 3.303 9.130 1.00 95.81 640 TYR A N 1
ATOM 5094 C CA . TYR A 1 640 ? 12.526 1.952 8.732 1.00 95.81 640 TYR A CA 1
ATOM 5095 C C . TYR A 1 640 ? 11.077 1.660 9.104 1.00 95.81 640 TYR A C 1
ATOM 5097 O O . TYR A 1 640 ? 10.535 2.218 10.059 1.00 95.81 640 TYR A O 1
ATOM 5105 N N . LYS A 1 641 ? 10.455 0.770 8.337 1.00 95.69 641 LYS A N 1
ATOM 5106 C CA . LYS A 1 641 ? 9.114 0.242 8.567 1.00 95.69 641 LYS A CA 1
ATOM 5107 C C . LYS A 1 641 ? 9.118 -1.234 8.182 1.00 95.69 641 LYS A C 1
ATOM 5109 O O . LYS A 1 641 ? 9.606 -1.580 7.112 1.00 95.69 641 LYS A O 1
ATOM 5114 N N . ALA A 1 642 ? 8.533 -2.074 9.025 1.00 95.50 642 ALA A N 1
ATOM 5115 C CA . ALA A 1 642 ? 8.119 -3.420 8.642 1.00 95.50 642 ALA A CA 1
ATOM 5116 C C . ALA A 1 642 ? 6.592 -3.480 8.658 1.00 95.50 642 ALA A C 1
ATOM 5118 O O . ALA A 1 642 ? 5.949 -2.680 9.341 1.00 95.50 642 ALA A O 1
ATOM 5119 N N . GLU A 1 643 ? 5.991 -4.427 7.950 1.00 91.56 643 GLU A N 1
ATOM 5120 C CA . GLU A 1 643 ? 4.532 -4.493 7.879 1.00 91.56 643 GLU A CA 1
ATOM 5121 C C . GLU A 1 643 ? 3.895 -4.749 9.261 1.00 91.56 643 GLU A C 1
ATOM 5123 O O . GLU A 1 643 ? 2.873 -4.149 9.595 1.00 91.56 643 GLU A O 1
ATOM 5128 N N . ARG A 1 644 ? 4.541 -5.543 10.130 1.00 90.19 644 ARG A N 1
ATOM 5129 C CA . ARG A 1 644 ? 4.088 -5.749 11.520 1.00 90.19 644 ARG A CA 1
ATOM 5130 C C . ARG A 1 644 ? 4.262 -4.551 12.462 1.00 90.19 644 ARG A C 1
ATOM 5132 O O . ARG A 1 644 ? 3.613 -4.505 13.505 1.00 90.19 644 ARG A O 1
ATOM 5139 N N . SER A 1 645 ? 5.130 -3.584 12.142 1.00 93.06 645 SER A N 1
ATOM 5140 C CA . SER A 1 645 ? 5.552 -2.568 13.123 1.00 93.06 645 SER A CA 1
ATOM 5141 C C . SER A 1 645 ? 4.410 -1.652 13.567 1.00 93.06 645 SER A C 1
ATOM 5143 O O . SER A 1 645 ? 4.432 -1.138 14.678 1.00 93.06 645 SER A O 1
ATOM 5145 N N . ILE A 1 646 ? 3.401 -1.453 12.712 1.00 88.44 646 ILE A N 1
ATOM 5146 C CA . ILE A 1 646 ? 2.211 -0.663 13.052 1.00 88.44 646 ILE A CA 1
ATOM 5147 C C . ILE A 1 646 ? 1.416 -1.352 14.167 1.00 88.44 646 ILE A C 1
ATOM 5149 O O . ILE A 1 646 ? 1.005 -0.689 15.116 1.00 88.44 646 ILE A O 1
ATOM 5153 N N . GLN A 1 647 ? 1.213 -2.670 14.070 1.00 84.25 647 GLN A N 1
ATOM 5154 C CA . GLN A 1 647 ? 0.484 -3.428 15.090 1.00 84.25 647 GLN A CA 1
ATOM 5155 C C . GLN A 1 647 ? 1.257 -3.455 16.414 1.00 84.25 647 GLN A C 1
ATOM 5157 O O . GLN A 1 647 ? 0.676 -3.147 17.453 1.00 84.25 647 GLN A O 1
ATOM 5162 N N . ASP A 1 648 ? 2.566 -3.725 16.358 1.00 87.94 648 ASP A N 1
ATOM 5163 C CA . ASP A 1 648 ? 3.423 -3.780 17.550 1.00 87.94 648 ASP A CA 1
ATOM 5164 C C . ASP A 1 648 ? 3.454 -2.427 18.304 1.00 87.94 648 ASP A C 1
ATOM 5166 O O . ASP A 1 648 ? 3.400 -2.390 19.534 1.00 87.94 648 ASP A O 1
ATOM 5170 N N . GLU A 1 649 ? 3.509 -1.290 17.595 1.00 88.62 649 GLU A N 1
ATOM 5171 C CA . GLU A 1 649 ? 3.531 0.039 18.231 1.00 88.62 649 GLU A CA 1
ATOM 5172 C C . GLU A 1 649 ? 2.173 0.452 18.826 1.00 88.62 649 GLU A C 1
ATOM 5174 O O . GLU A 1 649 ? 2.146 1.114 19.867 1.00 88.62 649 GLU A O 1
ATOM 5179 N N . ILE A 1 650 ? 1.051 0.038 18.223 1.00 84.81 650 ILE A N 1
ATOM 5180 C CA . ILE A 1 650 ? -0.290 0.256 18.796 1.00 84.81 650 ILE A CA 1
ATOM 5181 C C . ILE A 1 650 ? -0.445 -0.541 20.098 1.00 84.81 650 ILE A C 1
ATOM 5183 O O . ILE A 1 650 ? -0.897 0.006 21.106 1.00 84.81 650 ILE A O 1
ATOM 5187 N N . GLU A 1 651 ? -0.030 -1.810 20.104 1.00 83.06 651 GLU A N 1
ATOM 5188 C CA . GLU A 1 651 ? -0.072 -2.666 21.296 1.00 83.06 651 GLU A CA 1
ATOM 5189 C C . GLU A 1 651 ? 0.824 -2.112 22.416 1.00 83.06 651 GLU A C 1
ATOM 5191 O O . GLU A 1 651 ? 0.396 -1.999 23.569 1.00 83.06 651 GLU A O 1
ATOM 5196 N N . ARG A 1 652 ? 2.039 -1.659 22.074 1.00 87.50 652 ARG A N 1
ATOM 5197 C CA . ARG A 1 652 ? 2.950 -1.003 23.024 1.00 87.50 652 ARG A CA 1
ATOM 5198 C C . ARG A 1 652 ? 2.328 0.249 23.650 1.00 87.50 652 ARG A C 1
ATOM 5200 O O . ARG A 1 652 ? 2.490 0.455 24.853 1.00 87.50 652 ARG A O 1
ATOM 5207 N N . GLY A 1 653 ? 1.642 1.070 22.852 1.00 84.94 653 GLY A N 1
ATOM 5208 C CA . GLY A 1 653 ? 0.928 2.258 23.328 1.00 84.94 653 GLY A CA 1
ATOM 5209 C C . GLY A 1 653 ? -0.184 1.910 24.320 1.00 84.94 653 GLY A C 1
ATOM 5210 O O . GLY A 1 653 ? -0.230 2.471 25.413 1.00 84.94 653 GLY A O 1
ATOM 5211 N N . SER A 1 654 ? -1.004 0.906 24.002 1.00 82.69 654 SER A N 1
ATOM 5212 C CA . SER A 1 654 ? -2.080 0.464 24.898 1.00 82.69 654 SER A CA 1
ATOM 5213 C C . SER A 1 654 ? -1.548 -0.048 26.243 1.00 82.69 654 SER A C 1
ATOM 5215 O O . SER A 1 654 ? -2.074 0.299 27.302 1.00 82.69 654 SER A O 1
ATOM 5217 N N . HIS A 1 655 ? -0.441 -0.801 26.245 1.00 84.06 655 HIS A N 1
ATOM 5218 C CA . HIS A 1 655 ? 0.164 -1.273 27.493 1.00 84.06 655 HIS A CA 1
ATOM 5219 C C . HIS A 1 655 ? 0.696 -0.147 28.387 1.00 84.06 655 HIS A C 1
ATOM 5221 O O . HIS A 1 655 ? 0.633 -0.279 29.613 1.00 84.06 655 HIS A O 1
ATOM 5227 N N . SER A 1 656 ? 1.207 0.954 27.817 1.00 86.56 656 SER A N 1
ATOM 5228 C CA . SER A 1 656 ? 1.663 2.095 28.624 1.00 86.56 656 SER A CA 1
ATOM 5229 C C . SER A 1 656 ? 0.522 2.833 29.327 1.00 86.56 656 SER A C 1
ATOM 5231 O O . SER A 1 656 ? 0.733 3.372 30.417 1.00 86.56 656 SER A O 1
ATOM 5233 N N . ASP A 1 657 ? -0.688 2.797 28.769 1.00 85.44 657 ASP A N 1
ATOM 5234 C CA . ASP A 1 657 ? -1.831 3.543 29.298 1.00 85.44 657 ASP A CA 1
ATOM 5235 C C . ASP A 1 657 ? -2.527 2.822 30.465 1.00 85.44 657 ASP A C 1
ATOM 5237 O O . ASP A 1 657 ? -3.103 3.480 31.339 1.00 85.44 657 ASP A O 1
ATOM 5241 N N . LEU A 1 658 ? -2.375 1.494 30.579 1.00 85.62 658 LEU A N 1
ATOM 5242 C CA . LEU A 1 658 ? -2.979 0.667 31.638 1.00 85.62 658 LEU A CA 1
ATOM 5243 C C . LEU A 1 658 ? -2.734 1.206 33.059 1.00 85.62 658 LEU A C 1
ATOM 5245 O O . LEU A 1 658 ? -3.643 1.191 33.893 1.00 85.62 658 LEU A O 1
ATOM 5249 N N . LEU A 1 659 ? -1.525 1.705 33.351 1.00 87.62 659 LEU A N 1
ATOM 5250 C CA . LEU A 1 659 ? -1.200 2.251 34.674 1.00 87.62 659 LEU A CA 1
ATOM 5251 C C . LEU A 1 659 ? -1.980 3.540 34.964 1.00 87.62 659 LEU A C 1
ATOM 5253 O O . LEU A 1 659 ? -2.493 3.720 36.069 1.00 87.62 659 LEU A O 1
ATOM 5257 N N . THR A 1 660 ? -2.083 4.436 33.981 1.00 87.81 660 THR A N 1
ATOM 5258 C CA . THR A 1 660 ? -2.809 5.705 34.141 1.00 87.81 660 THR A CA 1
ATOM 5259 C C . THR A 1 660 ? -4.307 5.471 34.331 1.00 87.81 660 THR A C 1
ATOM 5261 O O . THR A 1 660 ? -4.926 6.092 35.198 1.00 87.81 660 THR A O 1
ATOM 5264 N N . VAL A 1 661 ? -4.867 4.495 33.611 1.00 85.31 661 VAL A N 1
ATOM 5265 C CA . VAL A 1 661 ? -6.254 4.043 33.755 1.00 85.31 661 VAL A CA 1
ATOM 5266 C C . VAL A 1 661 ? -6.494 3.427 35.139 1.00 85.31 661 VAL A C 1
ATOM 5268 O O . VAL A 1 661 ? -7.474 3.755 35.803 1.00 85.31 661 VAL A O 1
ATOM 5271 N N . ALA A 1 662 ? -5.582 2.593 35.645 1.00 85.50 662 ALA A N 1
ATOM 5272 C CA . ALA A 1 662 ? -5.706 2.038 36.994 1.00 85.50 662 ALA A CA 1
ATOM 5273 C C . ALA A 1 662 ? -5.716 3.135 38.080 1.00 85.50 662 ALA A C 1
ATOM 5275 O O . ALA A 1 662 ? -6.516 3.076 39.017 1.00 85.50 662 ALA A O 1
ATOM 5276 N N . ILE A 1 663 ? -4.874 4.167 37.939 1.00 90.06 663 ILE A N 1
ATOM 5277 C CA . ILE A 1 663 ? -4.841 5.315 38.860 1.00 90.06 663 ILE A CA 1
ATOM 5278 C C . ILE A 1 663 ? -6.160 6.101 38.809 1.00 90.06 663 ILE A C 1
ATOM 5280 O O . ILE A 1 663 ? -6.681 6.477 39.862 1.00 90.06 663 ILE A O 1
ATOM 5284 N N . SER A 1 664 ? -6.732 6.323 37.620 1.00 87.88 664 SER A N 1
ATOM 5285 C CA . SER A 1 664 ? -8.003 7.046 37.486 1.00 87.88 664 SER A CA 1
ATOM 5286 C C . SER A 1 664 ? -9.157 6.305 38.176 1.00 87.88 664 SER A C 1
ATOM 5288 O O . SER A 1 664 ? -9.929 6.932 38.906 1.00 87.88 664 SER A O 1
ATOM 5290 N N . TYR A 1 665 ? -9.217 4.972 38.069 1.00 84.81 665 TYR A N 1
ATOM 5291 C CA . TYR A 1 665 ? -10.196 4.159 38.800 1.00 84.81 665 TYR A CA 1
ATOM 5292 C C . TYR A 1 665 ? -10.018 4.233 40.318 1.00 84.81 665 TYR A C 1
ATOM 5294 O O . TYR A 1 665 ? -11.012 4.335 41.040 1.00 84.81 665 TYR A O 1
ATOM 5302 N N . MET A 1 666 ? -8.778 4.227 40.817 1.00 87.31 666 MET A N 1
ATOM 5303 C CA . MET A 1 666 ? -8.512 4.361 42.255 1.00 87.31 666 MET A CA 1
ATOM 5304 C C . MET A 1 666 ? -8.964 5.722 42.796 1.00 87.31 666 MET A C 1
ATOM 5306 O O . MET A 1 666 ? -9.577 5.788 43.863 1.00 87.31 666 MET A O 1
ATOM 5310 N N . LEU A 1 667 ? -8.730 6.804 42.046 1.00 89.31 667 LEU A N 1
ATOM 5311 C CA . LEU A 1 667 ? -9.201 8.143 42.411 1.00 89.31 667 LEU A CA 1
ATOM 5312 C C . LEU A 1 667 ? -10.730 8.250 42.367 1.00 89.31 667 LEU A C 1
ATOM 5314 O O . LEU A 1 667 ? -11.328 8.790 43.297 1.00 89.31 667 LEU A O 1
ATOM 5318 N N . MET A 1 668 ? -11.372 7.691 41.337 1.00 84.56 668 MET A N 1
ATOM 5319 C CA . MET A 1 668 ? -12.835 7.638 41.235 1.00 84.56 668 MET A CA 1
ATOM 5320 C C . MET A 1 668 ? -13.455 6.853 42.395 1.00 84.56 668 MET A C 1
ATOM 5322 O O . MET A 1 668 ? -14.423 7.306 43.003 1.00 84.56 668 MET A O 1
ATOM 5326 N N . PHE A 1 669 ? -12.873 5.711 42.761 1.00 84.88 669 PHE A N 1
ATOM 5327 C CA . PHE A 1 669 ? -13.295 4.936 43.926 1.00 84.88 669 PHE A CA 1
ATOM 5328 C C . PHE A 1 669 ? -13.154 5.735 45.235 1.00 84.88 669 PHE A C 1
ATOM 5330 O O . PHE A 1 669 ? -14.084 5.776 46.049 1.00 84.88 669 PHE A O 1
ATOM 5337 N N . GLY A 1 670 ? -12.027 6.431 45.415 1.00 85.00 670 GLY A N 1
ATOM 5338 C CA . GLY A 1 670 ? -11.821 7.347 46.538 1.00 85.00 670 GLY A CA 1
ATOM 5339 C C . GLY A 1 670 ? -12.885 8.449 46.598 1.00 85.00 670 GLY A C 1
ATOM 5340 O O . GLY A 1 670 ? -13.463 8.700 47.652 1.00 85.00 670 GLY A O 1
ATOM 5341 N N . TYR A 1 671 ? -13.219 9.054 45.458 1.00 86.56 671 TYR A N 1
ATOM 5342 C CA . TYR A 1 671 ? -14.262 10.075 45.370 1.00 86.56 671 TYR A CA 1
ATOM 5343 C C . TYR A 1 671 ? -15.643 9.540 45.766 1.00 86.56 671 TYR A C 1
ATOM 5345 O O . TYR A 1 671 ? -16.317 10.157 46.591 1.00 86.56 671 TYR A O 1
ATOM 5353 N N . ILE A 1 672 ? -16.058 8.388 45.230 1.00 84.00 672 ILE A N 1
ATOM 5354 C CA . ILE A 1 672 ? -17.371 7.775 45.503 1.00 84.00 672 ILE A CA 1
ATOM 5355 C C . ILE A 1 672 ? -17.523 7.432 46.988 1.00 84.00 672 ILE A C 1
ATOM 5357 O O . ILE A 1 672 ? -18.549 7.724 47.598 1.00 84.00 672 ILE A O 1
ATOM 5361 N N . THR A 1 673 ? -16.499 6.822 47.589 1.00 81.06 673 THR A N 1
ATOM 5362 C CA . THR A 1 673 ? -16.540 6.442 49.010 1.00 81.06 673 THR A CA 1
ATOM 5363 C C . THR A 1 673 ? -16.628 7.646 49.944 1.00 81.06 673 THR A C 1
ATOM 5365 O O . THR A 1 673 ? -17.346 7.574 50.942 1.00 81.06 673 THR A O 1
ATOM 5368 N N . VAL A 1 674 ? -15.942 8.748 49.620 1.00 82.25 674 VAL A N 1
ATOM 5369 C CA . VAL A 1 674 ? -15.966 9.979 50.425 1.00 82.25 674 VAL A CA 1
ATOM 5370 C C . VAL A 1 674 ? -17.303 10.707 50.286 1.00 82.25 674 VAL A C 1
ATOM 5372 O O . VAL A 1 674 ? -17.959 11.019 51.270 1.00 82.25 674 VAL A O 1
ATOM 5375 N N . SER A 1 675 ? -17.736 10.953 49.057 1.00 81.69 675 SER A N 1
ATOM 5376 C CA . SER A 1 675 ? -18.933 11.746 48.747 1.00 81.69 675 SER A CA 1
ATOM 5377 C C . SER A 1 675 ? -20.270 11.095 49.135 1.00 81.69 675 SER A C 1
ATOM 5379 O O . SER A 1 675 ? -21.243 11.815 49.349 1.00 81.69 675 SER A O 1
ATOM 5381 N N . LEU A 1 676 ? -20.340 9.762 49.246 1.00 78.50 676 LEU A N 1
ATOM 5382 C CA . LEU A 1 676 ? -21.519 9.055 49.772 1.00 78.50 676 LEU A CA 1
ATOM 5383 C C . LEU A 1 676 ? -21.596 9.063 51.312 1.00 78.50 676 LEU A C 1
ATOM 5385 O O . LEU A 1 676 ? -22.649 8.741 51.870 1.00 78.50 676 LEU A O 1
ATOM 5389 N N . GLY A 1 677 ? -20.497 9.381 52.004 1.00 71.50 677 GLY A N 1
ATOM 5390 C CA . GLY A 1 677 ? -20.447 9.473 53.462 1.00 71.50 677 GLY A CA 1
ATOM 5391 C C . GLY A 1 677 ? -21.082 10.762 53.987 1.00 71.50 677 GLY A C 1
ATOM 5392 O O . GLY A 1 677 ? -20.881 11.839 53.430 1.00 71.50 677 GLY A O 1
ATOM 5393 N N . GLU A 1 678 ? -21.822 10.665 55.091 1.00 69.50 678 GLU A N 1
ATOM 5394 C CA . GLU A 1 678 ? -22.220 11.835 55.879 1.00 69.50 678 GLU A CA 1
ATOM 5395 C C . GLU A 1 678 ? -21.151 12.079 56.947 1.00 69.50 678 GLU A C 1
ATOM 5397 O O . GLU A 1 678 ? -20.780 11.164 57.678 1.00 69.50 678 GLU A O 1
ATOM 5402 N N . TYR A 1 679 ? -20.628 13.303 57.022 1.00 68.12 679 TYR A N 1
ATOM 5403 C CA . TYR A 1 679 ? -19.629 13.684 58.019 1.00 68.12 679 TYR A CA 1
ATOM 5404 C C . TYR A 1 679 ? -20.250 14.698 58.974 1.00 68.12 679 TYR A C 1
ATOM 5406 O O . TYR A 1 679 ? -20.469 15.852 58.599 1.00 68.12 679 TYR A O 1
ATOM 5414 N N . HIS A 1 680 ? -20.572 14.276 60.196 1.00 65.75 680 HIS A N 1
ATOM 5415 C CA . HIS A 1 680 ? -20.997 15.190 61.262 1.00 65.75 680 HIS A CA 1
ATOM 5416 C C . HIS A 1 680 ? -19.920 15.342 62.342 1.00 65.75 680 HIS A C 1
ATOM 5418 O O . HIS A 1 680 ? -19.647 16.467 62.756 1.00 65.75 680 HIS A O 1
ATOM 5424 N N . GLU A 1 681 ? -19.223 14.263 62.726 1.00 66.75 681 GLU A N 1
ATOM 5425 C CA . GLU A 1 681 ? -18.131 14.308 63.711 1.00 66.75 681 GLU A CA 1
ATOM 5426 C C . GLU A 1 681 ? -16.933 13.411 63.330 1.00 66.75 681 GLU A C 1
ATOM 5428 O O . GLU A 1 681 ? -17.080 12.307 62.810 1.00 66.75 681 GLU A O 1
ATOM 5433 N N . CYS A 1 682 ? -15.700 13.834 63.652 1.00 63.16 682 CYS A N 1
ATOM 5434 C CA . CYS A 1 682 ? -14.490 13.038 63.369 1.00 63.16 682 CYS A CA 1
ATOM 5435 C C . CYS A 1 682 ? -14.438 11.693 64.119 1.00 63.16 682 CYS A C 1
ATOM 5437 O O . CYS A 1 682 ? -13.739 10.780 63.683 1.00 63.16 682 CYS A O 1
ATOM 5439 N N . LYS A 1 683 ? -15.151 11.551 65.247 1.00 64.06 683 LYS A N 1
ATOM 5440 C CA . LYS A 1 683 ? -15.183 10.304 66.035 1.00 64.06 683 LYS A CA 1
ATOM 5441 C C . LYS A 1 683 ? -16.118 9.250 65.437 1.00 64.06 683 LYS A C 1
ATOM 5443 O O . LYS A 1 683 ? -15.856 8.061 65.589 1.00 64.06 683 LYS A O 1
ATOM 5448 N N . THR A 1 684 ? -17.166 9.673 64.733 1.00 66.31 684 THR A N 1
ATOM 5449 C CA . THR A 1 684 ? -18.126 8.793 64.051 1.00 66.31 684 THR A CA 1
ATOM 5450 C C . THR A 1 684 ? -17.716 8.485 62.612 1.00 66.31 684 THR A C 1
ATOM 5452 O O . THR A 1 684 ? -18.356 7.666 61.962 1.00 66.31 684 THR A O 1
ATOM 5455 N N . LEU A 1 685 ? -16.601 9.042 62.126 1.00 66.12 685 LEU A N 1
ATOM 5456 C CA . LEU A 1 685 ? -16.171 8.968 60.726 1.00 66.12 685 LEU A CA 1
ATOM 5457 C C . LEU A 1 685 ? -16.038 7.533 60.183 1.00 66.12 685 LEU A C 1
ATOM 5459 O O . LEU A 1 685 ? -16.482 7.259 59.073 1.00 66.12 685 LEU A O 1
ATOM 5463 N N . LEU A 1 686 ? -15.500 6.585 60.961 1.00 63.72 686 LEU A N 1
ATOM 5464 C CA . LEU A 1 686 ? -15.413 5.172 60.547 1.00 63.72 686 LEU A CA 1
ATOM 5465 C C . LEU A 1 686 ? -16.771 4.446 60.561 1.00 63.72 686 LEU A C 1
ATOM 5467 O O . LEU A 1 686 ? -16.939 3.449 59.861 1.00 63.72 686 LEU A O 1
ATOM 5471 N N . VAL A 1 687 ? -17.738 4.941 61.337 1.00 64.25 687 VAL A N 1
ATOM 5472 C CA . VAL A 1 687 ? -19.091 4.375 61.471 1.00 64.25 687 VAL A CA 1
ATOM 5473 C C . VAL A 1 687 ? -20.031 4.945 60.401 1.00 64.25 687 VAL A C 1
ATOM 5475 O O . VAL A 1 687 ? -20.824 4.203 59.826 1.00 64.25 687 VAL A O 1
ATOM 5478 N N . GLU A 1 688 ? -19.898 6.234 60.088 1.00 67.75 688 GLU A N 1
ATOM 5479 C CA . GLU A 1 688 ? -20.722 6.968 59.115 1.00 67.75 688 GLU A CA 1
ATOM 5480 C C . GLU A 1 688 ? -20.178 6.877 57.680 1.00 67.75 688 GLU A C 1
ATOM 5482 O O . GLU A 1 688 ? -20.909 7.127 56.718 1.00 67.75 688 GLU A O 1
ATOM 5487 N N . SER A 1 689 ? -18.921 6.443 57.505 1.00 69.50 689 SER A N 1
ATOM 5488 C CA . SER A 1 689 ? -18.361 6.204 56.174 1.00 69.50 689 SER A CA 1
ATOM 5489 C C . SER A 1 689 ? -19.103 5.080 55.438 1.00 69.50 689 SER A C 1
ATOM 5491 O O . SER A 1 689 ? -19.158 3.924 55.871 1.00 69.50 689 SER A O 1
ATOM 5493 N N . LYS A 1 690 ? -19.632 5.402 54.254 1.00 76.75 690 LYS A N 1
ATOM 5494 C CA . LYS A 1 690 ? -20.292 4.459 53.337 1.00 76.75 690 LYS A CA 1
ATOM 5495 C C . LYS A 1 690 ? -19.283 3.695 52.471 1.00 76.75 690 LYS A C 1
ATOM 5497 O O . LYS A 1 690 ? -19.518 3.452 51.288 1.00 76.75 690 LYS A O 1
ATOM 5502 N N . PHE A 1 691 ? -18.154 3.291 53.059 1.00 82.56 691 PHE A N 1
ATOM 5503 C CA . PHE A 1 691 ? -17.076 2.605 52.340 1.00 82.56 691 PHE A CA 1
ATOM 5504 C C . PHE A 1 691 ? -17.541 1.277 51.726 1.00 82.56 691 PHE A C 1
ATOM 5506 O O . PHE A 1 691 ? -17.270 1.004 50.560 1.00 82.56 691 PHE A O 1
ATOM 5513 N N . THR A 1 692 ? -18.296 0.475 52.485 1.00 83.25 692 THR A N 1
ATOM 5514 C CA . THR A 1 692 ? -18.887 -0.791 52.019 1.00 83.25 692 THR A CA 1
ATOM 5515 C C . THR A 1 692 ? -19.784 -0.572 50.804 1.00 83.25 692 THR A C 1
ATOM 5517 O O . THR A 1 692 ? -19.671 -1.285 49.810 1.00 83.25 692 THR A O 1
ATOM 5520 N N . LEU A 1 693 ? -20.635 0.452 50.861 1.00 84.12 693 LEU A N 1
ATOM 5521 C CA . LEU A 1 693 ? -21.560 0.791 49.790 1.00 84.12 693 LEU A CA 1
ATOM 5522 C C . LEU A 1 693 ? -20.826 1.249 48.521 1.00 84.12 693 LEU A C 1
ATOM 5524 O O . LEU A 1 693 ? -21.168 0.808 47.427 1.00 84.12 693 LEU A O 1
ATOM 5528 N N . GLY A 1 694 ? -19.792 2.085 48.668 1.00 83.81 694 GLY A N 1
ATOM 5529 C CA . GLY A 1 694 ? -18.962 2.544 47.554 1.00 83.81 694 GLY A CA 1
ATOM 5530 C C . GLY A 1 694 ? -18.145 1.415 46.915 1.00 83.81 694 GLY A C 1
ATOM 5531 O O . GLY A 1 694 ? -18.129 1.291 45.694 1.00 83.81 694 GLY A O 1
ATOM 5532 N N . PHE A 1 695 ? -17.522 0.546 47.721 1.00 86.69 695 PHE A N 1
ATOM 5533 C CA . PHE A 1 695 ? -16.712 -0.580 47.230 1.00 86.69 695 PHE A CA 1
ATOM 5534 C C . PHE A 1 695 ? -17.542 -1.591 46.455 1.00 86.69 695 PHE A C 1
ATOM 5536 O O . PHE A 1 695 ? -17.228 -1.907 45.307 1.00 86.69 695 PHE A O 1
ATOM 5543 N N . PHE A 1 696 ? -18.642 -2.054 47.046 1.00 88.00 696 PHE A N 1
ATOM 5544 C CA . PHE A 1 696 ? -19.520 -2.981 46.349 1.00 88.00 696 PHE A CA 1
ATOM 5545 C C . PHE A 1 696 ? -20.294 -2.309 45.208 1.00 88.00 696 PHE A C 1
ATOM 5547 O O . PHE A 1 696 ? -20.612 -2.982 44.234 1.00 88.00 696 PHE A O 1
ATOM 5554 N N . GLY A 1 697 ? -20.540 -0.996 45.272 1.00 87.62 697 GLY A N 1
ATOM 5555 C CA . GLY A 1 697 ? -21.094 -0.219 44.163 1.00 87.62 697 GLY A CA 1
ATOM 5556 C C . GLY A 1 697 ? -20.209 -0.273 42.916 1.00 87.62 697 GLY A C 1
ATOM 5557 O O . GLY A 1 697 ? -20.685 -0.653 41.848 1.00 87.62 697 GLY A O 1
ATOM 5558 N N . VAL A 1 698 ? -18.909 0.013 43.057 1.00 88.62 698 VAL A N 1
ATOM 5559 C CA . VAL A 1 698 ? -17.939 -0.111 41.952 1.00 88.62 698 VAL A CA 1
ATOM 5560 C C . VAL A 1 698 ? -17.798 -1.567 41.495 1.00 88.62 698 VAL A C 1
ATOM 5562 O O . VAL A 1 698 ? -17.787 -1.834 40.295 1.00 88.62 698 VAL A O 1
ATOM 5565 N N . LEU A 1 699 ? -17.756 -2.528 42.425 1.00 90.69 699 LEU A N 1
ATOM 5566 C CA . LEU A 1 699 ? -17.664 -3.951 42.080 1.00 90.69 699 LEU A CA 1
ATOM 5567 C C . LEU A 1 699 ? -18.865 -4.428 41.245 1.00 90.69 699 LEU A C 1
ATOM 5569 O O . LEU A 1 699 ? -18.685 -5.172 40.286 1.00 90.69 699 LEU A O 1
ATOM 5573 N N . ILE A 1 700 ? -20.080 -3.984 41.575 1.00 92.25 700 ILE A N 1
ATOM 5574 C CA . ILE A 1 700 ? -21.300 -4.317 40.827 1.00 92.25 700 ILE A CA 1
ATOM 5575 C C . ILE A 1 700 ? -21.232 -3.791 39.391 1.00 92.25 700 ILE A C 1
ATOM 5577 O O . ILE A 1 700 ? -21.572 -4.519 38.456 1.00 92.25 700 ILE A O 1
ATOM 5581 N N . VAL A 1 701 ? -20.748 -2.560 39.207 1.00 91.69 701 VAL A N 1
ATOM 5582 C CA . VAL A 1 701 ? -20.517 -1.993 37.873 1.00 91.69 701 VAL A CA 1
ATOM 5583 C C . VAL A 1 701 ? -19.530 -2.871 37.097 1.00 91.69 701 VAL A C 1
ATOM 5585 O O . VAL A 1 701 ? -19.821 -3.246 35.963 1.00 91.69 701 VAL A O 1
ATOM 5588 N N . LEU A 1 702 ? -18.407 -3.276 37.695 1.00 90.81 702 LEU A N 1
ATOM 5589 C CA . LEU A 1 702 ? -17.432 -4.147 37.024 1.00 90.81 702 LEU A CA 1
ATOM 5590 C C . LEU A 1 702 ? -18.030 -5.514 36.651 1.00 90.81 702 LEU A C 1
ATOM 5592 O O . LEU A 1 702 ? -17.843 -5.978 35.527 1.00 90.81 702 LEU A O 1
ATOM 5596 N N . ILE A 1 703 ? -18.814 -6.128 37.544 1.00 93.75 703 ILE A N 1
ATOM 5597 C CA . ILE A 1 703 ? -19.518 -7.392 37.265 1.00 93.75 703 ILE A CA 1
ATOM 5598 C C . ILE A 1 703 ? -20.482 -7.232 36.082 1.00 93.75 703 ILE A C 1
ATOM 5600 O O . ILE A 1 703 ? -20.606 -8.155 35.276 1.00 93.75 703 ILE A O 1
ATOM 5604 N N . SER A 1 704 ? -21.137 -6.077 35.928 1.00 94.44 704 SER A N 1
ATOM 5605 C CA . SER A 1 704 ? -22.029 -5.825 34.789 1.00 94.44 704 SER A CA 1
ATOM 5606 C C . SER A 1 704 ? -21.290 -5.812 33.445 1.00 94.44 704 SER A C 1
ATOM 5608 O O . SER A 1 704 ? -21.780 -6.378 32.466 1.00 94.44 704 SER A O 1
ATOM 5610 N N . VAL A 1 705 ? -20.079 -5.247 33.413 1.00 93.81 705 VAL A N 1
ATOM 5611 C CA . VAL A 1 705 ? -19.232 -5.197 32.213 1.00 93.81 705 VAL A CA 1
ATOM 5612 C C . VAL A 1 705 ? -18.723 -6.593 31.863 1.00 93.81 705 VAL A C 1
ATOM 5614 O O . VAL A 1 705 ? -18.856 -7.022 30.720 1.00 93.81 705 VAL A O 1
ATOM 5617 N N . ILE A 1 706 ? -18.227 -7.336 32.859 1.00 93.81 706 ILE A N 1
ATOM 5618 C CA . ILE A 1 706 ? -17.775 -8.729 32.706 1.00 93.81 706 ILE A CA 1
ATOM 5619 C C . ILE A 1 706 ? -18.930 -9.625 32.230 1.00 93.81 706 ILE A C 1
ATOM 5621 O O . ILE A 1 706 ? -18.741 -10.454 31.345 1.00 93.81 706 ILE A O 1
ATOM 5625 N N . SER A 1 707 ? -20.141 -9.420 32.754 1.00 94.00 707 SER A N 1
ATOM 5626 C CA . SER A 1 707 ? -21.332 -10.171 32.338 1.00 94.00 707 SER A CA 1
ATOM 5627 C C . SER A 1 707 ? -21.726 -9.878 30.887 1.00 94.00 707 SER A C 1
ATOM 5629 O O . SER A 1 707 ? -22.102 -10.799 30.170 1.00 94.00 707 SER A O 1
ATOM 5631 N N . SER A 1 708 ? -21.631 -8.619 30.440 1.00 94.56 708 SER A N 1
ATOM 5632 C CA . SER A 1 708 ? -21.877 -8.249 29.037 1.00 94.56 708 SER A CA 1
ATOM 5633 C C . SER A 1 708 ? -20.837 -8.880 28.108 1.00 94.56 708 SER A C 1
ATOM 5635 O O . SER A 1 708 ? -21.198 -9.518 27.120 1.00 94.56 708 SER A O 1
ATOM 5637 N N . LEU A 1 709 ? -19.552 -8.782 28.472 1.00 93.31 709 LEU A N 1
ATOM 5638 C CA . LEU A 1 709 ? -18.457 -9.417 27.736 1.00 93.31 709 LEU A CA 1
ATOM 5639 C C . LEU A 1 709 ? -18.667 -10.931 27.610 1.00 93.31 709 LEU A C 1
ATOM 5641 O O . LEU A 1 709 ? -18.618 -11.460 26.504 1.00 93.31 709 LEU A O 1
ATOM 5645 N N . GLY A 1 710 ? -18.966 -11.602 28.725 1.00 93.12 710 GLY A N 1
ATOM 5646 C CA . GLY A 1 710 ? -19.192 -13.044 28.764 1.00 93.12 710 GLY A CA 1
ATOM 5647 C C . GLY A 1 710 ? -20.423 -13.503 27.983 1.00 93.12 710 GLY A C 1
ATOM 5648 O O . GLY A 1 710 ? -20.384 -14.549 27.338 1.00 93.12 710 GLY A O 1
ATOM 5649 N N . LEU A 1 711 ? -21.501 -12.713 27.967 1.00 91.38 711 LEU A N 1
ATOM 5650 C CA . LEU A 1 711 ? -22.684 -13.025 27.164 1.00 91.38 711 LEU A CA 1
ATOM 5651 C C . LEU A 1 711 ? -22.352 -13.051 25.667 1.00 91.38 711 LEU A C 1
ATOM 5653 O O . LEU A 1 711 ? -22.777 -13.959 24.958 1.00 91.38 711 LEU A O 1
ATOM 5657 N N . PHE A 1 712 ? -21.600 -12.068 25.175 1.00 91.31 712 PHE A N 1
ATOM 5658 C CA . PHE A 1 712 ? -21.271 -11.996 23.753 1.00 91.31 712 PHE A CA 1
ATOM 5659 C C . PHE A 1 712 ? -20.186 -12.985 23.335 1.00 91.31 712 PHE A C 1
ATOM 5661 O O . PHE A 1 712 ? -20.273 -13.537 22.238 1.00 91.31 712 PHE A O 1
ATOM 5668 N N . THR A 1 713 ? -19.232 -13.298 24.212 1.00 89.56 713 THR A N 1
ATOM 5669 C CA . THR A 1 713 ? -18.258 -14.367 23.942 1.00 89.56 713 THR A CA 1
ATOM 5670 C C . THR A 1 713 ? -18.935 -15.736 23.945 1.00 89.56 713 THR A C 1
ATOM 5672 O O . THR A 1 713 ? -18.608 -16.581 23.116 1.00 89.56 713 THR A O 1
ATOM 5675 N N . PHE A 1 714 ? -19.960 -15.942 24.784 1.00 88.81 714 PHE A N 1
ATOM 5676 C CA . PHE A 1 714 ? -20.814 -17.134 24.724 1.00 88.81 714 PHE A CA 1
ATOM 5677 C C . PHE A 1 714 ? -21.546 -17.267 23.376 1.00 88.81 714 PHE A C 1
ATOM 5679 O O . PHE A 1 714 ? -21.768 -18.378 22.901 1.00 88.81 714 PHE A O 1
ATOM 5686 N N . LEU A 1 715 ? -21.882 -16.143 22.734 1.00 88.31 715 LEU A N 1
ATOM 5687 C CA . LEU A 1 715 ? -22.468 -16.097 21.389 1.00 88.31 715 LEU A CA 1
ATOM 5688 C C . LEU A 1 715 ? -21.425 -16.180 20.256 1.00 88.31 715 LEU A C 1
ATOM 5690 O O . LEU A 1 715 ? -21.808 -16.154 19.088 1.00 88.31 715 LEU A O 1
ATOM 5694 N N . GLY A 1 716 ? -20.132 -16.282 20.577 1.00 85.31 716 GLY A N 1
ATOM 5695 C CA . GLY A 1 716 ? -19.046 -16.361 19.597 1.00 85.31 716 GLY A CA 1
ATOM 5696 C C . GLY A 1 716 ? -18.716 -15.035 18.907 1.00 85.31 716 GLY A C 1
ATOM 5697 O O . GLY A 1 716 ? -18.154 -15.044 17.815 1.00 85.31 716 GLY A O 1
ATOM 5698 N N . ILE A 1 717 ? -19.081 -13.896 19.503 1.00 88.06 717 ILE A N 1
ATOM 5699 C CA . ILE A 1 717 ? -18.719 -12.572 18.986 1.00 88.06 717 ILE A CA 1
ATOM 5700 C C . ILE A 1 717 ? -17.378 -12.156 19.616 1.00 88.06 717 ILE A C 1
ATOM 5702 O O . ILE A 1 717 ? -17.285 -12.127 20.849 1.00 88.06 717 ILE A O 1
ATOM 5706 N N . PRO A 1 718 ? -16.343 -11.844 18.813 1.00 87.19 718 PRO A N 1
ATOM 5707 C CA . PRO A 1 718 ? -15.040 -11.465 19.343 1.00 87.19 718 PRO A CA 1
ATOM 5708 C C . PRO A 1 718 ? -15.075 -10.072 19.980 1.00 87.19 718 PRO A C 1
ATOM 5710 O O . PRO A 1 718 ? -15.825 -9.187 19.559 1.00 87.19 718 PRO A O 1
ATOM 5713 N N . ALA A 1 719 ? -14.230 -9.869 20.990 1.00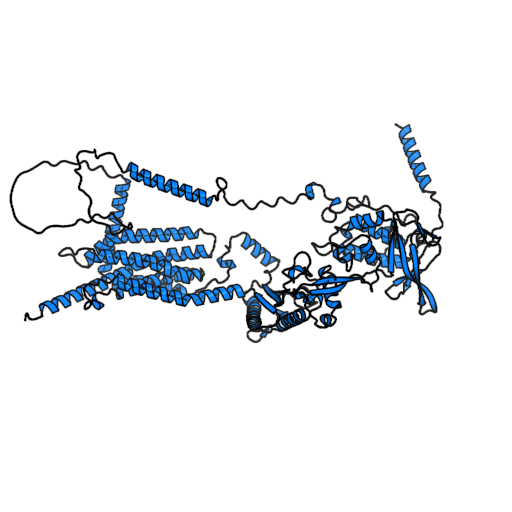 88.81 719 ALA A N 1
ATOM 5714 C CA . ALA A 1 719 ? -14.059 -8.579 21.645 1.00 88.81 719 ALA A CA 1
ATOM 5715 C C . ALA A 1 719 ? -12.960 -7.744 20.964 1.00 88.81 719 ALA A C 1
ATOM 5717 O O . ALA A 1 719 ? -12.096 -8.260 20.258 1.00 88.81 719 ALA A O 1
ATOM 5718 N N . THR A 1 720 ? -12.964 -6.433 21.208 1.00 89.50 720 THR A N 1
ATOM 5719 C CA . THR A 1 720 ? -11.905 -5.517 20.755 1.00 89.50 720 THR A CA 1
ATOM 5720 C C . THR A 1 720 ? -11.184 -4.908 21.954 1.00 89.50 720 THR A C 1
ATOM 5722 O O . THR A 1 720 ? -11.742 -4.819 23.050 1.00 89.50 720 THR A O 1
ATOM 5725 N N . LEU A 1 721 ? -9.954 -4.432 21.751 1.00 83.75 721 LEU A N 1
ATOM 5726 C CA . LEU A 1 721 ? -9.192 -3.766 22.813 1.00 83.75 721 LEU A CA 1
ATOM 5727 C C . LEU A 1 721 ? -9.892 -2.482 23.305 1.00 83.75 721 LEU A C 1
ATOM 5729 O O . LEU A 1 721 ? -9.976 -2.239 24.506 1.00 83.75 721 LEU A O 1
ATOM 5733 N N . ILE A 1 722 ? -10.515 -1.739 22.382 1.00 86.38 722 ILE A N 1
ATOM 5734 C CA . ILE A 1 722 ? -11.298 -0.522 22.666 1.00 86.38 722 ILE A CA 1
ATOM 5735 C C . ILE A 1 722 ? -12.448 -0.820 23.642 1.00 86.38 722 ILE A C 1
ATOM 5737 O O . ILE A 1 722 ? -12.733 -0.029 24.540 1.00 86.38 722 ILE A O 1
ATOM 5741 N N . ILE A 1 723 ? -13.111 -1.970 23.481 1.00 90.56 723 ILE A N 1
ATOM 5742 C CA . ILE A 1 723 ? -14.209 -2.398 24.354 1.00 90.56 723 ILE A CA 1
ATOM 5743 C C . ILE A 1 723 ? -13.716 -2.609 25.790 1.00 90.56 723 ILE A C 1
ATOM 5745 O O . ILE A 1 723 ? -14.352 -2.126 26.728 1.00 90.56 723 ILE A O 1
ATOM 5749 N N . VAL A 1 724 ? -12.591 -3.308 25.961 1.00 86.69 724 VAL A N 1
ATOM 5750 C CA . VAL A 1 724 ? -12.025 -3.622 27.283 1.00 86.69 724 VAL A CA 1
ATOM 5751 C C . VAL A 1 724 ? -11.584 -2.352 28.015 1.00 86.69 724 VAL A C 1
ATOM 5753 O O . VAL A 1 724 ? -11.738 -2.265 29.231 1.00 86.69 724 VAL A O 1
ATOM 5756 N N . GLU A 1 725 ? -11.093 -1.353 27.285 1.00 84.88 725 GLU A N 1
ATOM 5757 C CA . GLU A 1 725 ? -10.586 -0.108 27.858 1.00 84.88 725 GLU A CA 1
ATOM 5758 C C . GLU A 1 725 ? -11.695 0.914 28.178 1.00 84.88 725 GLU A C 1
ATOM 5760 O O . GLU A 1 725 ? -11.761 1.444 29.290 1.00 84.88 725 GLU A O 1
ATOM 5765 N N . VAL A 1 726 ? -12.602 1.178 27.230 1.00 89.88 726 VAL A N 1
ATOM 5766 C CA . VAL A 1 726 ? -13.533 2.321 27.306 1.00 89.88 726 VAL A CA 1
ATOM 5767 C C . VAL A 1 726 ? -14.853 1.977 28.003 1.00 89.88 726 VAL A C 1
ATOM 5769 O O . VAL A 1 726 ? -15.406 2.809 28.729 1.00 89.88 726 VAL A O 1
ATOM 5772 N N . ILE A 1 727 ? -15.389 0.763 27.815 1.00 92.81 727 ILE A N 1
ATOM 5773 C CA . ILE A 1 727 ? -16.705 0.397 28.372 1.00 92.81 727 ILE A CA 1
ATOM 5774 C C . ILE A 1 727 ? -16.741 0.452 29.904 1.00 92.81 727 ILE A C 1
ATOM 5776 O O . ILE A 1 727 ? -17.715 1.001 30.428 1.00 92.81 727 ILE A O 1
ATOM 5780 N N . PRO A 1 728 ? -15.737 -0.050 30.654 1.00 90.75 728 PRO A N 1
ATOM 5781 C CA . PRO A 1 728 ? -15.804 0.016 32.108 1.00 90.75 728 PRO A CA 1
ATOM 5782 C C . PRO A 1 728 ? -15.872 1.455 32.632 1.00 90.75 728 PRO A C 1
ATOM 5784 O O . PRO A 1 728 ? -16.591 1.708 33.596 1.00 90.75 728 PRO A O 1
ATOM 5787 N N . PHE A 1 729 ? -15.233 2.413 31.956 1.00 88.19 729 PHE A N 1
ATOM 5788 C CA . PHE A 1 729 ? -15.282 3.824 32.339 1.00 88.19 729 PHE A CA 1
ATOM 5789 C C . PHE A 1 729 ? -16.677 4.416 32.106 1.00 88.19 729 PHE A C 1
ATOM 5791 O O . PHE A 1 729 ? -17.247 5.066 32.984 1.00 88.19 729 PHE A O 1
ATOM 5798 N N . LEU A 1 730 ? -17.256 4.130 30.938 1.00 91.62 730 LEU A N 1
ATOM 5799 C CA . LEU A 1 730 ? -18.590 4.587 30.556 1.00 91.62 730 LEU A CA 1
ATOM 5800 C C . LEU A 1 730 ? -19.668 4.047 31.502 1.00 91.62 730 LEU A C 1
ATOM 5802 O O . LEU A 1 730 ? -20.505 4.803 32.002 1.00 91.62 730 LEU A O 1
ATOM 5806 N N . VAL A 1 731 ? -19.638 2.740 31.769 1.00 93.69 731 VAL A N 1
ATOM 5807 C CA . VAL A 1 731 ? -20.624 2.079 32.633 1.00 93.69 731 VAL A CA 1
ATOM 5808 C C . VAL A 1 731 ? -20.427 2.493 34.089 1.00 93.69 731 VAL A C 1
ATOM 5810 O O . VAL A 1 731 ? -21.417 2.642 34.802 1.00 93.69 731 VAL A O 1
ATOM 5813 N N . LEU A 1 732 ? -19.192 2.764 34.528 1.00 90.38 732 LEU A N 1
ATOM 5814 C CA . LEU A 1 732 ? -18.929 3.318 35.856 1.00 90.38 732 LEU A CA 1
ATOM 5815 C C . LEU A 1 732 ? -19.547 4.703 36.028 1.00 90.38 732 LEU A C 1
ATOM 5817 O O . LEU A 1 732 ? -20.221 4.920 37.029 1.00 90.38 732 LEU A O 1
ATOM 5821 N N . ALA A 1 733 ? -19.386 5.611 35.064 1.00 89.31 733 ALA A N 1
ATOM 5822 C CA . ALA A 1 733 ? -19.964 6.953 35.149 1.00 89.31 733 ALA A CA 1
ATOM 5823 C C . ALA A 1 733 ? -21.495 6.910 35.318 1.00 89.31 733 ALA A C 1
ATOM 5825 O O . ALA A 1 733 ? -22.043 7.524 36.233 1.00 89.31 733 ALA A O 1
ATOM 5826 N N . VAL A 1 734 ? -22.175 6.116 34.487 1.00 91.06 734 VAL A N 1
ATOM 5827 C CA . VAL A 1 734 ? -23.635 5.945 34.552 1.00 91.06 734 VAL A CA 1
ATOM 5828 C C . VAL A 1 734 ? -24.066 5.190 35.811 1.00 91.06 734 VAL A C 1
ATOM 5830 O O . VAL A 1 734 ? -25.053 5.535 36.461 1.00 91.06 734 VAL A O 1
ATOM 5833 N N . GLY A 1 735 ? -23.339 4.131 36.165 1.00 90.06 735 GLY A N 1
ATOM 5834 C CA . GLY A 1 735 ? -23.692 3.286 37.292 1.00 90.06 735 GLY A CA 1
ATOM 5835 C C . GLY A 1 735 ? -23.580 4.022 38.622 1.00 90.06 735 GLY A C 1
ATOM 5836 O O . GLY A 1 735 ? -24.449 3.896 39.485 1.00 90.06 735 GLY A O 1
ATOM 5837 N N . VAL A 1 736 ? -22.546 4.840 38.762 1.00 89.12 736 VAL A N 1
ATOM 5838 C CA . VAL A 1 736 ? -22.316 5.660 39.944 1.00 89.12 736 VAL A CA 1
ATOM 5839 C C . VAL A 1 736 ? -23.413 6.714 40.110 1.00 89.12 736 VAL A C 1
ATOM 5841 O O . VAL A 1 736 ? -23.929 6.842 41.216 1.00 89.12 736 VAL A O 1
ATOM 5844 N N . ASP A 1 737 ? -23.846 7.390 39.040 1.00 90.31 737 ASP A N 1
ATOM 5845 C CA . ASP A 1 737 ? -24.945 8.373 39.091 1.00 90.31 737 ASP A CA 1
ATOM 5846 C C . ASP A 1 737 ? -26.236 7.771 39.676 1.00 90.31 737 ASP A C 1
ATOM 5848 O O . ASP A 1 737 ? -26.777 8.254 40.671 1.00 90.31 737 ASP A O 1
ATOM 5852 N N . ASN A 1 738 ? -26.656 6.616 39.157 1.00 91.25 738 ASN A N 1
ATOM 5853 C CA . ASN A 1 738 ? -27.804 5.867 39.672 1.00 91.25 738 ASN A CA 1
ATOM 5854 C C . ASN A 1 738 ? -27.668 5.515 41.170 1.00 91.25 738 ASN A C 1
ATOM 5856 O O . ASN A 1 738 ? -28.638 5.604 41.929 1.00 91.25 738 ASN A O 1
ATOM 5860 N N . ILE A 1 739 ? -26.465 5.127 41.607 1.00 90.50 739 ILE A N 1
ATOM 5861 C CA . ILE A 1 739 ? -26.169 4.834 43.015 1.00 90.50 739 ILE A CA 1
ATOM 5862 C C . ILE A 1 739 ? -26.319 6.098 43.875 1.00 90.50 739 ILE A C 1
ATOM 5864 O O . ILE A 1 739 ? -26.977 6.047 44.918 1.00 90.50 739 ILE A O 1
ATOM 5868 N N . PHE A 1 740 ? -25.770 7.235 43.438 1.00 88.88 740 PHE A N 1
ATOM 5869 C CA . PHE A 1 740 ? -25.899 8.509 44.150 1.00 88.88 740 PHE A CA 1
ATOM 5870 C C . PHE A 1 740 ? -27.349 8.946 44.293 1.00 88.88 740 PHE A C 1
ATOM 5872 O O . PHE A 1 740 ? -27.758 9.315 45.395 1.00 88.88 740 PHE A O 1
ATOM 5879 N N . ILE A 1 741 ? -28.133 8.879 43.213 1.00 90.06 741 ILE A N 1
ATOM 5880 C CA . ILE A 1 741 ? -29.538 9.296 43.234 1.00 90.06 741 ILE A CA 1
ATOM 5881 C C . ILE A 1 741 ? -30.313 8.474 44.276 1.00 90.06 741 ILE A C 1
ATOM 5883 O O . ILE A 1 741 ? -31.045 9.052 45.082 1.00 90.06 741 ILE A O 1
ATOM 5887 N N . LEU A 1 742 ? -30.127 7.149 44.325 1.00 89.75 742 LEU A N 1
ATOM 5888 C CA . LEU A 1 742 ? -30.826 6.291 45.288 1.00 89.75 742 LEU A CA 1
ATOM 5889 C C . LEU A 1 742 ? -30.424 6.593 46.743 1.00 89.75 742 LEU A C 1
ATOM 5891 O O . LEU A 1 742 ? -31.290 6.736 47.610 1.00 89.75 742 LEU A O 1
ATOM 5895 N N . VAL A 1 743 ? -29.120 6.705 47.015 1.00 88.69 743 VAL A N 1
ATOM 5896 C CA . VAL A 1 743 ? -28.595 6.912 48.376 1.00 88.69 743 VAL A CA 1
ATOM 5897 C C . VAL A 1 743 ? -28.957 8.296 48.905 1.00 88.69 743 VAL A C 1
ATOM 5899 O O . VAL A 1 743 ? -29.471 8.409 50.019 1.00 88.69 743 VAL A O 1
ATOM 5902 N N . GLN A 1 744 ? -28.772 9.344 48.098 1.00 86.81 744 GLN A N 1
ATOM 5903 C CA . GLN A 1 744 ? -29.107 10.710 48.498 1.00 86.81 744 GLN A CA 1
ATOM 5904 C C . GLN A 1 744 ? -30.616 10.901 48.668 1.00 86.81 744 GLN A C 1
ATOM 5906 O O . GLN A 1 744 ? -31.044 11.606 49.583 1.00 86.81 744 GLN A O 1
ATOM 5911 N N . ALA A 1 745 ? -31.444 10.265 47.833 1.00 88.38 745 ALA A N 1
ATOM 5912 C CA . ALA A 1 745 ? -32.894 10.313 48.004 1.00 88.38 745 ALA A CA 1
ATOM 5913 C C . ALA A 1 745 ? -33.344 9.663 49.321 1.00 88.38 745 ALA A C 1
ATOM 5915 O O . ALA A 1 745 ? -34.282 10.145 49.959 1.00 88.38 745 ALA A O 1
ATOM 5916 N N . PHE A 1 746 ? -32.661 8.605 49.766 1.00 87.50 746 PHE A N 1
ATOM 5917 C CA . PHE A 1 746 ? -32.932 7.996 51.064 1.00 87.50 746 PHE A CA 1
ATOM 5918 C C . PHE A 1 746 ? -32.460 8.866 52.235 1.00 87.50 746 PHE A C 1
ATOM 5920 O O . PHE A 1 746 ? -33.226 9.058 53.183 1.00 87.50 746 PHE A O 1
ATOM 5927 N N . GLN A 1 747 ? -31.242 9.415 52.155 1.00 84.81 747 GLN A N 1
ATOM 5928 C CA . GLN A 1 747 ? -30.667 10.307 53.171 1.00 84.81 747 GLN A CA 1
ATOM 5929 C C . GLN A 1 747 ? -31.523 11.566 53.374 1.00 84.81 747 GLN A C 1
ATOM 5931 O O . GLN A 1 747 ? -31.825 11.936 54.505 1.00 84.81 747 GLN A O 1
ATOM 5936 N N . ARG A 1 748 ? -32.010 12.175 52.283 1.00 83.88 748 ARG A N 1
ATOM 5937 C CA . ARG A 1 748 ? -32.898 13.352 52.333 1.00 83.88 748 ARG A CA 1
ATOM 5938 C C . ARG A 1 748 ? -34.322 13.037 52.802 1.00 83.88 748 ARG A C 1
ATOM 5940 O O . ARG A 1 748 ? -35.041 13.946 53.207 1.00 83.88 748 ARG A O 1
ATOM 5947 N N . GLY A 1 749 ? -34.770 11.785 52.706 1.00 77.06 749 GLY A N 1
ATOM 5948 C CA . GLY A 1 749 ? -36.140 11.407 53.047 1.00 77.06 749 GLY A CA 1
ATOM 5949 C C . GLY A 1 749 ? -36.387 11.415 54.557 1.00 77.06 749 GLY A C 1
ATOM 5950 O O . GLY A 1 749 ? -35.802 10.609 55.272 1.00 77.06 749 GLY A O 1
ATOM 5951 N N . GLU A 1 750 ? -37.292 12.261 55.054 1.00 72.31 750 GLU A N 1
ATOM 5952 C CA . GLU A 1 750 ? -37.632 12.314 56.485 1.00 72.31 750 GLU A CA 1
ATOM 5953 C C . GLU A 1 750 ? -38.334 11.031 56.979 1.00 72.31 750 GLU A C 1
ATOM 5955 O O . GLU A 1 750 ? -39.241 10.496 56.330 1.00 72.31 750 GLU A O 1
ATOM 5960 N N . LYS A 1 751 ? -37.946 10.543 58.168 1.00 75.38 751 LYS A N 1
ATOM 5961 C CA . LYS A 1 751 ? -38.563 9.371 58.813 1.00 75.38 751 LYS A CA 1
ATOM 5962 C C . LYS A 1 751 ? -39.933 9.749 59.385 1.00 75.38 751 LYS A C 1
ATOM 5964 O O . LYS A 1 751 ? -40.021 10.520 60.339 1.00 75.38 751 LYS A O 1
ATOM 5969 N N . LYS A 1 752 ? -41.013 9.176 58.841 1.00 79.00 752 LYS A N 1
ATOM 5970 C CA . LYS A 1 752 ? -42.359 9.319 59.422 1.00 79.00 752 LYS A CA 1
ATOM 5971 C C . LYS A 1 752 ? -42.460 8.510 60.728 1.00 79.00 752 LYS A C 1
ATOM 5973 O O . LYS A 1 752 ? -41.940 7.393 60.786 1.00 79.00 752 LYS A O 1
ATOM 5978 N N . PRO A 1 753 ? -43.129 9.029 61.776 1.00 69.56 753 PRO A N 1
ATOM 5979 C CA . PRO A 1 753 ? -43.251 8.323 63.050 1.00 69.56 753 PRO A CA 1
ATOM 5980 C C . PRO A 1 753 ? -44.048 7.021 62.872 1.00 69.56 753 PRO A C 1
ATOM 5982 O O . PRO A 1 753 ? -45.180 7.051 62.395 1.00 69.56 753 PRO A O 1
ATOM 5985 N N . GLY A 1 754 ? -43.447 5.887 63.249 1.00 73.38 754 GLY A N 1
ATOM 5986 C CA . GLY A 1 754 ? -44.058 4.551 63.177 1.00 73.38 754 GLY A CA 1
ATOM 5987 C C . GLY A 1 754 ? -43.814 3.758 61.884 1.00 73.38 754 GLY A C 1
ATOM 5988 O O . GLY A 1 754 ? -44.301 2.638 61.788 1.00 73.38 754 GLY A O 1
ATOM 5989 N N . GLN A 1 755 ? -43.066 4.294 60.911 1.00 80.94 755 GLN A N 1
ATOM 5990 C CA . GLN A 1 755 ? -42.748 3.595 59.657 1.00 80.94 755 GLN A CA 1
ATOM 5991 C C . GLN A 1 755 ? -41.540 2.652 59.823 1.00 80.94 755 GLN A C 1
ATOM 5993 O O . GLN A 1 755 ? -40.518 3.059 60.387 1.00 80.94 755 GLN A O 1
ATOM 5998 N N . SER A 1 756 ? -41.636 1.415 59.316 1.00 85.62 756 SER A N 1
ATOM 5999 C CA . SER A 1 756 ? -40.514 0.461 59.291 1.00 85.62 756 SER A CA 1
ATOM 6000 C C . SER A 1 756 ? -39.436 0.874 58.278 1.00 85.62 756 SER A C 1
ATOM 6002 O O . SER A 1 756 ? -39.694 1.639 57.340 1.00 85.62 756 SER A O 1
ATOM 6004 N N . LEU A 1 757 ? -38.205 0.381 58.459 1.00 85.44 757 LEU A N 1
ATOM 6005 C CA . LEU A 1 757 ? -37.096 0.660 57.541 1.00 85.44 757 LEU A CA 1
ATOM 6006 C C . LEU A 1 757 ? -37.402 0.119 56.135 1.00 85.44 757 LEU A C 1
ATOM 6008 O O . LEU A 1 757 ? -37.147 0.795 55.140 1.00 85.44 757 LEU A O 1
ATOM 6012 N N . GLU A 1 758 ? -38.005 -1.065 56.064 1.00 86.94 758 GLU A N 1
ATOM 6013 C CA . GLU A 1 758 ? -38.430 -1.742 54.839 1.00 86.94 758 GLU A CA 1
ATOM 6014 C C . GLU A 1 758 ? -39.455 -0.914 54.050 1.00 86.94 758 GLU A C 1
ATOM 6016 O O . GLU A 1 758 ? -39.276 -0.667 52.856 1.00 86.94 758 GLU A O 1
ATOM 6021 N N . GLU A 1 759 ? -40.491 -0.397 54.719 1.00 87.12 759 GLU A N 1
ATOM 6022 C CA . GLU A 1 759 ? -41.501 0.458 54.086 1.00 87.12 759 GLU A CA 1
ATOM 6023 C C . GLU A 1 759 ? -40.922 1.796 53.621 1.00 87.12 759 GLU A C 1
ATOM 6025 O O . GLU A 1 759 ? -41.336 2.324 52.583 1.00 87.12 759 GLU A O 1
ATOM 6030 N N . ARG A 1 760 ? -39.965 2.360 54.372 1.00 87.69 760 ARG A N 1
ATOM 6031 C CA . ARG A 1 760 ? -39.268 3.592 53.978 1.00 87.69 760 ARG A CA 1
ATOM 6032 C C . ARG A 1 760 ? -38.441 3.366 52.716 1.00 87.69 760 ARG A C 1
ATOM 6034 O O . ARG A 1 760 ? -38.547 4.164 51.787 1.00 87.69 760 ARG A O 1
ATOM 6041 N N . ILE A 1 761 ? -37.652 2.292 52.664 1.00 88.50 761 ILE A N 1
ATOM 6042 C CA . ILE A 1 761 ? -36.839 1.952 51.489 1.00 88.50 761 ILE A CA 1
ATOM 6043 C C . ILE A 1 761 ? -37.745 1.668 50.289 1.00 88.50 761 ILE A C 1
ATOM 6045 O O . ILE A 1 761 ? -37.517 2.235 49.225 1.00 88.50 761 ILE A O 1
ATOM 6049 N N . GLY A 1 762 ? -38.816 0.888 50.464 1.00 89.06 762 GLY A N 1
ATOM 6050 C CA . GLY A 1 762 ? -39.799 0.638 49.408 1.00 89.06 762 GLY A CA 1
ATOM 6051 C C . GLY A 1 762 ? -40.400 1.932 48.853 1.00 89.06 762 GLY A C 1
ATOM 6052 O O . GLY A 1 762 ? -40.458 2.117 47.640 1.00 89.06 762 GLY A O 1
ATOM 6053 N N . TYR A 1 763 ? -40.785 2.874 49.718 1.00 89.56 763 TYR A N 1
ATOM 6054 C CA . TYR A 1 763 ? -41.313 4.170 49.285 1.00 89.56 763 TYR A CA 1
ATOM 6055 C C . TYR A 1 763 ? -40.287 5.006 48.497 1.00 89.56 763 TYR A C 1
ATOM 6057 O O . TYR A 1 763 ? -40.629 5.565 47.454 1.00 89.56 763 TYR A O 1
ATOM 6065 N N . VAL A 1 764 ? -39.032 5.077 48.961 1.00 90.69 764 VAL A N 1
ATOM 6066 C CA . VAL A 1 764 ? -37.958 5.815 48.266 1.00 90.69 764 VAL A CA 1
ATOM 6067 C C . VAL A 1 764 ? -37.650 5.178 46.909 1.00 90.69 764 VAL A C 1
ATOM 6069 O O . VAL A 1 764 ? -37.591 5.884 45.905 1.00 90.69 764 VAL A O 1
ATOM 6072 N N . VAL A 1 765 ? -37.536 3.848 46.851 1.00 91.81 765 VAL A N 1
ATOM 6073 C CA . VAL A 1 765 ? -37.334 3.100 45.601 1.00 91.81 765 VAL A CA 1
ATOM 6074 C C . VAL A 1 765 ? -38.487 3.348 44.629 1.00 91.81 765 VAL A C 1
ATOM 6076 O O . VAL A 1 765 ? -38.237 3.630 43.463 1.00 91.81 765 VAL A O 1
ATOM 6079 N N . GLY A 1 766 ? -39.738 3.337 45.101 1.00 89.62 766 GLY A N 1
ATOM 6080 C CA . GLY A 1 766 ? -40.910 3.646 44.279 1.00 89.62 766 GLY A CA 1
ATOM 6081 C C . GLY A 1 766 ? -40.854 5.029 43.627 1.00 89.62 766 GLY A C 1
ATOM 6082 O O . GLY A 1 766 ? -41.288 5.180 42.491 1.00 89.62 766 GLY A O 1
ATOM 6083 N N . LYS A 1 767 ? -40.274 6.027 44.308 1.00 89.06 767 LYS A N 1
ATOM 6084 C CA . LYS A 1 767 ? -40.142 7.398 43.790 1.00 89.06 767 LYS A CA 1
ATOM 6085 C C . LYS A 1 767 ? -38.948 7.607 42.859 1.00 89.06 767 LYS A C 1
ATOM 6087 O O . LYS A 1 767 ? -39.024 8.451 41.975 1.00 89.06 767 LYS A O 1
ATOM 6092 N N . VAL A 1 768 ? -37.855 6.872 43.056 1.00 91.75 768 VAL A N 1
ATOM 6093 C CA . VAL A 1 768 ? -36.581 7.112 42.353 1.00 91.75 768 VAL A CA 1
ATOM 6094 C C . VAL A 1 768 ? -36.349 6.139 41.193 1.00 91.75 768 VAL A C 1
ATOM 6096 O O . VAL A 1 768 ? -35.831 6.531 40.146 1.00 91.75 768 VAL A O 1
ATOM 6099 N N . ALA A 1 769 ? -36.764 4.880 41.342 1.00 90.88 769 ALA A N 1
ATOM 6100 C CA . ALA A 1 769 ? -36.522 3.832 40.354 1.00 90.88 769 ALA A CA 1
ATOM 6101 C C . ALA A 1 769 ? -37.136 4.102 38.966 1.00 90.88 769 ALA A C 1
ATOM 6103 O O . ALA A 1 769 ? -36.473 3.760 37.985 1.00 90.88 769 ALA A O 1
ATOM 6104 N N . PRO A 1 770 ? -38.321 4.739 38.815 1.00 91.56 770 PRO A N 1
ATOM 6105 C CA . PRO A 1 770 ? -38.831 5.107 37.492 1.00 91.56 770 PRO A CA 1
ATOM 6106 C C . PRO A 1 770 ? -37.869 6.012 36.705 1.00 91.56 770 PRO A C 1
ATOM 6108 O O . PRO A 1 770 ? -37.672 5.797 35.509 1.00 91.56 770 PRO A O 1
ATOM 6111 N N . SER A 1 771 ? -37.220 6.973 37.371 1.00 90.50 771 SER A N 1
ATOM 6112 C CA . SER A 1 771 ? -36.236 7.868 36.748 1.00 90.50 771 SER A CA 1
ATOM 6113 C C . SER A 1 771 ? -34.950 7.129 36.367 1.00 90.50 771 SER A C 1
ATOM 6115 O O . SER A 1 771 ? -34.447 7.305 35.257 1.00 90.50 771 SER A O 1
ATOM 6117 N N . MET A 1 772 ? -34.452 6.246 37.243 1.00 91.38 772 MET A N 1
ATOM 6118 C CA . MET A 1 772 ? -33.282 5.399 36.954 1.00 91.38 772 MET A CA 1
ATOM 6119 C C . MET A 1 772 ? -33.544 4.440 35.781 1.00 91.38 772 MET A C 1
ATOM 6121 O O . MET A 1 772 ? -32.681 4.261 34.917 1.00 91.38 772 MET A O 1
ATOM 6125 N N . LEU A 1 773 ? -34.742 3.845 35.723 1.00 91.06 773 LEU A N 1
ATOM 6126 C CA . LEU A 1 773 ? -35.182 2.978 34.628 1.00 91.06 773 LEU A CA 1
ATOM 6127 C C . LEU A 1 773 ? -35.235 3.758 33.311 1.00 91.06 773 LEU A C 1
ATOM 6129 O O . LEU A 1 773 ? -34.707 3.289 32.305 1.00 91.06 773 LEU A O 1
ATOM 6133 N N . LEU A 1 774 ? -35.847 4.948 33.319 1.00 90.12 774 LEU A N 1
ATOM 6134 C CA . LEU A 1 774 ? -35.965 5.797 32.134 1.00 90.12 774 LEU A CA 1
ATOM 6135 C C . LEU A 1 774 ? -34.589 6.174 31.580 1.00 90.12 774 LEU A C 1
ATOM 6137 O O . LEU A 1 774 ? -34.356 6.027 30.382 1.00 90.12 774 LEU A O 1
ATOM 6141 N N . SER A 1 775 ? -33.677 6.610 32.453 1.00 90.75 775 SER A N 1
ATOM 6142 C CA . SER A 1 775 ? -32.301 6.939 32.077 1.00 90.75 775 SER A CA 1
ATOM 6143 C C . SER A 1 775 ? -31.597 5.723 31.456 1.00 90.75 775 SER A C 1
ATOM 6145 O O . SER A 1 775 ? -31.104 5.791 30.329 1.00 90.75 775 SER A O 1
ATOM 6147 N N . SER A 1 776 ? -31.643 4.569 32.131 1.00 91.44 776 SER A N 1
ATOM 6148 C CA . SER A 1 776 ? -30.939 3.349 31.706 1.00 91.44 776 SER A CA 1
ATOM 6149 C C . SER A 1 776 ? -31.477 2.771 30.390 1.00 91.44 776 SER A C 1
ATOM 6151 O O . SER A 1 776 ? -30.691 2.412 29.512 1.00 91.44 776 SER A O 1
ATOM 6153 N N . ILE A 1 777 ? -32.804 2.720 30.209 1.00 91.44 777 ILE A N 1
ATOM 6154 C CA . ILE A 1 777 ? -33.428 2.267 28.953 1.00 91.44 777 ILE A CA 1
ATOM 6155 C C . ILE A 1 777 ? -33.133 3.246 27.818 1.00 91.44 777 ILE A C 1
ATOM 6157 O O . ILE A 1 777 ? -32.840 2.806 26.708 1.00 91.44 777 ILE A O 1
ATOM 6161 N N . SER A 1 778 ? -33.192 4.556 28.079 1.00 92.94 778 SER A N 1
ATOM 6162 C CA . SER A 1 778 ? -32.896 5.580 27.073 1.00 92.94 778 SER A CA 1
ATOM 6163 C C . SER A 1 778 ? -31.455 5.459 26.573 1.00 92.94 778 SER A C 1
ATOM 6165 O O . SER A 1 778 ? -31.231 5.309 25.373 1.00 92.94 778 SER A O 1
ATOM 6167 N N . MET A 1 779 ? -30.480 5.404 27.489 1.00 92.00 779 MET A N 1
ATOM 6168 C CA . MET A 1 779 ? -29.068 5.238 27.130 1.00 92.00 779 MET A CA 1
ATOM 6169 C C . MET A 1 779 ? -28.813 3.922 26.393 1.00 92.00 779 MET A C 1
ATOM 6171 O O . MET A 1 779 ? -28.173 3.930 25.343 1.00 92.00 779 MET A O 1
ATOM 6175 N N . SER A 1 780 ? -29.353 2.804 26.887 1.00 93.88 780 SER A N 1
ATOM 6176 C CA . SER A 1 780 ? -29.222 1.503 26.222 1.00 93.88 780 SER A CA 1
ATOM 6177 C C . SER A 1 780 ? -29.824 1.515 24.810 1.00 93.88 780 SER A C 1
ATOM 6179 O O . SER A 1 780 ? -29.191 1.046 23.866 1.00 93.88 780 SER A O 1
ATOM 6181 N N . SER A 1 781 ? -30.992 2.141 24.626 1.00 92.94 781 SER A N 1
ATOM 6182 C CA . SER A 1 781 ? -31.632 2.289 23.311 1.00 92.94 781 SER A CA 1
ATOM 6183 C C . SER A 1 781 ? -30.784 3.126 22.352 1.00 92.94 781 SER A C 1
ATOM 6185 O O . SER A 1 781 ? -30.636 2.752 21.191 1.00 92.94 781 SER A O 1
ATOM 6187 N N . CYS A 1 782 ? -30.178 4.219 22.828 1.00 93.69 782 CYS A N 1
ATOM 6188 C CA . CYS A 1 782 ? -29.248 5.023 22.032 1.00 93.69 782 CYS A CA 1
ATOM 6189 C C . CYS A 1 782 ? -28.033 4.204 21.572 1.00 93.69 782 CYS A C 1
ATOM 6191 O O . CYS A 1 782 ? -27.662 4.271 20.400 1.00 93.69 782 CYS A O 1
ATOM 6193 N N . PHE A 1 783 ? -27.448 3.385 22.452 1.00 94.12 783 PHE A N 1
ATOM 6194 C CA . PHE A 1 783 ? -26.362 2.479 22.068 1.00 94.12 783 PHE A CA 1
ATOM 6195 C C . PHE A 1 783 ? -26.826 1.412 21.072 1.00 94.12 783 PHE A C 1
ATOM 6197 O O . PHE A 1 783 ? -26.148 1.180 20.075 1.00 94.12 783 PHE A O 1
ATOM 6204 N N . PHE A 1 784 ? -28.011 0.823 21.247 1.00 94.00 784 PHE A N 1
ATOM 6205 C CA . PHE A 1 784 ? -28.542 -0.118 20.259 1.00 94.00 784 PHE A CA 1
ATOM 6206 C C . PHE A 1 784 ? -28.785 0.531 18.893 1.00 94.00 784 PHE A C 1
ATOM 6208 O O . PHE A 1 784 ? -28.481 -0.091 17.879 1.00 94.00 784 PHE A O 1
ATOM 6215 N N . ILE A 1 785 ? -29.234 1.787 18.828 1.00 92.75 785 ILE A N 1
ATOM 6216 C CA . ILE A 1 785 ? -29.320 2.534 17.559 1.00 92.75 785 ILE A CA 1
ATOM 6217 C C . ILE A 1 785 ? -27.924 2.716 16.938 1.00 92.75 785 ILE A C 1
ATOM 6219 O O . ILE A 1 785 ? -27.770 2.586 15.725 1.00 92.75 785 ILE A O 1
ATOM 6223 N N . GLY A 1 786 ? -26.889 2.929 17.756 1.00 89.81 786 GLY A N 1
ATOM 6224 C CA . GLY A 1 786 ? -25.494 2.999 17.306 1.00 89.81 786 GLY A CA 1
ATOM 6225 C C . GLY A 1 786 ? -24.981 1.730 16.607 1.00 89.81 786 GLY A C 1
ATOM 6226 O O . GLY A 1 786 ? -24.058 1.809 15.794 1.00 89.81 786 GLY A O 1
ATOM 6227 N N . THR A 1 787 ? -25.608 0.570 16.837 1.00 91.38 787 THR A N 1
ATOM 6228 C CA . THR A 1 787 ? -25.246 -0.693 16.160 1.00 91.38 787 THR A CA 1
ATOM 6229 C C . THR A 1 787 ? -25.589 -0.720 14.667 1.00 91.38 787 THR A C 1
ATOM 6231 O O . THR A 1 787 ? -25.126 -1.608 13.956 1.00 91.38 787 THR A O 1
ATOM 6234 N N . LEU A 1 788 ? -26.361 0.258 14.177 1.00 89.88 788 LEU A N 1
ATOM 6235 C CA . LEU A 1 788 ? -26.677 0.417 12.753 1.00 89.88 788 LEU A CA 1
ATOM 6236 C C . LEU A 1 788 ? -25.490 0.932 11.927 1.00 89.88 788 LEU A C 1
ATOM 6238 O O . LEU A 1 788 ? -25.564 0.956 10.702 1.00 89.88 788 LEU A O 1
ATOM 6242 N N . THR A 1 789 ? -24.408 1.357 12.580 1.00 90.94 789 THR A N 1
ATOM 6243 C CA . THR A 1 789 ? -23.174 1.741 11.894 1.00 90.94 789 THR A CA 1
ATOM 6244 C C . THR A 1 789 ? -22.535 0.531 11.207 1.00 90.94 789 THR A C 1
ATOM 6246 O O . THR A 1 789 ? -22.487 -0.570 11.756 1.00 90.94 789 THR A O 1
ATOM 6249 N N . GLU A 1 790 ? -22.036 0.723 9.985 1.00 86.44 790 GLU A N 1
ATOM 6250 C CA . GLU A 1 790 ? -21.398 -0.359 9.220 1.00 86.44 790 GLU A CA 1
ATOM 6251 C C . GLU A 1 790 ? -20.013 -0.727 9.766 1.00 86.44 790 GLU A C 1
ATOM 6253 O O . GLU A 1 790 ? -19.551 -1.852 9.588 1.00 86.44 790 GLU A O 1
ATOM 6258 N N . MET A 1 791 ? -19.364 0.212 10.454 1.00 89.50 791 MET A N 1
ATOM 6259 C CA . MET A 1 791 ? -18.025 0.057 11.004 1.00 89.50 791 MET A CA 1
ATOM 6260 C C . MET A 1 791 ? -18.004 -0.955 12.170 1.00 89.50 791 MET A C 1
ATOM 6262 O O . MET A 1 791 ? -18.597 -0.671 13.220 1.00 89.50 791 MET A O 1
ATOM 6266 N N . PRO A 1 792 ? -17.295 -2.100 12.044 1.00 90.06 792 PRO A N 1
ATOM 6267 C CA . PRO A 1 792 ? -17.355 -3.187 13.025 1.00 90.06 792 PRO A CA 1
ATOM 6268 C C . PRO A 1 792 ? -16.982 -2.767 14.448 1.00 90.06 792 PRO A C 1
ATOM 6270 O O . PRO A 1 792 ? -17.713 -3.085 15.385 1.00 90.06 792 PRO A O 1
ATOM 6273 N N . ALA A 1 793 ? -15.901 -1.998 14.622 1.00 90.19 793 ALA A N 1
ATOM 6274 C CA . ALA A 1 793 ? -15.457 -1.557 15.944 1.00 90.19 793 ALA A CA 1
ATOM 6275 C C . ALA A 1 793 ? -16.530 -0.748 16.702 1.00 90.19 793 ALA A C 1
ATOM 6277 O O . ALA A 1 793 ? -16.777 -1.006 17.881 1.00 90.19 793 ALA A O 1
ATOM 6278 N N . VAL A 1 794 ? -17.209 0.191 16.029 1.00 91.94 794 VAL A N 1
ATOM 6279 C CA . VAL A 1 794 ? -18.262 1.029 16.639 1.00 91.94 794 VAL A CA 1
ATOM 6280 C C . VAL A 1 794 ? -19.529 0.217 16.882 1.00 91.94 794 VAL A C 1
ATOM 6282 O O . VAL A 1 794 ? -20.137 0.323 17.948 1.00 91.94 794 VAL A O 1
ATOM 6285 N N . ARG A 1 795 ? -19.902 -0.639 15.927 1.00 91.50 795 ARG A N 1
ATOM 6286 C CA . ARG A 1 795 ? -21.062 -1.522 16.047 1.00 91.50 795 ARG A CA 1
ATOM 6287 C C . ARG A 1 795 ? -20.942 -2.464 17.242 1.00 91.50 795 ARG A C 1
ATOM 6289 O O . ARG A 1 795 ? -21.893 -2.581 18.015 1.00 91.50 795 ARG A O 1
ATOM 6296 N N . LEU A 1 796 ? -19.787 -3.112 17.407 1.00 92.00 796 LEU A N 1
ATOM 6297 C CA . LEU A 1 796 ? -19.514 -3.985 18.549 1.00 92.00 796 LEU A CA 1
ATOM 6298 C C . LEU A 1 796 ? -19.467 -3.175 19.846 1.00 92.00 796 LEU A C 1
ATOM 6300 O O . LEU A 1 796 ? -20.159 -3.520 20.795 1.00 92.00 796 LEU A O 1
ATOM 6304 N N . PHE A 1 797 ? -18.758 -2.045 19.878 1.00 94.19 797 PHE A N 1
ATOM 6305 C CA . PHE A 1 797 ? -18.731 -1.174 21.056 1.00 94.19 797 PHE A CA 1
ATOM 6306 C C . PHE A 1 797 ? -20.139 -0.801 21.546 1.00 94.19 797 PHE A C 1
ATOM 6308 O O . PHE A 1 797 ? -20.454 -0.954 22.728 1.00 94.19 797 PHE A O 1
ATOM 6315 N N . ALA A 1 798 ? -21.011 -0.377 20.631 1.00 94.25 798 ALA A N 1
ATOM 6316 C CA . ALA A 1 798 ? -22.369 0.030 20.956 1.00 94.25 798 ALA A CA 1
ATOM 6317 C C . ALA A 1 798 ? -23.232 -1.153 21.441 1.00 94.25 798 ALA A C 1
ATOM 6319 O O . ALA A 1 798 ? -23.993 -1.020 22.399 1.00 94.25 798 ALA A O 1
ATOM 6320 N N . LEU A 1 799 ? -23.061 -2.339 20.849 1.00 93.56 799 LEU A N 1
ATOM 6321 C CA . LEU A 1 799 ? -23.763 -3.556 21.262 1.00 93.56 799 LEU A CA 1
ATOM 6322 C C . LEU A 1 799 ? -23.383 -3.979 22.697 1.00 93.56 799 LEU A C 1
ATOM 6324 O O . LEU A 1 799 ? -24.265 -4.230 23.524 1.00 93.56 799 LEU A O 1
ATOM 6328 N N . TYR A 1 800 ? -22.082 -3.998 23.009 1.00 94.81 800 TYR A N 1
ATOM 6329 C CA . TYR A 1 800 ? -21.571 -4.366 24.335 1.00 94.81 800 TYR A CA 1
ATOM 6330 C C . TYR A 1 800 ? -21.955 -3.335 25.404 1.00 94.81 800 TYR A C 1
ATOM 6332 O O . TYR A 1 800 ? -22.359 -3.720 26.506 1.00 94.81 800 TYR A O 1
ATOM 6340 N N . ALA A 1 801 ? -21.885 -2.037 25.085 1.00 94.94 801 ALA A N 1
ATOM 6341 C CA . ALA A 1 801 ? -22.269 -0.963 26.000 1.00 94.94 801 ALA A CA 1
ATOM 6342 C C . ALA A 1 801 ? -23.777 -0.983 26.306 1.00 94.94 801 ALA A C 1
ATOM 6344 O O . ALA A 1 801 ? -24.176 -0.868 27.467 1.00 94.94 801 ALA A O 1
ATOM 6345 N N . GLY A 1 802 ? -24.619 -1.200 25.288 1.00 94.50 802 GLY A N 1
ATOM 6346 C CA . GLY A 1 802 ? -26.074 -1.269 25.440 1.00 94.50 802 GLY A CA 1
ATOM 6347 C C . GLY A 1 802 ? -26.526 -2.367 26.405 1.00 94.50 802 GLY A C 1
ATOM 6348 O O . GLY A 1 802 ? -27.359 -2.109 27.279 1.00 94.50 802 GLY A O 1
ATOM 6349 N N . VAL A 1 803 ? -25.941 -3.568 26.303 1.00 94.88 803 VAL A N 1
ATOM 6350 C CA . VAL A 1 803 ? -26.221 -4.683 27.226 1.00 94.88 803 VAL A CA 1
ATOM 6351 C C . VAL A 1 803 ? -25.606 -4.452 28.603 1.00 94.88 803 VAL A C 1
ATOM 6353 O O . VAL A 1 803 ? -26.280 -4.695 29.604 1.00 94.88 803 VAL A O 1
ATOM 6356 N N . ALA A 1 804 ? -24.375 -3.935 28.681 1.00 95.88 804 ALA A N 1
ATOM 6357 C CA . ALA A 1 804 ? -23.722 -3.666 29.962 1.00 95.88 804 ALA A CA 1
ATOM 6358 C C . ALA A 1 804 ? -24.550 -2.708 30.831 1.00 95.88 804 ALA A C 1
ATOM 6360 O O . ALA A 1 804 ? -24.722 -2.960 32.021 1.00 95.88 804 ALA A O 1
ATOM 6361 N N . LEU A 1 805 ? -25.151 -1.669 30.239 1.00 94.75 805 LEU A N 1
ATOM 6362 C CA . LEU A 1 805 ? -26.028 -0.741 30.959 1.00 94.75 805 LEU A CA 1
ATOM 6363 C C . LEU A 1 805 ? -27.328 -1.390 31.462 1.00 94.75 805 LEU A C 1
ATOM 6365 O O . LEU A 1 805 ? -27.770 -1.081 32.569 1.00 94.75 805 LEU A O 1
ATOM 6369 N N . LEU A 1 806 ? -27.929 -2.310 30.698 1.00 93.94 806 LEU A N 1
ATOM 6370 C CA . LEU A 1 806 ? -29.122 -3.045 31.143 1.00 93.94 806 LEU A CA 1
ATOM 6371 C C . LEU A 1 806 ? -28.803 -4.003 32.290 1.00 93.94 806 LEU A C 1
ATOM 6373 O O . LEU A 1 806 ? -29.537 -4.047 33.279 1.00 93.94 806 LEU A O 1
ATOM 6377 N N . VAL A 1 807 ? -27.695 -4.742 32.183 1.00 94.75 807 VAL A N 1
ATOM 6378 C CA . VAL A 1 807 ? -27.222 -5.628 33.255 1.00 94.75 807 VAL A CA 1
ATOM 6379 C C . VAL A 1 807 ? -26.843 -4.811 34.491 1.00 94.75 807 VAL A C 1
ATOM 6381 O O . VAL A 1 807 ? -27.164 -5.213 35.608 1.00 94.75 807 VAL A O 1
ATOM 6384 N N . ASN A 1 808 ? -26.233 -3.637 34.308 1.00 94.56 808 ASN A N 1
ATOM 6385 C CA . ASN A 1 808 ? -25.923 -2.720 35.398 1.00 94.56 808 ASN A CA 1
ATOM 6386 C C . ASN A 1 808 ? -27.198 -2.265 36.123 1.00 94.56 808 ASN A C 1
ATOM 6388 O O . ASN A 1 808 ? -27.283 -2.401 37.340 1.00 94.56 808 ASN A O 1
ATOM 6392 N N . PHE A 1 809 ? -28.228 -1.815 35.399 1.00 94.31 809 PHE A N 1
ATOM 6393 C CA . PHE A 1 809 ? -29.513 -1.453 36.009 1.00 94.31 809 PHE A CA 1
ATOM 6394 C C . PHE A 1 809 ? -30.156 -2.635 36.755 1.00 94.31 809 PHE A C 1
ATOM 6396 O O . PHE A 1 809 ? -30.637 -2.476 37.879 1.00 94.31 809 PHE A O 1
ATOM 6403 N N . PHE A 1 810 ? -30.122 -3.838 36.169 1.00 94.19 810 PHE A N 1
ATOM 6404 C CA . PHE A 1 810 ? -30.619 -5.050 36.822 1.00 94.19 810 PHE A CA 1
ATOM 6405 C C . PHE A 1 810 ? -29.892 -5.323 38.147 1.00 94.19 810 PHE A C 1
ATOM 6407 O O . PHE A 1 810 ? -30.549 -5.509 39.175 1.00 94.19 810 PHE A O 1
ATOM 6414 N N . LEU A 1 811 ? -28.555 -5.291 38.155 1.00 94.12 811 LEU A N 1
ATOM 6415 C CA . LEU A 1 811 ? -27.751 -5.490 39.363 1.00 94.12 811 LEU A CA 1
ATOM 6416 C C . LEU A 1 811 ? -27.937 -4.370 40.398 1.00 94.12 811 LEU A C 1
ATOM 6418 O O . LEU A 1 811 ? -27.918 -4.635 41.601 1.00 94.12 811 LEU A O 1
ATOM 6422 N N . GLN A 1 812 ? -28.171 -3.133 39.962 1.00 93.56 812 GLN A N 1
ATOM 6423 C CA . GLN A 1 812 ? -28.465 -2.012 40.855 1.00 93.56 812 GLN A CA 1
ATOM 6424 C C . GLN A 1 812 ? -29.805 -2.190 41.583 1.00 93.56 812 GLN A C 1
ATOM 6426 O O . GLN A 1 812 ? -29.891 -2.025 42.801 1.00 93.56 812 GLN A O 1
ATOM 6431 N N . MET A 1 813 ? -30.846 -2.610 40.866 1.00 92.50 813 MET A N 1
ATOM 6432 C CA . MET A 1 813 ? -32.184 -2.817 41.435 1.00 92.50 813 MET A CA 1
ATOM 6433 C C . MET A 1 813 ? -32.330 -4.111 42.252 1.00 92.50 813 MET A C 1
ATOM 6435 O O . MET A 1 813 ? -33.378 -4.333 42.865 1.00 92.50 813 MET A O 1
ATOM 6439 N N . THR A 1 814 ? -31.304 -4.966 42.265 1.00 92.69 814 THR A N 1
ATOM 6440 C CA . THR A 1 814 ? -31.287 -6.255 42.972 1.00 92.69 814 THR A CA 1
ATOM 6441 C C . THR A 1 814 ? -30.172 -6.306 44.015 1.00 92.69 814 THR A C 1
ATOM 6443 O O . THR A 1 814 ?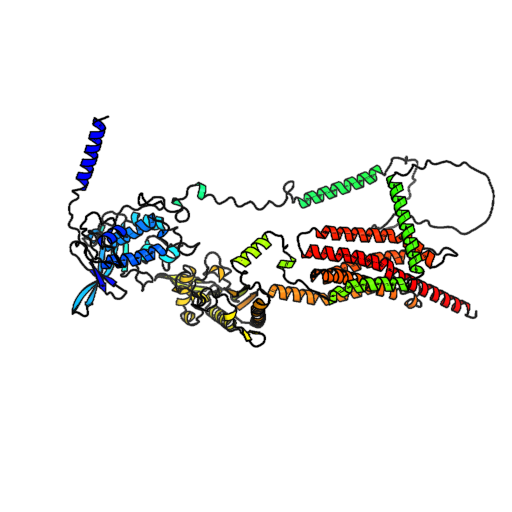 -30.424 -6.137 45.208 1.00 92.69 814 THR A O 1
ATOM 6446 N N . CYS A 1 815 ? -28.936 -6.516 43.566 1.00 92.75 815 CYS A N 1
ATOM 6447 C CA . CYS A 1 815 ? -27.747 -6.683 44.391 1.00 92.75 815 CYS A CA 1
ATOM 6448 C C . CYS A 1 815 ? -27.409 -5.407 45.174 1.00 92.75 815 CYS A C 1
ATOM 6450 O O . CYS A 1 815 ? -27.247 -5.465 46.393 1.00 92.75 815 CYS A O 1
ATOM 6452 N N . PHE A 1 816 ? -27.348 -4.246 44.509 1.00 92.69 816 PHE A N 1
ATOM 6453 C CA . PHE A 1 816 ? -27.012 -2.990 45.190 1.00 92.69 816 PHE A CA 1
ATOM 6454 C C . PHE A 1 816 ? -28.098 -2.589 46.190 1.00 92.69 816 PHE A C 1
ATOM 6456 O O . PHE A 1 816 ? -27.782 -2.275 47.335 1.00 92.69 816 PHE A O 1
ATOM 6463 N N . LEU A 1 817 ? -29.376 -2.668 45.800 1.00 92.56 817 LEU A N 1
ATOM 6464 C CA . LEU A 1 817 ? -30.492 -2.402 46.708 1.00 92.56 817 LEU A CA 1
ATOM 6465 C C . LEU A 1 817 ? -30.453 -3.322 47.943 1.00 92.56 817 LEU A C 1
ATOM 6467 O O . LEU A 1 817 ? -30.610 -2.846 49.066 1.00 92.56 817 LEU A O 1
ATOM 6471 N N . GLY A 1 818 ? -30.173 -4.618 47.765 1.00 91.56 818 GLY A N 1
ATOM 6472 C CA . GLY A 1 818 ? -30.009 -5.569 48.870 1.00 91.56 818 GLY A CA 1
ATOM 6473 C C . GLY A 1 818 ? -28.870 -5.199 49.827 1.00 91.56 818 GLY A C 1
ATOM 6474 O O . GLY A 1 818 ? -29.062 -5.203 51.045 1.00 91.56 818 GLY A O 1
ATOM 6475 N N . LEU A 1 819 ? -27.705 -4.818 49.292 1.00 91.06 819 LEU A N 1
ATOM 6476 C CA . LEU A 1 819 ? -26.571 -4.328 50.087 1.00 91.06 819 LEU A CA 1
ATOM 6477 C C . LEU A 1 819 ? -26.896 -3.022 50.812 1.00 91.06 819 LEU A C 1
ATOM 6479 O O . LEU A 1 819 ? -26.557 -2.867 51.982 1.00 91.06 819 LEU A O 1
ATOM 6483 N N . PHE A 1 820 ? -27.597 -2.112 50.144 1.00 90.62 820 PHE A N 1
ATOM 6484 C CA . PHE A 1 820 ? -28.048 -0.852 50.712 1.00 90.62 820 PHE A CA 1
ATOM 6485 C C . PHE A 1 820 ? -29.005 -1.056 51.895 1.00 90.62 820 PHE A C 1
ATOM 6487 O O . PHE A 1 820 ? -28.874 -0.386 52.923 1.00 90.62 820 PHE A O 1
ATOM 6494 N N . ILE A 1 821 ? -29.924 -2.022 51.801 1.00 90.44 821 ILE A N 1
ATOM 6495 C CA . ILE A 1 821 ? -30.813 -2.406 52.907 1.00 90.44 821 ILE A CA 1
ATOM 6496 C C . ILE A 1 821 ? -30.009 -2.971 54.083 1.00 90.44 821 ILE A C 1
ATOM 6498 O O . ILE A 1 821 ? -30.259 -2.600 55.229 1.00 90.44 821 ILE A O 1
ATOM 6502 N N . LEU A 1 822 ? -29.039 -3.853 53.821 1.00 89.00 822 LEU A N 1
ATOM 6503 C CA . LEU A 1 822 ? -28.191 -4.434 54.868 1.00 89.00 822 LEU A CA 1
ATOM 6504 C C . LEU A 1 822 ? -27.324 -3.374 55.557 1.00 89.00 822 LEU A C 1
ATOM 6506 O O . LEU A 1 822 ? -27.206 -3.385 56.782 1.00 89.00 822 LEU A O 1
ATOM 6510 N N . ASP A 1 823 ? -26.763 -2.435 54.797 1.00 87.81 823 ASP A N 1
ATOM 6511 C CA . ASP A 1 823 ? -25.985 -1.327 55.348 1.00 87.81 823 ASP A CA 1
ATOM 6512 C C . ASP A 1 823 ? -26.863 -0.360 56.157 1.00 87.81 823 ASP A C 1
ATOM 6514 O O . ASP A 1 823 ? -26.477 0.070 57.242 1.00 87.81 823 ASP A O 1
ATOM 6518 N N . SER A 1 824 ? -28.091 -0.101 55.700 1.00 85.62 824 SER A N 1
ATOM 6519 C CA . SER A 1 824 ? -29.067 0.700 56.448 1.00 85.62 824 SER A CA 1
ATOM 6520 C C . SER A 1 824 ? -29.487 0.017 57.758 1.00 85.62 824 SER A C 1
ATOM 6522 O O . SER A 1 824 ? -29.552 0.673 58.797 1.00 85.62 824 SER A O 1
ATOM 6524 N N . LYS A 1 825 ? -29.695 -1.312 57.747 1.00 86.00 825 LYS A N 1
ATOM 6525 C CA . LYS A 1 825 ? -29.945 -2.112 58.962 1.00 86.00 825 LYS A CA 1
ATOM 6526 C C . LYS A 1 825 ? -28.757 -2.057 59.922 1.00 86.00 825 LYS A C 1
ATOM 6528 O O . LYS A 1 825 ? -28.946 -1.851 61.118 1.00 86.00 825 LYS A O 1
ATOM 6533 N N . ARG A 1 826 ? -27.529 -2.184 59.403 1.00 84.75 826 ARG A N 1
ATOM 6534 C CA . ARG A 1 826 ? -26.287 -2.049 60.185 1.00 84.75 826 ARG A CA 1
ATOM 6535 C C . ARG A 1 826 ? -26.214 -0.687 60.877 1.00 84.75 826 ARG A C 1
ATOM 6537 O O . ARG A 1 826 ? -25.913 -0.636 62.068 1.00 84.75 826 ARG A O 1
ATOM 6544 N N . GLN A 1 827 ? -26.527 0.386 60.153 1.00 80.31 827 GLN A N 1
ATOM 6545 C CA . GLN A 1 827 ? -26.469 1.749 60.670 1.00 80.31 827 GLN A CA 1
ATOM 6546 C C . GLN A 1 827 ? -27.534 2.004 61.757 1.00 80.31 827 GLN A C 1
ATOM 6548 O O . GLN A 1 827 ? -27.191 2.521 62.820 1.00 80.31 827 GLN A O 1
ATOM 6553 N N . GLU A 1 828 ? -28.792 1.572 61.576 1.00 79.25 828 GLU A N 1
ATOM 6554 C CA . GLU A 1 828 ? -29.821 1.696 62.629 1.00 79.25 828 GLU A CA 1
ATOM 6555 C C . GLU A 1 828 ? -29.474 0.874 63.887 1.00 79.25 828 GLU A C 1
ATOM 6557 O O . GLU A 1 828 ? -29.652 1.365 65.003 1.00 79.25 828 GLU A O 1
ATOM 6562 N N . CYS A 1 829 ? -28.917 -0.336 63.742 1.00 78.12 829 CYS A N 1
ATOM 6563 C CA . CYS A 1 829 ? -28.465 -1.138 64.885 1.00 78.12 829 CYS A CA 1
ATOM 6564 C C . CYS A 1 829 ? -27.310 -0.477 65.654 1.00 78.12 829 CYS A C 1
ATOM 6566 O O . CYS A 1 829 ? -27.272 -0.549 66.884 1.00 78.12 829 CYS A O 1
ATOM 6568 N N . GLN A 1 830 ? -26.370 0.168 64.957 1.00 71.38 830 GLN A N 1
ATOM 6569 C CA . GLN A 1 830 ? -25.251 0.868 65.593 1.00 71.38 830 GLN A CA 1
ATOM 6570 C C . GLN A 1 830 ? -25.702 2.145 66.310 1.00 71.38 830 GLN A C 1
ATOM 6572 O O . GLN A 1 830 ? -25.290 2.353 67.450 1.00 71.38 830 GLN A O 1
ATOM 6577 N N . TYR A 1 831 ? -26.609 2.938 65.726 1.00 68.88 831 TYR A N 1
ATOM 6578 C CA . TYR A 1 831 ? -27.211 4.081 66.425 1.00 68.88 831 TYR A CA 1
ATOM 6579 C C . TYR A 1 831 ? -28.058 3.649 67.628 1.00 68.88 831 TYR A C 1
ATOM 6581 O O . TYR A 1 831 ? -28.009 4.296 68.671 1.00 68.88 831 TYR A O 1
ATOM 6589 N N . ALA A 1 832 ? -28.800 2.540 67.530 1.00 61.62 832 ALA A N 1
ATOM 6590 C CA . ALA A 1 832 ? -29.544 1.995 68.664 1.00 61.62 832 ALA A CA 1
ATOM 6591 C C . ALA A 1 832 ? -28.609 1.579 69.810 1.00 61.62 832 ALA A C 1
ATOM 6593 O O . ALA A 1 832 ? -28.902 1.861 70.969 1.00 61.62 832 ALA A O 1
ATOM 6594 N N . LYS A 1 833 ? -27.461 0.964 69.492 1.00 62.94 833 LYS A N 1
ATOM 6595 C CA . LYS A 1 833 ? -26.451 0.573 70.482 1.00 62.94 833 LYS A CA 1
ATOM 6596 C C . LYS A 1 833 ? -25.746 1.783 71.108 1.00 62.94 833 LYS A C 1
ATOM 6598 O O . LYS A 1 833 ? -25.612 1.823 72.326 1.00 62.94 833 LYS A O 1
ATOM 6603 N N . ALA A 1 834 ? -25.382 2.785 70.306 1.00 60.66 834 ALA A N 1
ATOM 6604 C CA . ALA A 1 834 ? -24.771 4.027 70.784 1.00 60.66 834 ALA A CA 1
ATOM 6605 C C . ALA A 1 834 ? -25.724 4.840 71.681 1.00 60.66 834 ALA A C 1
ATOM 6607 O O . ALA A 1 834 ? -25.321 5.305 72.742 1.00 60.66 834 ALA A O 1
ATOM 6608 N N . ASN A 1 835 ? -27.008 4.946 71.316 1.00 59.56 835 ASN A N 1
ATOM 6609 C CA . ASN A 1 835 ? -28.023 5.594 72.156 1.00 59.56 835 ASN A CA 1
ATOM 6610 C C . ASN A 1 835 ? -28.287 4.820 73.456 1.00 59.56 835 ASN A C 1
ATOM 6612 O O . ASN A 1 835 ? -28.555 5.431 74.488 1.00 59.56 835 ASN A O 1
ATOM 6616 N N . PHE A 1 836 ? -28.207 3.487 73.427 1.00 56.88 836 PHE A N 1
ATOM 6617 C CA . PHE A 1 836 ? -28.352 2.655 74.623 1.00 56.88 836 PHE A CA 1
ATOM 6618 C C . PHE A 1 836 ? -27.148 2.791 75.570 1.00 56.88 836 PHE A C 1
ATOM 6620 O O . PHE A 1 836 ? -27.334 2.871 76.779 1.00 56.88 836 PHE A O 1
ATOM 6627 N N . GLU A 1 837 ? -25.926 2.887 75.035 1.00 57.25 837 GLU A N 1
ATOM 6628 C CA . GLU A 1 837 ? -24.714 3.187 75.814 1.00 57.25 837 GLU A CA 1
ATOM 6629 C C . GLU A 1 837 ? -24.721 4.622 76.376 1.00 57.25 837 GLU A C 1
ATOM 6631 O O . GLU A 1 837 ? -24.305 4.826 77.514 1.00 57.25 837 GLU A O 1
ATOM 6636 N N . PHE A 1 838 ? -25.271 5.598 75.644 1.00 55.06 838 PHE A N 1
ATOM 6637 C CA . PHE A 1 838 ? -25.434 6.980 76.119 1.00 55.06 838 PHE A CA 1
ATOM 6638 C C . PHE A 1 838 ? -26.478 7.101 77.244 1.00 55.06 838 PHE A C 1
ATOM 6640 O O . PHE A 1 838 ? -26.285 7.850 78.196 1.00 55.06 838 PHE A O 1
ATOM 6647 N N . LEU A 1 839 ? -27.564 6.320 77.189 1.00 54.16 839 LEU A N 1
ATOM 6648 C CA . LEU A 1 839 ? -28.571 6.246 78.260 1.00 54.16 839 LEU A CA 1
ATOM 6649 C C . LEU A 1 839 ? -28.084 5.497 79.515 1.00 54.16 839 LEU A C 1
ATOM 6651 O O . LEU A 1 839 ? -28.724 5.595 80.561 1.00 54.16 839 LEU A O 1
ATOM 6655 N N . LEU A 1 840 ? -26.979 4.751 79.421 1.00 53.34 840 LEU A N 1
ATOM 6656 C CA . LEU A 1 840 ? -26.360 4.017 80.531 1.00 53.34 840 LEU A CA 1
ATOM 6657 C C . LEU A 1 840 ? -25.173 4.756 81.171 1.00 53.34 840 LEU A C 1
ATOM 6659 O O . LEU A 1 840 ? -24.604 4.241 82.136 1.00 53.34 840 LEU A O 1
ATOM 6663 N N . GLN A 1 841 ? -24.797 5.947 80.688 1.00 47.56 841 GLN A N 1
ATOM 6664 C CA . GLN A 1 841 ? -23.819 6.779 81.391 1.00 47.56 841 GLN A CA 1
ATOM 6665 C C . GLN A 1 841 ? -24.450 7.360 82.670 1.00 47.56 841 GLN A C 1
ATOM 6667 O O . GLN A 1 841 ? -25.506 7.993 82.587 1.00 47.56 841 GLN A O 1
ATOM 6672 N N . PRO A 1 842 ? -23.845 7.153 83.858 1.00 48.12 842 PRO A N 1
ATOM 6673 C CA . PRO A 1 842 ? -24.294 7.830 85.065 1.00 48.12 842 PRO A CA 1
ATOM 6674 C C . PRO A 1 842 ? -24.134 9.339 84.866 1.00 48.12 842 PRO A C 1
ATOM 6676 O O . PRO A 1 842 ? -23.108 9.803 84.371 1.00 48.12 842 PRO A O 1
ATOM 6679 N N . ALA A 1 843 ? -25.179 10.089 85.208 1.00 49.84 843 ALA A N 1
ATOM 6680 C CA . ALA A 1 843 ? -25.103 11.536 85.293 1.00 49.84 843 ALA A CA 1
ATOM 6681 C C . ALA A 1 843 ? -24.186 11.895 86.470 1.00 49.84 843 ALA A C 1
ATOM 6683 O O . ALA A 1 843 ? -24.607 11.758 87.620 1.00 49.84 843 ALA A O 1
ATOM 6684 N N . ASP A 1 844 ? -22.954 12.301 86.166 1.00 41.38 844 ASP A N 1
ATOM 6685 C CA . ASP A 1 844 ? -22.073 13.015 87.096 1.00 41.38 844 ASP A CA 1
ATOM 6686 C C . ASP A 1 844 ? -22.311 14.529 87.003 1.00 41.38 844 ASP A C 1
ATOM 6688 O O . ASP A 1 844 ? -22.413 15.053 85.863 1.00 41.38 844 ASP A O 1
#